Protein AF-A0A6N6KEQ9-F1 (afdb_monomer_lite)

Secondary structure (DSSP, 8-state):
----EETTTTEE--SSEEE-TTS-EEEEP-SPPPTT-TT-B--TTSEEEEEEEE-SS-TT-EEEEE---S---TT-B--S-HHHHHHHTSSS-EEEE---GGGGSSS--EEEE-EEEETTEEEE------TT--STTSS-EEEEE--SSS-HHHHHT-GGGSTTHHHHT-SHHHHHHHHHHHHHHHHHT----TTSTTHHHHHHHH-SS--EEEEEEEEE-TTTS-HHHHTTGGG-SS---EEEEEEE--------TT-S-S--EEEEEEEEE----HHHHHHSTTS-EEEEEEEEEEEETTEEEEEEEEEEEE--EETTEEEEEEES-S-SSS-EEEEEEEEEPPSSTT----EEEEEE---EEEEEP--SSS--SEEEEEEEEEEEEEEEEEE-TTS-EEEEEEEEEEEEEEE-S-SSS-TT-TTS----S-B---S-TTS---SEEEEEEEEEEEEEEPTTS-EEE-S---B-TTT-EEE----TT---BPTTSHHHHS-EEEEEEEE-TTT---TTTTT-EEEEEEEETTEEEEEETTT---SEEEEEEEEEEE-GGGSSS--EEEEEEEEEE---SSTTSPP-EEEEEEPPTTB-TTSEEEETTTEEEE---EEEEEEE-TTTT--EEEEEEEES-EEEETTEESS-TTS--EEEEEE-TTSTT-SPEEEEESB-----S------------S-EEEEEEEESEEE---TT-TT-HHHHHHHHTTS--BHHHHHHHHHTT---SSEEE-TT--EEEEEEEEETTEEEEEEEETTTEEEEEEEEPPPPPPPPPPPP-------------PPP----------------------HHHHHTT-EEEEEEEEEETTEEEEEEEEE--HHHHEEE-SS-EEEPPEEEEEEETTS-EEEEEES---TT--------

pLDDT: mean 76.61, std 18.9, range [24.84, 98.25]

Sequence (916 aa):
GPLFFDMSNNEPLTGGYVRTANGMIVKLNDGKNDTQDSKVKQPAGTWNEILLAKSPVNDDQFLAISIDDVKCDPTTYEVVNPELSNSIMDNSPFIVISQDKWGTHNGVSSFANNELQMGEFTFQLDLKRNESQSSVEDYTVIIFKLGKGRSVLDLSTATSRWTNSDYFVGDSGEVGKLSTQLKSYIDAAKTTDQSSVFYDFYSKMIDKEWTGMIALNCSLDYSALPIDLQMLLGGIDGQLMAHHFGITVNHIEKNEATSPIDNSSLFGLVHYNKALDTKSIAAKPESNHFQVLKLNALFKNSALAHFDSRIAMTIPKLFEEKTKLTLNSSSDTYNIIEIDGVYQKPVDPKKKVGKVVFDTELKFVFDFDKTTSQFRALDKLVAIDAALSPVRKDEKGDGSSTIISHFSLSGGVGFVSSIGGDPNNNGAATDAFSFGITEDYSKGNKGLGVTDYNLEMTTEIKTDNTASLNPDIPTKYDEIRMFLQVEENSDQSRTGSFFDTFPLKFVDFAFNTNGGLSASSLNGRQMLMDKFGGTKYSGLLKDVSPNFGLRFKINVGSLGALVSDKSILEAEVLLGWTTAGNDNTANQVGMIFLPPKGISSDGSFKIQGVFNAYYGDILLDRYPQTDGSSKLLFVITLQDVDFLILSIPLIPSTWERALTFFGDPTKPKGNNLNWFVGNPSHDPSPDTGNGTVDVAFIAKPFMGLMSGLDLKTDPTSINVIGPAINSLFSVPISTMVIINNIASGKTGGVVNYNPDAGLLFWLEIDFSPVSLKLLFDDPSLYGGVIKVGPPKKKEQKPDGDEGGEGGEGGGGEAPMAMADDGGDGGEGGEGGDDGKKSLSDTWGGLELVFVYRKINDNLGEYAGQFTLPKAISTFNLGEVEITLPSFGMEYFTNGDFKVTVGWPFSSTASFAPGAQ

Foldseek 3Di:
DDFDDDPVVRHTAQWFWDAAPLQWIFTFHRQDDDPVDPLETRHGRATAKTWAFAAPADRPATFIKGFAPPDQDSPAYRHRQPLVVVQSNDDFAKAKAQDPLVVVPSYGIDSNRQWYDQFLWIWGQDRDDDPPDQACLVGKMKIFGSHADFFLLRVLQVLVRHRPCCRRQNDPVRSNSSSVRVNVLLVVLDDPDPPDLSPVVNVRRGHRGFGWMKMAFTATQLVSGPLQVNLQQQQADDGFTWRMKIWTSDDFDDDDRPDRDPFTFIWTKRWDAADDPVVVCVVPVLAKDKHWHIWIFTDGRSHGPDTKTKIKIWDQDDPLFGWDWDPPAPDNPTRIDMWIKDWDDDPDPSRSHTHIWTKDQGKIKIAGDPVDVFADFWGIDIFRMWTKAWDDKAADPVRKIKTKIWTWTWFFTATDQAQDDDPVDPQRRAQAVFAHADPCPPPGGLHWTKTGQIFIWMKMQDPVRHIHIDRHGDTPPVRMWTHDDDDPDDDSGDPLHQLQWFQKDWDTKDFDPPPAADLVVLQWAWAFAQDESRDGDPTAQHPDGARIWIKIKAFQAAPPPLAPDRDTFIKMKIWHWHYDNDPHHHIGIHMTIGGGPQAGSQQWHDDPPFKIKGFDHKYWYWAAAPPPPRRTWIKIKTFPIFIDGVNHTQDDPVFGFMKMWTGQPVRGNDNFIWIWTHAADSDLDQPLVPPPDPDPDQKDKHKIKIAQKAFQFDQVDLPTQVVSVVQVSVDRDYPRNVNNCSNVLVQDGRMHGGSPWHMWMWIWMDRVQWIKIWTDTPPFKTKIKIAGAADDDDDDDDDDDDDDDDDDDDDDDDDDDDDDDDDDDDDDDDDDPPDPQDPNNQFHGWMKIWMWGDPDPVKIKIKIKTDGHPVPQWDDPDPDIGGAWIKMKMAMPVGDIDIDTGHDDDPPDDDDDDDD

Radius of gyration: 47.89 Å; chains: 1; bounding box: 125×75×142 Å

Structure (mmCIF, N/CA/C/O backbone):
data_AF-A0A6N6KEQ9-F1
#
_entry.id   AF-A0A6N6KEQ9-F1
#
loop_
_atom_site.group_PDB
_atom_site.id
_atom_site.type_symbol
_atom_site.label_atom_id
_atom_site.label_alt_id
_atom_site.label_comp_id
_atom_site.label_asym_id
_atom_site.label_entity_id
_atom_site.label_seq_id
_atom_site.pdbx_PDB_ins_code
_atom_site.Cartn_x
_atom_site.Cartn_y
_atom_site.Cartn_z
_atom_site.occupancy
_atom_site.B_iso_or_equiv
_atom_site.auth_seq_id
_atom_site.auth_comp_id
_atom_site.auth_asym_id
_atom_site.auth_atom_id
_atom_site.pdbx_PDB_model_num
ATOM 1 N N . GLY A 1 1 ? -18.656 -14.293 56.135 1.00 63.25 1 GLY A N 1
ATOM 2 C CA . GLY A 1 1 ? -19.495 -14.481 54.944 1.00 63.25 1 GLY A CA 1
ATOM 3 C C . GLY A 1 1 ? -20.525 -15.565 55.205 1.00 63.25 1 GLY A C 1
ATOM 4 O O . GLY A 1 1 ? -20.508 -16.146 56.292 1.00 63.25 1 GLY A O 1
ATOM 5 N N . PRO A 1 2 ? -21.406 -15.837 54.236 1.00 74.56 2 PRO A N 1
ATOM 6 C CA . PRO A 1 2 ? -22.431 -16.872 54.323 1.00 74.56 2 PRO A CA 1
ATOM 7 C C . PRO A 1 2 ? -21.803 -18.271 54.423 1.00 74.56 2 PRO A C 1
ATOM 9 O O . PRO A 1 2 ? -20.770 -18.535 53.808 1.00 74.56 2 PRO A O 1
ATOM 12 N N . LEU A 1 3 ? -22.439 -19.166 55.183 1.00 82.88 3 LEU A N 1
ATOM 13 C CA . LEU A 1 3 ? -21.998 -20.546 55.403 1.00 82.88 3 LEU A CA 1
ATOM 14 C C . LEU A 1 3 ? -23.128 -21.502 55.001 1.00 82.88 3 LEU A C 1
ATOM 16 O O . LEU A 1 3 ? -24.246 -21.373 55.502 1.00 82.88 3 LEU A O 1
ATOM 20 N N . PHE A 1 4 ? -22.851 -22.433 54.089 1.00 82.19 4 PHE A N 1
ATOM 21 C CA . PHE A 1 4 ? -23.830 -23.416 53.626 1.00 82.19 4 PHE A CA 1
ATOM 22 C C . PHE A 1 4 ? -23.729 -24.721 54.421 1.00 82.19 4 PHE A C 1
ATOM 24 O O . PHE A 1 4 ? -22.654 -25.312 54.531 1.00 82.19 4 PHE A O 1
ATOM 31 N N . PHE A 1 5 ? -24.872 -25.183 54.930 1.00 82.94 5 PHE A N 1
ATOM 32 C CA . PHE A 1 5 ? -24.999 -26.398 55.733 1.00 82.94 5 PHE A CA 1
ATOM 33 C C . PHE A 1 5 ? -25.946 -27.402 55.090 1.00 82.94 5 PHE A C 1
ATOM 35 O O . PHE A 1 5 ? -26.970 -27.033 54.509 1.00 82.94 5 PHE A O 1
ATOM 42 N N . ASP A 1 6 ? -25.642 -28.680 55.283 1.00 78.62 6 ASP A N 1
ATOM 43 C CA . ASP A 1 6 ? -26.631 -29.738 55.166 1.00 78.62 6 ASP A CA 1
ATOM 44 C C . ASP A 1 6 ? -27.544 -29.701 56.397 1.00 78.62 6 ASP A C 1
ATOM 46 O O . ASP A 1 6 ? -27.156 -30.071 57.504 1.00 78.62 6 ASP A O 1
ATOM 50 N N . MET A 1 7 ? -28.786 -29.264 56.197 1.00 77.94 7 MET A N 1
ATOM 51 C CA . MET A 1 7 ? -29.783 -29.153 57.264 1.00 77.94 7 MET A CA 1
ATOM 52 C C . MET A 1 7 ? -30.178 -30.506 57.875 1.00 77.94 7 MET A C 1
ATOM 54 O O . MET A 1 7 ? -30.732 -30.529 58.972 1.00 77.94 7 MET A O 1
ATOM 58 N N . SER A 1 8 ? -29.930 -31.622 57.181 1.00 81.06 8 SER A N 1
ATOM 59 C CA . SER A 1 8 ? -30.249 -32.960 57.687 1.00 81.06 8 SER A CA 1
ATOM 60 C C . SER A 1 8 ? -29.202 -33.480 58.672 1.00 81.06 8 SER A C 1
ATOM 62 O O . SER A 1 8 ? -29.559 -34.129 59.654 1.00 81.06 8 SER A O 1
ATOM 64 N N . ASN A 1 9 ? -27.935 -33.128 58.446 1.00 79.06 9 ASN A N 1
ATOM 65 C CA . ASN A 1 9 ? -26.793 -33.585 59.241 1.00 79.06 9 ASN A CA 1
ATOM 66 C C . ASN A 1 9 ? -26.221 -32.492 60.162 1.00 79.06 9 ASN A C 1
ATOM 68 O O . ASN A 1 9 ? -25.432 -32.790 61.052 1.00 79.06 9 ASN A O 1
ATOM 72 N N . ASN A 1 10 ? -26.654 -31.237 59.996 1.00 81.62 10 ASN A N 1
ATOM 73 C CA . ASN A 1 10 ? -26.147 -30.057 60.702 1.00 81.62 10 ASN A CA 1
ATOM 74 C C . ASN A 1 10 ? -24.622 -29.867 60.547 1.00 81.62 10 ASN A C 1
ATOM 76 O O . ASN A 1 10 ? -23.950 -29.360 61.446 1.00 81.62 10 ASN A O 1
ATOM 80 N N . GLU A 1 11 ? -24.088 -30.267 59.392 1.00 85.69 11 GLU A N 1
ATOM 81 C CA . GLU A 1 11 ? -22.672 -30.168 59.029 1.00 85.69 11 GLU A CA 1
ATOM 82 C C . GLU A 1 11 ? -22.484 -29.223 57.828 1.00 85.69 11 GLU A C 1
ATOM 84 O O . GLU A 1 11 ? -23.369 -29.145 56.966 1.00 85.69 11 GLU A O 1
ATOM 89 N N . PRO A 1 12 ? -21.372 -28.464 57.752 1.00 82.69 12 PRO A N 1
ATOM 90 C CA . PRO A 1 12 ? -21.080 -27.632 56.589 1.00 82.69 12 PRO A CA 1
ATOM 91 C C . PRO A 1 12 ? -20.914 -28.479 55.322 1.00 82.69 12 PRO A C 1
ATOM 93 O O . PRO A 1 12 ? -20.315 -29.554 55.363 1.00 82.69 12 PRO A O 1
ATOM 96 N N . LEU A 1 13 ? -21.393 -27.981 54.180 1.00 84.19 13 LEU A N 1
ATOM 97 C CA . LEU A 1 13 ? -21.222 -28.678 52.901 1.00 84.19 13 LEU A CA 1
ATOM 98 C C . LEU A 1 13 ? -19.735 -28.800 52.530 1.00 84.19 13 LEU A C 1
ATOM 100 O O . LEU A 1 13 ? -18.981 -27.831 52.591 1.00 84.19 13 LEU A O 1
ATOM 104 N N . THR A 1 14 ? -19.316 -29.994 52.116 1.00 81.94 14 THR A N 1
ATOM 105 C CA . THR A 1 14 ? -17.922 -30.306 51.769 1.00 81.94 14 THR A CA 1
ATOM 106 C C . THR A 1 14 ? -17.684 -30.101 50.268 1.00 81.94 14 THR A C 1
ATOM 108 O O . THR A 1 14 ? -17.713 -31.050 49.487 1.00 81.94 14 THR A O 1
ATOM 111 N N . GLY A 1 15 ? -17.459 -28.852 49.855 1.00 82.81 15 GLY A N 1
ATOM 112 C CA . GLY A 1 15 ? -17.149 -28.504 48.466 1.00 82.81 15 GLY A CA 1
ATOM 113 C C . GLY A 1 15 ? -18.348 -28.537 47.508 1.00 82.81 15 GLY A C 1
ATOM 114 O O . GLY A 1 15 ? -19.506 -28.622 47.920 1.00 82.81 15 GLY A O 1
ATOM 115 N N . GLY A 1 16 ? -18.063 -28.451 46.206 1.00 83.19 16 GLY A N 1
ATOM 116 C CA . GLY A 1 16 ? -19.069 -28.445 45.136 1.00 83.19 16 GLY A CA 1
ATOM 117 C C . GLY A 1 16 ? -19.643 -27.059 44.824 1.00 83.19 16 GLY A C 1
ATOM 118 O O . GLY A 1 16 ? -19.162 -26.048 45.330 1.00 83.19 16 GLY A O 1
ATOM 119 N N . TYR A 1 17 ? -20.666 -27.016 43.965 1.00 84.50 17 TYR A N 1
ATOM 120 C CA . TYR A 1 17 ? -21.332 -25.781 43.541 1.00 84.50 17 TYR A CA 1
ATOM 121 C C . TYR A 1 17 ? -22.748 -25.682 44.115 1.00 84.50 17 TYR A C 1
ATOM 123 O O . TYR A 1 17 ? -23.512 -26.649 44.096 1.00 84.50 17 TYR A O 1
ATOM 131 N N . VAL A 1 18 ? -23.119 -24.491 44.581 1.00 82.06 18 VAL A N 1
ATOM 132 C CA . VAL A 1 18 ? -24.458 -24.161 45.083 1.00 82.06 18 VAL A CA 1
ATOM 133 C C . VAL A 1 18 ? -25.006 -22.907 44.414 1.00 82.06 18 VAL A C 1
ATOM 135 O O . VAL A 1 18 ? -24.261 -22.076 43.894 1.00 82.06 18 VAL A O 1
ATOM 138 N N . ARG A 1 19 ? -26.334 -22.760 44.445 1.00 79.94 19 ARG A N 1
ATOM 139 C CA . ARG A 1 19 ? -27.033 -21.573 43.946 1.00 79.94 19 ARG A CA 1
ATOM 140 C C . ARG A 1 19 ? -27.505 -20.708 45.111 1.00 79.94 19 ARG A C 1
ATOM 142 O O . ARG A 1 19 ? -28.115 -21.219 46.050 1.00 79.94 19 ARG A O 1
ATOM 149 N N . THR A 1 20 ? -27.260 -19.404 45.041 1.00 80.94 20 THR A N 1
ATOM 150 C CA . THR A 1 20 ? -27.772 -18.442 46.028 1.00 80.94 20 THR A CA 1
ATOM 151 C C . THR A 1 20 ? -29.263 -18.168 45.815 1.00 80.94 20 THR A C 1
ATOM 153 O O . THR A 1 20 ? -29.815 -18.448 44.749 1.00 80.94 20 THR A O 1
ATOM 156 N N . ALA A 1 21 ? -29.927 -17.566 46.808 1.00 77.38 21 ALA A N 1
ATOM 157 C CA . ALA A 1 21 ? -31.331 -17.151 46.690 1.00 77.38 21 ALA A CA 1
ATOM 158 C C . ALA A 1 21 ? -31.570 -16.169 45.524 1.00 77.38 21 ALA A C 1
ATOM 160 O O . ALA A 1 21 ? -32.632 -16.181 44.908 1.00 77.38 21 ALA A O 1
ATOM 161 N N . ASN A 1 22 ? -30.549 -15.380 45.185 1.00 78.38 22 ASN A N 1
ATOM 162 C CA . ASN A 1 22 ? -30.562 -14.413 44.088 1.00 78.38 22 ASN A CA 1
ATOM 163 C C . ASN A 1 22 ? -30.054 -15.003 42.756 1.00 78.38 22 ASN A C 1
ATOM 165 O O . ASN A 1 22 ? -29.863 -14.282 41.780 1.00 78.38 22 ASN A O 1
ATOM 169 N N . GLY A 1 23 ? -29.846 -16.322 42.697 1.00 77.31 23 GLY A N 1
ATOM 170 C CA . GLY A 1 23 ? -29.587 -17.055 41.462 1.00 77.31 23 GLY A CA 1
ATOM 171 C C . GLY A 1 23 ? -28.124 -17.165 41.031 1.00 77.31 23 GLY A C 1
ATOM 172 O O . GLY A 1 23 ? -27.887 -17.789 40.000 1.00 77.31 23 GLY A O 1
ATOM 173 N N . MET A 1 24 ? -27.176 -16.632 41.807 1.00 82.06 24 MET A N 1
ATOM 174 C CA . MET A 1 24 ? -25.730 -16.714 41.541 1.00 82.06 24 MET A CA 1
ATOM 175 C C . MET A 1 24 ? -25.182 -18.114 41.828 1.00 82.06 24 MET A C 1
ATOM 177 O O . MET A 1 24 ? -25.695 -18.807 42.708 1.00 82.06 24 MET A O 1
ATOM 181 N N . ILE A 1 25 ? -24.122 -18.506 41.122 1.00 84.12 25 ILE A N 1
ATOM 182 C CA . ILE A 1 25 ? -23.447 -19.798 41.288 1.00 84.12 25 ILE A CA 1
ATOM 183 C C . ILE A 1 25 ? -22.188 -19.588 42.122 1.00 84.12 25 ILE A C 1
ATOM 185 O O . ILE A 1 25 ? -21.379 -18.710 41.829 1.00 84.12 25 ILE A O 1
ATOM 189 N N . VAL A 1 26 ? -22.029 -20.396 43.164 1.00 86.38 26 VAL A N 1
ATOM 190 C CA . VAL A 1 26 ? -20.924 -20.284 44.116 1.00 86.38 26 VAL A CA 1
ATOM 191 C C . VAL A 1 26 ? -20.296 -21.654 44.318 1.00 86.38 26 VAL A C 1
ATOM 193 O O . VAL A 1 26 ? -20.999 -22.619 44.617 1.00 86.38 26 VAL A O 1
ATOM 196 N N . LYS A 1 27 ? -18.976 -21.738 44.181 1.00 86.69 27 LYS A N 1
ATOM 197 C CA . LYS A 1 27 ? -18.171 -22.889 44.589 1.00 86.69 27 LYS A CA 1
ATOM 198 C C . LYS A 1 27 ? -17.893 -22.805 46.084 1.00 86.69 27 LYS A C 1
ATOM 200 O O . LYS A 1 27 ? -17.548 -21.736 46.593 1.00 86.69 27 LYS A O 1
ATOM 205 N N . LEU A 1 28 ? -18.021 -23.919 46.789 1.00 87.38 28 LEU A N 1
ATOM 206 C CA . LEU A 1 28 ? -17.768 -24.001 48.223 1.00 87.38 28 LEU A CA 1
ATOM 207 C C . LEU A 1 28 ? -16.377 -24.562 48.516 1.00 87.38 28 LEU A C 1
ATOM 209 O O . LEU A 1 28 ? -15.873 -25.414 47.786 1.00 87.38 28 LEU A O 1
ATOM 213 N N . ASN A 1 29 ? -15.787 -24.108 49.618 1.00 85.62 29 ASN A N 1
ATOM 214 C CA . ASN A 1 29 ? -14.598 -24.713 50.209 1.00 85.62 29 ASN A CA 1
ATOM 215 C C . ASN A 1 29 ? -14.930 -26.118 50.739 1.00 85.62 29 ASN A C 1
ATOM 217 O O . ASN A 1 29 ? -16.017 -26.350 51.283 1.00 85.62 29 ASN A O 1
ATOM 221 N N . ASP A 1 30 ? -13.991 -27.056 50.601 1.00 83.94 30 ASP A N 1
ATOM 222 C CA . ASP A 1 30 ? -14.177 -28.457 51.003 1.00 83.94 30 ASP A CA 1
ATOM 223 C C . ASP A 1 30 ? -13.632 -28.781 52.404 1.00 83.94 30 ASP A C 1
ATOM 225 O O . ASP A 1 30 ? -13.775 -29.907 52.874 1.00 83.94 30 ASP A O 1
ATOM 229 N N . GLY A 1 31 ? -13.053 -27.806 53.109 1.00 76.81 31 GLY A N 1
ATOM 230 C CA . GLY A 1 31 ? -12.520 -28.020 54.455 1.00 76.81 31 GLY A CA 1
ATOM 231 C C . GLY A 1 31 ? -11.121 -28.628 54.499 1.00 76.81 31 GLY A C 1
ATOM 232 O O . GLY A 1 31 ? -10.586 -28.785 55.600 1.00 76.81 31 GLY A O 1
ATOM 233 N N . LYS A 1 32 ? -10.529 -29.005 53.358 1.00 72.88 32 LYS A N 1
ATOM 234 C CA . LYS A 1 32 ? -9.188 -29.592 53.308 1.00 72.88 32 LYS A CA 1
ATOM 235 C C . LYS A 1 32 ? -8.163 -28.481 53.126 1.00 72.88 32 LYS A C 1
ATOM 237 O O . LYS A 1 32 ? -8.181 -27.765 52.137 1.00 72.88 32 LYS A O 1
ATOM 242 N N . ASN A 1 33 ? -7.239 -28.361 54.073 1.00 63.72 33 ASN A N 1
ATOM 243 C CA . ASN A 1 33 ? -6.071 -27.509 53.876 1.00 63.72 33 ASN A CA 1
ATOM 244 C C . ASN A 1 33 ? -5.159 -28.175 52.838 1.00 63.72 33 ASN A C 1
ATOM 246 O O . ASN A 1 33 ? -4.899 -29.380 52.952 1.00 63.72 33 ASN A O 1
ATOM 250 N N . ASP A 1 34 ? -4.671 -27.415 51.855 1.00 56.25 34 ASP A N 1
ATOM 251 C CA . ASP A 1 34 ? -3.708 -27.935 50.888 1.00 56.25 34 ASP A CA 1
ATOM 252 C C . ASP A 1 34 ? -2.487 -28.495 51.637 1.00 56.25 34 ASP A C 1
ATOM 254 O O . ASP A 1 34 ? -1.869 -27.846 52.486 1.00 56.25 34 ASP A O 1
ATOM 258 N N . THR A 1 35 ? -2.173 -29.758 51.363 1.00 49.75 35 THR A N 1
ATOM 259 C CA . THR A 1 35 ? -1.155 -30.543 52.069 1.00 49.75 35 THR A CA 1
ATOM 260 C C . THR A 1 35 ? 0.266 -29.985 51.937 1.00 49.75 35 THR A C 1
ATOM 262 O O . THR A 1 35 ? 1.155 -30.452 52.652 1.00 49.75 35 THR A O 1
ATOM 265 N N . GLN A 1 36 ? 0.492 -28.987 51.073 1.00 52.16 36 GLN A N 1
ATOM 266 C CA . GLN A 1 36 ? 1.787 -28.317 50.921 1.00 52.16 36 GLN A CA 1
ATOM 267 C C . GLN A 1 36 ? 1.971 -27.054 51.779 1.00 52.16 36 GLN A C 1
ATOM 269 O O . GLN A 1 36 ? 3.119 -26.720 52.075 1.00 52.16 36 GLN A O 1
ATOM 274 N N . ASP A 1 37 ? 0.903 -26.408 52.267 1.00 51.72 37 ASP A N 1
ATOM 275 C CA . ASP A 1 37 ? 1.010 -25.219 53.126 1.00 51.72 37 ASP A CA 1
ATOM 276 C C . ASP A 1 37 ? 0.030 -25.286 54.309 1.00 51.72 37 ASP A C 1
ATOM 278 O O . ASP A 1 37 ? -1.044 -24.692 54.343 1.00 51.72 37 ASP A O 1
ATOM 282 N N . SER A 1 38 ? 0.422 -26.056 55.328 1.00 48.31 38 SER A N 1
ATOM 283 C CA . SER A 1 38 ? -0.326 -26.335 56.574 1.00 48.31 38 SER A CA 1
ATOM 284 C C . SER A 1 38 ? -0.755 -25.116 57.427 1.00 48.31 38 SER A C 1
ATOM 286 O O . SER A 1 38 ? -1.186 -25.286 58.571 1.00 48.31 38 SER A O 1
ATOM 288 N N . LYS A 1 39 ? -0.638 -23.890 56.909 1.00 54.47 39 LYS A N 1
ATOM 289 C CA . LYS A 1 39 ? -0.904 -22.626 57.604 1.00 54.47 39 LYS A CA 1
ATOM 290 C C . LYS A 1 39 ? -2.139 -21.871 57.113 1.00 54.47 39 LYS A C 1
ATOM 292 O O . LYS A 1 39 ? -2.587 -20.988 57.840 1.00 54.47 39 LYS A O 1
ATOM 297 N N . VAL A 1 40 ? -2.717 -22.223 55.965 1.00 60.16 40 VAL A N 1
ATOM 298 C CA . VAL A 1 40 ? -3.915 -21.549 55.442 1.00 60.16 40 VAL A CA 1
ATOM 299 C C . VAL A 1 40 ? -5.176 -22.368 55.725 1.00 60.16 40 VAL A C 1
ATOM 301 O O . VAL A 1 40 ? -5.149 -23.597 55.673 1.00 60.16 40 VAL A O 1
ATOM 304 N N . LYS A 1 41 ? -6.274 -21.700 56.109 1.00 71.38 41 LYS A N 1
ATOM 305 C CA . LYS A 1 41 ? -7.540 -22.348 56.493 1.00 71.38 41 LYS A CA 1
ATOM 306 C C . LYS A 1 41 ? -8.619 -22.084 55.442 1.00 71.38 41 LYS A C 1
ATOM 308 O O . LYS A 1 41 ? -9.020 -20.934 55.271 1.00 71.38 41 LYS A O 1
ATOM 313 N N . GLN A 1 42 ? -9.164 -23.146 54.848 1.00 78.12 42 GLN A N 1
ATOM 314 C CA . GLN A 1 42 ? -10.335 -23.115 53.955 1.00 78.12 42 GLN A CA 1
ATOM 315 C C . GLN A 1 42 ? -11.541 -23.790 54.638 1.00 78.12 42 GLN A C 1
ATOM 317 O O . GLN A 1 42 ? -11.730 -24.994 54.484 1.00 78.12 42 GLN A O 1
ATOM 322 N N . PRO A 1 43 ? -12.364 -23.091 55.444 1.00 82.25 43 PRO A N 1
ATOM 323 C CA . PRO A 1 43 ? -13.435 -23.740 56.204 1.00 82.25 43 PRO A CA 1
ATOM 324 C C . PRO A 1 43 ? -14.512 -24.326 55.281 1.00 82.25 43 PRO A C 1
ATOM 326 O O . PRO A 1 43 ? -15.018 -23.620 54.409 1.00 82.25 43 PRO A O 1
ATOM 329 N N . ALA A 1 44 ? -14.913 -25.582 55.495 1.00 85.56 44 ALA A N 1
ATOM 330 C CA . ALA A 1 44 ? -15.969 -26.219 54.703 1.00 85.56 44 ALA A CA 1
ATOM 331 C C . ALA A 1 44 ? -17.260 -25.377 54.682 1.00 85.56 44 ALA A C 1
ATOM 333 O O . ALA A 1 44 ? -17.625 -24.763 55.686 1.00 85.56 44 ALA A O 1
ATOM 334 N N . GLY A 1 45 ? -17.941 -25.336 53.536 1.00 82.00 45 GLY A N 1
ATOM 335 C CA . GLY A 1 45 ? -19.224 -24.649 53.347 1.00 82.00 45 GLY A CA 1
ATOM 336 C C . GLY A 1 45 ? -19.133 -23.129 53.166 1.00 82.00 45 GLY A C 1
ATOM 337 O O . GLY A 1 45 ? -20.157 -22.482 52.930 1.00 82.00 45 GLY A O 1
ATOM 338 N N . THR A 1 46 ? -17.939 -22.541 53.289 1.00 86.69 46 THR A N 1
ATOM 339 C CA . THR A 1 46 ? -17.692 -21.125 52.962 1.00 86.69 46 THR A CA 1
ATOM 340 C C . THR A 1 46 ? -17.465 -20.937 51.461 1.00 86.69 46 THR A C 1
ATOM 342 O O . THR A 1 46 ? -17.232 -21.903 50.736 1.00 86.69 46 THR A O 1
ATOM 345 N N . TRP A 1 47 ? -17.575 -19.700 50.974 1.00 86.19 47 TRP A N 1
ATOM 346 C CA . TRP A 1 47 ? -17.476 -19.388 49.547 1.00 86.19 47 TRP A CA 1
ATOM 347 C C . TRP A 1 47 ? -16.013 -19.417 49.100 1.00 86.19 47 TRP A C 1
ATOM 349 O O . TRP A 1 47 ? -15.201 -18.669 49.640 1.00 86.19 47 TRP A O 1
ATOM 359 N N . ASN A 1 48 ? -15.708 -20.247 48.107 1.00 82.56 48 ASN A N 1
ATOM 360 C CA . ASN A 1 48 ? -14.401 -20.341 47.457 1.00 82.56 48 ASN A CA 1
ATOM 361 C C . ASN A 1 48 ? -14.321 -19.434 46.219 1.00 82.56 48 ASN A C 1
ATOM 363 O O . ASN A 1 48 ? -13.351 -18.714 46.017 1.00 82.56 48 ASN A O 1
ATOM 367 N N . GLU A 1 49 ? -15.373 -19.453 45.403 1.00 84.06 49 GLU A N 1
ATOM 368 C CA . GLU A 1 49 ? -15.419 -18.755 44.120 1.00 84.06 49 GLU A CA 1
ATOM 369 C C . GLU A 1 49 ? -16.873 -18.430 43.762 1.00 84.06 49 GLU A C 1
ATOM 371 O O . GLU A 1 49 ? -17.776 -19.235 43.998 1.00 84.06 49 GLU A O 1
ATOM 376 N N . ILE A 1 50 ? -17.114 -17.255 43.187 1.00 85.19 50 ILE A N 1
ATOM 377 C CA . ILE A 1 50 ? -18.379 -16.880 42.554 1.00 85.19 50 ILE A CA 1
ATOM 378 C C . ILE A 1 50 ? -18.181 -17.002 41.049 1.00 85.19 50 ILE A C 1
ATOM 380 O O . ILE A 1 50 ? -17.436 -16.224 40.453 1.00 85.19 50 ILE A O 1
ATOM 384 N N . LEU A 1 51 ? -18.881 -17.945 40.431 1.00 84.56 51 LEU A N 1
ATOM 385 C CA . LEU A 1 51 ? -18.796 -18.165 38.996 1.00 84.56 51 LEU A CA 1
ATOM 386 C C . LEU A 1 51 ? -19.805 -17.266 38.273 1.00 84.56 51 LEU A C 1
ATOM 388 O O . LEU A 1 51 ? -21.013 -17.362 38.511 1.00 84.56 51 LEU A O 1
ATOM 392 N N . LEU A 1 52 ? -19.311 -16.385 37.403 1.00 86.25 52 LEU A N 1
ATOM 393 C CA . LEU A 1 52 ? -20.123 -15.363 36.739 1.00 86.25 52 LEU A CA 1
ATOM 394 C C . LEU A 1 52 ? -20.522 -15.784 35.325 1.00 86.25 52 LEU A C 1
ATOM 396 O O . LEU A 1 52 ? -21.696 -15.702 34.964 1.00 86.25 52 LEU A O 1
ATOM 400 N N . ALA A 1 53 ? -19.553 -16.227 34.526 1.00 88.19 53 ALA A N 1
ATOM 401 C CA . ALA A 1 53 ? -19.776 -16.612 33.139 1.00 88.19 53 ALA A CA 1
ATOM 402 C C . ALA A 1 53 ? -18.697 -17.564 32.613 1.00 88.19 53 ALA A C 1
ATOM 404 O O . ALA A 1 53 ? -17.625 -17.705 33.189 1.00 88.19 53 ALA A O 1
ATOM 405 N N . LYS A 1 54 ? -18.994 -18.171 31.468 1.00 88.19 54 LYS A N 1
ATOM 406 C CA . LYS A 1 54 ? -18.098 -18.985 30.645 1.00 88.19 54 LYS A CA 1
ATOM 407 C C . LYS A 1 54 ? -17.949 -18.329 29.272 1.00 88.19 54 LYS A C 1
ATOM 409 O O . LYS A 1 54 ? -18.950 -17.846 28.731 1.00 88.19 54 LYS A O 1
ATOM 414 N N . SER A 1 55 ? -16.738 -18.305 28.714 1.00 89.62 55 SER A N 1
ATOM 415 C CA . SER A 1 55 ? -16.517 -17.773 27.363 1.00 89.62 55 SER A CA 1
ATOM 416 C C . SER A 1 55 ? -17.239 -18.634 26.310 1.00 89.62 55 SER A C 1
ATOM 418 O O . SER A 1 55 ? -17.186 -19.861 26.379 1.00 89.62 55 SER A O 1
ATOM 420 N N . PRO A 1 56 ? -17.892 -18.027 25.298 1.00 87.75 56 PRO A N 1
ATOM 421 C CA . PRO A 1 56 ? -18.406 -18.754 24.134 1.00 87.75 56 PRO A CA 1
ATOM 422 C C . PRO A 1 56 ? -17.295 -19.238 23.183 1.00 87.75 56 PRO A C 1
ATOM 424 O O . PRO A 1 56 ? -17.553 -20.049 22.292 1.00 87.75 56 PRO A O 1
ATOM 427 N N . VAL A 1 57 ? -16.070 -18.723 23.336 1.00 87.62 57 VAL A N 1
ATOM 428 C CA . VAL A 1 57 ? -14.922 -19.012 22.468 1.00 87.62 57 VAL A CA 1
ATOM 429 C C . VAL A 1 57 ? -13.998 -20.026 23.140 1.00 87.62 57 VAL A C 1
ATOM 431 O O . VAL A 1 57 ? -13.762 -21.102 22.588 1.00 87.62 57 VAL A O 1
ATOM 434 N N . ASN A 1 58 ? -13.520 -19.727 24.345 1.00 87.19 58 ASN A N 1
ATOM 435 C CA . ASN A 1 58 ? -12.609 -20.598 25.080 1.00 87.19 58 ASN A CA 1
ATOM 436 C C . ASN A 1 58 ? -13.371 -21.422 26.130 1.00 87.19 58 ASN A C 1
ATOM 438 O O . ASN A 1 58 ? -13.818 -20.890 27.142 1.00 87.19 58 ASN A O 1
ATOM 442 N N . ASP A 1 59 ? -13.501 -22.730 25.895 1.00 82.44 59 ASP A N 1
ATOM 443 C CA . ASP A 1 59 ? -14.312 -23.614 26.743 1.00 82.44 59 ASP A CA 1
ATOM 444 C C . ASP A 1 59 ? -13.726 -23.813 28.155 1.00 82.44 59 ASP A C 1
ATOM 446 O O . ASP A 1 59 ? -14.457 -24.240 29.051 1.00 82.44 59 ASP A O 1
ATOM 450 N N . ASP A 1 60 ? -12.456 -23.457 28.362 1.00 84.44 60 ASP A N 1
ATOM 451 C CA . ASP A 1 60 ? -11.767 -23.522 29.655 1.00 84.44 60 ASP A CA 1
ATOM 452 C C . ASP A 1 60 ? -11.726 -22.161 30.375 1.00 84.44 60 ASP A C 1
ATOM 454 O O . ASP A 1 60 ? -11.322 -22.084 31.536 1.00 84.44 60 ASP A O 1
ATOM 458 N N . GLN A 1 61 ? -12.155 -21.073 29.719 1.00 86.69 61 GLN A N 1
ATOM 459 C CA . GLN A 1 61 ? -12.126 -19.730 30.299 1.00 86.69 61 GLN A CA 1
ATOM 460 C C . GLN A 1 61 ? -13.439 -19.403 31.015 1.00 86.69 61 GLN A C 1
ATOM 462 O O . GLN A 1 61 ? -14.515 -19.323 30.406 1.00 86.69 61 GLN A O 1
ATOM 467 N N . PHE A 1 62 ? -13.324 -19.122 32.310 1.00 85.50 62 PHE A N 1
ATOM 468 C CA . PHE A 1 62 ? -14.424 -18.689 33.159 1.00 85.50 62 PHE A CA 1
ATOM 469 C C . PHE A 1 62 ? -14.138 -17.311 33.746 1.00 85.50 62 PHE A C 1
ATOM 471 O O . PHE A 1 62 ? -13.053 -17.055 34.257 1.00 85.50 62 PHE A O 1
ATOM 478 N N . LEU A 1 63 ? -15.152 -16.450 33.722 1.00 86.44 63 LEU A N 1
ATOM 479 C CA . LEU A 1 63 ? -15.158 -15.205 34.474 1.00 86.44 63 LEU A CA 1
ATOM 480 C C . LEU A 1 63 ? -15.651 -15.522 35.883 1.00 86.44 63 LEU A C 1
ATOM 482 O O . LEU A 1 63 ? -16.786 -15.988 36.060 1.00 86.44 63 LEU A O 1
ATOM 486 N N . ALA A 1 64 ? -14.809 -15.273 36.879 1.00 84.12 64 ALA A N 1
ATOM 487 C CA . ALA A 1 64 ? -15.103 -15.616 38.260 1.00 84.12 64 ALA A CA 1
ATOM 488 C C . ALA A 1 64 ? -14.481 -14.617 39.237 1.00 84.12 64 ALA A C 1
ATOM 490 O O . ALA A 1 64 ? -13.458 -13.993 38.963 1.00 84.12 64 ALA A O 1
ATOM 491 N N . ILE A 1 65 ? -15.109 -14.488 40.403 1.00 81.50 65 ILE A N 1
ATOM 492 C CA . ILE A 1 65 ? -14.530 -13.799 41.557 1.00 81.50 65 ILE A CA 1
ATOM 493 C C . ILE A 1 65 ? -14.081 -14.888 42.518 1.00 81.50 65 ILE A C 1
ATOM 495 O O . ILE A 1 65 ? -14.923 -15.560 43.116 1.00 81.50 65 ILE A O 1
ATOM 499 N N . SER A 1 66 ? -12.778 -15.080 42.656 1.00 75.12 66 SER A N 1
ATOM 500 C CA . SER A 1 66 ? -12.207 -16.129 43.496 1.00 75.12 66 SER A CA 1
ATOM 501 C C . SER A 1 66 ? -11.263 -15.550 44.540 1.00 75.12 66 SER A C 1
ATOM 503 O O . SER A 1 66 ? -11.077 -14.341 44.675 1.00 75.12 66 SER A O 1
ATOM 505 N N . ILE A 1 67 ? -10.710 -16.454 45.331 1.00 69.31 67 ILE A N 1
ATOM 506 C CA . ILE A 1 67 ? -9.660 -16.160 46.291 1.00 69.31 67 ILE A CA 1
ATOM 507 C C . ILE A 1 67 ? -8.357 -15.869 45.521 1.00 69.31 67 ILE A C 1
ATOM 509 O O . ILE A 1 67 ? -8.094 -16.526 44.516 1.00 69.31 67 ILE A O 1
ATOM 513 N N . ASP A 1 68 ? -7.596 -14.856 45.945 1.00 58.69 68 ASP A N 1
ATOM 514 C CA . ASP A 1 68 ? -6.304 -14.468 45.348 1.00 58.69 68 ASP A CA 1
ATOM 515 C C . ASP A 1 68 ? -5.144 -15.351 45.866 1.00 58.69 68 ASP A C 1
ATOM 517 O O . ASP A 1 68 ? -5.089 -15.655 47.054 1.00 58.69 68 ASP A O 1
ATOM 521 N N . ASP A 1 69 ? -4.178 -15.711 45.020 1.00 47.72 69 ASP A N 1
ATOM 522 C CA . ASP A 1 69 ? -3.013 -16.556 45.363 1.00 47.72 69 ASP A CA 1
ATOM 523 C C . ASP A 1 69 ? -1.933 -15.812 46.189 1.00 47.72 69 ASP A C 1
ATOM 525 O O . ASP A 1 69 ? -0.877 -16.364 46.534 1.00 47.72 69 ASP A O 1
ATOM 529 N N . VAL A 1 70 ? -2.140 -14.530 46.514 1.00 47.88 70 VAL A N 1
ATOM 530 C CA . VAL A 1 70 ? -1.152 -13.715 47.237 1.00 47.88 70 VAL A CA 1
ATOM 531 C C . VAL A 1 70 ? -1.028 -14.167 48.697 1.00 47.88 70 VAL A C 1
ATOM 533 O O . VAL A 1 70 ? -1.782 -13.740 49.567 1.00 47.88 70 VAL A O 1
ATOM 536 N N . LYS A 1 71 ? -0.014 -15.016 48.939 1.00 46.97 71 LYS A N 1
ATOM 537 C CA . LYS A 1 71 ? 0.590 -15.430 50.225 1.00 46.97 71 LYS A CA 1
ATOM 538 C C . LYS A 1 71 ? -0.172 -14.951 51.461 1.00 46.97 71 LYS A C 1
ATOM 540 O O . LYS A 1 71 ? 0.181 -13.947 52.084 1.00 46.97 71 LYS A O 1
ATOM 545 N N . CYS A 1 72 ? -1.171 -15.741 51.831 1.00 46.59 72 CYS A N 1
ATOM 546 C CA . CYS A 1 72 ? -1.912 -15.602 53.068 1.00 46.59 72 CYS A CA 1
ATOM 547 C C . CYS A 1 72 ? -0.965 -15.529 54.277 1.00 46.59 72 CYS A C 1
ATOM 549 O O . CYS A 1 72 ? -0.083 -16.371 54.474 1.00 46.59 72 CYS A O 1
ATOM 551 N N . ASP A 1 73 ? -1.182 -14.524 55.123 1.00 54.06 73 ASP A N 1
ATOM 552 C CA . ASP A 1 73 ? -0.744 -14.569 56.511 1.00 54.06 73 ASP A CA 1
ATOM 553 C C . ASP A 1 73 ? -1.292 -15.877 57.134 1.00 54.06 73 ASP A C 1
ATOM 555 O O . ASP A 1 73 ? -2.456 -16.218 56.910 1.00 54.06 73 ASP A O 1
ATOM 559 N N . PRO A 1 74 ? -0.507 -16.630 57.927 1.00 54.28 74 PRO A N 1
ATOM 560 C CA . PRO A 1 74 ? -0.959 -17.848 58.619 1.00 54.28 74 PRO A CA 1
ATOM 561 C C . PRO A 1 74 ? -2.201 -17.683 59.524 1.00 54.28 74 PRO A C 1
ATOM 563 O O . PRO A 1 74 ? -2.651 -18.646 60.150 1.00 54.28 74 PRO A O 1
ATOM 566 N N . THR A 1 75 ? -2.738 -16.471 59.658 1.00 57.19 75 THR A N 1
ATOM 567 C CA . THR A 1 75 ? -3.948 -16.151 60.417 1.00 57.19 75 THR A CA 1
ATOM 568 C C . THR A 1 75 ? -5.208 -15.928 59.567 1.00 57.19 75 THR A C 1
ATOM 570 O O . THR A 1 75 ? -6.285 -15.784 60.155 1.00 57.19 75 THR A O 1
ATOM 573 N N . THR A 1 76 ? -5.136 -15.939 58.228 1.00 65.56 76 THR A N 1
ATOM 574 C CA . THR A 1 76 ? -6.278 -15.613 57.349 1.00 65.56 76 THR A CA 1
ATOM 575 C C . THR A 1 76 ? -7.040 -16.835 56.831 1.00 65.56 76 THR A C 1
ATOM 577 O O . THR A 1 76 ? -6.484 -17.917 56.641 1.00 65.56 76 THR A O 1
ATOM 580 N N . TYR A 1 77 ? -8.349 -16.658 56.618 1.00 71.00 77 TYR A N 1
ATOM 581 C CA . TYR A 1 77 ? -9.209 -17.643 55.960 1.00 71.00 77 TYR A CA 1
ATOM 582 C C . TYR A 1 77 ? -9.283 -17.347 54.460 1.00 71.00 77 TYR A C 1
ATOM 584 O O . TYR A 1 77 ? -9.543 -16.209 54.075 1.00 71.00 77 TYR A O 1
ATOM 592 N N . GLU A 1 78 ? -9.116 -18.374 53.634 1.00 75.75 78 GLU A N 1
ATOM 593 C CA . GLU A 1 78 ? -9.284 -18.304 52.179 1.00 75.75 78 GLU A CA 1
ATOM 594 C C . GLU A 1 78 ? -10.768 -18.416 51.831 1.00 75.75 78 GLU A C 1
ATOM 596 O O . GLU A 1 78 ? -11.320 -19.504 51.652 1.00 75.75 78 GLU A O 1
ATOM 601 N N . VAL A 1 79 ? -11.447 -17.272 51.821 1.00 77.56 79 VAL A N 1
ATOM 602 C CA . VAL A 1 79 ? -12.868 -17.152 51.489 1.00 77.56 79 VAL A CA 1
ATOM 603 C C . VAL A 1 79 ? -13.088 -15.934 50.607 1.00 77.56 79 VAL A C 1
ATOM 605 O O . VAL A 1 79 ? -12.415 -14.919 50.782 1.00 77.56 79 VAL A O 1
ATOM 608 N N . VAL A 1 80 ? -14.083 -16.001 49.721 1.00 79.25 80 VAL A N 1
ATOM 609 C CA . VAL A 1 80 ? -14.545 -14.821 48.981 1.00 79.25 80 VAL A CA 1
ATOM 610 C C . VAL A 1 80 ? -14.945 -13.722 49.967 1.00 79.25 80 VAL A C 1
ATOM 612 O O . VAL A 1 80 ? -15.604 -13.999 50.979 1.00 79.25 80 VAL A O 1
ATOM 615 N N . ASN A 1 81 ? -14.577 -12.479 49.646 1.00 78.75 81 ASN A N 1
ATOM 616 C CA . ASN A 1 81 ? -14.732 -11.293 50.474 1.00 78.75 81 ASN A CA 1
ATOM 617 C C . ASN A 1 81 ? -16.085 -11.311 51.222 1.00 78.75 81 ASN A C 1
ATOM 619 O O . ASN A 1 81 ? -17.155 -11.339 50.593 1.00 78.75 81 ASN A O 1
ATOM 623 N N . PRO A 1 82 ? -16.068 -11.333 52.569 1.00 80.44 82 PRO A N 1
ATOM 624 C CA . PRO A 1 82 ? -17.280 -11.393 53.374 1.00 80.44 82 PRO A CA 1
ATOM 625 C C . PRO A 1 82 ? -18.278 -10.264 53.101 1.00 80.44 82 PRO A C 1
ATOM 627 O O . PRO A 1 82 ? -19.477 -10.525 53.123 1.00 80.44 82 PRO A O 1
ATOM 630 N N . GLU A 1 83 ? -17.813 -9.046 52.817 1.00 83.81 83 GLU A N 1
ATOM 631 C CA . GLU A 1 83 ? -18.676 -7.901 52.504 1.00 83.81 83 GLU A CA 1
ATOM 632 C C . GLU A 1 83 ? -19.402 -8.107 51.172 1.00 83.81 83 GLU A C 1
ATOM 634 O O . GLU A 1 83 ? -20.610 -7.874 51.080 1.00 83.81 83 GLU A O 1
ATOM 639 N N . LEU A 1 84 ? -18.704 -8.619 50.154 1.00 84.06 84 LEU A N 1
ATOM 640 C CA . LEU A 1 84 ? -19.301 -8.949 48.857 1.00 84.06 84 LEU A CA 1
ATOM 641 C C . LEU A 1 84 ? -20.291 -10.110 48.965 1.00 84.06 84 LEU A C 1
ATOM 643 O O . LEU A 1 84 ? -21.436 -9.991 48.528 1.00 84.06 84 LEU A O 1
ATOM 647 N N . SER A 1 85 ? -19.880 -11.219 49.579 1.00 85.44 85 SER A N 1
ATOM 648 C CA . SER A 1 85 ? -20.728 -12.409 49.718 1.00 85.44 85 SER A CA 1
ATOM 649 C C . SER A 1 85 ? -21.982 -12.143 50.560 1.00 85.44 85 SER A C 1
ATOM 651 O O . SER A 1 85 ? -23.066 -12.602 50.200 1.00 85.44 85 SER A O 1
ATOM 653 N N . ASN A 1 86 ? -21.881 -11.340 51.627 1.00 87.75 86 ASN A N 1
ATOM 654 C CA . ASN A 1 86 ? -23.045 -10.893 52.398 1.00 87.75 86 ASN A CA 1
ATOM 655 C C . ASN A 1 86 ? -23.957 -9.975 51.569 1.00 87.75 86 ASN A C 1
ATOM 657 O O . ASN A 1 86 ? -25.171 -10.165 51.573 1.00 87.75 86 ASN A O 1
ATOM 661 N N . SER A 1 87 ? -23.385 -9.024 50.822 1.00 89.44 87 SER A N 1
ATOM 662 C CA . SER A 1 87 ? -24.154 -8.093 49.982 1.00 89.44 87 SER A CA 1
ATOM 663 C C . SER A 1 87 ? -24.917 -8.813 48.868 1.00 89.44 87 SER A C 1
ATOM 665 O O . SER A 1 87 ? -26.065 -8.480 48.593 1.00 89.44 87 SER A O 1
ATOM 667 N N . ILE A 1 88 ? -24.328 -9.848 48.258 1.00 87.81 88 ILE A N 1
ATOM 668 C CA . ILE A 1 88 ? -24.991 -10.681 47.239 1.00 87.81 88 ILE A CA 1
ATOM 669 C C . ILE A 1 88 ? -26.160 -11.486 47.828 1.00 87.81 88 ILE A C 1
ATOM 671 O O . ILE A 1 88 ? -27.093 -11.816 47.095 1.00 87.81 88 ILE A O 1
ATOM 675 N N . MET A 1 89 ? -26.130 -11.808 49.124 1.00 86.69 89 MET A N 1
ATOM 676 C CA . MET A 1 89 ? -27.184 -12.563 49.816 1.00 86.69 89 MET A CA 1
ATOM 677 C C . MET A 1 89 ? -28.323 -11.691 50.365 1.00 86.69 89 MET A C 1
ATOM 679 O O . MET A 1 89 ? -29.313 -12.246 50.844 1.00 86.69 89 MET A O 1
ATOM 683 N N . ASP A 1 90 ? -28.210 -10.360 50.298 1.00 87.31 90 ASP A N 1
ATOM 684 C CA . ASP A 1 90 ? -29.263 -9.441 50.744 1.00 87.31 90 ASP A CA 1
ATOM 685 C C . ASP A 1 90 ? -30.552 -9.604 49.908 1.00 87.31 90 ASP A C 1
ATOM 687 O O . ASP A 1 90 ? -30.569 -10.206 48.829 1.00 87.31 90 ASP A O 1
ATOM 691 N N . ASN A 1 91 ? -31.670 -9.083 50.407 1.00 79.75 91 ASN A N 1
ATOM 692 C CA . ASN A 1 91 ? -32.949 -9.132 49.715 1.00 79.75 91 ASN A CA 1
ATOM 693 C C . ASN A 1 91 ? -33.003 -8.058 48.615 1.00 79.75 91 ASN A C 1
ATOM 695 O O . ASN A 1 91 ? -33.217 -6.881 48.898 1.00 79.75 91 ASN A O 1
ATOM 699 N N . SER A 1 92 ? -32.883 -8.480 47.350 1.00 84.56 92 SER A N 1
ATOM 700 C CA . SER A 1 92 ? -32.873 -7.611 46.155 1.00 84.56 92 SER A CA 1
ATOM 701 C C . SER A 1 92 ? -31.701 -6.611 46.100 1.00 84.56 92 SER A C 1
ATOM 703 O O . SER A 1 92 ? -31.936 -5.400 46.039 1.00 84.56 92 SER A O 1
ATOM 705 N N . PRO A 1 93 ? -30.442 -7.086 46.087 1.00 90.88 93 PRO A N 1
ATOM 706 C CA . PRO A 1 93 ? -29.279 -6.217 46.181 1.00 90.88 93 PRO A CA 1
ATOM 707 C C . PRO A 1 93 ? -29.043 -5.424 44.890 1.00 90.88 93 PRO A C 1
ATOM 709 O O . PRO A 1 93 ? -29.238 -5.925 43.771 1.00 90.88 93 PRO A O 1
ATOM 712 N N . PHE A 1 94 ? -28.583 -4.187 45.076 1.00 95.00 94 PHE A N 1
ATOM 713 C CA . PHE A 1 94 ? -28.034 -3.330 44.029 1.00 95.00 94 PHE A CA 1
ATOM 714 C C . PHE A 1 94 ? -26.648 -2.866 44.468 1.00 95.00 94 PHE A C 1
ATOM 716 O O . PHE A 1 94 ? -26.517 -1.950 45.279 1.00 95.00 94 PHE A O 1
ATOM 723 N N . ILE A 1 95 ? -25.618 -3.545 43.974 1.00 93.00 95 ILE A N 1
ATOM 724 C CA . ILE A 1 95 ? -24.230 -3.330 44.389 1.00 93.00 95 ILE A CA 1
ATOM 725 C C . ILE A 1 95 ? -23.532 -2.562 43.272 1.00 93.00 95 ILE A C 1
ATOM 727 O O . ILE A 1 95 ? -23.545 -3.010 42.127 1.00 93.00 95 ILE A O 1
ATOM 731 N N . VAL A 1 96 ? -22.930 -1.422 43.601 1.00 92.69 96 VAL A N 1
ATOM 732 C CA . VAL A 1 96 ? -22.119 -0.619 42.677 1.00 92.69 96 VAL A CA 1
ATOM 733 C C . VAL A 1 96 ? -20.698 -0.607 43.203 1.00 92.69 96 VAL A C 1
ATOM 735 O O . VAL A 1 96 ? -20.484 -0.272 44.364 1.00 92.69 96 VAL A O 1
ATOM 738 N N . ILE A 1 97 ? -19.743 -0.972 42.358 1.00 87.31 97 ILE A N 1
ATOM 739 C CA . ILE A 1 97 ? -18.345 -1.156 42.730 1.00 87.31 97 ILE A CA 1
ATOM 740 C C . ILE A 1 97 ? -17.499 -0.302 41.802 1.00 87.31 97 ILE A C 1
ATOM 742 O O . ILE A 1 97 ? -17.548 -0.455 40.582 1.00 87.31 97 ILE A O 1
ATOM 746 N N . SER A 1 98 ? -16.743 0.614 42.397 1.00 82.81 98 SER A N 1
ATOM 747 C CA . SER A 1 98 ? -15.843 1.514 41.667 1.00 82.81 98 SER A CA 1
ATOM 748 C C . SER A 1 98 ? -14.463 1.627 42.291 1.00 82.81 98 SER A C 1
ATOM 750 O O . SER A 1 98 ? -13.592 2.224 41.682 1.00 82.81 98 SER A O 1
ATOM 752 N N . GLN A 1 99 ? -14.255 1.106 43.499 1.00 73.94 99 GLN A N 1
ATOM 753 C CA . GLN A 1 99 ? -12.962 1.133 44.169 1.00 73.94 99 GLN A CA 1
ATOM 754 C C . GLN A 1 99 ? -12.501 -0.293 44.428 1.00 73.94 99 GLN A C 1
ATOM 756 O O . GLN A 1 99 ? -13.280 -1.126 44.892 1.00 73.94 99 GLN A O 1
ATOM 761 N N . ASP A 1 100 ? -11.214 -0.541 44.213 1.00 63.69 100 ASP A N 1
ATOM 762 C CA . ASP A 1 100 ? -10.572 -1.798 44.587 1.00 63.69 100 ASP A CA 1
ATOM 763 C C . ASP A 1 100 ? -10.121 -1.775 46.061 1.00 63.69 100 ASP A C 1
ATOM 765 O O . ASP A 1 100 ? -8.966 -1.993 46.415 1.00 63.69 100 ASP A O 1
ATOM 769 N N . LYS A 1 101 ? -11.048 -1.451 46.974 1.00 56.97 101 LYS A N 1
ATOM 770 C CA . LYS A 1 101 ? -10.791 -1.552 48.426 1.00 56.97 101 LYS A CA 1
ATOM 771 C C . LYS A 1 101 ? -10.789 -3.003 48.916 1.00 56.97 101 LYS A C 1
ATOM 773 O O . LYS A 1 101 ? -10.437 -3.264 50.069 1.00 56.97 101 LYS A O 1
ATOM 778 N N . TRP A 1 102 ? -11.152 -3.951 48.054 1.00 52.31 102 TRP A N 1
ATOM 779 C CA . TRP A 1 102 ? -11.213 -5.378 48.360 1.00 52.31 102 TRP A CA 1
ATOM 780 C C . TRP A 1 102 ? -9.833 -5.980 48.617 1.00 52.31 102 TRP A C 1
ATOM 782 O O . TRP A 1 102 ? -9.726 -6.863 49.464 1.00 52.31 102 TRP A O 1
ATOM 792 N N . GLY A 1 103 ? -8.780 -5.418 48.014 1.00 45.44 103 GLY A N 1
ATOM 793 C CA . GLY A 1 103 ? -7.387 -5.811 48.249 1.00 45.44 103 GLY A CA 1
ATOM 794 C C . GLY A 1 103 ? -6.800 -5.442 49.623 1.00 45.44 103 GLY A C 1
ATOM 795 O O . GLY A 1 103 ? -5.650 -5.773 49.891 1.00 45.44 103 GLY A O 1
ATOM 796 N N . THR A 1 104 ? -7.543 -4.756 50.507 1.00 41.41 104 THR A N 1
ATOM 797 C CA . THR A 1 104 ? -7.016 -4.267 51.807 1.00 41.41 104 THR A CA 1
ATOM 798 C C . THR A 1 104 ? -7.568 -4.975 53.048 1.00 41.41 104 THR A C 1
ATOM 800 O O . THR A 1 104 ? -7.113 -4.701 54.161 1.00 41.41 104 THR A O 1
ATOM 803 N N . HIS A 1 105 ? -8.500 -5.924 52.901 1.00 41.25 105 HIS A N 1
ATOM 804 C CA . HIS A 1 105 ? -8.790 -6.858 53.990 1.00 41.25 105 HIS A CA 1
ATOM 805 C C . HIS A 1 105 ? -7.750 -7.986 53.978 1.00 41.25 105 HIS A C 1
ATOM 807 O O . HIS A 1 105 ? -7.430 -8.514 52.919 1.00 41.25 105 HIS A O 1
ATOM 813 N N . ASN A 1 106 ? -7.270 -8.391 55.161 1.00 41.69 106 ASN A N 1
ATOM 814 C CA . ASN A 1 106 ? -6.568 -9.660 55.419 1.00 41.69 106 ASN A CA 1
ATOM 815 C C . ASN A 1 106 ? -7.475 -10.861 55.035 1.00 41.69 106 ASN A C 1
ATOM 817 O O . ASN A 1 106 ? -8.006 -11.556 55.902 1.00 41.69 106 ASN A O 1
ATOM 821 N N . GLY A 1 107 ? -7.750 -11.014 53.740 1.00 38.81 107 GLY A N 1
ATOM 822 C CA . GLY A 1 107 ? -8.971 -11.612 53.201 1.00 38.81 107 GLY A CA 1
ATOM 823 C C . GLY A 1 107 ? -9.060 -11.524 51.669 1.00 38.81 107 GLY A C 1
ATOM 824 O O . GLY A 1 107 ? -10.082 -11.101 51.148 1.00 38.81 107 GLY A O 1
ATOM 825 N N . VAL A 1 108 ? -7.964 -11.848 50.979 1.00 44.50 108 VAL A N 1
ATOM 826 C CA . VAL A 1 108 ? -7.888 -12.812 49.865 1.00 44.50 108 VAL A CA 1
ATOM 827 C C . VAL A 1 108 ? -9.047 -12.845 48.844 1.00 44.50 108 VAL A C 1
ATOM 829 O O . VAL A 1 108 ? -9.624 -13.898 48.601 1.00 44.50 108 VAL A O 1
ATOM 832 N N . SER A 1 109 ? -9.446 -11.734 48.221 1.00 46.97 109 SER A N 1
ATOM 833 C CA . SER A 1 109 ? -10.310 -11.804 47.025 1.00 46.97 109 SER A CA 1
ATOM 834 C C . SER A 1 109 ? -10.007 -10.681 46.050 1.00 46.97 109 SER A C 1
ATOM 836 O O . SER A 1 109 ? -10.328 -9.523 46.313 1.00 46.97 109 SER A O 1
ATOM 838 N N . SER A 1 110 ? -9.444 -11.051 44.909 1.00 51.81 110 SER A N 1
ATOM 839 C CA . SER A 1 110 ? -9.373 -10.234 43.703 1.00 51.81 110 SER A CA 1
ATOM 840 C C . SER A 1 110 ? -10.238 -10.895 42.622 1.00 51.81 110 SER A C 1
ATOM 842 O O . SER A 1 110 ? -10.698 -12.030 42.772 1.00 51.81 110 SER A O 1
ATOM 844 N N . PHE A 1 111 ? -10.518 -10.199 41.521 1.00 55.00 111 PHE A N 1
ATOM 845 C CA . PHE A 1 111 ? -10.947 -10.895 40.307 1.00 55.00 111 PHE A CA 1
ATOM 846 C C . PHE A 1 111 ? -9.758 -11.735 39.808 1.00 55.00 111 PHE A C 1
ATOM 848 O O . PHE A 1 111 ? -9.038 -11.287 38.924 1.00 55.00 111 PHE A O 1
ATOM 855 N N . ALA A 1 112 ? -9.507 -12.916 40.386 1.00 46.62 112 ALA A N 1
ATOM 856 C CA . ALA A 1 112 ? -8.344 -13.721 39.995 1.00 46.62 112 ALA A CA 1
ATOM 857 C C . ALA A 1 112 ? -8.419 -14.166 38.521 1.00 46.62 112 ALA A C 1
ATOM 859 O O . ALA A 1 112 ? -7.389 -14.383 37.897 1.00 46.62 112 ALA A O 1
ATOM 860 N N . ASN A 1 113 ? -9.637 -14.224 37.959 1.00 63.59 113 ASN A N 1
ATOM 861 C CA . ASN A 1 113 ? -9.910 -14.299 36.524 1.00 63.59 113 ASN A CA 1
ATOM 862 C C . ASN A 1 113 ? -10.827 -13.132 36.125 1.00 63.59 113 ASN A C 1
ATOM 864 O O . ASN A 1 113 ? -12.053 -13.250 36.154 1.00 63.59 113 ASN A O 1
ATOM 868 N N . ASN A 1 114 ? -10.232 -11.991 35.784 1.00 77.75 114 ASN A N 1
ATOM 869 C CA . ASN A 1 114 ? -10.901 -10.758 35.349 1.00 77.75 114 ASN A CA 1
ATOM 870 C C . ASN A 1 114 ? -11.154 -10.698 33.828 1.00 77.75 114 ASN A C 1
ATOM 872 O O . ASN A 1 114 ? -11.735 -9.720 33.355 1.00 77.75 114 ASN A O 1
ATOM 876 N N . GLU A 1 115 ? -10.728 -11.709 33.067 1.00 86.81 115 GLU A N 1
ATOM 877 C CA . GLU A 1 115 ? -10.796 -11.706 31.605 1.00 86.81 115 GLU A CA 1
ATOM 878 C C . GLU A 1 115 ? -11.856 -12.658 31.051 1.00 86.81 115 GLU A C 1
ATOM 880 O O . GLU A 1 115 ? -12.013 -13.791 31.514 1.00 86.81 115 GLU A O 1
ATOM 885 N N . LEU A 1 116 ? -12.557 -12.227 30.002 1.00 90.50 116 LEU A N 1
ATOM 886 C CA . LEU A 1 116 ? -13.444 -13.102 29.243 1.00 90.50 116 LEU A CA 1
ATOM 887 C C . LEU A 1 116 ? -13.442 -12.751 27.756 1.00 90.50 116 LEU A C 1
ATOM 889 O O . LEU A 1 116 ? -13.735 -11.618 27.368 1.00 90.50 116 LEU A O 1
ATOM 893 N N . GLN A 1 117 ? -13.188 -13.746 26.912 1.00 91.56 117 GLN A N 1
ATOM 894 C CA . GLN A 1 117 ? -13.252 -13.592 25.465 1.00 91.56 117 GLN A CA 1
ATOM 895 C C . GLN A 1 117 ? -14.689 -13.712 24.948 1.00 91.56 117 GLN A C 1
ATOM 897 O O . GLN A 1 117 ? -15.378 -14.693 25.237 1.00 91.56 117 GLN A O 1
ATOM 902 N N . MET A 1 118 ? -15.125 -12.748 24.135 1.00 90.12 118 MET A N 1
ATOM 903 C CA . MET A 1 118 ? -16.382 -12.774 23.386 1.00 90.12 118 MET A CA 1
ATOM 904 C C . MET A 1 118 ? -16.102 -12.421 21.922 1.00 90.12 118 MET A C 1
ATOM 906 O O . MET A 1 118 ? -15.780 -11.281 21.592 1.00 90.12 118 MET A O 1
ATOM 910 N N . GLY A 1 119 ? -16.194 -13.422 21.044 1.00 88.75 119 GLY A N 1
ATOM 911 C CA . GLY A 1 119 ? -15.686 -13.300 19.677 1.00 88.75 119 GLY A CA 1
ATOM 912 C C . GLY A 1 119 ? -14.190 -12.979 19.676 1.00 88.75 119 GLY A C 1
ATOM 913 O O . GLY A 1 119 ? -13.398 -13.642 20.339 1.00 88.75 119 GLY A O 1
ATOM 914 N N . GLU A 1 120 ? -13.811 -11.944 18.942 1.00 89.62 120 GLU A N 1
ATOM 915 C CA . GLU A 1 120 ? -12.429 -11.491 18.754 1.00 89.62 120 GLU A CA 1
ATOM 916 C C . GLU A 1 120 ? -11.910 -10.661 19.931 1.00 89.62 120 GLU A C 1
ATOM 918 O O . GLU A 1 120 ? -10.718 -10.384 20.005 1.00 89.62 120 GLU A O 1
ATOM 923 N N . PHE A 1 121 ? -12.796 -10.243 20.835 1.00 93.69 121 PHE A N 1
ATOM 924 C CA . PHE A 1 121 ? -12.488 -9.268 21.870 1.00 93.69 121 PHE A CA 1
ATOM 925 C C . PHE A 1 121 ? -12.376 -9.952 23.227 1.00 93.69 121 PHE A C 1
ATOM 927 O O . PHE A 1 121 ? -13.312 -10.612 23.684 1.00 93.69 121 PHE A O 1
ATOM 934 N N . THR A 1 122 ? -11.239 -9.760 23.887 1.00 92.94 122 THR A N 1
ATOM 935 C CA . THR A 1 122 ? -11.013 -10.201 25.266 1.00 92.94 122 THR A CA 1
ATOM 936 C C . THR A 1 122 ? -11.256 -9.025 26.197 1.00 92.94 122 THR A C 1
ATOM 938 O O . THR A 1 122 ? -10.501 -8.059 26.190 1.00 92.94 122 THR A O 1
ATOM 941 N N . PHE A 1 123 ? -12.345 -9.080 26.962 1.00 93.06 123 PHE A N 1
ATOM 942 C CA . PHE A 1 123 ? -12.742 -8.028 27.896 1.00 93.06 123 PHE A CA 1
ATOM 943 C C . PHE A 1 123 ? -12.030 -8.232 29.230 1.00 93.06 123 PHE A C 1
ATOM 945 O O . PHE A 1 123 ? -12.055 -9.343 29.754 1.00 93.06 123 PHE A O 1
ATOM 952 N N . GLN A 1 124 ? -11.464 -7.166 29.792 1.00 88.44 124 GLN A N 1
ATOM 953 C CA . GLN A 1 124 ? -10.799 -7.139 31.095 1.00 88.44 124 GLN A CA 1
ATOM 954 C C . GLN A 1 124 ? -11.615 -6.291 32.076 1.00 88.44 124 GLN A C 1
ATOM 956 O O . GLN A 1 124 ? -11.788 -5.084 31.894 1.00 88.44 124 GLN A O 1
ATOM 961 N N . LEU A 1 125 ? -12.121 -6.909 33.140 1.00 85.25 125 LEU A N 1
ATOM 962 C CA . LEU A 1 125 ? -12.972 -6.266 34.146 1.00 85.25 125 LEU A CA 1
ATOM 963 C C . LEU A 1 125 ? -12.151 -5.705 35.322 1.00 85.25 125 LEU A C 1
ATOM 965 O O . LEU A 1 125 ? -12.525 -5.836 36.485 1.00 85.25 125 LEU A O 1
ATOM 969 N N . ASP A 1 126 ? -11.029 -5.060 35.006 1.00 75.12 126 ASP A N 1
ATOM 970 C CA . ASP A 1 126 ? -10.131 -4.431 35.976 1.00 75.12 126 ASP A CA 1
ATOM 971 C C . ASP A 1 126 ? -10.768 -3.228 36.675 1.00 75.12 126 ASP A C 1
ATOM 973 O O . ASP A 1 126 ? -11.134 -2.247 36.026 1.00 75.12 126 ASP A O 1
ATOM 977 N N . LEU A 1 127 ? -10.806 -3.235 38.008 1.00 73.31 127 LEU A N 1
ATOM 978 C CA . LEU A 1 127 ? -11.193 -2.076 38.815 1.00 73.31 127 LEU A CA 1
ATOM 979 C C . LEU A 1 127 ? -9.953 -1.208 39.097 1.00 73.31 127 LEU A C 1
ATOM 981 O O . LEU A 1 127 ? -9.180 -1.503 39.999 1.00 73.31 127 LEU A O 1
ATOM 985 N N . LYS A 1 128 ? -9.742 -0.129 38.330 1.00 58.22 128 LYS A N 1
ATOM 986 C CA . LYS A 1 128 ? -8.552 0.751 38.446 1.00 58.22 128 LYS A CA 1
ATOM 987 C C . LYS A 1 128 ? -8.887 2.221 38.732 1.00 58.22 128 LYS A C 1
ATOM 989 O O . LYS A 1 128 ? -8.300 3.115 38.130 1.00 58.22 128 LYS A O 1
ATOM 994 N N . ARG A 1 129 ? -9.823 2.506 39.646 1.00 55.59 129 ARG A N 1
ATOM 995 C CA . ARG A 1 129 ? -10.120 3.898 40.032 1.00 55.59 129 ARG A CA 1
ATOM 996 C C . ARG A 1 129 ? -9.028 4.460 40.945 1.00 55.59 129 ARG A C 1
ATOM 998 O O . ARG A 1 129 ? -8.979 4.133 42.129 1.00 55.59 129 ARG A O 1
ATOM 1005 N N . ASN A 1 130 ? -8.206 5.357 40.409 1.00 51.88 130 ASN A N 1
ATOM 1006 C CA . ASN A 1 130 ? -7.276 6.174 41.198 1.00 51.88 130 ASN A CA 1
ATOM 1007 C C . ASN A 1 130 ? -7.958 7.467 41.688 1.00 51.88 130 ASN A C 1
ATOM 1009 O O . ASN A 1 130 ? -8.880 7.966 41.044 1.00 51.88 130 ASN A O 1
ATOM 1013 N N . GLU A 1 131 ? -7.481 8.061 42.792 1.00 50.84 131 GLU A N 1
ATOM 1014 C CA . GLU A 1 131 ? -8.034 9.315 43.356 1.00 50.84 131 GLU A CA 1
ATOM 1015 C C . GLU A 1 131 ? -8.020 10.504 42.368 1.00 50.84 131 GLU A C 1
ATOM 1017 O O . GLU A 1 131 ? -8.770 11.465 42.535 1.00 50.84 131 GLU A O 1
ATOM 1022 N N . SER A 1 132 ? -7.186 10.439 41.325 1.00 46.66 132 SER A N 1
ATOM 1023 C CA . SER A 1 132 ? -7.049 11.448 40.269 1.00 46.66 132 SER A CA 1
ATOM 1024 C C . SER A 1 132 ? -8.075 11.341 39.131 1.00 46.66 132 SER A C 1
ATOM 1026 O O . SER A 1 132 ? -8.155 12.259 38.316 1.00 46.66 132 SER A O 1
ATOM 1028 N N . GLN A 1 133 ? -8.855 10.259 39.053 1.00 61.06 133 GLN A N 1
ATOM 1029 C CA . GLN A 1 133 ? -9.851 10.044 37.997 1.00 61.06 133 GLN A CA 1
ATOM 1030 C C . GLN A 1 133 ? -11.223 10.594 38.394 1.00 61.06 133 GLN A C 1
ATOM 1032 O O . GLN A 1 133 ? -11.668 10.449 39.537 1.00 61.06 133 GLN A O 1
ATOM 1037 N N . SER A 1 134 ? -11.905 11.250 37.452 1.00 57.66 134 SER A N 1
ATOM 1038 C CA . SER A 1 134 ? -13.054 12.115 37.763 1.00 57.66 134 SER A CA 1
ATOM 1039 C C . SER A 1 134 ? -14.309 11.837 36.938 1.00 57.66 134 SER A C 1
ATOM 1041 O O . SER A 1 134 ? -15.321 12.495 37.179 1.00 57.66 134 SER A O 1
ATOM 1043 N N . SER A 1 135 ? -14.286 10.851 36.035 1.00 63.75 135 SER A N 1
ATOM 1044 C CA . SER A 1 135 ? -15.423 10.395 35.224 1.00 63.75 135 SER A CA 1
ATOM 1045 C C . SER A 1 135 ? -15.500 8.863 35.169 1.00 63.75 135 SER A C 1
ATOM 1047 O O . SER A 1 135 ? -14.476 8.196 35.223 1.00 63.75 135 SER A O 1
ATOM 1049 N N . VAL A 1 136 ? -16.703 8.292 35.006 1.00 64.69 136 VAL A N 1
ATOM 1050 C CA . VAL A 1 136 ? -16.898 6.842 34.734 1.00 64.69 136 VAL A CA 1
ATOM 1051 C C . VAL A 1 136 ? -16.287 6.431 33.384 1.00 64.69 136 VAL A C 1
ATOM 1053 O O . VAL A 1 136 ? -16.061 5.258 33.130 1.00 64.69 136 VAL A O 1
ATOM 1056 N N . GLU A 1 137 ? -15.961 7.399 32.530 1.00 71.56 137 GLU A N 1
ATOM 1057 C CA . GLU A 1 137 ? -15.193 7.190 31.296 1.00 71.56 137 GLU A CA 1
ATOM 1058 C C . GLU A 1 137 ? -13.689 6.969 31.547 1.00 71.56 137 GLU A C 1
ATOM 1060 O O . GLU A 1 137 ? -12.975 6.560 30.635 1.00 71.56 137 GLU A O 1
ATOM 1065 N N . ASP A 1 138 ? -13.209 7.158 32.781 1.00 72.44 138 ASP A N 1
ATOM 1066 C CA . ASP A 1 138 ? -11.793 6.993 33.130 1.00 72.44 138 ASP A CA 1
ATOM 1067 C C . ASP A 1 138 ? -11.489 5.626 33.780 1.00 72.44 138 ASP A C 1
ATOM 1069 O O . ASP A 1 138 ? -10.326 5.237 33.879 1.00 72.44 138 ASP A O 1
ATOM 1073 N N . TYR A 1 139 ? -12.505 4.901 34.268 1.00 77.12 139 TYR A N 1
ATOM 1074 C CA . TYR A 1 139 ? -12.333 3.636 34.997 1.00 77.12 139 TYR A CA 1
ATOM 1075 C C . TYR A 1 139 ? -13.516 2.679 34.832 1.00 77.12 139 TYR A C 1
ATOM 1077 O O . TYR A 1 139 ? -14.641 3.101 34.568 1.00 77.12 139 TYR A O 1
ATOM 1085 N N . THR A 1 140 ? -13.276 1.389 35.072 1.00 86.06 140 THR A N 1
ATOM 1086 C CA . THR A 1 140 ? -14.325 0.365 35.062 1.00 86.06 140 THR A CA 1
ATOM 1087 C C . THR A 1 140 ? -15.247 0.497 36.274 1.00 86.06 140 THR A C 1
ATOM 1089 O O . THR A 1 140 ? -14.782 0.554 37.416 1.00 86.06 140 THR A O 1
ATOM 1092 N N . VAL A 1 141 ? -16.562 0.456 36.052 1.00 89.62 141 VAL A N 1
ATOM 1093 C CA . VAL A 1 141 ? -17.567 0.354 37.127 1.00 89.62 141 VAL A CA 1
ATOM 1094 C C . VAL A 1 141 ? -18.357 -0.928 36.984 1.00 89.62 141 VAL A C 1
ATOM 1096 O O . VAL A 1 141 ? -18.929 -1.185 35.930 1.00 89.62 141 VAL A O 1
ATOM 1099 N N . ILE A 1 142 ? -18.452 -1.700 38.062 1.00 90.88 142 ILE A N 1
ATOM 1100 C CA . ILE A 1 142 ? -19.201 -2.956 38.084 1.00 90.88 142 ILE A CA 1
ATOM 1101 C C . ILE A 1 142 ? -20.500 -2.770 38.865 1.00 90.88 142 ILE A C 1
ATOM 1103 O O . ILE A 1 142 ? -20.516 -2.229 39.969 1.00 90.88 142 ILE A O 1
ATOM 1107 N N . ILE A 1 143 ? -21.603 -3.239 38.289 1.00 93.81 143 ILE A N 1
ATOM 1108 C CA . ILE A 1 143 ? -22.948 -3.144 38.847 1.00 93.81 143 ILE A CA 1
ATOM 1109 C C . ILE A 1 143 ? -23.561 -4.539 38.899 1.00 93.81 143 ILE A C 1
ATOM 1111 O O . ILE A 1 143 ? -23.719 -5.188 37.866 1.00 93.81 143 ILE A O 1
ATOM 1115 N N . PHE A 1 144 ? -23.986 -4.964 40.085 1.00 93.25 144 PHE A N 1
ATOM 1116 C CA . PHE A 1 144 ? -24.853 -6.125 40.267 1.00 93.25 144 PHE A CA 1
ATOM 1117 C C . PHE A 1 144 ? -26.276 -5.652 40.549 1.00 93.25 144 PHE A C 1
ATOM 1119 O O . PHE A 1 144 ? -26.529 -4.992 41.556 1.00 93.25 144 PHE A O 1
ATOM 1126 N N . LYS A 1 145 ? -27.222 -6.030 39.685 1.00 94.12 145 LYS A N 1
ATOM 1127 C CA . LYS A 1 145 ? -28.663 -5.854 39.906 1.00 94.12 145 LYS A CA 1
ATOM 1128 C C . LYS A 1 145 ? -29.298 -7.230 40.011 1.00 94.12 145 LYS A C 1
ATOM 1130 O O . LYS A 1 145 ? -29.616 -7.846 38.995 1.00 94.12 145 LYS A O 1
ATOM 1135 N N . LEU A 1 146 ? -29.509 -7.703 41.235 1.00 91.19 146 LEU A N 1
ATOM 1136 C CA . LEU A 1 146 ? -30.083 -9.036 41.465 1.00 91.19 146 LEU A CA 1
ATOM 1137 C C . LEU A 1 146 ? -31.547 -8.983 41.942 1.00 91.19 146 LEU A C 1
ATOM 1139 O O . LEU A 1 146 ? -32.163 -10.019 42.163 1.00 91.19 146 LEU A O 1
ATOM 1143 N N . GLY A 1 147 ? -32.122 -7.780 42.066 1.00 87.81 147 GLY A N 1
ATOM 1144 C CA . GLY A 1 147 ? -33.534 -7.550 42.386 1.00 87.81 147 GLY A CA 1
ATOM 1145 C C . GLY A 1 147 ? -34.397 -7.161 41.177 1.00 87.81 147 GLY A C 1
ATOM 1146 O O . GLY A 1 147 ? -33.930 -6.496 40.247 1.00 87.81 147 GLY A O 1
ATOM 1147 N N . LYS A 1 148 ? -35.686 -7.526 41.219 1.00 89.38 148 LYS A N 1
ATOM 1148 C CA . LYS A 1 148 ? -36.715 -7.145 40.227 1.00 89.38 148 LYS A CA 1
ATOM 1149 C C . LYS A 1 148 ? -37.554 -5.942 40.686 1.00 89.38 148 LYS A C 1
ATOM 1151 O O . LYS A 1 148 ? -37.538 -5.571 41.857 1.00 89.38 148 LYS A O 1
ATOM 1156 N N . GLY A 1 149 ? -38.304 -5.331 39.765 1.00 91.69 149 GLY A N 1
ATOM 1157 C CA . GLY A 1 149 ? -39.289 -4.274 40.046 1.00 91.69 149 GLY A CA 1
ATOM 1158 C C . GLY A 1 149 ? -38.767 -2.830 39.985 1.00 91.69 149 GLY A C 1
ATOM 1159 O O . GLY A 1 149 ? -39.562 -1.887 40.013 1.00 91.69 149 GLY A O 1
ATOM 1160 N N . ARG A 1 150 ? -37.454 -2.629 39.845 1.00 94.06 150 ARG A N 1
ATOM 1161 C CA . ARG A 1 150 ? -36.816 -1.333 39.543 1.00 94.06 150 ARG A CA 1
ATOM 1162 C C . ARG A 1 150 ? -35.746 -1.532 38.488 1.00 94.06 150 ARG A C 1
ATOM 1164 O O . ARG A 1 150 ? -35.156 -2.604 38.447 1.00 94.06 150 ARG A O 1
ATOM 117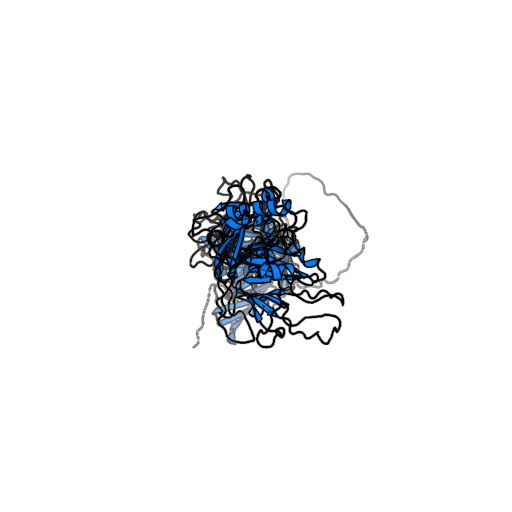1 N N . SER A 1 151 ? -35.517 -0.532 37.649 1.00 96.06 151 SER A N 1
ATOM 1172 C CA . SER A 1 151 ? -34.501 -0.583 36.593 1.00 96.06 151 SER A CA 1
ATOM 1173 C C . SER A 1 151 ? -33.117 -0.149 37.101 1.00 96.06 151 SER A C 1
ATOM 1175 O O . SER A 1 151 ? -33.012 0.420 38.191 1.00 96.06 151 SER A O 1
ATOM 1177 N N . VAL A 1 152 ? -32.048 -0.402 36.332 1.00 95.94 152 VAL A N 1
ATOM 1178 C CA . VAL A 1 152 ? -30.702 0.119 36.662 1.00 95.94 152 VAL A CA 1
ATOM 1179 C C . VAL A 1 152 ? -30.726 1.648 36.692 1.00 95.94 152 VAL A C 1
ATOM 1181 O O . VAL A 1 152 ? -30.154 2.246 37.595 1.00 95.94 152 VAL A O 1
ATOM 1184 N N . LEU A 1 153 ? -31.444 2.280 35.759 1.00 95.62 153 LEU A N 1
ATOM 1185 C CA . LEU A 1 153 ? -31.605 3.734 35.701 1.00 95.62 153 LEU A CA 1
ATOM 1186 C C . LEU A 1 153 ? -32.326 4.300 36.937 1.00 95.62 153 LEU A C 1
ATOM 1188 O O . LEU A 1 153 ? -31.942 5.347 37.453 1.00 95.62 153 LEU A O 1
ATOM 1192 N N . ASP A 1 154 ? -33.356 3.614 37.440 1.00 95.44 154 ASP A N 1
ATOM 1193 C CA . ASP A 1 154 ? -34.036 4.027 38.676 1.00 95.44 154 ASP A CA 1
ATOM 1194 C C . ASP A 1 154 ? -33.089 3.925 39.883 1.00 95.44 154 ASP A C 1
ATOM 1196 O O . ASP A 1 154 ? -33.078 4.793 40.757 1.00 95.44 154 ASP A O 1
ATOM 1200 N N . LEU A 1 155 ? -32.297 2.851 39.939 1.00 95.19 155 LEU A N 1
ATOM 1201 C CA . LEU A 1 155 ? -31.390 2.560 41.048 1.00 95.19 155 LEU A CA 1
ATOM 1202 C C . LEU A 1 155 ? -30.115 3.409 41.005 1.00 95.19 155 LEU A C 1
ATOM 1204 O O . LEU A 1 155 ? -29.586 3.741 42.065 1.00 95.19 155 LEU A O 1
ATOM 1208 N N . SER A 1 156 ? -29.664 3.849 39.827 1.00 94.25 156 SER A N 1
ATOM 1209 C CA . SER A 1 156 ? -28.463 4.682 39.687 1.00 94.25 156 SER A CA 1
ATOM 1210 C C . SER A 1 156 ? -28.607 6.045 40.366 1.00 94.25 156 SER A C 1
ATOM 1212 O O . SER A 1 156 ? -27.603 6.630 40.753 1.00 94.25 156 SER A O 1
ATOM 1214 N N . THR A 1 157 ? -29.838 6.524 40.579 1.00 92.69 157 THR A N 1
ATOM 1215 C CA . THR A 1 157 ? -30.137 7.793 41.275 1.00 92.69 157 THR A CA 1
ATOM 1216 C C . THR A 1 157 ? -30.592 7.621 42.724 1.00 92.69 157 THR A C 1
ATOM 1218 O O . THR A 1 157 ? -30.647 8.587 43.483 1.00 92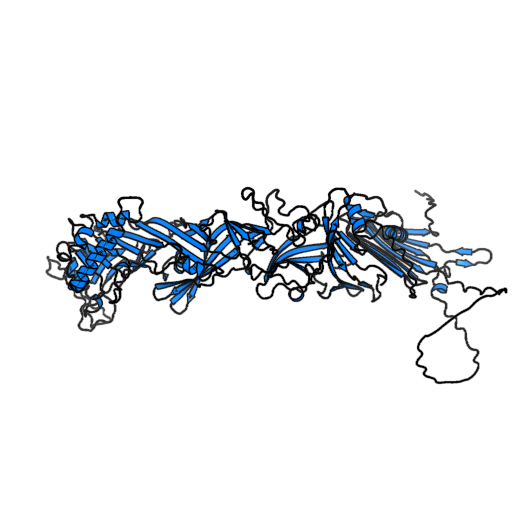.69 157 THR A O 1
ATOM 1221 N N . ALA A 1 158 ? -30.910 6.394 43.135 1.00 94.31 158 ALA A N 1
ATOM 1222 C CA . ALA A 1 158 ? -31.403 6.076 44.468 1.00 94.31 158 ALA A CA 1
ATOM 1223 C C . ALA A 1 158 ? -30.263 5.548 45.354 1.00 94.31 158 ALA A C 1
ATOM 1225 O O . ALA A 1 158 ? -30.279 4.389 45.759 1.00 94.31 158 ALA A O 1
ATOM 1226 N N . THR A 1 159 ? -29.281 6.397 45.669 1.00 92.81 159 THR A N 1
ATOM 1227 C CA . THR A 1 159 ? -28.056 6.010 46.404 1.00 92.81 159 THR A CA 1
ATOM 1228 C C . THR A 1 159 ? -28.318 5.347 47.757 1.00 92.81 159 THR A C 1
ATOM 1230 O O . THR A 1 159 ? -27.583 4.455 48.154 1.00 92.81 159 THR A O 1
ATOM 1233 N N . SER A 1 160 ? -29.422 5.681 48.433 1.00 92.12 160 SER A N 1
ATOM 1234 C CA . SER A 1 160 ? -29.847 5.022 49.681 1.00 92.12 160 SER A CA 1
ATOM 1235 C C . SER A 1 160 ? -30.246 3.549 49.523 1.00 92.12 160 SER A C 1
ATOM 1237 O O . SER A 1 160 ? -30.505 2.869 50.514 1.00 92.12 160 SER A O 1
ATOM 1239 N N . ARG A 1 161 ? -30.354 3.060 48.284 1.00 91.88 161 ARG A N 1
ATOM 1240 C CA . ARG A 1 161 ? -30.637 1.662 47.936 1.00 91.88 161 ARG A CA 1
ATOM 1241 C C . ARG A 1 161 ? -29.394 0.901 47.486 1.00 91.88 161 ARG A C 1
ATOM 1243 O O . ARG A 1 161 ? -29.523 -0.272 47.153 1.00 91.88 161 ARG A O 1
ATOM 1250 N N . TRP A 1 162 ? -28.233 1.551 47.434 1.00 94.06 162 TRP A N 1
ATOM 1251 C CA . TRP A 1 162 ? -26.985 0.889 47.078 1.00 94.06 162 TRP A CA 1
ATOM 1252 C C . TRP A 1 162 ? -26.522 0.051 48.266 1.00 94.06 162 TRP A C 1
ATOM 1254 O O . TRP A 1 162 ? -26.321 0.563 49.367 1.00 94.06 162 TRP A O 1
ATOM 1264 N N . THR A 1 163 ? -26.388 -1.253 48.057 1.00 93.56 163 THR A N 1
ATOM 1265 C CA . THR A 1 163 ? -25.987 -2.192 49.104 1.00 93.56 163 THR A CA 1
ATOM 1266 C C . THR A 1 163 ? -24.518 -1.949 49.458 1.00 93.56 163 THR A C 1
ATOM 1268 O O . THR A 1 163 ? -23.649 -2.091 48.601 1.00 93.56 163 THR A O 1
ATOM 1271 N N . ASN A 1 164 ? -24.251 -1.584 50.718 1.00 89.94 164 ASN A N 1
ATOM 1272 C CA . ASN A 1 164 ? -22.908 -1.374 51.281 1.00 89.94 164 ASN A CA 1
ATOM 1273 C C . ASN A 1 164 ? -22.023 -0.385 50.478 1.00 89.94 164 ASN A C 1
ATOM 1275 O O . ASN A 1 164 ? -20.839 -0.625 50.236 1.00 89.94 164 ASN A O 1
ATOM 1279 N N . SER A 1 165 ? -22.607 0.737 50.039 1.00 89.56 165 SER A N 1
ATOM 1280 C CA . SER A 1 165 ? -21.932 1.733 49.188 1.00 89.56 165 SER A CA 1
ATOM 1281 C C . SER A 1 165 ? -20.664 2.328 49.800 1.00 89.56 165 SER A C 1
ATOM 1283 O O . SER A 1 165 ? -19.708 2.590 49.073 1.00 89.56 165 SER A O 1
ATOM 1285 N N . ASP A 1 166 ? -20.631 2.496 51.124 1.00 87.56 166 ASP A N 1
ATOM 1286 C CA . ASP A 1 166 ? -19.480 3.068 51.831 1.00 87.56 166 ASP A CA 1
ATOM 1287 C C . ASP A 1 166 ? -18.215 2.210 51.651 1.00 87.56 166 ASP A C 1
ATOM 1289 O O . ASP A 1 166 ? -17.099 2.732 51.595 1.00 87.56 166 ASP A O 1
ATOM 1293 N N . TYR A 1 167 ? -18.398 0.892 51.498 1.00 84.62 167 TYR A N 1
ATOM 1294 C CA . TYR A 1 167 ? -17.325 -0.067 51.255 1.00 84.62 167 TYR A CA 1
ATOM 1295 C C . TYR A 1 167 ? -16.931 -0.154 49.770 1.00 84.62 167 TYR A C 1
ATOM 1297 O O . TYR A 1 167 ? -15.745 -0.121 49.446 1.00 84.62 167 TYR A O 1
ATOM 1305 N N . PHE A 1 168 ? -17.909 -0.244 48.859 1.00 85.12 168 PHE A N 1
ATOM 1306 C CA . PHE A 1 168 ? -17.672 -0.500 47.424 1.00 85.12 168 PHE A CA 1
ATOM 1307 C C . PHE A 1 168 ? -17.384 0.748 46.570 1.00 85.12 168 PHE A C 1
ATOM 1309 O O . PHE A 1 168 ? -16.876 0.643 45.446 1.00 85.12 168 PHE A O 1
ATOM 1316 N N . VAL A 1 169 ? -17.739 1.930 47.073 1.00 85.94 169 VAL A N 1
ATOM 1317 C CA . VAL A 1 169 ? -17.630 3.203 46.345 1.00 85.94 169 VAL A CA 1
ATOM 1318 C C . VAL A 1 169 ? -16.868 4.255 47.130 1.00 85.94 169 VAL A C 1
ATOM 1320 O O . VAL A 1 169 ? -16.114 5.001 46.512 1.00 85.94 169 VAL A O 1
ATOM 1323 N N . GLY A 1 170 ? -17.068 4.327 48.446 1.00 85.56 170 GLY A N 1
ATOM 1324 C CA . GLY A 1 170 ? -16.453 5.328 49.312 1.00 85.56 170 GLY A CA 1
ATOM 1325 C C . GLY A 1 170 ? -17.477 6.239 49.979 1.00 85.56 170 GLY A C 1
ATOM 1326 O O . GLY A 1 170 ? -18.626 5.853 50.162 1.00 85.56 170 GLY A O 1
ATOM 1327 N N . ASP A 1 171 ? -17.065 7.436 50.394 1.00 87.00 171 ASP A N 1
ATOM 1328 C CA . ASP A 1 171 ? -17.924 8.292 51.220 1.00 87.00 171 ASP A CA 1
ATOM 1329 C C . ASP A 1 171 ? -19.191 8.791 50.489 1.00 87.00 171 ASP A C 1
ATOM 1331 O O . ASP A 1 171 ? -19.325 8.709 49.267 1.00 87.00 171 ASP A O 1
ATOM 1335 N N . SER A 1 172 ? -20.141 9.361 51.240 1.00 87.31 172 SER A N 1
ATOM 1336 C CA . SER A 1 172 ? -21.404 9.870 50.675 1.00 87.31 172 SER A CA 1
ATOM 1337 C C . SER A 1 172 ? -21.228 10.890 49.533 1.00 87.31 172 SER A C 1
ATOM 1339 O O . SER A 1 172 ? -22.087 10.982 48.651 1.00 87.31 172 SER A O 1
ATOM 1341 N N . GLY A 1 173 ? -20.123 11.643 49.520 1.00 87.69 173 GLY A N 1
ATOM 1342 C CA . GLY A 1 173 ? -19.777 12.570 48.449 1.00 87.69 173 GLY A CA 1
ATOM 1343 C C . GLY A 1 173 ? -19.303 11.842 47.193 1.00 87.69 173 GLY A C 1
ATOM 1344 O O . GLY A 1 173 ? -19.727 12.193 46.091 1.00 87.69 173 GLY A O 1
ATOM 1345 N N . GLU A 1 174 ? -18.475 10.807 47.337 1.00 86.56 174 GLU A N 1
ATOM 1346 C CA . GLU A 1 174 ? -18.067 9.921 46.237 1.00 86.56 174 GLU A CA 1
ATOM 1347 C C . GLU A 1 174 ? -19.256 9.163 45.640 1.00 86.56 174 GLU A C 1
ATOM 1349 O O . GLU A 1 174 ? -19.418 9.134 44.420 1.00 86.56 174 GLU A O 1
ATOM 1354 N N . VAL A 1 175 ? -20.138 8.630 46.489 1.00 90.38 175 VAL A N 1
ATOM 1355 C CA . VAL A 1 175 ? -21.376 7.951 46.073 1.00 90.38 175 VAL A CA 1
ATOM 1356 C C . VAL A 1 175 ? -22.282 8.896 45.281 1.00 90.38 175 VAL A C 1
ATOM 1358 O O . VAL A 1 175 ? -22.786 8.527 44.220 1.00 90.38 175 VAL A O 1
ATOM 1361 N N . GLY A 1 176 ? -22.461 10.137 45.746 1.00 90.88 176 GLY A N 1
ATOM 1362 C CA . GLY A 1 176 ? -23.249 11.146 45.031 1.00 90.88 176 GLY A CA 1
ATOM 1363 C C . GLY A 1 176 ? -22.657 11.522 43.667 1.00 90.88 176 GLY A C 1
ATOM 1364 O O . GLY A 1 176 ? -23.394 11.656 42.682 1.00 90.88 176 GLY A O 1
ATOM 1365 N N . LYS A 1 177 ? -21.324 11.642 43.580 1.00 89.12 177 LYS A N 1
ATOM 1366 C CA . LYS A 1 177 ? -20.613 11.890 42.314 1.00 89.12 177 LYS A CA 1
ATOM 1367 C C . LYS A 1 177 ? -20.797 10.727 41.340 1.00 89.12 177 LYS A C 1
ATOM 1369 O O . LYS A 1 177 ? -21.237 10.958 40.215 1.00 89.12 177 LYS A O 1
ATOM 1374 N N . LEU A 1 178 ? -20.542 9.495 41.783 1.00 90.19 178 LEU A N 1
ATOM 1375 C CA . LEU A 1 178 ? -20.677 8.303 40.947 1.00 90.19 178 LEU A CA 1
ATOM 1376 C C . LEU A 1 178 ? -22.122 8.098 40.480 1.00 90.19 178 LEU A C 1
ATOM 1378 O O . LEU A 1 178 ? -22.352 7.797 39.316 1.00 90.19 178 LEU A O 1
ATOM 1382 N N . SER A 1 179 ? -23.111 8.329 41.344 1.00 94.00 179 SER A N 1
ATOM 1383 C CA . SER A 1 179 ? -24.534 8.291 40.975 1.00 94.00 179 SER A CA 1
ATOM 1384 C C . SER A 1 179 ? -24.866 9.251 39.828 1.00 94.00 179 SER A C 1
ATOM 1386 O O . SER A 1 179 ? -25.529 8.870 38.859 1.00 94.00 179 SER A O 1
ATOM 1388 N N . THR A 1 180 ? -24.347 10.480 39.895 1.00 92.44 180 THR A N 1
ATOM 1389 C CA . THR A 1 180 ? -24.520 11.483 38.835 1.00 92.44 180 THR A CA 1
ATOM 1390 C C . THR A 1 180 ? -23.836 11.049 37.536 1.00 92.44 180 THR A C 1
ATOM 1392 O O . THR A 1 180 ? -24.432 11.152 36.464 1.00 92.44 180 THR A O 1
ATOM 1395 N N . GLN A 1 181 ? -22.617 10.512 37.624 1.00 91.62 181 GLN A N 1
ATOM 1396 C CA . GLN A 1 181 ? -21.865 10.022 36.466 1.00 91.62 181 GLN A CA 1
ATOM 1397 C C . GLN A 1 181 ? -22.534 8.810 35.811 1.00 91.62 181 GLN A C 1
ATOM 1399 O O . GLN A 1 181 ? -22.702 8.801 34.598 1.00 91.62 181 GLN A O 1
ATOM 1404 N N . LEU A 1 182 ? -22.990 7.826 36.593 1.00 93.12 182 LEU A N 1
ATOM 1405 C CA . LEU A 1 182 ? -23.713 6.653 36.094 1.00 93.12 182 LEU A CA 1
ATOM 1406 C C . LEU A 1 182 ? -24.991 7.050 35.365 1.00 93.12 182 LEU A C 1
ATOM 1408 O O . LEU A 1 182 ? -25.285 6.525 34.292 1.00 93.12 182 LEU A O 1
ATOM 1412 N N . LYS A 1 183 ? -25.747 8.000 35.924 1.00 93.50 183 LYS A N 1
ATOM 1413 C CA . LYS A 1 183 ? -26.912 8.552 35.235 1.00 93.50 183 LYS A CA 1
ATOM 1414 C C . LYS A 1 183 ? -26.515 9.189 33.903 1.00 93.50 183 LYS A C 1
ATOM 1416 O O . LYS A 1 183 ? -27.153 8.890 32.900 1.00 93.50 183 LYS A O 1
ATOM 1421 N N . SER A 1 184 ? -25.479 10.028 33.894 1.00 93.75 184 SER A N 1
ATOM 1422 C CA . SER A 1 184 ? -24.988 10.678 32.673 1.00 93.75 184 SER A CA 1
ATOM 1423 C C . SER A 1 184 ? -24.552 9.660 31.617 1.00 93.75 184 SER A C 1
ATOM 1425 O O . SER A 1 184 ? -24.900 9.810 30.452 1.00 93.75 184 SER A O 1
ATOM 1427 N N . TYR A 1 185 ? -23.860 8.597 32.031 1.00 93.69 185 TYR A N 1
ATOM 1428 C CA . TYR A 1 185 ? -23.403 7.515 31.160 1.00 93.69 185 TYR A CA 1
ATOM 1429 C C . TYR A 1 185 ? -24.579 6.781 30.496 1.00 93.69 185 TYR A C 1
ATOM 1431 O O . TYR A 1 185 ? -24.604 6.580 29.284 1.00 93.69 185 TYR A O 1
ATOM 1439 N N . ILE A 1 186 ? -25.613 6.441 31.275 1.00 95.00 186 ILE A N 1
ATOM 1440 C CA . ILE A 1 186 ? -26.829 5.798 30.750 1.00 95.00 186 ILE A CA 1
ATOM 1441 C C . ILE A 1 186 ? -27.620 6.754 29.847 1.00 95.00 186 ILE A C 1
ATOM 1443 O O . ILE A 1 186 ? -28.136 6.337 28.809 1.00 95.00 186 ILE A O 1
ATOM 1447 N N . ASP A 1 187 ? -27.728 8.028 30.230 1.00 94.56 187 ASP A N 1
ATOM 1448 C CA . ASP A 1 187 ? -28.443 9.040 29.452 1.00 94.56 187 ASP A CA 1
ATOM 1449 C C . ASP A 1 187 ? -27.733 9.347 28.119 1.00 94.56 187 ASP A C 1
ATOM 1451 O O . ASP A 1 187 ? -28.417 9.595 27.128 1.00 94.56 187 ASP A O 1
ATOM 1455 N N . ALA A 1 188 ? -26.399 9.271 28.052 1.00 93.31 188 ALA A N 1
ATOM 1456 C CA . ALA A 1 188 ? -25.635 9.426 26.808 1.00 93.31 188 ALA A CA 1
ATOM 1457 C C . ALA A 1 188 ? -25.932 8.310 25.789 1.00 93.31 188 ALA A C 1
ATOM 1459 O O . ALA A 1 188 ? -25.962 8.557 24.585 1.00 93.31 188 ALA A O 1
ATOM 1460 N N . ALA A 1 189 ? -26.237 7.103 26.271 1.00 94.75 189 ALA A N 1
ATOM 1461 C CA . ALA A 1 189 ? -26.640 5.959 25.453 1.00 94.75 189 ALA A CA 1
ATOM 1462 C C . ALA A 1 189 ? -28.157 5.914 25.160 1.00 94.75 189 ALA A C 1
ATOM 1464 O O . ALA A 1 189 ? -28.656 4.954 24.565 1.00 94.75 189 ALA A O 1
ATOM 1465 N N . LYS A 1 190 ? -28.929 6.921 25.593 1.00 96.50 190 LYS A N 1
ATOM 1466 C CA . LYS A 1 190 ? -30.387 6.939 25.450 1.00 96.50 190 LYS A CA 1
ATOM 1467 C C . LYS A 1 190 ? -30.808 6.980 23.986 1.00 96.50 190 LYS A C 1
ATOM 1469 O O . LYS A 1 190 ? -30.577 7.953 23.276 1.00 96.50 190 LYS A O 1
ATOM 1474 N N . THR A 1 191 ? -31.551 5.963 23.569 1.00 95.44 191 THR A N 1
ATOM 1475 C CA . THR A 1 191 ? -32.117 5.883 22.223 1.00 95.44 191 THR A CA 1
ATOM 1476 C C . THR A 1 191 ? -33.429 5.104 22.216 1.00 95.44 191 THR A C 1
ATOM 1478 O O . THR A 1 191 ? -33.665 4.235 23.054 1.00 95.44 191 THR A O 1
ATOM 1481 N N . THR A 1 192 ? -34.298 5.426 21.260 1.00 93.50 192 THR A N 1
ATOM 1482 C CA . THR A 1 192 ? -35.493 4.624 20.930 1.00 93.50 192 THR A CA 1
ATOM 1483 C C . THR A 1 192 ? -35.375 3.950 19.564 1.00 93.50 192 THR A C 1
ATOM 1485 O O . THR A 1 192 ? -36.217 3.127 19.210 1.00 93.50 192 THR A O 1
ATOM 1488 N N . ASP A 1 193 ? -34.318 4.271 18.816 1.00 95.00 193 ASP A N 1
ATOM 1489 C CA . ASP A 1 193 ? -34.024 3.699 17.512 1.00 95.00 193 ASP A CA 1
ATOM 1490 C C . ASP A 1 193 ? -33.377 2.322 17.679 1.00 95.00 193 ASP A C 1
ATOM 1492 O O . ASP A 1 193 ? -32.284 2.206 18.234 1.00 95.00 193 ASP A O 1
ATOM 1496 N N . GLN A 1 194 ? -34.052 1.286 17.179 1.00 91.19 194 GLN A N 1
ATOM 1497 C CA . GLN A 1 194 ? -33.598 -0.105 17.256 1.00 91.19 194 GLN A CA 1
ATOM 1498 C C . GLN A 1 194 ? -32.342 -0.383 16.421 1.00 91.19 194 GLN A C 1
ATOM 1500 O O . GLN A 1 194 ? -31.677 -1.393 16.653 1.00 91.19 194 GLN A O 1
ATOM 1505 N N . SER A 1 195 ? -32.019 0.490 15.461 1.00 91.06 195 SER A N 1
ATOM 1506 C CA . SER A 1 195 ? -30.811 0.378 14.640 1.00 91.06 195 SER A CA 1
ATOM 1507 C C . SER A 1 195 ? -29.555 0.899 15.346 1.00 91.06 195 SER A C 1
ATOM 1509 O O . SER A 1 195 ? -28.441 0.551 14.963 1.00 91.06 195 SER A O 1
ATOM 1511 N N . SER A 1 196 ? -29.717 1.688 16.414 1.00 94.44 196 SER A N 1
ATOM 1512 C CA . SER A 1 196 ? -28.598 2.211 17.192 1.00 94.44 196 SER A CA 1
ATOM 1513 C C . SER A 1 196 ? -27.861 1.099 17.940 1.00 94.44 196 SER A C 1
ATOM 1515 O O . SER A 1 196 ? -28.474 0.258 18.605 1.00 94.44 196 SER A O 1
ATOM 1517 N N . VAL A 1 197 ? -26.526 1.160 17.930 1.00 95.38 197 VAL A N 1
ATOM 1518 C CA . VAL A 1 197 ? -25.660 0.240 18.688 1.00 95.38 197 VAL A CA 1
ATOM 1519 C C . VAL A 1 197 ? -25.906 0.291 20.202 1.00 95.38 197 VAL A C 1
ATOM 1521 O O . VAL A 1 197 ? -25.634 -0.683 20.899 1.00 95.38 197 VAL A O 1
ATOM 1524 N N . PHE A 1 198 ? -26.490 1.381 20.712 1.00 97.06 198 PHE A N 1
ATOM 1525 C CA . PHE A 1 198 ? -26.813 1.559 22.131 1.00 97.06 198 PHE A CA 1
ATOM 1526 C C . PHE A 1 198 ? -28.191 1.026 22.539 1.00 97.06 198 PHE A C 1
ATOM 1528 O O . PHE A 1 198 ? -28.478 0.944 23.734 1.00 97.06 198 PHE A O 1
ATOM 1535 N N . TYR A 1 199 ? -29.050 0.651 21.585 1.00 95.88 199 TYR A N 1
ATOM 1536 C CA . TYR A 1 199 ? -30.433 0.262 21.878 1.00 95.88 199 TYR A CA 1
ATOM 1537 C C . TYR A 1 199 ? -30.522 -0.897 22.875 1.00 95.88 199 TYR A C 1
ATOM 1539 O O . TYR A 1 199 ? -31.291 -0.841 23.834 1.00 95.88 199 TYR A O 1
ATOM 1547 N N . ASP A 1 200 ? -29.704 -1.934 22.677 1.00 94.56 200 ASP A N 1
ATOM 1548 C CA . ASP A 1 200 ? -29.705 -3.120 23.534 1.00 94.56 200 ASP A CA 1
ATOM 1549 C C . ASP A 1 200 ? -29.305 -2.783 24.978 1.00 94.56 200 ASP A C 1
ATOM 1551 O O . ASP A 1 200 ? -30.011 -3.156 25.917 1.00 94.56 200 ASP A O 1
ATOM 1555 N N . PHE A 1 201 ? -28.249 -1.985 25.149 1.00 96.38 201 PHE A N 1
ATOM 1556 C CA . PHE A 1 201 ? -27.816 -1.485 26.451 1.00 96.38 201 PHE A CA 1
ATOM 1557 C C . PHE A 1 201 ? -28.910 -0.664 27.133 1.00 96.38 201 PHE A C 1
ATOM 1559 O O . PHE A 1 201 ? -29.321 -0.980 28.251 1.00 96.38 201 PHE A O 1
ATOM 1566 N N . TYR A 1 202 ? -29.430 0.359 26.448 1.00 97.12 202 TYR A N 1
ATOM 1567 C CA . TYR A 1 202 ? -30.428 1.253 27.027 1.00 97.12 202 TYR A CA 1
ATOM 1568 C C . TYR A 1 202 ? -31.711 0.504 27.402 1.00 97.12 202 TYR A C 1
ATOM 1570 O O . TYR A 1 202 ? -32.254 0.729 28.484 1.00 97.12 202 TYR A O 1
ATOM 1578 N N . SER A 1 203 ? -32.148 -0.447 26.567 1.00 95.44 203 SER A N 1
ATOM 1579 C CA . SER A 1 203 ? -33.313 -1.292 26.850 1.00 95.44 203 SER A CA 1
ATOM 1580 C C . SER A 1 203 ? -33.154 -2.090 28.149 1.00 95.44 203 SER A C 1
ATOM 1582 O O . SER A 1 203 ? -34.088 -2.136 28.946 1.00 95.44 203 SER A O 1
ATOM 1584 N N . LYS A 1 204 ? -31.955 -2.620 28.430 1.00 94.81 204 LYS A N 1
ATOM 1585 C CA . LYS A 1 204 ? -31.642 -3.306 29.695 1.00 94.81 204 LYS A CA 1
ATOM 1586 C C . LYS A 1 204 ? -31.548 -2.341 30.875 1.00 94.81 204 LYS A C 1
ATOM 1588 O O . LYS A 1 204 ? -31.964 -2.688 31.977 1.00 94.81 204 LYS A O 1
ATOM 1593 N N . MET A 1 205 ? -31.048 -1.120 30.663 1.00 96.06 205 MET A N 1
ATOM 1594 C CA . MET A 1 205 ? -30.919 -0.129 31.740 1.00 96.06 205 MET A CA 1
ATOM 1595 C C . MET A 1 205 ? -32.274 0.331 32.281 1.00 96.06 205 MET A C 1
ATOM 1597 O O . MET A 1 205 ? -32.357 0.690 33.457 1.00 96.06 205 MET A O 1
ATOM 1601 N N . ILE A 1 206 ? -33.321 0.308 31.449 1.00 96.50 206 ILE A N 1
ATOM 1602 C CA . ILE A 1 206 ? -34.696 0.682 31.820 1.00 96.50 206 ILE A CA 1
ATOM 1603 C C . ILE A 1 206 ? -35.595 -0.524 32.138 1.00 96.50 206 ILE A C 1
ATOM 1605 O O . ILE A 1 206 ? -36.712 -0.338 32.627 1.00 96.50 206 ILE A O 1
ATOM 1609 N N . ASP A 1 207 ? -35.125 -1.749 31.893 1.00 96.12 207 ASP A N 1
ATOM 1610 C CA . ASP A 1 207 ? -35.869 -2.966 32.205 1.00 96.12 207 ASP A CA 1
ATOM 1611 C C . ASP A 1 207 ? -35.890 -3.212 33.724 1.00 96.12 207 ASP A C 1
ATOM 1613 O O . ASP A 1 207 ? -34.864 -3.348 34.398 1.00 96.12 207 ASP A O 1
ATOM 1617 N N . LYS A 1 208 ? -37.100 -3.256 34.284 1.00 95.94 208 LYS A N 1
ATOM 1618 C CA . LYS A 1 208 ? -37.330 -3.499 35.713 1.00 95.94 208 LYS A CA 1
ATOM 1619 C C . LYS A 1 208 ? -37.157 -4.968 36.084 1.00 95.94 208 LYS A C 1
ATOM 1621 O O . LYS A 1 208 ? -36.827 -5.262 37.237 1.00 95.94 208 LYS A O 1
ATOM 1626 N N . GLU A 1 209 ? -37.348 -5.866 35.124 1.00 93.62 209 GLU A N 1
ATOM 1627 C CA . GLU A 1 209 ? -37.326 -7.315 35.309 1.00 93.62 209 GLU A CA 1
ATOM 1628 C C . GLU A 1 209 ? -35.952 -7.929 35.039 1.00 93.62 209 GLU A C 1
ATOM 1630 O O . GLU A 1 209 ? -35.670 -9.014 35.551 1.00 93.62 209 GLU A O 1
ATOM 1635 N N . TRP A 1 210 ? -35.086 -7.235 34.295 1.00 93.06 210 TRP A N 1
ATOM 1636 C CA . TRP A 1 210 ? -33.726 -7.695 34.017 1.00 93.06 210 TRP A CA 1
ATOM 1637 C C . TRP A 1 210 ? -32.910 -7.853 35.305 1.00 93.06 210 TRP A C 1
ATOM 1639 O O . TRP A 1 210 ? -32.895 -6.963 36.152 1.00 93.06 210 TRP A O 1
ATOM 1649 N N . THR A 1 211 ? -32.198 -8.966 35.452 1.00 91.69 211 THR A N 1
ATOM 1650 C CA . THR A 1 211 ? -31.260 -9.204 36.558 1.00 91.69 211 THR A CA 1
ATOM 1651 C C . THR A 1 211 ? -29.935 -9.699 36.005 1.00 91.69 211 THR A C 1
ATOM 1653 O O . THR A 1 211 ? -29.915 -10.566 35.126 1.00 91.69 211 THR A O 1
ATOM 1656 N N . GLY A 1 212 ? -28.829 -9.191 36.535 1.00 92.31 212 GLY A N 1
ATOM 1657 C CA . GLY A 1 212 ? -27.513 -9.470 35.980 1.00 92.31 212 GLY A CA 1
ATOM 1658 C C . GLY A 1 212 ? -26.394 -8.643 36.581 1.00 92.31 212 GLY A C 1
ATOM 1659 O O . GLY A 1 212 ? -26.559 -7.946 37.587 1.00 92.31 212 GLY A O 1
ATOM 1660 N N . MET A 1 213 ? -25.256 -8.736 35.908 1.00 92.12 213 MET A N 1
ATOM 1661 C CA . MET A 1 213 ? -24.052 -7.962 36.165 1.00 92.12 213 MET A CA 1
ATOM 1662 C C . MET A 1 213 ? -23.718 -7.144 34.919 1.00 92.12 213 MET A C 1
ATOM 1664 O O . MET A 1 213 ? -23.836 -7.651 33.805 1.00 92.12 213 MET A O 1
ATOM 1668 N N . ILE A 1 214 ? -23.285 -5.900 35.099 1.00 94.75 214 ILE A N 1
ATOM 1669 C CA . ILE A 1 214 ? -22.746 -5.054 34.029 1.00 94.75 214 ILE A CA 1
ATOM 1670 C C . ILE A 1 214 ? -21.439 -4.432 34.506 1.00 94.75 214 ILE A C 1
ATOM 1672 O O . ILE A 1 214 ? -21.395 -3.868 35.594 1.00 94.75 214 ILE A O 1
ATOM 1676 N N . ALA A 1 215 ? -20.407 -4.500 33.677 1.00 93.06 215 ALA A N 1
ATOM 1677 C CA . ALA A 1 215 ? -19.222 -3.665 33.755 1.00 93.06 215 ALA A CA 1
ATOM 1678 C C . ALA A 1 215 ? -19.348 -2.542 32.716 1.00 93.06 215 ALA A C 1
ATOM 1680 O O . ALA A 1 215 ? -19.622 -2.806 31.545 1.00 93.06 215 ALA A O 1
ATOM 1681 N N . LEU A 1 216 ? -19.194 -1.294 33.143 1.00 94.19 216 LEU A N 1
ATOM 1682 C CA . LEU A 1 216 ? -19.160 -0.112 32.284 1.00 94.19 216 LEU A CA 1
ATOM 1683 C C . LEU A 1 216 ? -17.710 0.302 32.062 1.00 94.19 216 LEU A C 1
ATOM 1685 O O . LEU A 1 216 ? -16.927 0.220 33.007 1.00 94.19 216 LEU A O 1
ATOM 1689 N N . ASN A 1 217 ? -17.397 0.774 30.853 1.00 91.06 217 ASN A N 1
ATOM 1690 C CA . ASN A 1 217 ? -16.076 1.282 30.477 1.00 91.06 217 ASN A CA 1
ATOM 1691 C C . ASN A 1 217 ? -14.919 0.327 30.839 1.00 91.06 217 ASN A C 1
ATOM 1693 O O . ASN A 1 217 ? -13.965 0.716 31.509 1.00 91.06 217 ASN A O 1
ATOM 1697 N N . CYS A 1 218 ? -15.038 -0.946 30.455 1.00 88.69 218 CYS A N 1
ATOM 1698 C CA . CYS A 1 218 ? -14.020 -1.951 30.751 1.00 88.69 218 CYS A CA 1
ATOM 1699 C C . CYS A 1 218 ? -12.932 -2.007 29.671 1.00 88.69 218 CYS A C 1
ATOM 1701 O O . CYS A 1 218 ? -13.188 -1.771 28.487 1.00 88.69 218 CYS A O 1
ATOM 1703 N N . SER A 1 219 ? -11.710 -2.324 30.096 1.00 89.38 219 SER A N 1
ATOM 1704 C CA . SER A 1 219 ? -10.553 -2.468 29.210 1.00 89.38 219 SER A CA 1
ATOM 1705 C C . SER A 1 219 ? -10.673 -3.706 28.321 1.00 89.38 219 SER A C 1
ATOM 1707 O O . SER A 1 219 ? -11.453 -4.624 28.585 1.00 89.38 219 SER A O 1
ATOM 1709 N N . LEU A 1 220 ? -9.868 -3.745 27.264 1.00 93.00 220 LEU A N 1
ATOM 1710 C CA . LEU A 1 220 ? -9.683 -4.915 26.408 1.00 93.00 220 LEU A CA 1
ATOM 1711 C C . LEU A 1 220 ? -8.239 -5.392 26.522 1.00 93.00 220 LEU A C 1
ATOM 1713 O O . LEU A 1 220 ? -7.355 -4.548 26.583 1.00 93.00 220 LEU A O 1
ATOM 1717 N N . ASP A 1 221 ? -7.978 -6.696 26.485 1.00 91.94 221 ASP A N 1
ATOM 1718 C CA . ASP A 1 221 ? -6.604 -7.199 26.379 1.00 91.94 221 ASP A CA 1
ATOM 1719 C C . ASP A 1 221 ? -6.095 -7.017 24.946 1.00 91.94 221 ASP A C 1
ATOM 1721 O O . ASP A 1 221 ? -6.432 -7.794 24.047 1.00 91.94 221 ASP A O 1
ATOM 1725 N N . TYR A 1 222 ? -5.270 -5.994 24.722 1.00 93.75 222 TYR A N 1
ATOM 1726 C CA . TYR A 1 222 ? -4.720 -5.700 23.402 1.00 93.75 222 TYR A CA 1
ATOM 1727 C C . TYR A 1 222 ? -3.827 -6.820 22.879 1.00 93.75 222 TYR A C 1
ATOM 1729 O O . TYR A 1 222 ? -3.775 -7.039 21.668 1.00 93.75 222 TYR A O 1
ATOM 1737 N N . SER A 1 223 ? -3.137 -7.541 23.763 1.00 90.88 223 SER A N 1
ATOM 1738 C CA . SER A 1 223 ? -2.202 -8.600 23.381 1.00 90.88 223 SER A CA 1
ATOM 1739 C C . SER A 1 223 ? -2.916 -9.855 22.864 1.00 90.88 223 SER A C 1
ATOM 1741 O O . SER A 1 223 ? -2.389 -10.522 21.965 1.00 90.88 223 SER A O 1
ATOM 1743 N N . ALA A 1 224 ? -4.135 -10.110 23.357 1.00 91.25 224 ALA A N 1
ATOM 1744 C CA . ALA A 1 224 ? -5.007 -11.204 22.931 1.00 91.25 224 ALA A CA 1
ATOM 1745 C C . ALA A 1 224 ? -5.897 -10.875 21.720 1.00 91.25 224 ALA A C 1
ATOM 1747 O O . ALA A 1 224 ? -6.488 -11.793 21.143 1.00 91.25 224 ALA A O 1
ATOM 1748 N N . LEU A 1 225 ? -6.004 -9.604 21.309 1.00 93.25 225 LEU A N 1
ATOM 1749 C CA . LEU A 1 225 ? -6.733 -9.248 20.088 1.00 93.25 225 LEU A CA 1
ATOM 1750 C C . LEU A 1 225 ? -6.087 -9.900 18.845 1.00 93.25 225 LEU A C 1
ATOM 1752 O O . LEU A 1 225 ? -4.860 -9.980 18.750 1.00 93.25 225 LEU A O 1
ATOM 1756 N N . PRO A 1 226 ? -6.883 -10.325 17.847 1.00 93.19 226 PRO A N 1
ATOM 1757 C CA . PRO A 1 226 ? -6.372 -10.730 16.541 1.00 93.19 226 PRO A CA 1
ATOM 1758 C C . PRO A 1 226 ? -5.513 -9.646 15.874 1.00 93.19 226 PRO A C 1
ATOM 1760 O O . PRO A 1 226 ? -5.755 -8.450 16.042 1.00 93.19 226 PRO A O 1
ATOM 1763 N N . ILE A 1 227 ? -4.519 -10.061 15.083 1.00 94.38 227 ILE A N 1
ATOM 1764 C CA . ILE A 1 227 ? -3.522 -9.156 14.478 1.00 94.38 227 ILE A CA 1
ATOM 1765 C C . ILE A 1 227 ? -4.145 -8.055 13.593 1.00 94.38 227 ILE A C 1
ATOM 1767 O O . ILE A 1 227 ? -3.649 -6.932 13.533 1.00 94.38 227 ILE A O 1
ATOM 1771 N N . ASP A 1 228 ? -5.263 -8.362 12.942 1.00 94.00 228 ASP A N 1
ATOM 1772 C CA . ASP A 1 228 ? -6.075 -7.460 12.122 1.00 94.00 228 ASP A CA 1
ATOM 1773 C C . ASP A 1 228 ? -6.818 -6.388 12.936 1.00 94.00 228 ASP A C 1
ATOM 1775 O O . ASP A 1 228 ? -7.101 -5.316 12.407 1.00 94.00 228 ASP A O 1
ATOM 1779 N N . LEU A 1 229 ? -7.080 -6.622 14.225 1.00 95.69 229 LEU A N 1
ATOM 1780 C CA . LEU A 1 229 ? -7.537 -5.584 15.155 1.00 95.69 229 LEU A CA 1
ATOM 1781 C C . LEU A 1 229 ? -6.360 -4.868 15.826 1.00 95.69 229 LEU A C 1
ATOM 1783 O O . LEU A 1 229 ? -6.415 -3.656 16.026 1.00 95.69 229 LEU A O 1
ATOM 1787 N N . GLN A 1 230 ? -5.274 -5.585 16.127 1.00 96.38 230 GLN A N 1
ATOM 1788 C CA . GLN A 1 230 ? -4.072 -5.013 16.740 1.00 96.38 230 GLN A CA 1
ATOM 1789 C C . GLN A 1 230 ? -3.447 -3.898 15.895 1.00 96.38 230 GLN A C 1
ATOM 1791 O O . GLN A 1 230 ? -3.060 -2.869 16.445 1.00 96.38 230 GLN A O 1
ATOM 1796 N N . MET A 1 231 ? -3.402 -4.055 14.566 1.00 96.31 231 MET A N 1
ATOM 1797 C CA . MET A 1 231 ? -2.890 -3.012 13.661 1.00 96.31 231 MET A CA 1
ATOM 1798 C C . MET A 1 231 ? -3.687 -1.696 13.727 1.00 96.31 231 MET A C 1
ATOM 1800 O O . MET A 1 231 ? -3.158 -0.634 13.414 1.00 96.31 231 MET A O 1
ATOM 1804 N N . LEU A 1 232 ? -4.953 -1.740 14.157 1.00 97.38 232 LEU A N 1
ATOM 1805 C CA . LEU A 1 232 ? -5.810 -0.556 14.262 1.00 97.38 232 LEU A CA 1
ATOM 1806 C C . LEU A 1 232 ? -5.521 0.261 15.519 1.00 97.38 232 LEU A C 1
ATOM 1808 O O . LEU A 1 232 ? -5.733 1.472 15.521 1.00 97.38 232 LEU A O 1
ATOM 1812 N N . LEU A 1 233 ? -5.021 -0.379 16.581 1.00 96.81 233 LEU A N 1
ATOM 1813 C CA . LEU A 1 233 ? -4.832 0.251 17.889 1.00 96.81 233 LEU A CA 1
ATOM 1814 C C . LEU A 1 233 ? -3.907 1.471 17.828 1.00 96.81 233 LEU A C 1
ATOM 1816 O O . LEU A 1 233 ? -4.095 2.416 18.584 1.00 96.81 233 LEU A O 1
ATOM 1820 N N . GLY A 1 234 ? -2.943 1.486 16.902 1.00 92.81 234 GLY A N 1
ATOM 1821 C CA . GLY A 1 234 ? -2.056 2.633 16.708 1.00 92.81 234 GLY A CA 1
ATOM 1822 C C . GLY A 1 234 ? -2.768 3.894 16.203 1.00 92.81 234 GLY A C 1
ATOM 1823 O O . GLY A 1 234 ? -2.280 4.993 16.442 1.00 92.81 234 GLY A O 1
ATOM 1824 N N . GLY A 1 235 ? -3.910 3.750 15.523 1.00 95.19 235 GLY A N 1
ATOM 1825 C CA . GLY A 1 235 ? -4.712 4.865 15.009 1.00 95.19 235 GLY A CA 1
ATOM 1826 C C . GLY A 1 235 ? -5.861 5.300 15.924 1.00 95.19 235 GLY A C 1
ATOM 1827 O O . GLY A 1 235 ? -6.681 6.114 15.503 1.00 95.19 235 GLY A O 1
ATOM 1828 N N . ILE A 1 236 ? -5.973 4.742 17.131 1.00 96.00 236 ILE A N 1
ATOM 1829 C CA . ILE A 1 236 ? -7.001 5.100 18.117 1.00 96.00 236 ILE A CA 1
ATOM 1830 C C . ILE A 1 236 ? -6.547 6.336 18.909 1.00 96.00 236 ILE A C 1
ATOM 1832 O O . ILE A 1 236 ? -5.461 6.352 19.482 1.00 96.00 236 ILE A O 1
ATOM 1836 N N . ASP A 1 237 ? -7.392 7.369 18.979 1.00 92.12 237 ASP A N 1
ATOM 1837 C CA . ASP A 1 237 ? -7.188 8.536 19.847 1.00 92.12 237 ASP A CA 1
ATOM 1838 C C . ASP A 1 237 ? -7.596 8.201 21.291 1.00 92.12 237 ASP A C 1
ATOM 1840 O O . ASP A 1 237 ? -8.783 8.219 21.644 1.00 92.12 237 ASP A O 1
ATOM 1844 N N . GLY A 1 238 ? -6.598 7.879 22.116 1.00 88.25 238 GLY A N 1
ATOM 1845 C CA . GLY A 1 238 ? -6.757 7.466 23.508 1.00 88.25 238 GLY A CA 1
ATOM 1846 C C . GLY A 1 238 ? -6.677 5.949 23.670 1.00 88.25 238 GLY A C 1
ATOM 1847 O O . GLY A 1 238 ? -5.811 5.298 23.090 1.00 88.25 238 GLY A O 1
ATOM 1848 N N . GLN A 1 239 ? -7.565 5.382 24.486 1.00 87.38 239 GLN A N 1
ATOM 1849 C CA . GLN A 1 239 ? -7.646 3.941 24.714 1.00 87.38 239 GLN A CA 1
ATOM 1850 C C . GLN A 1 239 ? -8.933 3.385 24.099 1.00 87.38 239 GLN A C 1
ATOM 1852 O O . GLN A 1 239 ? -10.009 3.968 24.242 1.00 87.38 239 GLN A O 1
ATOM 1857 N N . LEU A 1 240 ? -8.829 2.250 23.411 1.00 92.62 240 LEU A N 1
ATOM 1858 C CA . LEU A 1 240 ? -9.970 1.477 22.959 1.00 92.62 240 LEU A CA 1
ATOM 1859 C C . LEU A 1 240 ? -10.552 0.723 24.155 1.00 92.62 240 LEU A C 1
ATOM 1861 O O . LEU A 1 240 ? -9.963 -0.234 24.655 1.00 92.62 240 LEU A O 1
AT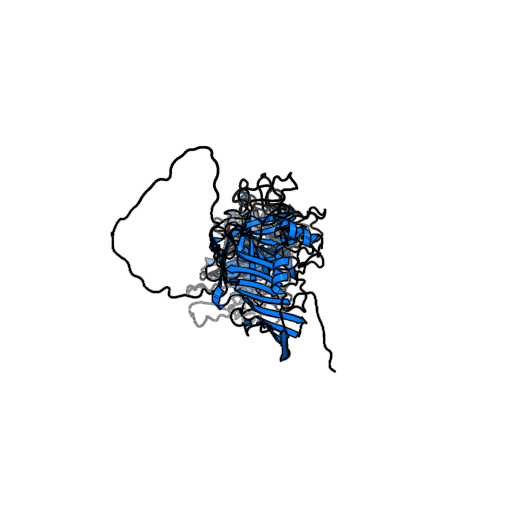OM 1865 N N . MET A 1 241 ? -11.733 1.155 24.575 1.00 90.88 241 MET A N 1
ATOM 1866 C CA . MET A 1 241 ? -12.460 0.580 25.699 1.00 90.88 241 MET A CA 1
ATOM 1867 C C . MET A 1 241 ? -13.767 -0.044 25.216 1.00 90.88 241 MET A C 1
ATOM 1869 O O . MET A 1 241 ? -14.366 0.372 24.217 1.00 90.88 241 MET A O 1
ATOM 1873 N N . ALA A 1 242 ? -14.252 -1.033 25.954 1.00 94.94 242 ALA A N 1
ATOM 1874 C CA . ALA A 1 242 ? -15.626 -1.472 25.828 1.00 94.94 242 ALA A CA 1
ATOM 1875 C C . ALA A 1 242 ? -16.541 -0.512 26.589 1.00 94.94 242 ALA A C 1
ATOM 1877 O O . ALA A 1 242 ? -16.391 -0.318 27.792 1.00 94.94 242 ALA A O 1
ATOM 1878 N N . HIS A 1 243 ? -17.550 0.037 25.911 1.00 95.56 243 HIS A N 1
ATOM 1879 C CA . HIS A 1 243 ? -18.583 0.838 26.567 1.00 95.56 243 HIS A CA 1
ATOM 1880 C C . HIS A 1 243 ? -19.263 0.031 27.677 1.00 95.56 243 HIS A C 1
ATOM 1882 O O . HIS A 1 243 ? -19.523 0.520 28.773 1.00 95.56 243 HIS A O 1
ATOM 1888 N N . HIS A 1 244 ? -19.579 -1.232 27.404 1.00 95.81 244 HIS A N 1
ATOM 1889 C CA . HIS A 1 244 ? -20.045 -2.122 28.453 1.00 95.81 244 HIS A CA 1
ATOM 1890 C C . HIS A 1 244 ? -19.796 -3.585 28.114 1.00 95.81 244 HIS A C 1
ATOM 1892 O O . HIS A 1 244 ? -19.755 -3.982 26.947 1.00 95.81 244 HIS A O 1
ATOM 1898 N N . PHE A 1 245 ? -19.738 -4.383 29.168 1.00 96.00 245 PHE A N 1
ATOM 1899 C CA . PHE A 1 245 ? -19.811 -5.831 29.156 1.00 96.00 245 PHE A CA 1
ATOM 1900 C C . PHE A 1 245 ? -20.878 -6.256 30.162 1.00 96.00 245 PHE A C 1
ATOM 1902 O O . PHE A 1 245 ? -20.968 -5.692 31.251 1.00 96.00 245 PHE A O 1
ATOM 1909 N N . GLY A 1 246 ? -21.709 -7.233 29.828 1.00 94.75 246 GLY A N 1
ATOM 1910 C CA . GLY A 1 246 ? -22.824 -7.619 30.672 1.00 94.75 246 GLY A CA 1
ATOM 1911 C C . GLY A 1 246 ? -23.146 -9.101 30.629 1.00 94.75 246 GLY A C 1
ATOM 1912 O O . GLY A 1 246 ? -22.979 -9.788 29.622 1.00 94.75 246 GLY A O 1
ATOM 1913 N N . ILE A 1 247 ? -23.654 -9.575 31.760 1.00 92.56 247 ILE A N 1
ATOM 1914 C CA . ILE A 1 247 ? -24.046 -10.954 32.013 1.00 92.56 247 ILE A CA 1
ATOM 1915 C C . ILE A 1 247 ? -25.489 -10.925 32.487 1.00 92.56 247 ILE A C 1
ATOM 1917 O O . ILE A 1 247 ? -25.821 -10.259 33.470 1.00 92.56 247 ILE A O 1
ATOM 1921 N N . THR A 1 248 ? -26.359 -11.661 31.808 1.00 89.25 248 THR A N 1
ATOM 1922 C CA . THR A 1 248 ? -27.703 -11.930 32.331 1.00 89.25 248 THR A CA 1
ATOM 1923 C C . THR A 1 248 ? -27.635 -13.178 33.207 1.00 89.25 248 THR A C 1
ATOM 1925 O O . THR A 1 248 ? -27.036 -14.170 32.797 1.00 89.25 248 THR A O 1
ATOM 1928 N N . VAL A 1 249 ? -28.210 -13.143 34.417 1.00 79.44 249 VAL A N 1
ATOM 1929 C CA . VAL A 1 249 ? -28.149 -14.298 35.335 1.00 79.44 249 VAL A CA 1
ATOM 1930 C C . VAL A 1 249 ? -28.839 -15.508 34.690 1.00 79.44 249 VAL A C 1
ATOM 1932 O O . VAL A 1 249 ? -30.053 -15.501 34.477 1.00 79.44 249 VAL A O 1
ATOM 1935 N N . ASN A 1 250 ? -28.065 -16.554 34.383 1.00 59.50 250 ASN A N 1
ATOM 1936 C CA . ASN A 1 250 ? -28.568 -17.777 33.753 1.00 59.50 250 ASN A CA 1
ATOM 1937 C C . ASN A 1 250 ? -29.387 -18.642 34.735 1.00 59.50 250 ASN A C 1
ATOM 1939 O O . ASN A 1 250 ? -29.282 -18.528 35.959 1.00 59.50 250 ASN A O 1
ATOM 1943 N N . HIS A 1 251 ? -30.216 -19.535 34.191 1.00 52.50 251 HIS A N 1
ATOM 1944 C CA . HIS A 1 251 ? -30.862 -20.629 34.922 1.00 52.50 251 HIS A CA 1
ATOM 1945 C C . HIS A 1 251 ? -30.150 -21.941 34.562 1.00 52.50 251 HIS A C 1
ATOM 1947 O O . HIS A 1 251 ? -30.003 -22.234 33.383 1.00 52.50 251 HIS A O 1
ATOM 1953 N N . ILE A 1 252 ? -29.706 -22.715 35.557 1.00 50.06 252 ILE A N 1
ATOM 1954 C CA . ILE A 1 252 ? -29.121 -24.048 35.335 1.00 50.06 252 ILE A CA 1
ATOM 1955 C C . ILE A 1 252 ? -30.241 -25.094 35.237 1.00 50.06 252 ILE A C 1
ATOM 1957 O O . ILE A 1 252 ? -31.135 -25.114 36.091 1.00 50.06 252 ILE A O 1
ATOM 1961 N N . GLU A 1 253 ? -30.142 -26.003 34.262 1.00 46.22 253 GLU A N 1
ATOM 1962 C CA . GLU A 1 253 ? -30.771 -27.325 34.331 1.00 46.22 253 GLU A CA 1
ATOM 1963 C C . GLU A 1 253 ? -29.847 -28.299 35.073 1.00 46.22 253 GLU A C 1
ATOM 1965 O O . GLU A 1 253 ? -28.648 -28.379 34.831 1.00 46.22 253 GLU A O 1
ATOM 1970 N N . LYS A 1 254 ? -30.407 -29.005 36.054 1.00 39.28 254 LYS A N 1
ATOM 1971 C CA . LYS A 1 254 ? -29.677 -29.834 37.015 1.00 39.28 254 LYS A CA 1
ATOM 1972 C C . LYS A 1 254 ? -29.087 -31.072 36.327 1.00 39.28 254 LYS A C 1
ATOM 1974 O O . LYS A 1 254 ? -29.781 -32.082 36.273 1.00 39.28 254 LYS A O 1
ATOM 1979 N N . ASN A 1 255 ? -27.838 -31.035 35.858 1.00 42.28 255 ASN A N 1
ATOM 1980 C CA . ASN A 1 255 ? -27.074 -32.263 35.625 1.00 42.28 255 ASN A CA 1
ATOM 1981 C C . ASN A 1 255 ? -25.552 -32.056 35.574 1.00 42.28 255 ASN A C 1
ATOM 1983 O O . ASN A 1 255 ? -25.069 -31.137 34.935 1.00 42.28 255 ASN A O 1
ATOM 1987 N N . GLU A 1 256 ? -24.852 -33.005 36.203 1.00 42.06 256 GLU A N 1
ATOM 1988 C CA . GLU A 1 256 ? -23.403 -33.271 36.167 1.00 42.06 256 GLU A CA 1
ATOM 1989 C C . GLU A 1 256 ? -22.497 -32.398 37.065 1.00 42.06 256 GLU A C 1
ATOM 1991 O O . GLU A 1 256 ? -22.509 -31.172 37.076 1.00 42.06 256 GLU A O 1
ATOM 1996 N N . ALA A 1 257 ? -21.679 -33.086 37.865 1.00 48.47 257 ALA A N 1
ATOM 1997 C CA . ALA A 1 257 ? -20.843 -32.543 38.936 1.00 48.47 257 ALA A CA 1
ATOM 1998 C C . ALA A 1 257 ? -19.524 -31.895 38.453 1.00 48.47 257 ALA A C 1
ATOM 2000 O O . ALA A 1 257 ? -18.633 -31.661 39.268 1.00 48.47 257 ALA A O 1
ATOM 2001 N N . THR A 1 258 ? -19.368 -31.636 37.150 1.00 53.03 258 THR A N 1
ATOM 2002 C CA . THR A 1 258 ? -18.070 -31.306 36.528 1.00 53.03 258 THR A CA 1
ATOM 2003 C C . THR A 1 258 ? -18.016 -29.948 35.817 1.00 53.03 258 THR A C 1
ATOM 2005 O O . THR A 1 258 ? -16.920 -29.410 35.684 1.00 53.03 258 THR A O 1
ATOM 2008 N N . SER A 1 259 ? -19.144 -29.331 35.432 1.00 58.34 259 SER A N 1
ATOM 2009 C CA . SER A 1 259 ? -19.185 -27.930 34.969 1.00 58.34 259 SER A CA 1
ATOM 2010 C C . SER A 1 259 ? -20.557 -27.293 35.245 1.00 58.34 259 SER A C 1
ATOM 2012 O O . SER A 1 259 ? -21.556 -27.764 34.716 1.00 58.34 259 SER A O 1
ATOM 2014 N N . PRO A 1 260 ? -20.656 -26.243 36.080 1.00 65.19 260 PRO A N 1
ATOM 2015 C CA . PRO A 1 260 ? -21.948 -25.683 36.491 1.00 65.19 260 PRO A CA 1
ATOM 2016 C C . PRO A 1 260 ? -22.551 -24.671 35.493 1.00 65.19 260 PRO A C 1
ATOM 2018 O O . PRO A 1 260 ? -23.676 -24.224 35.709 1.00 65.19 260 PRO A O 1
ATOM 2021 N N . ILE A 1 261 ? -21.828 -24.267 34.437 1.00 70.75 261 ILE A N 1
ATOM 2022 C CA . ILE A 1 261 ? -22.321 -23.352 33.390 1.00 70.75 261 ILE A CA 1
ATOM 2023 C C . ILE A 1 261 ? -22.029 -23.952 32.014 1.00 70.75 261 ILE A C 1
ATOM 2025 O O . ILE A 1 261 ? -20.885 -23.940 31.564 1.00 70.75 261 ILE A O 1
ATOM 2029 N N . ASP A 1 262 ? -23.079 -24.392 31.317 1.00 66.50 262 ASP A N 1
ATOM 2030 C CA . ASP A 1 262 ? -22.961 -24.863 29.932 1.00 66.50 262 ASP A CA 1
ATOM 2031 C C . ASP A 1 262 ? -22.813 -23.700 28.947 1.00 66.50 262 ASP A C 1
ATOM 2033 O O . ASP A 1 262 ? -21.928 -23.703 28.098 1.00 66.50 262 ASP A O 1
ATOM 2037 N N . ASN A 1 263 ? -23.672 -22.682 29.077 1.00 73.12 263 ASN A N 1
ATOM 2038 C CA . ASN A 1 263 ? -23.695 -21.506 28.212 1.00 73.12 263 ASN A CA 1
ATOM 2039 C C . ASN A 1 263 ? -23.984 -20.244 29.026 1.00 73.12 263 ASN A C 1
ATOM 2041 O O . ASN A 1 263 ? -24.786 -20.264 29.961 1.00 73.12 263 ASN A O 1
ATOM 2045 N N . SER A 1 264 ? -23.358 -19.132 28.637 1.00 83.50 264 SER A N 1
ATOM 2046 C CA . SER A 1 264 ? -23.622 -17.817 29.228 1.00 83.50 264 SER A CA 1
ATOM 2047 C C . SER A 1 264 ? -24.448 -16.938 28.299 1.00 83.50 264 SER A C 1
ATOM 2049 O O . SER A 1 264 ? -24.243 -16.971 27.090 1.00 83.50 264 SER A O 1
ATOM 2051 N N . SER A 1 265 ? -25.359 -16.132 28.854 1.00 89.00 265 SER A N 1
ATOM 2052 C CA . SER A 1 265 ? -26.076 -15.078 28.127 1.00 89.00 265 SER A CA 1
ATOM 2053 C C . SER A 1 265 ? -25.357 -13.733 28.274 1.00 89.00 265 SER A C 1
ATOM 2055 O O . SER A 1 265 ? -25.729 -12.898 29.110 1.00 89.00 265 SER A O 1
ATOM 2057 N N . LEU A 1 266 ? -24.318 -13.535 27.462 1.00 93.19 266 LEU A N 1
ATOM 2058 C CA . LEU A 1 266 ? -23.472 -12.344 27.471 1.00 93.19 266 LEU A CA 1
ATOM 2059 C C . LEU A 1 266 ? -23.955 -11.292 26.473 1.00 93.19 266 LEU A C 1
ATOM 2061 O O . LEU A 1 266 ? -24.571 -11.603 25.450 1.00 93.19 266 LEU A O 1
ATOM 2065 N N . PHE A 1 267 ? -23.652 -10.037 26.757 1.00 95.81 267 PHE A N 1
ATOM 2066 C CA . PHE A 1 267 ? -23.850 -8.916 25.846 1.00 95.81 267 PHE A CA 1
ATOM 2067 C C . PHE A 1 267 ? -22.770 -7.869 26.097 1.00 95.81 267 PHE A C 1
ATOM 2069 O O . PHE A 1 267 ? -22.172 -7.827 27.170 1.00 95.81 267 PHE A O 1
ATOM 2076 N N . GLY A 1 268 ? -22.504 -7.023 25.115 1.00 96.44 268 GLY A N 1
ATOM 2077 C CA . GLY A 1 268 ? -21.477 -6.003 25.257 1.00 96.44 268 GLY A CA 1
ATOM 2078 C C . GLY A 1 268 ? -21.343 -5.149 24.016 1.00 96.44 268 GLY A C 1
ATOM 2079 O O . GLY A 1 268 ? -21.860 -5.485 22.951 1.00 96.44 268 GLY A O 1
ATOM 2080 N N . LEU A 1 269 ? -20.644 -4.035 24.162 1.00 97.44 269 LEU A N 1
ATOM 2081 C CA . LEU A 1 269 ? -20.370 -3.118 23.069 1.00 97.44 269 LEU A CA 1
ATOM 2082 C C . LEU A 1 269 ? -18.956 -2.572 23.216 1.00 97.44 269 LEU A C 1
ATOM 2084 O O . LEU A 1 269 ? -18.671 -1.855 24.175 1.00 97.44 269 LEU A O 1
ATOM 2088 N N . VAL A 1 270 ? -18.109 -2.851 22.231 1.00 97.12 270 VAL A N 1
ATOM 2089 C CA . VAL A 1 270 ? -16.916 -2.042 21.970 1.00 97.12 270 VAL A CA 1
ATOM 2090 C C . VAL A 1 270 ? -17.360 -0.878 21.105 1.00 97.12 270 VAL A C 1
ATOM 2092 O O . VAL A 1 270 ? -17.967 -1.101 20.058 1.00 97.12 270 VAL A O 1
ATOM 2095 N N . HIS A 1 271 ? -17.135 0.345 21.578 1.00 95.69 271 HIS A N 1
ATOM 2096 C CA . HIS A 1 271 ? -17.577 1.552 20.895 1.00 95.69 271 HIS A CA 1
ATOM 2097 C C . HIS A 1 271 ? -16.452 2.565 20.858 1.00 95.69 271 HIS A C 1
ATOM 2099 O O . HIS A 1 271 ? -16.005 3.056 21.892 1.00 95.69 271 HIS A O 1
ATOM 2105 N N . TYR A 1 272 ? -16.063 2.925 19.648 1.00 95.94 272 TYR A N 1
ATOM 2106 C CA . TYR A 1 272 ? -15.147 4.011 19.399 1.00 95.94 272 TYR A CA 1
ATOM 2107 C C . TYR A 1 272 ? -15.642 4.810 18.196 1.00 95.94 272 TYR A C 1
ATOM 2109 O O . TYR A 1 272 ? -15.970 4.252 17.145 1.00 95.94 272 TYR A O 1
ATOM 2117 N N . ASN A 1 273 ? -15.729 6.125 18.372 1.00 95.06 273 ASN A N 1
ATOM 2118 C CA . ASN A 1 273 ? -16.140 7.063 17.340 1.00 95.06 273 ASN A CA 1
ATOM 2119 C C . ASN A 1 273 ? -15.469 8.414 17.595 1.00 95.06 273 ASN A C 1
ATOM 2121 O O . ASN A 1 273 ? -15.732 9.064 18.611 1.00 95.06 273 ASN A O 1
ATOM 2125 N N . LYS A 1 274 ? -14.594 8.827 16.683 1.00 95.44 274 LYS A N 1
ATOM 2126 C CA . LYS A 1 274 ? -13.840 10.076 16.768 1.00 95.44 274 LYS A CA 1
ATOM 2127 C C . LYS A 1 274 ? -13.849 10.768 15.416 1.00 95.44 274 LYS A C 1
ATOM 2129 O O . LYS A 1 274 ? -13.711 10.137 14.372 1.00 95.44 274 LYS A O 1
ATOM 2134 N N . ALA A 1 275 ? -13.992 12.090 15.451 1.00 94.50 275 ALA A N 1
ATOM 2135 C CA . ALA A 1 275 ? -13.756 12.900 14.269 1.00 94.50 275 ALA A CA 1
ATOM 2136 C C . ALA A 1 275 ? -12.274 12.820 13.877 1.00 94.50 275 ALA A C 1
ATOM 2138 O O . ALA A 1 275 ? -11.401 12.646 14.733 1.00 94.50 275 ALA A O 1
ATOM 2139 N N . LEU A 1 276 ? -12.005 12.980 12.585 1.00 93.44 276 LEU A N 1
ATOM 2140 C CA . LEU A 1 276 ? -10.646 13.062 12.073 1.00 93.44 276 LEU A CA 1
ATOM 2141 C C . LEU A 1 276 ? -9.883 14.213 12.750 1.00 93.44 276 LEU A C 1
ATOM 2143 O O . LEU A 1 276 ? -10.365 15.350 12.791 1.00 93.44 276 LEU A O 1
ATOM 2147 N N . ASP A 1 277 ? -8.680 13.937 13.246 1.00 93.00 277 ASP A N 1
ATOM 2148 C CA . ASP A 1 277 ? -7.809 14.936 13.851 1.00 93.00 277 ASP A CA 1
ATOM 2149 C C . ASP A 1 277 ? -7.041 15.721 12.783 1.00 93.00 277 ASP A C 1
ATOM 2151 O O . ASP A 1 277 ? -5.860 15.512 12.492 1.00 93.00 277 ASP A O 1
ATOM 2155 N N . THR A 1 278 ? -7.718 16.718 12.225 1.00 92.38 278 THR A N 1
ATOM 2156 C CA . THR A 1 278 ? -7.115 17.627 11.250 1.00 92.38 278 THR A CA 1
ATOM 2157 C C . THR A 1 278 ? -5.983 18.478 11.832 1.00 92.38 278 THR A C 1
ATOM 2159 O O . THR A 1 278 ? -5.235 19.077 11.062 1.00 92.38 278 THR A O 1
ATOM 2162 N N . LYS A 1 279 ? -5.851 18.594 13.165 1.00 92.69 279 LYS A N 1
ATOM 2163 C CA . LYS A 1 279 ? -4.775 19.386 13.787 1.00 92.69 279 LYS A CA 1
ATOM 2164 C C . LYS A 1 279 ? -3.445 18.649 13.702 1.00 92.69 279 LYS A C 1
ATOM 2166 O O . LYS A 1 279 ? -2.443 19.283 13.381 1.00 92.69 279 LYS A O 1
ATOM 2171 N N . SER A 1 280 ? -3.443 17.336 13.933 1.00 89.44 280 SER A N 1
ATOM 2172 C CA . SER A 1 280 ? -2.248 16.502 13.760 1.00 89.44 280 SER A CA 1
ATOM 2173 C C . SER A 1 280 ? -1.777 16.482 12.306 1.00 89.44 280 SER A C 1
ATOM 2175 O O . SER A 1 280 ? -0.584 16.654 12.048 1.00 89.44 280 SER A O 1
ATOM 2177 N N . ILE A 1 281 ? -2.717 16.417 11.356 1.00 92.50 281 ILE A N 1
ATOM 2178 C CA . ILE A 1 281 ? -2.410 16.532 9.923 1.00 92.50 281 ILE A CA 1
ATOM 2179 C C . ILE A 1 281 ? -1.794 17.905 9.614 1.00 92.50 281 ILE A C 1
ATOM 2181 O O . ILE A 1 281 ? -0.718 17.987 9.026 1.00 92.50 281 ILE A O 1
ATOM 2185 N N . ALA A 1 282 ? -2.418 18.996 10.074 1.00 92.81 282 ALA A N 1
ATOM 2186 C CA . ALA A 1 282 ? -1.922 20.358 9.854 1.00 92.81 282 ALA A CA 1
ATOM 2187 C C . ALA A 1 282 ? -0.542 20.625 10.484 1.00 92.81 282 ALA A C 1
ATOM 2189 O O . ALA A 1 282 ? 0.204 21.467 9.987 1.00 92.81 282 ALA A O 1
ATOM 2190 N N . ALA A 1 283 ? -0.197 19.933 11.574 1.00 93.62 283 ALA A N 1
ATOM 2191 C CA . ALA A 1 283 ? 1.101 20.068 12.231 1.00 93.62 283 ALA A CA 1
ATOM 2192 C C . ALA A 1 283 ? 2.250 19.452 11.412 1.00 93.62 283 ALA A C 1
ATOM 2194 O O . ALA A 1 283 ? 3.386 19.920 11.508 1.00 93.62 283 ALA A O 1
ATOM 2195 N N . LYS A 1 284 ? 1.966 18.422 10.602 1.00 92.12 284 LYS A N 1
ATOM 2196 C CA . LYS A 1 284 ? 2.919 17.768 9.691 1.00 92.12 284 LYS A CA 1
ATOM 2197 C C . LYS A 1 284 ? 2.248 17.463 8.339 1.00 92.12 284 LYS A C 1
ATOM 2199 O O . LYS A 1 284 ? 1.999 16.296 8.035 1.00 92.12 284 LYS A O 1
ATOM 2204 N N . PRO A 1 285 ? 1.965 18.484 7.512 1.00 89.31 285 PRO A N 1
ATOM 2205 C CA . PRO A 1 285 ? 1.135 18.331 6.311 1.00 89.31 285 PRO A CA 1
ATOM 2206 C C . PRO A 1 285 ? 1.800 17.511 5.197 1.00 89.31 285 PRO A C 1
ATOM 2208 O O . PRO A 1 285 ? 1.126 17.046 4.287 1.00 89.31 285 PRO A O 1
ATOM 2211 N N . GLU A 1 286 ? 3.119 17.331 5.266 1.00 87.81 286 GLU A N 1
ATOM 2212 C CA . GLU A 1 286 ? 3.915 16.595 4.279 1.00 87.81 286 GLU A CA 1
ATOM 2213 C C . GLU A 1 286 ? 4.120 15.114 4.658 1.00 87.81 286 GLU A C 1
ATOM 2215 O O . GLU A 1 286 ? 4.747 14.377 3.899 1.00 87.81 286 GLU A O 1
ATOM 2220 N N . SER A 1 287 ? 3.631 14.684 5.829 1.00 92.94 287 SER A N 1
ATOM 2221 C CA . SER A 1 287 ? 3.748 13.312 6.340 1.00 92.94 287 SER A CA 1
ATOM 2222 C C . SER A 1 287 ? 2.459 12.526 6.115 1.00 92.94 287 SER A C 1
ATOM 2224 O O . SER A 1 287 ? 1.371 13.094 6.120 1.00 92.94 287 SER A O 1
ATOM 2226 N N . ASN A 1 288 ? 2.578 11.209 5.958 1.00 96.31 288 ASN A N 1
ATOM 2227 C CA . ASN A 1 288 ? 1.422 10.317 5.961 1.00 96.31 288 ASN A CA 1
ATOM 2228 C C . ASN A 1 288 ? 0.818 10.240 7.376 1.00 96.31 288 ASN A C 1
ATOM 2230 O O . ASN A 1 288 ? 1.563 10.213 8.356 1.00 96.31 288 ASN A O 1
ATOM 2234 N N . HIS A 1 289 ? -0.512 10.174 7.485 1.00 96.19 289 HIS A N 1
ATOM 2235 C CA . HIS A 1 289 ? -1.220 10.046 8.771 1.00 96.19 289 HIS A CA 1
ATOM 2236 C C . HIS A 1 289 ? -2.268 8.947 8.702 1.00 96.19 289 HIS A C 1
ATOM 2238 O O . HIS A 1 289 ? -3.032 8.889 7.743 1.00 96.19 289 HIS A O 1
ATOM 2244 N N . PHE A 1 290 ? -2.356 8.135 9.750 1.00 97.69 290 PHE A N 1
ATOM 2245 C CA . PHE A 1 290 ? -3.379 7.107 9.891 1.00 97.69 290 PHE A CA 1
ATOM 2246 C C . PHE A 1 290 ? -4.214 7.352 11.143 1.00 97.69 290 PHE A C 1
ATOM 2248 O O . PHE A 1 290 ? -3.668 7.626 12.212 1.00 97.69 290 PHE A O 1
ATOM 2255 N N . GLN A 1 291 ? -5.531 7.204 11.021 1.00 97.38 291 GLN A N 1
ATOM 2256 C CA . GLN A 1 291 ? -6.447 7.274 12.150 1.00 97.38 291 GLN A CA 1
ATOM 2257 C C . GLN A 1 291 ? -7.603 6.289 11.964 1.00 97.38 291 GLN A C 1
ATOM 2259 O O . GLN A 1 291 ? -8.184 6.168 10.887 1.00 97.38 291 GLN A O 1
ATOM 2264 N N . VAL A 1 292 ? -7.993 5.621 13.043 1.00 98.06 292 VAL A N 1
ATOM 2265 C CA . VAL A 1 292 ? -9.278 4.929 13.123 1.00 98.06 292 VAL A CA 1
ATOM 2266 C C . VAL A 1 292 ? -10.329 5.977 13.469 1.00 98.06 292 VAL A C 1
ATOM 2268 O O . VAL A 1 292 ? -10.186 6.701 14.456 1.00 98.06 292 VAL A O 1
ATOM 2271 N N . LEU A 1 293 ? -11.384 6.071 12.665 1.00 97.62 293 LEU A N 1
ATOM 2272 C CA . LEU A 1 293 ? -12.498 6.995 12.895 1.00 97.62 293 LEU A CA 1
ATOM 2273 C C . LEU A 1 293 ? -13.625 6.319 13.671 1.00 97.62 293 LEU A C 1
ATOM 2275 O O . LEU A 1 293 ? -14.272 6.936 14.516 1.00 97.62 293 LEU A O 1
ATOM 2279 N N . LYS A 1 294 ? -13.855 5.033 13.394 1.00 97.25 294 LYS A N 1
ATOM 2280 C CA . LYS A 1 294 ? -14.963 4.270 13.960 1.00 97.25 294 LYS A CA 1
ATOM 2281 C C . LYS A 1 294 ? -14.572 2.814 14.164 1.00 97.25 294 LYS A C 1
ATOM 2283 O O . LYS A 1 294 ? -13.967 2.211 13.281 1.00 97.25 294 LYS A O 1
ATOM 2288 N N . LEU A 1 295 ? -14.958 2.246 15.300 1.00 97.31 295 LEU A N 1
ATOM 2289 C CA . LEU A 1 295 ? -14.876 0.813 15.567 1.00 97.31 295 LEU A CA 1
ATOM 2290 C C . LEU A 1 295 ? -15.984 0.422 16.546 1.00 97.31 295 LEU A C 1
ATOM 2292 O O . LEU A 1 295 ? -15.933 0.750 17.730 1.00 97.31 295 LEU A O 1
ATOM 2296 N N . ASN A 1 296 ? -16.993 -0.272 16.033 1.00 96.44 296 ASN A N 1
ATOM 2297 C CA . ASN A 1 296 ? -18.124 -0.773 16.795 1.00 96.44 296 ASN A CA 1
ATOM 2298 C C . ASN A 1 296 ? -18.202 -2.291 16.672 1.00 96.44 296 ASN A C 1
ATOM 2300 O O . ASN A 1 296 ? -18.320 -2.816 15.567 1.00 96.44 296 ASN A O 1
ATOM 2304 N N . ALA A 1 297 ? -18.229 -2.982 17.808 1.00 96.38 297 ALA A N 1
ATOM 2305 C CA . ALA A 1 297 ? -18.521 -4.409 17.881 1.00 96.38 297 ALA A CA 1
ATOM 2306 C C . ALA A 1 297 ? -19.604 -4.641 18.939 1.00 96.38 297 ALA A C 1
ATOM 2308 O O . ALA A 1 297 ? -19.357 -4.520 20.140 1.00 96.38 297 ALA A O 1
ATOM 2309 N N . LEU A 1 298 ? -20.825 -4.922 18.480 1.00 96.62 298 LEU A N 1
ATOM 2310 C CA . LEU A 1 298 ? -21.991 -5.164 19.325 1.00 96.62 298 LEU A CA 1
ATOM 2311 C C . LEU A 1 298 ? -22.227 -6.662 19.470 1.00 96.62 298 LEU A C 1
ATOM 2313 O O . LEU A 1 298 ? -22.475 -7.362 18.484 1.00 96.62 298 LEU A O 1
ATOM 2317 N N . PHE A 1 299 ? -22.262 -7.124 20.710 1.00 95.69 299 PHE A N 1
ATOM 2318 C CA . PHE A 1 299 ? -22.515 -8.506 21.070 1.00 95.69 299 PHE A CA 1
ATOM 2319 C C . PHE A 1 299 ? -23.889 -8.672 21.707 1.00 95.69 299 PHE A C 1
ATOM 2321 O O . PHE A 1 299 ? -24.259 -7.938 22.626 1.00 95.69 299 PHE A O 1
ATOM 2328 N N . LYS A 1 300 ? -24.636 -9.677 21.245 1.00 93.69 300 LYS A N 1
ATOM 2329 C CA . LYS A 1 300 ? -25.929 -10.078 21.811 1.00 93.69 300 LYS A CA 1
ATOM 2330 C C . LYS A 1 300 ? -25.958 -11.588 21.965 1.00 93.69 300 LYS A C 1
ATOM 2332 O O . LYS A 1 300 ? -25.633 -12.305 21.023 1.00 93.69 300 LYS A O 1
ATOM 2337 N N . ASN A 1 301 ? -26.389 -12.061 23.131 1.00 90.44 301 ASN A N 1
ATOM 2338 C CA . ASN A 1 301 ? -26.471 -13.487 23.451 1.00 90.44 301 ASN A CA 1
ATOM 2339 C C . ASN A 1 301 ? -25.158 -14.225 23.134 1.00 90.44 301 ASN A C 1
ATOM 2341 O O . ASN A 1 301 ? -25.164 -15.271 22.490 1.00 90.44 301 ASN A O 1
ATOM 2345 N N . SER A 1 302 ? -24.034 -13.638 23.553 1.00 90.62 302 SER A N 1
ATOM 2346 C CA . SER A 1 302 ? -22.678 -14.188 23.409 1.00 90.62 302 SER A CA 1
ATOM 2347 C C . SER A 1 302 ? -22.147 -14.294 21.975 1.00 90.62 302 SER A C 1
ATOM 2349 O O . SER A 1 302 ? -21.107 -14.909 21.758 1.00 90.62 302 SER A O 1
ATOM 2351 N N . ALA A 1 303 ? -22.816 -13.674 21.000 1.00 90.12 303 ALA A N 1
ATOM 2352 C CA . ALA A 1 303 ? -22.393 -13.647 19.603 1.00 90.12 303 ALA A CA 1
ATOM 2353 C C . ALA A 1 303 ? -22.285 -12.213 19.067 1.00 90.12 303 ALA A C 1
ATOM 2355 O O . ALA A 1 303 ? -23.053 -11.330 19.461 1.00 90.12 303 ALA A O 1
ATOM 2356 N N . LEU A 1 304 ? -21.357 -11.992 18.130 1.00 92.31 304 LEU A N 1
ATOM 2357 C CA . LEU A 1 304 ? -21.231 -10.726 17.407 1.00 92.31 304 LEU A CA 1
ATOM 2358 C C . LEU A 1 304 ? -22.476 -10.512 16.531 1.00 92.31 304 LEU A C 1
ATOM 2360 O O . LEU A 1 304 ? -22.736 -11.263 15.588 1.00 92.31 304 LEU A O 1
ATOM 2364 N N . ALA A 1 305 ? -23.262 -9.495 16.874 1.00 93.25 305 ALA A N 1
ATOM 2365 C CA . ALA A 1 305 ? -24.536 -9.176 16.239 1.00 93.25 305 ALA A CA 1
ATOM 2366 C C . ALA A 1 305 ? -24.407 -8.065 15.191 1.00 93.25 305 ALA A C 1
ATOM 2368 O O . ALA A 1 305 ? -25.135 -8.070 14.200 1.00 93.25 305 ALA A O 1
ATOM 2369 N N . HIS A 1 306 ? -23.502 -7.111 15.410 1.00 93.75 306 HIS A N 1
ATOM 2370 C CA . HIS A 1 306 ? -23.239 -6.019 14.481 1.00 93.75 306 HIS A CA 1
ATOM 2371 C C . HIS A 1 306 ? -21.780 -5.573 14.595 1.00 93.75 306 HIS A C 1
ATOM 2373 O O . HIS A 1 306 ? -21.253 -5.460 15.702 1.00 93.75 306 HIS A O 1
ATOM 2379 N N . PHE A 1 307 ? -21.156 -5.321 13.449 1.00 94.75 307 PHE A N 1
ATOM 2380 C CA . PHE A 1 307 ? -19.799 -4.805 13.339 1.00 94.75 307 PHE A CA 1
ATOM 2381 C C . PHE A 1 307 ? -19.774 -3.690 12.299 1.00 94.75 307 PHE A C 1
ATOM 2383 O O . PHE A 1 307 ? -20.370 -3.837 11.232 1.00 94.75 307 PHE A O 1
ATOM 2390 N N . ASP A 1 308 ? -19.097 -2.598 12.625 1.00 94.88 308 ASP A N 1
ATOM 2391 C CA . ASP A 1 308 ? -18.934 -1.438 11.753 1.00 94.88 308 ASP A CA 1
ATOM 2392 C C . ASP A 1 308 ? -17.629 -0.734 12.129 1.00 94.88 308 ASP A C 1
ATOM 2394 O O . ASP A 1 308 ? -17.421 -0.386 13.297 1.00 94.88 308 ASP A O 1
ATOM 2398 N N . SER A 1 309 ? -16.737 -0.545 11.163 1.00 96.88 309 SER A N 1
ATOM 2399 C CA . SER A 1 309 ? -15.477 0.157 11.365 1.00 96.88 309 SER A CA 1
ATOM 2400 C C . SER A 1 309 ? -15.133 1.036 10.173 1.00 96.88 309 SER A C 1
ATOM 2402 O O . SER A 1 309 ? -15.528 0.759 9.043 1.00 96.88 309 SER A O 1
ATOM 2404 N N . ARG A 1 310 ? -14.372 2.099 10.437 1.00 97.88 310 ARG A N 1
ATOM 2405 C CA . ARG A 1 310 ? -13.882 3.033 9.426 1.00 97.88 310 ARG A CA 1
ATOM 2406 C C . ARG A 1 310 ? -12.499 3.536 9.790 1.00 97.88 310 ARG A C 1
ATOM 2408 O O . ARG A 1 310 ? -12.283 4.001 10.913 1.00 97.88 310 ARG A O 1
ATOM 2415 N N . ILE A 1 311 ? -11.598 3.486 8.822 1.00 97.94 311 ILE A N 1
ATOM 2416 C CA . ILE A 1 311 ? -10.239 4.021 8.915 1.00 97.94 311 ILE A CA 1
ATOM 2417 C C . ILE A 1 311 ? -10.059 5.177 7.938 1.00 97.94 311 ILE A C 1
ATOM 2419 O O . ILE A 1 311 ? -10.753 5.245 6.926 1.00 97.94 311 ILE A O 1
ATOM 2423 N N . ALA A 1 312 ? -9.112 6.058 8.237 1.00 97.12 312 ALA A N 1
ATOM 2424 C CA . ALA A 1 312 ? -8.683 7.142 7.372 1.00 97.12 312 ALA A CA 1
ATOM 2425 C C . ALA A 1 312 ? -7.160 7.109 7.206 1.00 97.12 312 ALA A C 1
ATOM 2427 O O . ALA A 1 312 ? -6.420 7.052 8.191 1.00 97.12 312 ALA A O 1
ATOM 2428 N N . MET A 1 313 ? -6.704 7.180 5.958 1.00 97.25 313 MET A N 1
ATOM 2429 C CA . MET A 1 313 ? -5.298 7.333 5.593 1.00 97.25 313 MET A CA 1
ATOM 2430 C C . MET A 1 313 ? -5.117 8.644 4.827 1.00 97.25 313 MET A C 1
ATOM 2432 O O . MET A 1 313 ? -5.778 8.877 3.816 1.00 97.25 313 MET A O 1
ATOM 2436 N N . THR A 1 314 ? -4.219 9.500 5.308 1.00 96.75 314 THR A N 1
ATOM 2437 C CA . THR A 1 314 ? -3.832 10.752 4.649 1.00 96.75 314 THR A CA 1
ATOM 2438 C C . THR A 1 314 ? -2.520 10.550 3.906 1.00 96.75 314 THR A C 1
ATOM 2440 O O . THR A 1 314 ? -1.523 10.201 4.536 1.00 96.75 314 THR A O 1
ATOM 2443 N N . ILE A 1 315 ? -2.512 10.805 2.596 1.00 96.12 315 ILE A N 1
ATOM 2444 C CA . ILE A 1 315 ? -1.369 10.551 1.704 1.00 96.12 315 ILE A CA 1
ATOM 2445 C C . ILE A 1 315 ? -1.015 11.838 0.941 1.00 96.12 315 ILE A C 1
ATOM 2447 O O . ILE A 1 315 ? -1.504 12.059 -0.171 1.00 96.12 315 ILE A O 1
ATOM 2451 N N . PRO A 1 316 ? -0.206 12.745 1.516 1.00 93.38 316 PRO A N 1
ATOM 2452 C CA . PRO A 1 316 ? 0.143 13.999 0.847 1.00 93.38 316 PRO A CA 1
ATOM 2453 C C . PRO A 1 316 ? 1.063 13.798 -0.364 1.00 93.38 316 PRO A C 1
ATOM 2455 O O . PRO A 1 316 ? 1.009 14.589 -1.312 1.00 93.38 316 PRO A O 1
ATOM 2458 N N . LYS A 1 317 ? 1.897 12.748 -0.353 1.00 92.75 317 LYS A N 1
ATOM 2459 C CA . LYS A 1 317 ? 2.902 12.495 -1.389 1.00 92.75 317 LYS A CA 1
ATOM 2460 C C . LYS A 1 317 ? 2.823 11.095 -1.967 1.00 92.75 317 LYS A C 1
ATOM 2462 O O . LYS A 1 317 ? 2.637 10.125 -1.238 1.00 92.75 317 LYS A O 1
ATOM 2467 N N . LEU A 1 318 ? 3.070 11.004 -3.267 1.00 94.31 318 LEU A N 1
ATOM 2468 C CA . LEU A 1 318 ? 3.309 9.754 -3.982 1.00 94.31 318 LEU A CA 1
ATOM 2469 C C . LEU A 1 318 ? 4.610 9.904 -4.769 1.00 94.31 318 LEU A C 1
ATOM 2471 O O . LEU A 1 318 ? 4.834 10.949 -5.369 1.00 94.31 318 LEU A O 1
ATOM 2475 N N . PHE A 1 319 ? 5.485 8.897 -4.752 1.00 93.75 319 PHE A N 1
ATOM 2476 C CA . PHE A 1 319 ? 6.822 8.982 -5.366 1.00 93.75 319 PHE A CA 1
ATOM 2477 C C . PHE A 1 319 ? 7.598 10.244 -4.938 1.00 93.75 319 PHE A C 1
ATOM 2479 O O . PHE A 1 319 ? 8.205 10.917 -5.767 1.00 93.75 319 PHE A O 1
ATOM 2486 N N . GLU A 1 320 ? 7.534 10.588 -3.646 1.00 92.00 320 GLU A N 1
ATOM 2487 C CA . GLU A 1 320 ? 8.101 11.811 -3.040 1.00 92.00 320 GLU A CA 1
ATOM 2488 C C . GLU A 1 320 ? 7.590 13.155 -3.605 1.00 92.00 320 GLU A C 1
ATOM 2490 O O . GLU A 1 320 ? 8.058 14.216 -3.191 1.00 92.00 320 GLU A O 1
ATOM 2495 N N . GLU A 1 321 ? 6.603 13.141 -4.500 1.00 89.69 321 GLU A N 1
ATOM 2496 C CA . GLU A 1 321 ? 5.992 14.331 -5.092 1.00 89.69 321 GLU A CA 1
ATOM 2497 C C . GLU A 1 321 ? 4.672 14.664 -4.406 1.00 89.69 321 GLU A C 1
ATOM 2499 O O . GLU A 1 321 ? 3.897 13.772 -4.054 1.00 89.69 321 GLU A O 1
ATOM 2504 N N . LYS A 1 322 ? 4.381 15.958 -4.252 1.00 90.56 322 LYS A N 1
ATOM 2505 C CA . LYS A 1 322 ? 3.086 16.397 -3.728 1.00 90.56 322 LYS A CA 1
ATOM 2506 C C . LYS A 1 322 ? 1.970 16.069 -4.706 1.00 90.56 322 LYS A C 1
ATOM 2508 O O . LYS A 1 322 ? 2.093 16.253 -5.919 1.00 90.56 322 LYS A O 1
ATOM 2513 N N . THR A 1 323 ? 0.849 15.637 -4.150 1.00 90.75 323 THR A N 1
ATOM 2514 C CA . THR A 1 323 ? -0.341 15.284 -4.921 1.00 90.75 323 THR A CA 1
ATOM 2515 C C . THR A 1 323 ? -1.572 15.975 -4.365 1.00 90.75 323 THR A C 1
ATOM 2517 O O . THR A 1 323 ? -1.582 16.439 -3.224 1.00 90.75 323 THR A O 1
ATOM 2520 N N . LYS A 1 324 ? -2.631 16.020 -5.166 1.00 92.25 324 LYS A N 1
ATOM 2521 C CA . LYS A 1 324 ? -3.974 16.408 -4.755 1.00 92.25 324 LYS A CA 1
ATOM 2522 C C . LYS A 1 324 ? -4.946 15.298 -5.128 1.00 92.25 324 LYS A C 1
ATOM 2524 O O . LYS A 1 324 ? -5.064 14.947 -6.299 1.00 92.25 324 LYS A O 1
ATOM 2529 N N . LEU A 1 325 ? -5.666 14.775 -4.145 1.00 93.69 325 LEU A N 1
ATOM 2530 C CA . LEU A 1 325 ? -6.735 13.809 -4.369 1.00 93.69 325 LEU A CA 1
ATOM 2531 C C . LEU A 1 325 ? -7.974 14.540 -4.907 1.00 93.69 325 LEU A C 1
ATOM 2533 O O . LEU A 1 325 ? -8.561 15.370 -4.215 1.00 93.69 325 LEU A O 1
ATOM 2537 N N . THR A 1 326 ? -8.361 14.265 -6.152 1.00 91.50 326 THR A N 1
ATOM 2538 C CA . THR A 1 326 ? -9.443 14.977 -6.857 1.00 91.50 326 THR A CA 1
ATOM 2539 C C . THR A 1 326 ? -10.698 14.145 -7.085 1.00 91.50 326 THR A C 1
ATOM 2541 O O . THR A 1 326 ? -11.747 14.704 -7.406 1.00 91.50 326 THR A O 1
ATOM 2544 N N . LEU A 1 327 ? -10.634 12.831 -6.855 1.00 89.75 327 LEU A N 1
ATOM 2545 C CA . LEU A 1 327 ? -11.790 11.936 -6.891 1.00 89.75 327 LEU A CA 1
ATOM 2546 C C . LEU A 1 327 ? -11.894 11.133 -5.594 1.00 89.75 327 LEU A C 1
ATOM 2548 O O . LEU A 1 327 ? -10.894 10.587 -5.134 1.00 89.75 327 LEU A O 1
ATOM 2552 N N . ASN A 1 328 ? -13.114 11.045 -5.049 1.00 86.38 328 ASN A N 1
ATOM 2553 C CA . ASN A 1 328 ? -13.444 10.325 -3.812 1.00 86.38 328 ASN A CA 1
ATOM 2554 C C . ASN A 1 328 ? -12.601 10.745 -2.591 1.00 86.38 328 ASN A C 1
ATOM 2556 O O . ASN A 1 328 ? -12.398 9.953 -1.675 1.00 86.38 328 ASN A O 1
ATOM 2560 N N . SER A 1 329 ? -12.135 12.002 -2.556 1.00 83.88 329 SER A N 1
ATOM 2561 C CA . SER A 1 329 ? -11.521 12.563 -1.351 1.00 83.88 329 SER A CA 1
ATOM 2562 C C . SER A 1 329 ? -12.574 12.808 -0.276 1.00 83.88 329 SER A C 1
ATOM 2564 O O . SER A 1 329 ? -13.637 13.363 -0.559 1.00 83.88 329 SER A O 1
ATOM 2566 N N . SER A 1 330 ? -12.241 12.472 0.969 1.00 82.00 330 SER A N 1
ATOM 2567 C CA . SER A 1 330 ? -13.069 12.811 2.139 1.00 82.00 330 SER A CA 1
ATOM 2568 C C . SER A 1 330 ? -12.804 14.234 2.665 1.00 82.00 330 SER A C 1
ATOM 2570 O O . SER A 1 330 ? -13.418 14.673 3.636 1.00 82.00 330 SER A O 1
ATOM 2572 N N . SER A 1 331 ? -11.894 14.984 2.028 1.00 84.62 331 SER A N 1
ATOM 2573 C CA . SER A 1 331 ? -11.579 16.381 2.351 1.00 84.62 331 SER A CA 1
ATOM 2574 C C . SER A 1 331 ? -11.166 17.178 1.114 1.00 84.62 331 SER A C 1
ATOM 2576 O O . SER A 1 331 ? -10.425 16.689 0.265 1.00 84.62 331 SER A O 1
ATOM 2578 N N . ASP A 1 332 ? -11.568 18.447 1.055 1.00 80.56 332 ASP A N 1
ATOM 2579 C CA . ASP A 1 332 ? -11.118 19.380 0.012 1.00 80.56 332 ASP A CA 1
ATOM 2580 C C . ASP A 1 332 ? -9.677 19.884 0.231 1.00 80.56 332 ASP A C 1
ATOM 2582 O O . ASP A 1 332 ? -9.065 20.440 -0.685 1.00 80.56 332 ASP A O 1
ATOM 2586 N N . THR A 1 333 ? -9.141 19.712 1.446 1.00 86.06 333 THR A N 1
ATOM 2587 C CA . THR A 1 333 ? -7.835 20.251 1.866 1.00 86.06 333 THR A CA 1
ATOM 2588 C C . THR A 1 333 ? -6.750 19.183 1.922 1.00 86.06 333 THR A C 1
ATOM 2590 O O . THR A 1 333 ? -5.602 19.465 1.592 1.00 86.06 333 THR A O 1
ATOM 2593 N N . TYR A 1 334 ? -7.095 17.975 2.370 1.00 91.62 334 TYR A N 1
ATOM 2594 C CA . TYR A 1 334 ? -6.141 16.893 2.604 1.00 91.62 334 TYR A CA 1
ATOM 2595 C C . TYR A 1 334 ? -6.476 15.675 1.744 1.00 91.62 334 TYR A C 1
ATOM 2597 O O . TYR A 1 334 ? -7.643 15.373 1.507 1.00 91.62 334 TYR A O 1
ATOM 2605 N N . ASN A 1 335 ? -5.448 14.937 1.332 1.00 94.19 335 ASN A N 1
ATOM 2606 C CA . ASN A 1 335 ? -5.597 13.730 0.522 1.00 94.19 335 ASN A CA 1
ATOM 2607 C C . ASN A 1 335 ? -5.992 12.537 1.398 1.00 94.19 335 ASN A C 1
ATOM 2609 O O . ASN A 1 335 ? -5.130 11.747 1.781 1.00 94.19 335 ASN A O 1
ATOM 2613 N N . ILE A 1 336 ? -7.272 12.442 1.757 1.00 95.44 336 ILE A N 1
ATOM 2614 C CA . ILE A 1 336 ? -7.773 11.427 2.691 1.00 95.44 336 ILE A CA 1
ATOM 2615 C C . ILE A 1 336 ? -8.562 10.353 1.953 1.00 95.44 336 ILE A C 1
ATOM 2617 O O . ILE A 1 336 ? -9.580 10.642 1.318 1.00 95.44 336 ILE A O 1
ATOM 2621 N N . ILE A 1 337 ? -8.115 9.112 2.132 1.00 96.06 337 ILE A N 1
ATOM 2622 C CA . ILE A 1 337 ? -8.838 7.897 1.771 1.00 96.06 337 ILE A CA 1
ATOM 2623 C C . ILE A 1 337 ? -9.511 7.345 3.029 1.00 96.06 337 ILE A C 1
ATOM 2625 O O . ILE A 1 337 ? -8.833 7.062 4.018 1.00 96.06 337 ILE A O 1
ATOM 2629 N N . GLU A 1 338 ? -10.831 7.167 2.979 1.00 96.12 338 GLU A N 1
ATOM 2630 C CA . GLU A 1 338 ? -11.597 6.454 4.006 1.00 96.12 338 GLU A CA 1
ATOM 2631 C C . GLU A 1 338 ? -11.981 5.061 3.501 1.00 96.12 338 GLU A C 1
ATOM 2633 O O . GLU A 1 338 ? -12.467 4.915 2.378 1.00 96.12 338 GLU A O 1
ATOM 2638 N N . ILE A 1 339 ? -11.775 4.039 4.335 1.00 97.06 339 ILE A N 1
ATOM 2639 C CA . ILE A 1 339 ? -12.140 2.648 4.030 1.00 97.06 339 ILE A CA 1
ATOM 2640 C C . ILE A 1 339 ? -13.002 2.110 5.168 1.00 97.06 339 ILE A C 1
ATOM 2642 O O . ILE A 1 339 ? -12.623 2.191 6.341 1.00 97.06 339 ILE A O 1
ATOM 2646 N N . ASP A 1 340 ? -14.156 1.551 4.811 1.00 96.69 340 ASP A N 1
ATOM 2647 C CA . ASP A 1 340 ? -15.017 0.825 5.740 1.00 96.69 340 ASP A CA 1
ATOM 2648 C C . ASP A 1 340 ? -14.509 -0.616 5.896 1.00 96.69 340 ASP A C 1
ATOM 2650 O O . ASP A 1 340 ? -14.204 -1.294 4.914 1.00 96.69 340 ASP A O 1
ATOM 2654 N N . GLY A 1 341 ? -14.403 -1.091 7.136 1.00 95.38 341 GLY A N 1
ATOM 2655 C CA . GLY A 1 341 ? -13.984 -2.458 7.421 1.00 95.38 341 GLY A CA 1
ATOM 2656 C C . GLY A 1 341 ? -15.163 -3.423 7.463 1.00 95.38 341 GLY A C 1
ATOM 2657 O O . GLY A 1 341 ? -16.232 -3.125 8.000 1.00 95.38 341 GLY A O 1
ATOM 2658 N N . VAL A 1 342 ? -14.948 -4.624 6.935 1.00 93.69 342 VAL A N 1
ATOM 2659 C CA . VAL A 1 342 ? -15.945 -5.694 6.890 1.00 93.69 342 VAL A CA 1
ATOM 2660 C C . VAL A 1 342 ? -15.483 -6.865 7.743 1.00 93.69 342 VAL A C 1
ATOM 2662 O O . VAL A 1 342 ? -14.375 -7.378 7.592 1.00 93.69 342 VAL A O 1
ATOM 2665 N N . TYR A 1 343 ? -16.365 -7.330 8.624 1.00 93.00 343 TYR A N 1
ATOM 2666 C CA . TYR A 1 343 ? -16.132 -8.533 9.409 1.00 93.00 343 TYR A CA 1
ATOM 2667 C C . TYR A 1 343 ? -16.508 -9.795 8.620 1.00 93.00 343 TYR A C 1
ATOM 2669 O O . TYR A 1 343 ? -17.662 -9.993 8.231 1.00 93.00 343 TYR A O 1
ATOM 2677 N N . GLN A 1 344 ? -15.534 -10.678 8.425 1.00 91.38 344 GLN A N 1
ATOM 2678 C CA . GLN A 1 344 ? -15.682 -11.981 7.792 1.00 91.38 344 GLN A CA 1
ATOM 2679 C C . GLN A 1 344 ? -15.719 -13.077 8.856 1.00 91.38 344 GLN A C 1
ATOM 2681 O O . GLN A 1 344 ? -14.749 -13.321 9.577 1.00 91.38 344 GLN A O 1
ATOM 2686 N N . LYS A 1 345 ? -16.854 -13.776 8.932 1.00 86.12 345 LYS A N 1
ATOM 2687 C CA . LYS A 1 345 ? -17.007 -14.940 9.810 1.00 86.12 345 LYS A CA 1
ATOM 2688 C C . LYS A 1 345 ? -16.047 -16.059 9.388 1.00 86.12 345 LYS A C 1
ATOM 2690 O O . LYS A 1 345 ? -15.820 -16.242 8.190 1.00 86.12 345 LYS A O 1
ATOM 2695 N N . PRO A 1 346 ? -15.520 -16.841 10.342 1.00 82.62 346 PRO A N 1
ATOM 2696 C CA . PRO A 1 346 ? -14.659 -17.965 10.014 1.00 82.62 346 PRO A CA 1
ATOM 2697 C C . PRO A 1 346 ? -15.407 -18.992 9.153 1.00 82.62 346 PRO A C 1
ATOM 2699 O O . PRO A 1 346 ? -16.526 -19.391 9.467 1.00 82.62 346 PRO A O 1
ATOM 2702 N N . VAL A 1 347 ? -14.770 -19.417 8.057 1.00 76.50 347 VAL A N 1
ATOM 2703 C CA . VAL A 1 347 ? -15.303 -20.450 7.147 1.00 76.50 347 VAL A CA 1
ATOM 2704 C C . VAL A 1 347 ? -15.200 -21.845 7.775 1.00 76.50 347 VAL A C 1
ATOM 2706 O O . VAL A 1 347 ? -16.044 -22.704 7.532 1.00 76.50 347 VAL A O 1
ATOM 2709 N N . ASP A 1 348 ? -14.168 -22.071 8.593 1.00 77.75 348 ASP A N 1
ATOM 2710 C CA . ASP A 1 348 ? -13.972 -23.319 9.328 1.00 77.75 348 ASP A CA 1
ATOM 2711 C C . ASP A 1 348 ? -14.792 -23.294 10.630 1.00 77.75 348 ASP A C 1
ATOM 2713 O O . ASP A 1 348 ? -14.488 -22.479 11.503 1.00 77.75 348 ASP A O 1
ATOM 2717 N N . PRO A 1 349 ? -15.774 -24.195 10.819 1.00 69.88 349 PRO A N 1
ATOM 2718 C CA . PRO A 1 349 ? -16.580 -24.253 12.038 1.00 69.88 349 PRO A CA 1
ATOM 2719 C C . PRO A 1 349 ? -15.774 -24.581 13.306 1.00 69.88 349 PRO A C 1
ATOM 2721 O O . PRO A 1 349 ? -16.293 -24.420 14.409 1.00 69.88 349 PRO A O 1
ATOM 2724 N N . LYS A 1 350 ? -14.518 -25.035 13.187 1.00 73.19 350 LYS A N 1
ATOM 2725 C CA . LYS A 1 350 ? -13.609 -25.202 14.333 1.00 73.19 350 LYS A CA 1
ATOM 2726 C C . LYS A 1 350 ? -12.988 -23.887 14.801 1.00 73.19 350 LYS A C 1
ATOM 2728 O O . LYS A 1 350 ? -12.549 -23.803 15.946 1.00 73.19 350 LYS A O 1
ATOM 2733 N N . LYS A 1 351 ? -12.929 -22.868 13.939 1.00 72.75 351 LYS A N 1
ATOM 2734 C CA . LYS A 1 351 ? -12.466 -21.528 14.305 1.00 72.75 351 LYS A CA 1
ATOM 2735 C C . LYS A 1 351 ? -13.651 -20.733 14.836 1.00 72.75 351 LYS A C 1
ATOM 2737 O O . LYS A 1 351 ? -14.627 -20.512 14.132 1.00 72.75 351 LYS A O 1
ATOM 2742 N N . LYS A 1 352 ? -13.549 -20.297 16.089 1.00 76.31 352 LYS A N 1
ATOM 2743 C CA . LYS A 1 352 ? -14.603 -19.542 16.781 1.00 76.31 352 LYS A CA 1
ATOM 2744 C C . LYS A 1 352 ? -14.446 -18.011 16.657 1.00 76.31 352 LYS A C 1
ATOM 2746 O O . LYS A 1 352 ? -15.292 -17.288 17.168 1.00 76.31 352 LYS A O 1
ATOM 2751 N N . VAL A 1 353 ? -13.401 -17.534 15.966 1.00 82.38 353 VAL A N 1
ATOM 2752 C CA . VAL A 1 353 ? -13.111 -16.106 15.715 1.00 82.38 353 VAL A CA 1
ATOM 2753 C C . VAL A 1 353 ? -12.942 -15.829 14.217 1.00 82.38 353 VAL A C 1
ATOM 2755 O O . VAL A 1 353 ? -12.397 -16.660 13.486 1.00 82.38 353 VAL A O 1
ATOM 2758 N N . GLY A 1 354 ? -13.454 -14.689 13.762 1.00 86.31 354 GLY A N 1
ATOM 2759 C CA . GLY A 1 354 ? -13.403 -14.197 12.386 1.00 86.31 354 GLY A CA 1
ATOM 2760 C C . GLY A 1 354 ? -12.214 -13.285 12.107 1.00 86.31 354 GLY A C 1
ATOM 2761 O O . GLY A 1 354 ? -11.252 -13.247 12.870 1.00 86.31 354 GLY A O 1
ATOM 2762 N N . LYS A 1 355 ? -12.285 -12.581 10.974 1.00 91.25 355 LYS A N 1
ATOM 2763 C CA . LYS A 1 355 ? -11.270 -11.628 10.510 1.00 91.25 355 LYS A CA 1
ATOM 2764 C C . LYS A 1 355 ? -11.935 -10.338 10.043 1.00 91.25 355 LYS A C 1
ATOM 2766 O O . LYS A 1 355 ? -12.959 -10.382 9.367 1.00 91.25 355 LYS A O 1
ATOM 2771 N N . VAL A 1 356 ? -11.338 -9.201 10.350 1.00 93.38 356 VAL A N 1
ATOM 2772 C CA . VAL A 1 356 ? -11.678 -7.889 9.805 1.00 93.38 356 VAL A CA 1
ATOM 2773 C C . VAL A 1 356 ? -10.829 -7.628 8.565 1.00 93.38 356 VAL A C 1
ATOM 2775 O O . VAL A 1 356 ? -9.610 -7.812 8.564 1.00 93.38 356 VAL A O 1
ATOM 2778 N N . VAL A 1 357 ? -11.489 -7.221 7.486 1.00 95.44 357 VAL A N 1
ATOM 2779 C CA . VAL A 1 357 ? -10.861 -6.900 6.203 1.00 95.44 357 VAL A CA 1
ATOM 2780 C C . VAL A 1 357 ? -11.175 -5.455 5.849 1.00 95.44 357 VAL A C 1
ATOM 2782 O O . VAL A 1 357 ? -12.330 -5.039 5.920 1.00 95.44 357 VAL A O 1
ATOM 2785 N N . PHE A 1 358 ? -10.142 -4.707 5.475 1.00 97.19 358 PHE A N 1
ATOM 2786 C CA . PHE A 1 358 ? -10.241 -3.342 4.973 1.00 97.19 358 PHE A CA 1
ATOM 2787 C C . PHE A 1 358 ? -9.787 -3.355 3.526 1.00 97.19 358 PHE A C 1
ATOM 2789 O O . PHE A 1 358 ? -8.597 -3.515 3.259 1.00 97.19 358 PHE A O 1
ATOM 2796 N N . ASP A 1 359 ? -10.745 -3.234 2.624 1.00 95.81 359 ASP A N 1
ATOM 2797 C CA . ASP A 1 359 ? -10.539 -3.327 1.188 1.00 95.81 359 ASP A CA 1
ATOM 2798 C C . ASP A 1 359 ? -11.613 -2.482 0.495 1.00 95.81 359 ASP A C 1
ATOM 2800 O O . ASP A 1 359 ? -12.767 -2.437 0.942 1.00 95.81 359 ASP A O 1
ATOM 2804 N N . THR A 1 360 ? -11.230 -1.766 -0.554 1.00 94.88 360 THR A N 1
ATOM 2805 C CA . THR A 1 360 ? -12.142 -0.982 -1.370 1.00 94.88 360 THR A CA 1
ATOM 2806 C C . THR A 1 360 ? -11.697 -0.938 -2.826 1.00 94.88 360 THR A C 1
ATOM 2808 O O . THR A 1 360 ? -10.562 -0.597 -3.144 1.00 94.88 360 THR A O 1
ATOM 2811 N N . GLU A 1 361 ? -12.657 -1.172 -3.720 1.00 91.25 361 GLU A N 1
ATOM 2812 C CA . GLU A 1 361 ? -12.512 -0.975 -5.168 1.00 91.25 361 GLU A CA 1
ATOM 2813 C C . GLU A 1 361 ? -12.919 0.454 -5.598 1.00 91.25 361 GLU A C 1
ATOM 2815 O O . GLU A 1 361 ? -13.157 0.743 -6.780 1.00 91.25 361 GLU A O 1
ATOM 2820 N N . LEU A 1 362 ? -13.086 1.374 -4.635 1.00 91.31 362 LEU A N 1
ATOM 2821 C CA . LEU A 1 362 ? -13.316 2.781 -4.943 1.00 91.31 362 LEU A CA 1
ATOM 2822 C C . LEU A 1 362 ? -12.092 3.359 -5.652 1.00 91.31 362 LEU A C 1
ATOM 2824 O O . LEU A 1 362 ? -10.949 3.173 -5.248 1.00 91.31 362 LEU A O 1
ATOM 2828 N N . LYS A 1 363 ? -12.352 4.123 -6.713 1.00 91.31 363 LYS A N 1
ATOM 2829 C CA . LYS A 1 363 ? -11.294 4.771 -7.485 1.00 91.31 363 LYS A CA 1
ATOM 2830 C C . LYS A 1 363 ? -10.857 6.067 -6.815 1.00 91.31 363 LYS A C 1
ATOM 2832 O O . LYS A 1 363 ? -11.692 6.945 -6.595 1.00 91.31 363 LYS A O 1
ATOM 2837 N N . PHE A 1 364 ? -9.562 6.227 -6.592 1.00 93.25 364 PHE A N 1
ATOM 2838 C CA . PHE A 1 364 ? -8.944 7.446 -6.074 1.00 93.25 364 PHE A CA 1
ATOM 2839 C C . PHE A 1 364 ? -8.010 8.027 -7.130 1.00 93.25 364 PHE A C 1
ATOM 2841 O O . PHE A 1 364 ? -7.161 7.321 -7.673 1.00 93.25 364 PHE A O 1
ATOM 2848 N N . VAL A 1 365 ? -8.177 9.312 -7.445 1.00 93.38 365 VAL A N 1
ATOM 2849 C CA . VAL A 1 365 ? -7.375 10.001 -8.467 1.00 93.38 365 VAL A CA 1
ATOM 2850 C C . VAL A 1 365 ? -6.506 11.047 -7.795 1.00 93.38 365 VAL A C 1
ATOM 2852 O O . VAL A 1 365 ? -7.011 12.049 -7.294 1.00 93.38 365 VAL A O 1
ATOM 2855 N N . PHE A 1 366 ? -5.203 10.813 -7.808 1.00 93.75 366 PHE A N 1
ATOM 2856 C CA . PHE A 1 366 ? -4.189 11.742 -7.342 1.00 93.75 366 PHE A CA 1
ATOM 2857 C C . PHE A 1 366 ? -3.625 12.496 -8.542 1.00 93.75 366 PHE A C 1
ATOM 2859 O O . PHE A 1 366 ? -2.932 11.912 -9.375 1.00 93.75 366 PHE A O 1
ATOM 2866 N N . ASP A 1 367 ? -3.911 13.788 -8.633 1.00 91.94 367 ASP A N 1
ATOM 2867 C CA . ASP A 1 367 ? -3.241 14.679 -9.575 1.00 91.94 367 ASP A CA 1
ATOM 2868 C C . ASP A 1 367 ? -1.918 15.142 -8.951 1.00 91.94 367 ASP A C 1
ATOM 2870 O O . ASP A 1 367 ? -1.889 15.594 -7.804 1.00 91.94 367 ASP A O 1
ATOM 2874 N N . PHE A 1 368 ? -0.813 15.033 -9.682 1.00 89.81 368 PHE A N 1
ATOM 2875 C CA . PHE A 1 368 ? 0.465 15.584 -9.229 1.00 89.81 368 PHE A CA 1
ATOM 2876 C C . PHE A 1 368 ? 0.438 17.104 -9.400 1.00 89.81 368 PHE A C 1
ATOM 2878 O O . PHE A 1 368 ? -0.028 17.607 -10.425 1.00 89.81 368 PHE A O 1
ATOM 2885 N N . ASP A 1 369 ? 0.867 17.846 -8.375 1.00 72.75 369 ASP A N 1
ATOM 2886 C CA . ASP A 1 369 ? 0.635 19.290 -8.325 1.00 72.75 369 ASP A CA 1
ATOM 2887 C C . ASP A 1 369 ? 1.363 20.039 -9.464 1.00 72.75 369 ASP A C 1
ATOM 2889 O O . ASP A 1 369 ? 2.588 19.998 -9.583 1.00 72.75 369 ASP A O 1
ATOM 2893 N N . LYS A 1 370 ? 0.584 20.748 -10.294 1.00 65.38 370 LYS A N 1
ATOM 2894 C CA . LYS A 1 370 ? 1.038 21.614 -11.401 1.00 65.38 370 LYS A CA 1
ATOM 2895 C C . LYS A 1 370 ? 0.839 23.105 -11.105 1.00 65.38 370 LYS A C 1
ATOM 2897 O O . LYS A 1 370 ? 0.838 23.917 -12.028 1.00 65.38 370 LYS A O 1
ATOM 2902 N N . THR A 1 371 ? 0.582 23.489 -9.851 1.00 55.72 371 THR A N 1
ATOM 2903 C CA . THR A 1 371 ? 0.296 24.884 -9.460 1.00 55.72 371 THR A CA 1
ATOM 2904 C C . THR A 1 371 ? 1.413 25.858 -9.831 1.00 55.72 371 THR A C 1
ATOM 2906 O O . THR A 1 371 ? 1.151 27.049 -10.007 1.00 55.72 371 THR A O 1
ATOM 2909 N N . THR A 1 372 ? 2.641 25.373 -10.016 1.00 55.91 372 THR A N 1
ATOM 2910 C CA . THR A 1 372 ? 3.746 26.143 -10.582 1.00 55.91 372 THR A CA 1
ATOM 2911 C C . THR A 1 372 ? 3.922 25.803 -12.063 1.00 55.91 372 THR A C 1
ATOM 2913 O O . THR A 1 372 ? 3.728 24.671 -12.491 1.00 55.91 372 THR A O 1
ATOM 2916 N N . SER A 1 373 ? 4.352 26.768 -12.878 1.00 64.81 373 SER A N 1
ATOM 2917 C CA . SER A 1 373 ? 4.734 26.559 -14.288 1.00 64.81 373 SER A CA 1
ATOM 2918 C C . SER A 1 373 ? 5.964 25.646 -14.468 1.00 64.81 373 SER A C 1
ATOM 2920 O O . SER A 1 373 ? 6.632 25.704 -15.499 1.00 64.81 373 SER A O 1
ATOM 2922 N N . GLN A 1 374 ? 6.328 24.880 -13.439 1.00 77.56 374 GLN A N 1
ATOM 2923 C CA . GLN A 1 374 ? 7.477 23.996 -13.402 1.00 77.56 374 GLN A CA 1
ATOM 2924 C C . GLN A 1 374 ? 7.092 22.626 -13.944 1.00 77.56 374 GLN A C 1
ATOM 2926 O O . GLN A 1 374 ? 5.985 22.128 -13.752 1.00 77.56 374 GLN A O 1
ATOM 2931 N N . PHE A 1 375 ? 8.043 21.996 -14.617 1.00 83.12 375 PHE A N 1
ATOM 2932 C CA . PHE A 1 375 ? 7.850 20.665 -15.160 1.00 83.12 375 PHE A CA 1
ATOM 2933 C C . PHE A 1 375 ? 7.709 19.615 -14.039 1.00 83.12 375 PHE A C 1
ATOM 2935 O O . PHE A 1 375 ? 8.463 19.627 -13.056 1.00 83.12 375 PHE A O 1
ATOM 2942 N N . ARG A 1 376 ? 6.756 18.693 -14.215 1.00 87.31 376 ARG A N 1
ATOM 2943 C CA . ARG A 1 376 ? 6.570 17.472 -13.421 1.00 87.31 376 ARG A CA 1
ATOM 2944 C C . ARG A 1 376 ? 6.510 16.276 -14.360 1.00 87.31 376 ARG A C 1
ATOM 2946 O O . ARG A 1 376 ? 5.830 16.346 -15.379 1.00 87.31 376 ARG A O 1
ATOM 2953 N N . ALA A 1 377 ? 7.229 15.203 -14.042 1.00 90.62 377 ALA A N 1
ATOM 2954 C CA . ALA A 1 377 ? 7.267 14.009 -14.887 1.00 90.62 377 ALA A CA 1
ATOM 2955 C C . ALA A 1 377 ? 5.983 13.174 -14.766 1.00 90.62 377 ALA A C 1
ATOM 2957 O O . ALA A 1 377 ? 5.493 12.635 -15.761 1.00 90.62 377 ALA A O 1
ATOM 2958 N N . LEU A 1 378 ? 5.436 13.089 -13.553 1.00 92.44 378 LEU A N 1
ATOM 2959 C CA . LEU A 1 378 ? 4.180 12.407 -13.260 1.00 92.44 378 LEU A CA 1
ATOM 2960 C C . LEU A 1 378 ? 3.009 13.369 -13.475 1.00 92.44 378 LEU A C 1
ATOM 2962 O O . LEU A 1 378 ? 3.086 14.548 -13.134 1.00 92.44 378 LEU A O 1
ATOM 2966 N N . ASP A 1 379 ? 1.937 12.856 -14.069 1.00 90.75 379 ASP A N 1
ATOM 2967 C CA . ASP A 1 379 ? 0.702 13.596 -14.319 1.00 90.75 379 ASP A CA 1
ATOM 2968 C C . ASP A 1 379 ? -0.364 13.212 -13.293 1.00 90.75 379 ASP A C 1
ATOM 2970 O O . ASP A 1 379 ? -0.851 14.058 -12.543 1.00 90.75 379 ASP A O 1
ATOM 2974 N N . LYS A 1 380 ? -0.686 11.913 -13.224 1.00 91.69 380 LYS A N 1
ATOM 2975 C CA . LYS A 1 380 ? -1.736 11.373 -12.351 1.00 91.69 380 LYS A CA 1
ATOM 2976 C C . LYS A 1 380 ? -1.403 9.973 -11.857 1.00 91.69 380 LYS A C 1
ATOM 2978 O O . LYS A 1 380 ? -0.770 9.200 -12.572 1.00 91.69 380 LYS A O 1
ATOM 2983 N N . LEU A 1 381 ? -1.912 9.610 -10.686 1.00 93.69 381 LEU A N 1
ATOM 2984 C CA . LEU A 1 381 ? -2.037 8.224 -10.240 1.00 93.69 381 LEU A CA 1
ATOM 2985 C C . LEU A 1 381 ? -3.512 7.917 -9.993 1.00 93.69 381 LEU A C 1
ATOM 2987 O O . LEU A 1 381 ? -4.205 8.667 -9.312 1.00 93.69 381 LEU A O 1
ATOM 2991 N N . VAL A 1 382 ? -3.992 6.812 -10.553 1.00 93.25 382 VAL A N 1
ATOM 2992 C CA . VAL A 1 382 ? -5.347 6.303 -10.328 1.00 93.25 382 VAL A CA 1
ATOM 2993 C C . VAL A 1 382 ? -5.228 5.005 -9.551 1.00 93.25 382 VAL A C 1
ATOM 2995 O O . VAL A 1 382 ? -4.864 3.981 -10.131 1.00 93.25 382 VAL A O 1
ATOM 2998 N N . ALA A 1 383 ? -5.531 5.045 -8.257 1.00 93.75 383 ALA A N 1
ATOM 2999 C CA . ALA A 1 383 ? -5.700 3.839 -7.461 1.00 93.75 383 ALA A CA 1
ATOM 3000 C C . ALA A 1 383 ? -7.110 3.296 -7.715 1.00 93.75 383 ALA A C 1
ATOM 3002 O O . ALA A 1 383 ? -8.090 4.032 -7.616 1.00 93.75 383 ALA A O 1
ATOM 3003 N N . ILE A 1 384 ? -7.199 2.033 -8.113 1.00 91.50 384 ILE A N 1
ATOM 3004 C CA . ILE A 1 384 ? -8.465 1.313 -8.335 1.00 91.50 384 ILE A CA 1
ATOM 3005 C C . ILE A 1 384 ? -8.787 0.367 -7.183 1.00 91.50 384 ILE A C 1
ATOM 3007 O O . ILE A 1 384 ? -9.899 -0.138 -7.114 1.00 91.50 384 ILE A O 1
ATOM 3011 N N . ASP A 1 385 ? -7.794 0.131 -6.334 1.00 93.19 385 ASP A N 1
ATOM 3012 C CA . ASP A 1 385 ? -7.828 -0.759 -5.194 1.00 93.19 385 ASP A CA 1
ATOM 3013 C C . ASP A 1 385 ? -7.000 -0.124 -4.073 1.00 93.19 385 ASP A C 1
ATOM 3015 O O . ASP A 1 385 ? -5.907 0.416 -4.319 1.00 93.19 385 ASP A O 1
ATOM 3019 N N . ALA A 1 386 ? -7.551 -0.143 -2.863 1.00 96.38 386 ALA A N 1
ATOM 3020 C CA . ALA A 1 386 ? -6.869 0.286 -1.655 1.00 96.38 386 ALA A CA 1
ATOM 3021 C C . ALA A 1 386 ? -7.245 -0.633 -0.491 1.00 96.38 386 ALA A C 1
ATOM 3023 O O . ALA A 1 386 ? -8.425 -0.877 -0.243 1.00 96.38 386 ALA A O 1
ATOM 3024 N N . ALA A 1 387 ? -6.251 -1.089 0.268 1.00 97.38 387 ALA A N 1
ATOM 3025 C CA . ALA A 1 387 ? -6.477 -2.029 1.360 1.00 97.38 387 ALA A CA 1
ATOM 3026 C C . ALA A 1 387 ? -5.538 -1.780 2.544 1.00 97.38 387 ALA A C 1
ATOM 3028 O O . ALA A 1 387 ? -4.431 -1.271 2.382 1.00 97.38 387 ALA A O 1
ATOM 3029 N N . LEU A 1 388 ? -5.970 -2.178 3.743 1.00 98.06 388 LEU A N 1
ATOM 3030 C CA . LEU A 1 388 ? -5.116 -2.259 4.932 1.00 98.06 388 LEU A CA 1
ATOM 3031 C C . LEU A 1 388 ? -5.017 -3.719 5.368 1.00 98.06 388 LEU A C 1
ATOM 3033 O O . LEU A 1 388 ? -6.027 -4.357 5.674 1.00 98.06 388 LEU A O 1
ATOM 3037 N N . SER A 1 389 ? -3.792 -4.240 5.427 1.00 96.50 389 SER A N 1
ATOM 3038 C CA . SER A 1 389 ? -3.539 -5.634 5.792 1.00 96.50 389 SER A CA 1
ATOM 3039 C C . SER A 1 389 ? -2.364 -5.791 6.761 1.00 96.50 389 SER A C 1
ATOM 3041 O O . SER A 1 389 ? -1.339 -5.123 6.603 1.00 96.50 389 SER A O 1
ATOM 3043 N N . PRO A 1 390 ? -2.461 -6.705 7.747 1.00 96.19 390 PRO A N 1
ATOM 3044 C CA . PRO A 1 390 ? -1.337 -7.041 8.609 1.00 96.19 390 PRO A CA 1
ATOM 3045 C C . PRO A 1 390 ? -0.317 -7.892 7.841 1.00 96.19 390 PRO A C 1
ATOM 3047 O O . PRO A 1 390 ? -0.688 -8.811 7.110 1.00 96.19 390 PRO A O 1
ATOM 3050 N N . VAL A 1 391 ? 0.970 -7.614 8.046 1.00 96.25 391 VAL A N 1
ATOM 3051 C CA . VAL A 1 391 ? 2.091 -8.344 7.433 1.00 96.25 391 VAL A CA 1
ATOM 3052 C C . VAL A 1 391 ? 2.677 -9.341 8.424 1.00 96.25 391 VAL A C 1
ATOM 3054 O O . VAL A 1 391 ? 2.798 -10.526 8.118 1.00 96.25 391 VAL A O 1
ATOM 3057 N N . ARG A 1 392 ? 3.032 -8.878 9.630 1.00 95.94 392 ARG A N 1
ATOM 3058 C CA . ARG A 1 392 ? 3.587 -9.729 10.693 1.00 95.94 392 ARG A CA 1
ATOM 3059 C C . ARG A 1 392 ? 3.439 -9.108 12.081 1.00 95.94 392 ARG A C 1
ATOM 3061 O O . ARG A 1 392 ? 3.230 -7.902 12.212 1.00 95.94 392 ARG A O 1
ATOM 3068 N N . LYS A 1 393 ? 3.604 -9.949 13.103 1.00 95.94 393 LYS A N 1
ATOM 3069 C CA . LYS A 1 393 ? 3.727 -9.576 14.516 1.00 95.94 393 LYS A CA 1
ATOM 3070 C C . LYS A 1 393 ? 5.097 -10.027 15.017 1.00 95.94 393 LYS A C 1
ATOM 3072 O O . LYS A 1 393 ? 5.421 -11.208 14.911 1.00 95.94 393 LYS A O 1
ATOM 3077 N N . ASP A 1 394 ? 5.849 -9.095 15.584 1.00 94.94 394 ASP A N 1
ATOM 3078 C CA . ASP A 1 394 ? 7.154 -9.315 16.198 1.00 94.94 394 ASP A CA 1
ATOM 3079 C C . ASP A 1 394 ? 7.012 -9.144 17.723 1.00 94.94 394 ASP A C 1
ATOM 3081 O O . ASP A 1 394 ? 6.633 -8.075 18.205 1.00 94.94 394 ASP A O 1
ATOM 3085 N N . GLU A 1 395 ? 7.281 -10.191 18.504 1.00 92.25 395 GLU A N 1
ATOM 3086 C CA . GLU A 1 395 ? 7.266 -10.120 19.974 1.00 92.25 395 GLU A CA 1
ATOM 3087 C C . GLU A 1 395 ? 8.625 -9.654 20.508 1.00 92.25 395 GLU A C 1
ATOM 3089 O O . GLU A 1 395 ? 9.679 -10.111 20.055 1.00 92.25 395 GLU A O 1
ATOM 3094 N N . LYS A 1 396 ? 8.616 -8.741 21.482 1.00 87.56 396 LYS A N 1
ATOM 3095 C CA . LYS A 1 396 ? 9.823 -8.266 22.164 1.00 87.56 396 LYS A CA 1
ATOM 3096 C C . LYS A 1 396 ? 10.012 -9.032 23.474 1.00 87.56 396 LYS A C 1
ATOM 3098 O O . LYS A 1 396 ? 9.056 -9.423 24.137 1.00 87.56 396 LYS A O 1
ATOM 3103 N N . GLY A 1 397 ? 11.269 -9.223 23.880 1.00 81.94 397 GLY A N 1
ATOM 3104 C CA . GLY A 1 397 ? 11.618 -9.973 25.096 1.00 81.94 397 GLY A CA 1
ATOM 3105 C C . GLY A 1 397 ? 11.142 -9.346 26.417 1.00 81.94 397 GLY A C 1
ATOM 3106 O O . GLY A 1 397 ? 11.299 -9.968 27.463 1.00 81.94 397 GLY A O 1
ATOM 3107 N N . ASP A 1 398 ? 10.580 -8.136 26.382 1.00 86.50 398 ASP A N 1
ATOM 3108 C CA . ASP A 1 398 ? 9.979 -7.433 27.520 1.00 86.50 398 ASP A CA 1
ATOM 3109 C C . ASP A 1 398 ? 8.457 -7.652 27.646 1.00 86.50 398 ASP A C 1
ATOM 3111 O O . ASP A 1 398 ? 7.845 -7.106 28.560 1.00 86.50 398 ASP A O 1
ATOM 3115 N N . GLY A 1 399 ? 7.849 -8.448 26.757 1.00 82.06 399 GLY A N 1
ATOM 3116 C CA . GLY A 1 399 ? 6.406 -8.711 26.722 1.00 82.06 399 GLY A CA 1
ATOM 3117 C C . GLY A 1 399 ? 5.599 -7.728 25.868 1.00 82.06 399 GLY A C 1
ATOM 3118 O O . GLY A 1 399 ? 4.398 -7.923 25.698 1.00 82.06 399 GLY A O 1
ATOM 3119 N N . SER A 1 400 ? 6.228 -6.692 25.304 1.00 91.81 400 SER A N 1
ATOM 3120 C CA . SER A 1 400 ? 5.598 -5.845 24.286 1.00 91.81 400 SER A CA 1
ATOM 3121 C C . SER A 1 400 ? 5.619 -6.522 22.910 1.00 91.81 400 SER A C 1
ATOM 3123 O O . SER A 1 400 ? 6.364 -7.475 22.666 1.00 91.81 400 SER A O 1
ATOM 3125 N N . SER A 1 401 ? 4.797 -6.043 21.978 1.00 94.88 401 SER A N 1
ATOM 3126 C CA . SER A 1 401 ? 4.803 -6.542 20.598 1.00 94.88 401 SER A CA 1
ATOM 3127 C C . SER A 1 401 ? 4.712 -5.413 19.583 1.00 94.88 401 SER A C 1
ATOM 3129 O O . SER A 1 401 ? 4.240 -4.314 19.869 1.00 94.88 401 SER A O 1
ATOM 3131 N N . THR A 1 402 ? 5.222 -5.664 18.384 1.00 96.69 402 THR A N 1
ATOM 3132 C CA . THR A 1 402 ? 5.193 -4.732 17.260 1.00 96.69 402 THR A CA 1
ATOM 3133 C C . THR A 1 402 ? 4.493 -5.382 16.083 1.00 96.69 402 THR A C 1
ATOM 3135 O O . THR A 1 402 ? 4.831 -6.489 15.674 1.00 96.69 402 THR A O 1
ATOM 3138 N N . ILE A 1 403 ? 3.489 -4.697 15.554 1.00 97.69 403 ILE A N 1
ATOM 3139 C CA . ILE A 1 403 ? 2.667 -5.160 14.448 1.00 97.69 403 ILE A CA 1
ATOM 3140 C C . ILE A 1 403 ? 3.029 -4.309 13.243 1.00 97.69 403 ILE A C 1
ATOM 3142 O O . ILE A 1 403 ? 2.945 -3.080 13.287 1.00 97.69 403 ILE A O 1
ATOM 3146 N N . ILE A 1 404 ? 3.440 -4.981 12.173 1.00 97.62 404 ILE A N 1
ATOM 3147 C CA . ILE A 1 404 ? 3.722 -4.359 10.885 1.00 97.62 404 ILE A CA 1
ATOM 3148 C C . ILE A 1 404 ? 2.533 -4.612 9.973 1.00 97.62 404 ILE A C 1
ATOM 3150 O O . ILE A 1 404 ? 2.094 -5.754 9.814 1.00 97.62 404 ILE A O 1
ATOM 3154 N N . SER A 1 405 ? 2.012 -3.545 9.381 1.00 97.81 405 SER A N 1
ATOM 3155 C CA . SER A 1 405 ? 0.870 -3.574 8.466 1.00 97.81 405 SER A CA 1
ATOM 3156 C C . SER A 1 405 ? 1.124 -2.660 7.278 1.00 97.81 405 SER A C 1
ATOM 3158 O O . SER A 1 405 ? 1.852 -1.677 7.403 1.00 97.81 405 SER A O 1
ATOM 3160 N N . HIS A 1 406 ? 0.550 -2.992 6.127 1.00 97.94 406 HIS A N 1
ATOM 3161 C CA . HIS A 1 406 ? 0.660 -2.192 4.912 1.00 97.94 406 HIS A CA 1
ATOM 3162 C C . HIS A 1 406 ? -0.699 -1.606 4.559 1.00 97.94 406 HIS A C 1
ATOM 3164 O O . HIS A 1 406 ? -1.692 -2.334 4.484 1.00 97.94 406 HIS A O 1
ATOM 3170 N N . PHE A 1 407 ? -0.718 -0.298 4.317 1.00 98.25 407 PHE A N 1
ATOM 3171 C CA . PHE A 1 407 ? -1.775 0.336 3.544 1.00 98.25 407 PHE A CA 1
ATOM 3172 C C . PHE A 1 407 ? -1.330 0.348 2.079 1.00 98.25 407 PHE A C 1
ATOM 3174 O O . PHE A 1 407 ? -0.390 1.064 1.724 1.00 98.25 407 PHE A O 1
ATOM 3181 N N . SER A 1 408 ? -1.945 -0.496 1.259 1.00 97.31 408 SER A N 1
ATOM 3182 C CA . SER A 1 408 ? -1.548 -0.749 -0.125 1.00 97.31 408 SER A CA 1
ATOM 3183 C C . SER A 1 408 ? -2.436 0.011 -1.100 1.00 97.31 408 SER A C 1
ATOM 3185 O O . SER A 1 408 ? -3.655 0.033 -0.936 1.00 97.31 408 SER A O 1
ATOM 3187 N N . LEU A 1 409 ? -1.832 0.580 -2.141 1.00 96.88 409 LEU A N 1
ATOM 3188 C CA . LEU A 1 409 ? -2.532 1.124 -3.304 1.00 96.88 409 LEU A CA 1
ATOM 3189 C C . LEU A 1 409 ? -2.132 0.349 -4.561 1.00 96.88 409 LEU A C 1
ATOM 3191 O O . LEU A 1 409 ? -0.940 0.145 -4.817 1.00 96.88 409 LEU A O 1
ATOM 3195 N N . SER A 1 410 ? -3.120 -0.009 -5.379 1.00 94.00 410 SER A N 1
ATOM 3196 C CA . SER A 1 410 ? -2.900 -0.613 -6.696 1.00 94.00 410 SER A CA 1
ATOM 3197 C C . SER A 1 410 ? -3.719 0.097 -7.771 1.00 94.00 410 SER A C 1
ATOM 3199 O O . SER A 1 410 ? -4.834 0.568 -7.537 1.00 94.00 410 SER A O 1
ATOM 3201 N N . GLY A 1 411 ? -3.166 0.200 -8.978 1.00 91.62 411 GLY A N 1
ATOM 3202 C CA . GLY A 1 411 ? -3.822 0.843 -10.109 1.00 91.62 411 GLY A CA 1
ATOM 3203 C C . GLY A 1 411 ? -2.865 1.219 -11.230 1.00 91.62 411 GLY A C 1
ATOM 3204 O O . GLY A 1 411 ? -2.157 0.361 -11.753 1.00 91.62 411 GLY A O 1
ATOM 3205 N N . GLY A 1 412 ? -2.890 2.479 -11.663 1.00 91.19 412 GLY A N 1
ATOM 3206 C CA . GLY A 1 412 ? -2.070 2.954 -12.776 1.00 91.19 412 GLY A CA 1
ATOM 3207 C C . GLY A 1 412 ? -1.463 4.330 -12.538 1.00 91.19 412 GLY A C 1
ATOM 3208 O O . GLY A 1 412 ? -2.106 5.214 -11.973 1.00 91.19 412 GLY A O 1
ATOM 3209 N N . VAL A 1 413 ? -0.239 4.523 -13.024 1.00 93.12 413 VAL A N 1
ATOM 3210 C CA . VAL A 1 413 ? 0.469 5.806 -13.024 1.00 93.12 413 VAL A CA 1
ATOM 3211 C C . VAL A 1 413 ? 0.587 6.354 -14.446 1.00 93.12 413 VAL A C 1
ATOM 3213 O O . VAL A 1 413 ? 0.906 5.640 -15.399 1.00 93.12 413 VAL A O 1
ATOM 3216 N N . GLY A 1 414 ? 0.274 7.634 -14.601 1.00 92.19 414 GLY A N 1
ATOM 3217 C CA . GLY A 1 414 ? 0.354 8.380 -15.846 1.00 92.19 414 GLY A CA 1
ATOM 3218 C C . GLY A 1 414 ? 1.470 9.408 -15.775 1.00 92.19 414 GLY A C 1
ATOM 3219 O O . GLY A 1 414 ? 1.589 10.146 -14.799 1.00 92.19 414 GLY A O 1
ATOM 3220 N N . PHE A 1 415 ? 2.257 9.481 -16.837 1.00 92.38 415 PHE A N 1
ATOM 3221 C CA . PHE A 1 415 ? 3.287 10.491 -17.027 1.00 92.38 415 PHE A CA 1
ATOM 3222 C C . PHE A 1 415 ? 2.741 11.646 -17.861 1.00 92.38 415 PHE A C 1
ATOM 3224 O O . PHE A 1 415 ? 1.686 11.535 -18.488 1.00 92.38 415 PHE A O 1
ATOM 3231 N N . VAL A 1 416 ? 3.468 12.754 -17.916 1.00 89.00 416 VAL A N 1
ATOM 3232 C CA . VAL A 1 416 ? 3.184 13.839 -18.865 1.00 89.00 416 VAL A CA 1
ATOM 3233 C C . VAL A 1 416 ? 3.543 13.440 -20.300 1.00 89.00 416 VAL A C 1
ATOM 3235 O O . VAL A 1 416 ? 4.282 12.484 -20.538 1.00 89.00 416 VAL A O 1
ATOM 3238 N N . SER A 1 417 ? 2.992 14.150 -21.286 1.00 85.38 417 SER A N 1
ATOM 3239 C CA . SER A 1 417 ? 3.196 13.860 -22.715 1.00 85.38 417 SER A CA 1
ATOM 3240 C C . SER A 1 417 ? 4.415 14.533 -23.339 1.00 85.38 417 SER A C 1
ATOM 3242 O O . SER A 1 417 ? 4.678 14.334 -24.521 1.00 85.38 417 SER A O 1
ATOM 3244 N N . SER A 1 418 ? 5.151 15.351 -22.583 1.00 83.88 418 SER A N 1
ATOM 3245 C CA . SER A 1 418 ? 6.361 16.005 -23.077 1.00 83.88 418 SER A CA 1
ATOM 3246 C C . SER A 1 418 ? 7.360 16.284 -21.963 1.00 83.88 418 SER A C 1
ATOM 3248 O O . SER A 1 418 ? 6.964 16.903 -20.987 1.00 83.88 418 SER A O 1
ATOM 3250 N N . ILE A 1 419 ? 8.636 15.917 -22.139 1.00 80.12 419 ILE A N 1
ATOM 3251 C CA . ILE A 1 419 ? 9.746 16.203 -21.205 1.00 80.12 419 ILE A CA 1
ATOM 3252 C C . ILE A 1 419 ? 10.556 17.479 -21.538 1.00 80.12 419 ILE A C 1
ATOM 3254 O O . ILE A 1 419 ? 11.585 17.736 -20.918 1.00 80.12 419 ILE A O 1
ATOM 3258 N N . GLY A 1 420 ? 10.118 18.283 -22.516 1.00 63.84 420 GLY A N 1
ATOM 3259 C CA . GLY A 1 420 ? 10.785 19.526 -22.933 1.00 63.84 420 GLY A CA 1
ATOM 3260 C C . GLY A 1 420 ? 9.971 20.353 -23.943 1.00 63.84 420 GLY A C 1
ATOM 3261 O O . GLY A 1 420 ? 9.069 19.827 -24.590 1.00 63.84 420 GLY A O 1
ATOM 3262 N N . GLY A 1 421 ? 10.279 21.653 -24.069 1.00 53.25 421 GLY A N 1
ATOM 3263 C CA . GLY A 1 421 ? 9.638 22.586 -25.015 1.00 53.25 421 GLY A CA 1
ATOM 3264 C C . GLY A 1 421 ? 8.609 23.550 -24.400 1.00 53.25 421 GLY A C 1
ATOM 3265 O O . GLY A 1 421 ? 8.059 23.292 -23.334 1.00 53.25 421 GLY A O 1
ATOM 3266 N N . ASP A 1 422 ? 8.360 24.679 -25.079 1.00 46.12 422 ASP A N 1
ATOM 3267 C CA . ASP A 1 422 ? 7.228 25.572 -24.784 1.00 46.12 422 ASP A CA 1
ATOM 3268 C C . ASP A 1 422 ? 5.919 24.783 -24.990 1.00 46.12 422 ASP A C 1
ATOM 3270 O O . ASP A 1 422 ? 5.709 24.275 -26.097 1.00 46.12 422 ASP A O 1
ATOM 3274 N N . PRO A 1 423 ? 5.035 24.667 -23.979 1.00 42.19 423 PRO A N 1
ATOM 3275 C CA . PRO A 1 423 ? 3.769 23.940 -24.097 1.00 42.19 423 PRO A CA 1
ATOM 3276 C C . PRO A 1 423 ? 2.849 24.467 -25.211 1.00 42.19 423 PRO A C 1
ATOM 3278 O O . PRO A 1 423 ? 1.919 23.768 -25.604 1.00 42.19 423 PRO A O 1
ATOM 3281 N N . ASN A 1 424 ? 3.106 25.662 -25.752 1.00 40.75 424 ASN A N 1
ATOM 3282 C CA . ASN A 1 424 ? 2.355 26.243 -26.867 1.00 40.75 424 ASN A CA 1
ATOM 3283 C C . ASN A 1 424 ? 2.924 25.897 -28.253 1.00 40.75 424 ASN A C 1
ATOM 3285 O O . ASN A 1 424 ? 2.328 26.266 -29.266 1.00 40.75 424 ASN A O 1
ATOM 3289 N N . ASN A 1 425 ? 4.070 25.213 -28.329 1.00 44.38 425 ASN A N 1
ATOM 3290 C CA . ASN A 1 425 ? 4.747 24.910 -29.585 1.00 44.38 425 ASN A CA 1
ATOM 3291 C C . ASN A 1 425 ? 4.740 23.394 -29.851 1.00 44.38 425 ASN A C 1
ATOM 3293 O O . ASN A 1 425 ? 5.663 22.664 -29.493 1.00 44.38 425 ASN A O 1
ATOM 3297 N N . ASN A 1 426 ? 3.675 22.913 -30.505 1.00 42.81 426 ASN A N 1
ATOM 3298 C CA . ASN A 1 426 ? 3.391 21.486 -30.747 1.00 42.81 426 ASN A CA 1
ATOM 3299 C C . ASN A 1 426 ? 4.504 20.711 -31.490 1.00 42.81 426 ASN A C 1
ATOM 3301 O O . ASN A 1 426 ? 4.515 19.484 -31.454 1.00 42.81 426 ASN A O 1
ATOM 3305 N N . GLY A 1 427 ? 5.449 21.399 -32.141 1.00 46.25 427 GLY A N 1
ATOM 3306 C CA . GLY A 1 427 ? 6.612 20.790 -32.798 1.00 46.25 427 GLY A CA 1
ATOM 3307 C C . GLY A 1 427 ? 7.780 20.433 -31.868 1.00 46.25 427 GLY A C 1
ATOM 3308 O O . GLY A 1 427 ? 8.749 19.867 -32.358 1.00 46.25 427 GLY A O 1
ATOM 3309 N N . ALA A 1 428 ? 7.699 20.757 -30.565 1.00 49.84 428 ALA A N 1
ATOM 3310 C CA . ALA A 1 428 ? 8.741 20.565 -29.539 1.00 49.84 428 ALA A CA 1
ATOM 3311 C C . ALA A 1 428 ? 8.431 19.455 -28.497 1.00 49.84 428 ALA A C 1
ATOM 3313 O O . ALA A 1 428 ? 9.268 19.153 -27.647 1.00 49.84 428 ALA A O 1
ATOM 3314 N N . ALA A 1 429 ? 7.238 18.846 -28.537 1.00 63.88 429 ALA A N 1
ATOM 3315 C CA . ALA A 1 429 ? 6.757 17.963 -27.471 1.00 63.88 429 ALA A CA 1
ATOM 3316 C C . ALA A 1 429 ? 7.369 16.541 -27.513 1.00 63.88 429 ALA A C 1
ATOM 3318 O O . ALA A 1 429 ? 7.087 15.766 -28.434 1.00 63.88 429 ALA A O 1
ATOM 3319 N N . THR A 1 430 ? 8.203 16.191 -26.523 1.00 79.56 430 THR A N 1
ATOM 3320 C CA . THR A 1 430 ? 8.953 14.916 -26.437 1.00 79.56 430 THR A CA 1
ATOM 3321 C C . THR A 1 430 ? 8.294 13.918 -25.494 1.00 79.56 430 THR A C 1
ATOM 3323 O O . THR A 1 430 ? 8.524 13.953 -24.284 1.00 79.56 430 THR A O 1
ATOM 3326 N N . ASP A 1 431 ? 7.545 12.966 -26.034 1.00 87.12 431 ASP A N 1
ATOM 3327 C CA . ASP A 1 431 ? 6.942 11.919 -25.217 1.00 87.12 431 ASP A CA 1
ATOM 3328 C C . ASP A 1 431 ? 7.910 10.754 -24.940 1.00 87.12 431 ASP A C 1
ATOM 3330 O O . ASP A 1 431 ? 7.865 9.707 -25.590 1.00 87.12 431 ASP A O 1
ATOM 3334 N N . ALA A 1 432 ? 8.823 10.953 -23.987 1.00 89.31 432 ALA A N 1
ATOM 3335 C CA . ALA A 1 432 ? 9.782 9.923 -23.587 1.00 89.31 432 ALA A CA 1
ATOM 3336 C C . ALA A 1 432 ? 9.139 8.825 -22.720 1.00 89.31 432 ALA A C 1
ATOM 3338 O O . ALA A 1 432 ? 9.397 7.641 -22.922 1.00 89.31 432 ALA A O 1
ATOM 3339 N N . PHE A 1 433 ? 8.272 9.195 -21.772 1.00 92.00 433 PHE A N 1
ATOM 3340 C CA . PHE A 1 433 ? 7.686 8.241 -20.824 1.00 92.00 433 PHE A CA 1
ATOM 3341 C C . PHE A 1 433 ? 6.553 7.399 -21.406 1.00 92.00 433 PHE A C 1
ATOM 3343 O O . PHE A 1 433 ? 6.286 6.330 -20.875 1.00 92.00 433 PHE A O 1
ATOM 3350 N N . SER A 1 434 ? 5.924 7.821 -22.507 1.00 90.25 434 SER A N 1
ATOM 3351 C CA . SER A 1 434 ? 4.960 7.046 -23.303 1.00 90.25 434 SER A CA 1
ATOM 3352 C C . SER A 1 434 ? 3.610 6.718 -22.666 1.00 90.25 434 SER A C 1
ATOM 3354 O O . SER A 1 434 ? 2.628 6.617 -23.394 1.00 90.25 434 SER A O 1
ATOM 3356 N N . PHE A 1 435 ? 3.520 6.553 -21.349 1.00 91.00 435 PHE A N 1
ATOM 3357 C CA . PHE A 1 435 ? 2.308 6.083 -20.672 1.00 91.00 435 PHE A CA 1
ATOM 3358 C C . PHE A 1 435 ? 1.551 7.256 -20.047 1.00 91.00 435 PHE A C 1
ATOM 3360 O O . PHE A 1 435 ? 2.109 7.996 -19.240 1.00 91.00 435 PHE A O 1
ATOM 3367 N N . GLY A 1 436 ? 0.279 7.445 -20.399 1.00 88.56 436 GLY A N 1
ATOM 3368 C CA . GLY A 1 436 ? -0.533 8.566 -19.918 1.00 88.56 436 GLY A CA 1
ATOM 3369 C C . GLY A 1 436 ? -1.955 8.148 -19.582 1.00 88.56 436 GLY A C 1
ATOM 3370 O O . GLY A 1 436 ? -2.516 7.268 -20.222 1.00 88.56 436 GLY A O 1
ATOM 3371 N N . ILE A 1 437 ? -2.562 8.807 -18.600 1.00 86.88 437 ILE A N 1
ATOM 3372 C CA . ILE A 1 437 ? -3.929 8.502 -18.171 1.00 86.88 437 ILE A CA 1
ATOM 3373 C C . ILE A 1 437 ? -4.881 9.559 -18.731 1.00 86.88 437 ILE A C 1
ATOM 3375 O O . ILE A 1 437 ? -4.689 10.754 -18.527 1.00 86.88 437 ILE A O 1
ATOM 3379 N N . THR A 1 438 ? -5.920 9.118 -19.439 1.00 76.69 438 THR A N 1
ATOM 3380 C CA . THR A 1 438 ? -7.014 9.986 -19.902 1.00 76.69 438 THR A CA 1
ATOM 3381 C C . THR A 1 438 ? -8.067 10.178 -18.810 1.00 76.69 438 THR A C 1
ATOM 3383 O O . THR A 1 438 ? -8.234 9.308 -17.964 1.00 76.69 438 THR A O 1
ATOM 3386 N N . GLU A 1 439 ? -8.842 11.263 -18.871 1.00 72.56 439 GLU A N 1
ATOM 3387 C CA . GLU A 1 439 ? -9.889 11.586 -17.877 1.00 72.56 439 GLU A CA 1
ATOM 3388 C C . GLU A 1 439 ? -11.086 10.608 -17.864 1.00 72.56 439 GLU A C 1
ATOM 3390 O O . GLU A 1 439 ? -11.904 10.634 -16.947 1.00 72.56 439 GLU A O 1
ATOM 3395 N N . ASP A 1 440 ? -11.197 9.714 -18.854 1.00 70.56 440 ASP A N 1
ATOM 3396 C CA . ASP A 1 440 ? -12.190 8.634 -18.867 1.00 70.56 440 ASP A CA 1
ATOM 3397 C C . ASP A 1 440 ? -11.696 7.424 -18.053 1.00 70.56 440 ASP A C 1
ATOM 3399 O O . ASP A 1 440 ? -11.180 6.445 -18.595 1.00 70.56 440 ASP A O 1
ATOM 3403 N N . TYR A 1 441 ? -11.885 7.485 -16.732 1.00 70.69 441 TYR A N 1
ATOM 3404 C CA . TYR A 1 441 ? -11.510 6.421 -15.788 1.00 70.69 441 TYR A CA 1
ATOM 3405 C C . TYR A 1 441 ? -12.406 5.167 -15.868 1.00 70.69 441 TYR A C 1
ATOM 3407 O O . TYR A 1 441 ? -12.270 4.251 -15.050 1.00 70.69 441 TYR A O 1
ATOM 3415 N N . SER A 1 442 ? -13.366 5.112 -16.802 1.00 58.91 442 SER A N 1
ATOM 3416 C CA . SER A 1 442 ? -14.329 4.007 -16.935 1.00 58.91 442 SER A CA 1
ATOM 3417 C C . SER A 1 442 ? -13.868 2.875 -17.864 1.00 58.91 442 SER A C 1
ATOM 3419 O O . SER A 1 442 ? -14.437 1.788 -17.805 1.00 58.91 442 SER A O 1
ATOM 3421 N N . LYS A 1 443 ? -12.825 3.093 -18.680 1.00 54.84 443 LYS A N 1
ATOM 3422 C CA . LYS A 1 443 ? -12.404 2.192 -19.777 1.00 54.84 443 LYS A CA 1
ATOM 3423 C C . LYS A 1 443 ? -11.052 1.494 -19.577 1.00 54.84 443 LYS A C 1
ATOM 3425 O O . LYS A 1 443 ? -10.355 1.253 -20.558 1.00 54.84 443 LYS A O 1
ATOM 3430 N N . GLY A 1 444 ? -10.686 1.182 -18.336 1.00 53.41 444 GLY A N 1
ATOM 3431 C CA . GLY A 1 444 ? -9.372 0.606 -18.032 1.00 53.41 444 GLY A CA 1
ATOM 3432 C C . GLY A 1 444 ? -8.272 1.672 -17.965 1.00 53.41 444 GLY A C 1
ATOM 3433 O O . GLY A 1 444 ? -8.342 2.729 -18.600 1.00 53.41 444 GLY A O 1
ATOM 3434 N N . ASN A 1 445 ? -7.275 1.439 -17.113 1.00 57.06 445 ASN A N 1
ATOM 3435 C CA . ASN A 1 445 ? -6.221 2.404 -16.806 1.00 57.06 445 ASN A CA 1
ATOM 3436 C C . ASN A 1 445 ? -5.187 2.449 -17.942 1.00 57.06 445 ASN A C 1
ATOM 3438 O O . ASN A 1 445 ? -4.267 1.645 -17.969 1.00 57.06 445 ASN A O 1
ATOM 3442 N N . LYS A 1 446 ? -5.235 3.438 -18.840 1.00 66.50 446 LYS A N 1
ATOM 3443 C CA . LYS A 1 446 ? -4.235 3.573 -19.930 1.00 66.50 446 LYS A CA 1
ATOM 3444 C C . LYS A 1 446 ? -2.836 4.063 -19.499 1.00 66.50 446 LYS A C 1
ATOM 3446 O O . LYS A 1 446 ? -2.031 4.447 -20.337 1.00 66.50 446 LYS A O 1
ATOM 3451 N N . GLY A 1 447 ? -2.549 4.073 -18.198 1.00 83.31 447 GLY A N 1
ATOM 3452 C CA . GLY A 1 447 ? -1.217 4.342 -17.654 1.00 83.31 447 GLY A CA 1
ATOM 3453 C C . GLY A 1 447 ? -0.382 3.070 -17.490 1.00 83.31 447 GLY A C 1
ATOM 3454 O O . GLY A 1 447 ? -0.839 1.961 -17.771 1.00 83.31 447 GLY A O 1
ATOM 3455 N N . LEU A 1 448 ? 0.830 3.224 -16.964 1.00 90.25 448 LEU A N 1
ATOM 3456 C CA . LEU A 1 448 ? 1.653 2.092 -16.549 1.00 90.25 448 LEU A CA 1
ATOM 3457 C C . LEU A 1 448 ? 1.030 1.474 -15.289 1.00 90.25 448 LEU A C 1
ATOM 3459 O O . LEU A 1 448 ? 0.700 2.202 -14.354 1.00 90.25 448 LEU A O 1
ATOM 3463 N N . GLY A 1 449 ? 0.808 0.159 -15.273 1.00 91.50 449 GLY A N 1
ATOM 3464 C CA . GLY A 1 449 ? 0.258 -0.536 -14.107 1.00 91.50 449 GLY A CA 1
ATOM 3465 C C . GLY A 1 449 ? 1.203 -0.438 -12.912 1.00 91.50 449 GLY A C 1
ATOM 3466 O O . GLY A 1 449 ? 2.418 -0.513 -13.091 1.00 91.50 449 GLY A O 1
ATOM 3467 N N . VAL A 1 450 ? 0.647 -0.261 -11.714 1.00 93.12 450 VAL A N 1
ATOM 3468 C CA . VAL A 1 450 ? 1.374 -0.228 -10.437 1.00 93.12 450 VAL A CA 1
ATOM 3469 C C . VAL A 1 450 ? 0.626 -1.094 -9.429 1.00 93.12 450 VAL A C 1
ATOM 3471 O O . VAL A 1 450 ? -0.569 -0.885 -9.221 1.00 93.12 450 VAL A O 1
ATOM 3474 N N . THR A 1 451 ? 1.313 -2.035 -8.789 1.00 93.94 451 THR A N 1
ATOM 3475 C CA . THR A 1 451 ? 0.818 -2.758 -7.608 1.00 93.94 451 THR A CA 1
ATOM 3476 C C . THR A 1 451 ? 1.781 -2.589 -6.444 1.00 93.94 451 THR A C 1
ATOM 3478 O O . THR A 1 451 ? 2.937 -2.187 -6.627 1.00 93.94 451 THR A O 1
ATOM 3481 N N . ASP A 1 452 ? 1.288 -2.911 -5.249 1.00 92.88 452 ASP A N 1
ATOM 3482 C CA . ASP A 1 452 ? 2.093 -2.978 -4.029 1.00 92.88 452 ASP A CA 1
ATOM 3483 C C . ASP A 1 452 ? 2.756 -1.634 -3.681 1.00 92.88 452 ASP A C 1
ATOM 3485 O O . ASP A 1 452 ? 3.862 -1.584 -3.140 1.00 92.88 452 ASP A O 1
ATOM 3489 N N . TYR A 1 453 ? 2.082 -0.512 -3.982 1.00 97.31 453 TYR A N 1
ATOM 3490 C CA . TYR A 1 453 ? 2.469 0.784 -3.425 1.00 97.31 453 TYR A CA 1
ATOM 3491 C C . TYR A 1 453 ? 2.089 0.794 -1.942 1.00 97.31 453 TYR A C 1
ATOM 3493 O O . TYR A 1 453 ? 0.991 1.202 -1.563 1.00 97.31 453 TYR A O 1
ATOM 3501 N N . ASN A 1 454 ? 2.996 0.273 -1.117 1.00 97.75 454 ASN A N 1
ATOM 3502 C CA . ASN A 1 454 ? 2.762 0.007 0.295 1.00 97.75 454 ASN A CA 1
ATOM 3503 C C . ASN A 1 454 ? 3.289 1.144 1.171 1.00 97.75 454 ASN A C 1
ATOM 3505 O O . ASN A 1 454 ? 4.463 1.518 1.103 1.00 97.75 454 ASN A O 1
ATOM 3509 N N . LEU A 1 455 ? 2.418 1.658 2.037 1.00 98.00 455 LEU A N 1
ATOM 3510 C CA . LEU A 1 455 ? 2.777 2.499 3.173 1.00 98.00 455 LEU A CA 1
ATOM 3511 C C . LEU A 1 455 ? 2.891 1.607 4.413 1.00 98.00 455 LEU A C 1
ATOM 3513 O O . LEU A 1 455 ? 1.899 1.006 4.833 1.00 98.00 455 LEU A O 1
ATOM 3517 N N . GLU A 1 456 ? 4.090 1.491 4.987 1.00 97.94 456 GLU A N 1
ATOM 3518 C CA . GLU A 1 456 ? 4.328 0.622 6.144 1.00 97.94 456 GLU A CA 1
ATOM 3519 C C . GLU A 1 456 ? 3.961 1.334 7.442 1.00 97.94 456 GLU A C 1
ATOM 3521 O O . GLU A 1 456 ? 4.555 2.339 7.829 1.00 97.94 456 GLU A O 1
ATOM 3526 N N . MET A 1 457 ? 2.999 0.764 8.152 1.00 97.81 457 MET A N 1
ATOM 3527 C CA . MET A 1 457 ? 2.598 1.179 9.482 1.00 97.81 457 MET A CA 1
ATOM 3528 C C . MET A 1 457 ? 3.185 0.235 10.525 1.00 97.81 457 MET A C 1
ATOM 3530 O O . MET A 1 457 ? 3.079 -0.989 10.417 1.00 97.81 457 MET A O 1
ATOM 3534 N N . THR A 1 458 ? 3.760 0.825 11.571 1.00 97.75 458 THR A N 1
ATOM 3535 C CA . THR A 1 458 ? 4.305 0.102 12.723 1.00 97.75 458 THR A CA 1
ATOM 3536 C C . THR A 1 458 ? 3.520 0.475 13.973 1.00 97.75 458 THR A C 1
ATOM 3538 O O . THR A 1 458 ? 3.634 1.600 14.462 1.00 97.75 458 THR A O 1
ATOM 3541 N N . THR A 1 459 ? 2.736 -0.461 14.502 1.00 97.75 459 THR A N 1
ATOM 3542 C CA . THR A 1 459 ? 1.990 -0.296 15.756 1.00 97.75 459 THR A CA 1
ATOM 3543 C C . THR A 1 459 ? 2.690 -1.049 16.876 1.00 97.75 459 THR A C 1
ATOM 3545 O O . THR A 1 459 ? 2.909 -2.253 16.782 1.00 97.75 459 THR A O 1
ATOM 3548 N N . GLU A 1 460 ? 3.030 -0.353 17.954 1.00 96.25 460 GLU A N 1
ATOM 3549 C CA . GLU A 1 460 ? 3.567 -0.958 19.170 1.00 96.25 460 GLU A CA 1
ATOM 3550 C C . GLU A 1 460 ? 2.449 -1.158 20.192 1.00 96.25 460 GLU A C 1
ATOM 3552 O O . GLU A 1 460 ? 1.751 -0.201 20.525 1.00 96.25 460 GLU A O 1
ATOM 3557 N N . ILE A 1 461 ? 2.309 -2.383 20.701 1.00 95.50 461 ILE A N 1
ATOM 3558 C CA . ILE A 1 461 ? 1.467 -2.726 21.852 1.00 95.50 461 ILE A CA 1
ATOM 3559 C C . ILE A 1 461 ? 2.379 -2.891 23.060 1.00 95.50 461 ILE A C 1
ATOM 3561 O O . ILE A 1 461 ? 3.279 -3.736 23.059 1.00 95.50 461 ILE A O 1
ATOM 3565 N N . LYS A 1 462 ? 2.142 -2.079 24.086 1.00 92.69 462 LYS A N 1
ATOM 3566 C CA . LYS A 1 462 ? 2.962 -2.002 25.295 1.00 92.69 462 LYS A CA 1
ATOM 3567 C C . LYS A 1 462 ? 2.403 -2.896 26.397 1.00 92.69 462 LYS A C 1
ATOM 3569 O O . LYS A 1 462 ? 1.231 -3.264 26.397 1.00 92.69 462 LYS A O 1
ATOM 3574 N N . THR A 1 463 ? 3.250 -3.214 27.369 1.00 89.25 463 THR A N 1
ATOM 3575 C CA . THR A 1 463 ? 2.899 -4.060 28.522 1.00 89.25 463 THR A CA 1
ATOM 3576 C C . THR A 1 463 ? 1.889 -3.418 29.474 1.00 89.25 463 THR A C 1
ATOM 3578 O O . THR A 1 463 ? 1.256 -4.121 30.254 1.00 89.25 463 THR A O 1
ATOM 3581 N N . ASP A 1 464 ? 1.701 -2.099 29.402 1.00 86.19 464 ASP A N 1
ATOM 3582 C CA . ASP A 1 464 ? 0.683 -1.355 30.151 1.00 86.19 464 ASP A CA 1
ATOM 3583 C C . ASP A 1 464 ? -0.698 -1.349 29.468 1.00 86.19 464 ASP A C 1
ATOM 3585 O O . ASP A 1 464 ? -1.588 -0.611 29.891 1.00 86.19 464 ASP A O 1
ATOM 3589 N N . ASN A 1 465 ? -0.883 -2.181 28.434 1.00 88.00 465 ASN A N 1
ATOM 3590 C CA . ASN A 1 465 ? -2.110 -2.293 27.649 1.00 88.00 465 ASN A CA 1
ATOM 3591 C C . ASN A 1 465 ? -2.481 -0.997 26.897 1.00 88.00 465 ASN A C 1
ATOM 3593 O O . ASN A 1 465 ? -3.652 -0.686 26.671 1.00 88.00 465 ASN A O 1
ATOM 3597 N N . THR A 1 466 ? -1.465 -0.226 26.503 1.00 91.25 466 THR A N 1
ATOM 3598 C CA . THR A 1 466 ? -1.593 0.900 25.573 1.00 91.25 466 THR A CA 1
ATOM 3599 C C . THR A 1 466 ? -0.980 0.563 24.217 1.00 91.25 466 THR A C 1
ATOM 3601 O O . THR A 1 466 ? -0.193 -0.377 24.077 1.00 91.25 466 THR A O 1
ATOM 3604 N N . ALA A 1 467 ? -1.344 1.336 23.193 1.00 94.25 467 ALA A N 1
ATOM 3605 C CA . ALA A 1 467 ? -0.779 1.200 21.861 1.00 94.25 467 ALA A CA 1
ATOM 3606 C C . ALA A 1 467 ? -0.335 2.555 21.313 1.00 94.25 467 ALA A C 1
ATOM 3608 O O . ALA A 1 467 ? -0.884 3.597 21.667 1.00 94.25 467 ALA A O 1
ATOM 3609 N N . SER A 1 468 ? 0.668 2.544 20.442 1.00 94.38 468 SER A N 1
ATOM 3610 C CA . SER A 1 468 ? 1.102 3.739 19.720 1.00 94.38 468 SER A CA 1
ATOM 3611 C C . SER A 1 468 ? 1.564 3.397 18.313 1.00 94.38 468 SER A C 1
ATOM 3613 O O . SER A 1 468 ? 2.263 2.405 18.106 1.00 94.38 468 SER A O 1
ATOM 3615 N N . LEU A 1 469 ? 1.197 4.237 17.348 1.00 95.81 469 LEU A N 1
ATOM 3616 C CA . LEU A 1 469 ? 1.711 4.179 15.985 1.00 95.81 469 LEU A CA 1
ATOM 3617 C C . LEU A 1 469 ? 3.047 4.924 15.889 1.00 95.81 469 LEU A C 1
ATOM 3619 O O . LEU A 1 469 ? 3.199 6.011 16.450 1.00 95.81 469 LEU A O 1
ATOM 3623 N N . ASN A 1 470 ? 4.003 4.365 15.147 1.00 95.00 470 ASN A N 1
ATOM 3624 C CA . ASN A 1 470 ? 5.171 5.121 14.711 1.00 95.00 470 ASN A CA 1
ATOM 3625 C C . ASN A 1 470 ? 4.704 6.294 13.824 1.00 95.00 470 ASN A C 1
ATOM 3627 O O . ASN A 1 470 ? 4.064 6.043 12.803 1.00 95.00 470 ASN A O 1
ATOM 3631 N N . PRO A 1 471 ? 4.996 7.559 14.183 1.00 90.50 471 PRO A N 1
ATOM 3632 C CA . PRO A 1 471 ? 4.536 8.713 13.411 1.00 90.50 471 PRO A CA 1
ATOM 3633 C C . PRO A 1 471 ? 5.113 8.770 11.992 1.00 90.50 471 PRO A C 1
ATOM 3635 O O . PRO A 1 471 ? 4.547 9.454 11.142 1.00 90.50 471 PRO A O 1
ATOM 3638 N N . ASP A 1 472 ? 6.226 8.082 11.736 1.00 92.75 472 ASP A N 1
ATOM 3639 C CA . ASP A 1 472 ? 6.805 7.979 10.405 1.00 92.75 472 ASP A CA 1
ATOM 3640 C C . ASP A 1 472 ? 6.244 6.728 9.712 1.00 92.75 472 ASP A C 1
ATOM 3642 O O . ASP A 1 472 ? 6.594 5.601 10.065 1.00 92.75 472 ASP A O 1
ATOM 3646 N N . ILE A 1 473 ? 5.366 6.937 8.724 1.00 97.12 473 ILE A N 1
ATOM 3647 C CA . ILE A 1 473 ? 4.766 5.889 7.881 1.00 97.12 473 ILE A CA 1
ATOM 3648 C C . ILE A 1 473 ? 5.437 5.950 6.492 1.00 97.12 473 ILE A C 1
ATOM 3650 O O . ILE A 1 473 ? 4.984 6.714 5.625 1.00 97.12 473 ILE A O 1
ATOM 3654 N N . PRO A 1 474 ? 6.559 5.235 6.272 1.00 95.94 474 PRO A N 1
ATOM 3655 C CA . PRO A 1 474 ? 7.323 5.308 5.030 1.00 95.94 474 PRO A CA 1
ATOM 3656 C C . PRO A 1 474 ? 6.672 4.522 3.886 1.00 95.94 474 PRO A C 1
ATOM 3658 O O . PRO A 1 474 ? 5.945 3.554 4.101 1.00 95.94 474 PRO A O 1
ATOM 3661 N N . THR A 1 475 ? 7.015 4.897 2.652 1.00 96.31 475 THR A N 1
ATOM 3662 C CA . THR A 1 475 ? 6.705 4.096 1.456 1.00 96.31 475 THR A CA 1
ATOM 3663 C C . THR A 1 475 ? 7.752 2.992 1.270 1.00 96.31 475 THR A C 1
ATOM 3665 O O . THR A 1 475 ? 8.953 3.253 1.375 1.00 96.31 475 THR A O 1
ATOM 3668 N N . LYS A 1 476 ? 7.321 1.771 0.939 1.00 96.31 476 LYS A N 1
ATOM 3669 C CA . LYS A 1 476 ? 8.190 0.629 0.599 1.00 96.31 476 LYS A CA 1
ATOM 3670 C C . LYS A 1 476 ? 8.472 0.555 -0.897 1.00 96.31 476 LYS A C 1
ATOM 3672 O O . LYS A 1 476 ? 7.873 -0.224 -1.632 1.00 96.31 476 LYS A O 1
ATOM 3677 N N . TYR A 1 477 ? 9.392 1.396 -1.363 1.00 94.81 477 TYR A N 1
ATOM 3678 C CA . TYR A 1 477 ? 9.733 1.488 -2.788 1.00 94.81 477 TYR A CA 1
ATOM 3679 C C . TYR A 1 477 ? 10.302 0.189 -3.388 1.00 94.81 477 TYR A C 1
ATOM 3681 O O . TYR A 1 477 ? 10.155 -0.037 -4.586 1.00 94.81 477 TYR A O 1
ATOM 3689 N N . ASP A 1 478 ? 10.918 -0.672 -2.577 1.00 94.62 478 ASP A N 1
ATOM 3690 C CA . ASP A 1 478 ? 11.438 -1.988 -2.968 1.00 94.62 478 ASP A CA 1
ATOM 3691 C C . ASP A 1 478 ? 10.347 -3.034 -3.233 1.00 94.62 478 ASP A C 1
ATOM 3693 O O . ASP A 1 478 ? 10.576 -4.015 -3.953 1.00 94.62 478 ASP A O 1
ATOM 3697 N N . GLU A 1 479 ? 9.145 -2.816 -2.705 1.00 95.00 479 GLU A N 1
ATOM 3698 C CA . GLU A 1 479 ? 7.994 -3.692 -2.913 1.00 95.00 479 GLU A CA 1
ATOM 3699 C C . GLU A 1 479 ? 7.163 -3.298 -4.134 1.00 95.00 479 GLU A C 1
ATOM 3701 O O . GLU A 1 479 ? 6.542 -4.174 -4.732 1.00 95.00 479 GLU A O 1
ATOM 3706 N N . ILE A 1 480 ? 7.236 -2.036 -4.574 1.00 95.38 480 ILE A N 1
ATOM 3707 C CA . ILE A 1 480 ? 6.488 -1.541 -5.735 1.00 95.38 480 ILE A CA 1
ATOM 3708 C C . ILE A 1 480 ? 6.790 -2.394 -6.968 1.00 95.38 480 ILE A C 1
ATOM 3710 O O . ILE A 1 480 ? 7.949 -2.671 -7.308 1.00 95.38 480 ILE A O 1
ATOM 3714 N N . ARG A 1 481 ? 5.735 -2.781 -7.684 1.00 92.25 481 ARG A N 1
ATOM 3715 C CA . ARG A 1 481 ? 5.834 -3.435 -8.990 1.00 92.25 481 ARG A CA 1
ATOM 3716 C C . ARG A 1 481 ? 5.142 -2.580 -10.031 1.00 92.25 481 ARG A C 1
ATOM 3718 O O . ARG A 1 481 ? 3.981 -2.218 -9.878 1.00 92.25 481 ARG A O 1
ATOM 3725 N N . MET A 1 482 ? 5.860 -2.274 -11.107 1.00 92.69 482 MET A N 1
ATOM 3726 C CA . MET A 1 482 ? 5.282 -1.643 -12.290 1.00 92.69 482 MET A CA 1
ATOM 3727 C C . MET A 1 482 ? 5.214 -2.648 -13.433 1.00 92.69 482 MET A C 1
ATOM 3729 O O . MET A 1 482 ? 6.064 -3.533 -13.522 1.00 92.69 482 MET A O 1
ATOM 3733 N N . PHE A 1 483 ? 4.205 -2.539 -14.292 1.00 89.88 483 PHE A N 1
ATOM 3734 C CA . PHE A 1 483 ? 4.006 -3.472 -15.400 1.00 89.88 483 PHE A CA 1
ATOM 3735 C C . PHE A 1 483 ? 3.178 -2.859 -16.532 1.00 89.88 483 PHE A C 1
ATOM 3737 O O . PHE A 1 483 ? 2.380 -1.944 -16.332 1.00 89.88 483 PHE A O 1
ATOM 3744 N N . LEU A 1 484 ? 3.351 -3.404 -17.737 1.00 86.56 484 LEU A N 1
ATOM 3745 C CA . LEU A 1 484 ? 2.455 -3.146 -18.861 1.00 86.56 484 LEU A CA 1
ATOM 3746 C C . LEU A 1 484 ? 1.174 -3.952 -18.637 1.00 86.56 484 LEU A C 1
ATOM 3748 O O . LEU A 1 484 ? 1.236 -5.173 -18.477 1.00 86.56 484 LEU A O 1
ATOM 3752 N N . GLN A 1 485 ? 0.023 -3.292 -18.596 1.00 73.56 485 GLN A N 1
ATOM 3753 C CA . GLN A 1 485 ? -1.251 -3.981 -18.422 1.00 73.56 485 GLN A CA 1
ATOM 3754 C C . GLN A 1 485 ? -1.588 -4.730 -19.712 1.00 73.56 485 GLN A C 1
ATOM 3756 O O . GLN A 1 485 ? -1.490 -4.191 -20.815 1.00 73.56 485 GLN A O 1
ATOM 3761 N N . VAL A 1 486 ? -1.969 -5.995 -19.565 1.00 62.97 486 VAL A N 1
ATOM 3762 C CA . VAL A 1 486 ? -2.340 -6.863 -20.681 1.00 62.97 486 VAL A CA 1
ATOM 3763 C C . VAL A 1 486 ? -3.858 -6.817 -20.817 1.00 62.97 486 VAL A C 1
ATOM 3765 O O . VAL A 1 486 ? -4.560 -7.642 -20.242 1.00 62.97 486 VAL A O 1
ATOM 3768 N N . GLU A 1 487 ? -4.383 -5.836 -21.546 1.00 57.44 487 GLU A N 1
ATOM 3769 C CA . GLU A 1 487 ? -5.767 -5.899 -22.026 1.00 57.44 487 GLU A CA 1
ATOM 3770 C C . GLU A 1 487 ? -5.781 -6.424 -23.462 1.00 57.44 487 GLU A C 1
ATOM 3772 O O . GLU A 1 487 ? -4.900 -6.097 -24.257 1.00 57.44 487 GLU A O 1
ATOM 3777 N N . GLU A 1 488 ? -6.804 -7.209 -23.814 1.00 45.62 488 GLU A N 1
ATOM 3778 C CA . GLU A 1 488 ? -6.874 -7.966 -25.073 1.00 45.62 488 GLU A CA 1
ATOM 3779 C C . GLU A 1 488 ? -6.733 -7.126 -26.356 1.00 45.62 488 GLU A C 1
ATOM 3781 O O . GLU A 1 488 ? -6.531 -7.718 -27.407 1.00 45.62 488 GLU A O 1
ATOM 3786 N N . ASN A 1 489 ? -6.798 -5.785 -26.306 1.00 46.88 489 ASN A N 1
ATOM 3787 C CA . ASN A 1 489 ? -6.562 -4.891 -27.452 1.00 46.88 489 ASN A CA 1
ATOM 3788 C C . ASN A 1 489 ? -6.170 -3.441 -27.065 1.00 46.88 489 ASN A C 1
ATOM 3790 O O . ASN A 1 489 ? -6.416 -2.527 -27.859 1.00 46.88 489 ASN A O 1
ATOM 3794 N N . SER A 1 490 ? -5.615 -3.168 -25.873 1.00 52.88 490 SER A N 1
ATOM 3795 C CA . SER A 1 490 ? -5.268 -1.783 -25.500 1.00 52.88 490 SER A CA 1
ATOM 3796 C C . SER A 1 490 ? -3.779 -1.480 -25.663 1.00 52.88 490 SER A C 1
ATOM 3798 O O . SER A 1 490 ? -2.897 -2.008 -24.993 1.00 52.88 490 SER A O 1
ATOM 3800 N N . ASP A 1 491 ? -3.502 -0.599 -26.620 1.00 62.44 491 ASP A N 1
ATOM 3801 C CA . ASP A 1 491 ? -2.241 0.112 -26.691 1.00 62.44 491 ASP A CA 1
ATOM 3802 C C . ASP A 1 491 ? -2.158 1.093 -25.508 1.00 62.44 491 ASP A C 1
ATOM 3804 O O . ASP A 1 491 ? -2.905 2.076 -25.459 1.00 62.44 491 ASP A O 1
ATOM 3808 N N . GLN A 1 492 ? -1.292 0.797 -24.536 1.00 75.12 492 GLN A N 1
ATOM 3809 C CA . GLN A 1 492 ? -1.074 1.647 -23.361 1.00 75.12 492 GLN A CA 1
ATOM 3810 C C . GLN A 1 492 ? -0.144 2.840 -23.621 1.00 75.12 492 GLN A C 1
ATOM 3812 O O . GLN A 1 492 ? -0.135 3.803 -22.855 1.00 75.12 492 GLN A O 1
ATOM 3817 N N . SER A 1 493 ? 0.677 2.777 -24.669 1.00 84.88 493 SER A N 1
ATOM 3818 C CA . SER A 1 493 ? 1.594 3.862 -25.023 1.00 84.88 493 SER A CA 1
ATOM 3819 C C . SER A 1 493 ? 0.904 4.857 -25.949 1.00 84.88 493 SER A C 1
ATOM 3821 O O . SER A 1 493 ? 0.148 4.475 -26.840 1.00 84.88 493 SER A O 1
ATOM 3823 N N . ARG A 1 494 ? 1.180 6.150 -25.788 1.00 85.62 494 ARG A N 1
ATOM 3824 C CA . ARG A 1 494 ? 0.705 7.159 -26.739 1.00 85.62 494 ARG A CA 1
ATOM 3825 C C . ARG A 1 494 ? 1.396 6.967 -28.092 1.00 85.62 494 ARG A C 1
ATOM 3827 O O . ARG A 1 494 ? 2.592 6.712 -28.165 1.00 85.62 494 ARG A O 1
ATOM 3834 N N . THR A 1 495 ? 0.653 7.147 -29.178 1.00 83.56 495 THR A N 1
ATOM 3835 C CA . THR A 1 495 ? 1.209 7.077 -30.536 1.00 83.56 495 THR A CA 1
ATOM 3836 C C . THR A 1 495 ? 2.330 8.103 -30.736 1.00 83.56 495 THR A C 1
ATOM 3838 O O . THR A 1 495 ? 2.169 9.277 -30.402 1.00 83.56 495 THR A O 1
ATOM 3841 N N . GLY A 1 496 ? 3.449 7.686 -31.327 1.00 80.81 496 GLY A N 1
ATOM 3842 C CA . GLY A 1 496 ? 4.618 8.532 -31.582 1.00 80.81 496 GLY A CA 1
ATOM 3843 C C . GLY A 1 496 ? 5.525 8.759 -30.368 1.00 80.81 496 GLY A C 1
ATOM 3844 O O . GLY A 1 496 ? 6.441 9.583 -30.452 1.00 80.81 496 GLY A O 1
ATOM 3845 N N . SER A 1 497 ? 5.275 8.067 -29.253 1.00 87.69 497 SER A N 1
ATOM 3846 C CA . SER A 1 497 ? 6.126 8.097 -28.066 1.00 87.69 497 SER A CA 1
ATOM 3847 C C . SER A 1 497 ? 7.360 7.200 -28.212 1.00 87.69 497 SER A C 1
ATOM 3849 O O . SER A 1 497 ? 7.498 6.440 -29.177 1.00 87.69 497 SER A O 1
ATOM 3851 N N . PHE A 1 498 ? 8.277 7.268 -27.245 1.00 89.19 498 PHE A N 1
ATOM 3852 C CA . PHE A 1 498 ? 9.499 6.460 -27.267 1.00 89.19 498 PHE A CA 1
ATOM 3853 C C . PHE A 1 498 ? 9.209 4.951 -27.268 1.00 89.19 498 PHE A C 1
ATOM 3855 O O . PHE A 1 498 ? 9.742 4.233 -28.107 1.00 89.19 498 PHE A O 1
ATOM 3862 N N . PHE A 1 499 ? 8.305 4.478 -26.406 1.00 89.69 499 PHE A N 1
ATOM 3863 C CA . PHE A 1 499 ? 7.896 3.070 -26.347 1.00 89.69 499 PHE A CA 1
ATOM 3864 C C . PHE A 1 499 ? 7.088 2.615 -27.572 1.00 89.69 499 PHE A C 1
ATOM 3866 O O . PHE A 1 499 ? 7.122 1.440 -27.920 1.00 89.69 499 PHE A O 1
ATOM 3873 N N . ASP A 1 500 ? 6.377 3.526 -28.246 1.00 86.69 500 ASP A N 1
ATOM 3874 C CA . ASP A 1 500 ? 5.649 3.210 -29.481 1.00 86.69 500 ASP A CA 1
ATOM 3875 C C . ASP A 1 500 ? 6.589 3.061 -30.689 1.00 86.69 500 ASP A C 1
ATOM 3877 O O . ASP A 1 500 ? 6.421 2.181 -31.532 1.00 86.69 500 ASP A O 1
ATOM 3881 N N . THR A 1 501 ? 7.611 3.913 -30.774 1.00 86.69 501 THR A N 1
ATOM 3882 C CA . THR A 1 501 ? 8.461 4.026 -31.973 1.00 86.69 501 THR A CA 1
ATOM 3883 C C . THR A 1 501 ? 9.807 3.314 -31.869 1.00 86.69 501 THR A C 1
ATOM 3885 O O . THR A 1 501 ? 10.447 3.084 -32.895 1.00 86.69 501 THR A O 1
ATOM 3888 N N . PHE A 1 502 ? 10.245 2.945 -30.664 1.00 87.88 502 PHE A N 1
ATOM 3889 C CA . PHE A 1 502 ? 11.514 2.262 -30.424 1.00 87.88 502 PHE A CA 1
ATOM 3890 C C . PHE A 1 502 ? 11.270 0.851 -29.852 1.00 87.88 502 PHE A C 1
ATOM 3892 O O . PHE A 1 502 ? 10.393 0.694 -29.001 1.00 87.88 502 PHE A O 1
ATOM 3899 N N . PRO A 1 503 ? 12.015 -0.188 -30.286 1.00 85.44 503 PRO A N 1
ATOM 3900 C CA . PRO A 1 503 ? 11.791 -1.582 -29.884 1.00 85.44 503 PRO A CA 1
ATOM 3901 C C . PRO A 1 503 ? 12.236 -1.833 -28.432 1.00 85.44 503 PRO A C 1
ATOM 3903 O O . PRO A 1 503 ? 13.341 -2.311 -28.166 1.00 85.44 503 PRO A O 1
ATOM 3906 N N . LEU A 1 504 ? 11.372 -1.476 -27.479 1.00 87.88 504 LEU A N 1
ATOM 3907 C CA . LEU A 1 504 ? 11.623 -1.562 -26.042 1.00 87.88 504 LEU A CA 1
ATOM 3908 C C . LEU A 1 504 ? 10.829 -2.694 -25.398 1.00 87.88 504 LEU A C 1
ATOM 3910 O O . LEU A 1 504 ? 9.634 -2.861 -25.633 1.00 87.88 504 LEU A O 1
ATOM 3914 N N . LYS A 1 505 ? 11.473 -3.412 -24.478 1.00 89.75 505 LYS A N 1
ATOM 3915 C CA . LYS A 1 505 ? 10.797 -4.328 -23.555 1.00 89.75 505 LYS A CA 1
ATOM 3916 C C . LYS A 1 505 ? 10.930 -3.809 -22.132 1.00 89.75 505 LYS A C 1
ATOM 3918 O O . LYS A 1 505 ? 12.045 -3.695 -21.635 1.00 89.75 505 LYS A O 1
ATOM 3923 N N . PHE A 1 506 ? 9.814 -3.515 -21.469 1.00 90.62 506 PHE A N 1
ATOM 3924 C CA . PHE A 1 506 ? 9.832 -3.107 -20.062 1.00 90.62 506 PHE A CA 1
ATOM 3925 C C . PHE A 1 506 ? 10.423 -4.219 -19.177 1.00 90.62 506 PHE A C 1
ATOM 3927 O O . PHE A 1 506 ? 10.117 -5.398 -19.375 1.00 90.62 506 PHE A O 1
ATOM 3934 N N . VAL A 1 507 ? 11.294 -3.840 -18.240 1.00 90.94 507 VAL A N 1
ATOM 3935 C CA . VAL A 1 507 ? 12.007 -4.758 -17.339 1.00 90.94 507 VAL A CA 1
ATOM 3936 C C . VAL A 1 507 ? 11.491 -4.597 -15.921 1.00 90.94 507 VAL A C 1
ATOM 3938 O O . VAL A 1 507 ? 10.867 -5.513 -15.393 1.00 90.94 507 VAL A O 1
ATOM 3941 N N . ASP A 1 508 ? 11.773 -3.448 -15.313 1.00 92.38 508 ASP A N 1
ATOM 3942 C CA . ASP A 1 508 ? 11.468 -3.171 -13.921 1.00 92.38 508 ASP A CA 1
ATOM 3943 C C . ASP A 1 508 ? 11.392 -1.667 -13.630 1.00 92.38 508 ASP A C 1
ATOM 3945 O O . ASP A 1 508 ? 11.647 -0.801 -14.477 1.00 92.38 508 ASP A O 1
ATOM 3949 N N . PHE A 1 509 ? 10.990 -1.389 -12.394 1.00 95.19 509 PHE A N 1
ATOM 3950 C CA . PHE A 1 509 ? 11.057 -0.087 -11.761 1.00 95.19 509 PHE A CA 1
ATOM 3951 C C . PHE A 1 509 ? 12.321 -0.018 -10.900 1.00 95.19 509 PHE A C 1
ATOM 3953 O O . PHE A 1 509 ? 12.561 -0.889 -10.064 1.00 95.19 509 PHE A O 1
ATOM 3960 N N . ALA A 1 510 ? 13.118 1.027 -11.096 1.00 95.25 510 ALA A N 1
ATOM 3961 C CA . ALA A 1 510 ? 14.336 1.291 -10.345 1.00 95.25 510 ALA A CA 1
ATOM 3962 C C . ALA A 1 510 ? 14.175 2.561 -9.507 1.00 95.25 510 ALA A C 1
ATOM 3964 O O . ALA A 1 510 ? 13.566 3.536 -9.950 1.00 95.25 510 ALA A O 1
ATOM 3965 N N . PHE A 1 511 ? 14.772 2.586 -8.318 1.00 95.44 511 PHE A N 1
ATOM 3966 C CA . PHE A 1 511 ? 14.741 3.759 -7.452 1.00 95.44 511 PHE A CA 1
ATOM 3967 C C . PHE A 1 511 ? 16.043 3.922 -6.663 1.00 95.44 511 PHE A C 1
ATOM 3969 O O . PHE A 1 511 ? 16.719 2.952 -6.326 1.00 95.44 511 PHE A O 1
ATOM 3976 N N . ASN A 1 512 ? 16.379 5.172 -6.359 1.00 94.44 512 ASN A N 1
ATOM 3977 C CA . ASN A 1 512 ? 17.328 5.550 -5.323 1.00 94.44 512 ASN A CA 1
ATOM 3978 C C . ASN A 1 512 ? 16.964 6.946 -4.794 1.00 94.44 512 ASN A C 1
ATOM 3980 O O . ASN A 1 512 ? 17.319 7.978 -5.373 1.00 94.44 512 ASN A O 1
ATOM 3984 N N . THR A 1 513 ? 16.264 6.986 -3.665 1.00 88.75 513 THR A N 1
ATOM 3985 C CA . THR A 1 513 ? 15.891 8.242 -2.999 1.00 88.75 513 THR A CA 1
ATOM 3986 C C . THR A 1 513 ? 17.091 8.917 -2.321 1.00 88.75 513 THR A C 1
ATOM 3988 O O . THR A 1 513 ? 17.105 10.136 -2.172 1.00 88.75 513 THR A O 1
ATOM 3991 N N . ASN A 1 514 ? 18.151 8.161 -2.012 1.00 83.50 514 ASN A N 1
ATOM 3992 C CA . ASN A 1 514 ? 19.362 8.629 -1.338 1.00 83.50 514 ASN A CA 1
ATOM 3993 C C . ASN A 1 514 ? 20.509 8.844 -2.342 1.00 83.50 514 ASN A C 1
ATOM 3995 O O . ASN A 1 514 ? 21.459 8.065 -2.415 1.00 83.50 514 ASN A O 1
ATOM 3999 N N . GLY A 1 515 ? 20.417 9.921 -3.127 1.00 82.44 515 GLY A N 1
ATOM 4000 C CA . GLY A 1 515 ? 21.482 10.360 -4.044 1.00 82.44 515 GLY A CA 1
ATOM 4001 C C . GLY A 1 515 ? 21.248 10.071 -5.530 1.00 82.44 515 GLY A C 1
ATOM 4002 O O . GLY A 1 515 ? 22.064 10.485 -6.349 1.00 82.44 515 GLY A O 1
ATOM 4003 N N . GLY A 1 516 ? 20.132 9.427 -5.887 1.00 91.62 516 GLY A N 1
ATOM 4004 C CA . GLY A 1 516 ? 19.737 9.199 -7.277 1.00 91.62 516 GLY A CA 1
ATOM 4005 C C . GLY A 1 516 ? 20.465 8.042 -7.973 1.00 91.62 516 GLY A C 1
ATOM 4006 O O . GLY A 1 516 ? 21.398 7.423 -7.461 1.00 91.62 516 GLY A O 1
ATOM 4007 N N . LEU A 1 517 ? 19.983 7.714 -9.161 1.00 94.31 517 LEU A N 1
ATOM 4008 C CA . LEU A 1 517 ? 20.473 6.680 -10.059 1.00 94.31 517 LEU A CA 1
ATOM 4009 C C . LEU A 1 517 ? 21.460 7.343 -11.022 1.00 94.31 517 LEU A C 1
ATOM 4011 O O . LEU A 1 517 ? 21.045 7.984 -11.983 1.00 94.31 517 LEU A O 1
ATOM 4015 N N . SER A 1 518 ? 22.761 7.246 -10.749 1.00 91.50 518 SER A N 1
ATOM 4016 C CA . SER A 1 518 ? 23.790 7.839 -11.607 1.00 91.50 518 SER A CA 1
ATOM 4017 C C . SER A 1 518 ? 24.302 6.840 -12.643 1.00 91.50 518 SER A C 1
ATOM 4019 O O . SER A 1 518 ? 24.363 5.633 -12.404 1.00 91.50 518 SER A O 1
ATOM 4021 N N . ALA A 1 519 ? 24.752 7.344 -13.795 1.00 89.00 519 ALA A N 1
ATOM 4022 C CA . ALA A 1 519 ? 25.398 6.511 -14.808 1.00 89.00 519 ALA A CA 1
ATOM 4023 C C . ALA A 1 519 ? 26.610 5.751 -14.232 1.00 89.00 519 ALA A C 1
ATOM 4025 O O . ALA A 1 519 ? 26.786 4.564 -14.494 1.00 89.00 519 ALA A O 1
ATOM 4026 N N . SER A 1 520 ? 27.392 6.403 -13.365 1.00 86.31 520 SER A N 1
ATOM 4027 C CA . SER A 1 520 ? 28.556 5.798 -12.712 1.00 86.31 520 SER A CA 1
ATOM 4028 C C . SER A 1 520 ? 28.205 4.639 -11.777 1.00 86.31 520 SER A C 1
ATOM 4030 O O . SER A 1 520 ? 28.914 3.637 -11.785 1.00 86.31 520 SER A O 1
ATOM 4032 N N . SER A 1 521 ? 27.127 4.734 -10.989 1.00 86.88 521 SER A N 1
ATOM 4033 C CA . SER A 1 521 ? 26.747 3.669 -10.049 1.00 86.88 521 SER A CA 1
ATOM 4034 C C . SER A 1 521 ? 26.128 2.462 -10.749 1.00 86.88 521 SER A C 1
ATOM 4036 O O . SER A 1 521 ? 26.217 1.343 -10.247 1.00 86.88 521 SER A O 1
ATOM 4038 N N . LEU A 1 522 ? 25.541 2.678 -11.927 1.00 88.12 522 LEU A N 1
ATOM 4039 C CA . LEU A 1 522 ? 24.920 1.633 -12.734 1.00 88.12 522 LEU A CA 1
ATOM 4040 C C . LEU A 1 522 ? 25.863 1.022 -13.783 1.00 88.12 522 LEU A C 1
ATOM 4042 O O . LEU A 1 522 ? 25.433 0.146 -14.527 1.00 88.12 522 LEU A O 1
ATOM 4046 N N . ASN A 1 523 ? 27.130 1.453 -13.855 1.00 86.00 523 ASN A N 1
ATOM 4047 C CA . ASN A 1 523 ? 28.053 1.114 -14.950 1.00 86.00 523 ASN A CA 1
ATOM 4048 C C . ASN A 1 523 ? 27.454 1.420 -16.339 1.00 86.00 523 ASN A C 1
ATOM 4050 O O . ASN A 1 523 ? 27.635 0.669 -17.297 1.00 86.00 523 ASN A O 1
ATOM 4054 N N . GLY A 1 524 ? 26.708 2.517 -16.433 1.00 88.25 524 GLY A N 1
ATOM 4055 C CA . GLY A 1 524 ? 26.121 3.023 -17.665 1.00 88.25 524 GLY A CA 1
ATOM 4056 C C . GLY A 1 524 ? 26.777 4.318 -18.130 1.00 88.25 524 GLY A C 1
ATOM 4057 O O . GLY A 1 524 ? 27.725 4.824 -17.526 1.00 88.25 524 GLY A O 1
ATOM 4058 N N . ARG A 1 525 ? 26.227 4.883 -19.202 1.00 87.38 525 ARG A N 1
ATOM 4059 C CA . ARG A 1 525 ? 26.620 6.183 -19.755 1.00 87.38 525 ARG A CA 1
ATOM 4060 C C . ARG A 1 525 ? 25.389 7.073 -19.873 1.00 87.38 525 ARG A C 1
ATOM 4062 O O . ARG A 1 525 ? 24.337 6.617 -20.322 1.00 87.38 525 ARG A O 1
ATOM 4069 N N . GLN A 1 526 ? 25.517 8.331 -19.457 1.00 90.06 526 GLN A N 1
ATOM 4070 C CA . GLN A 1 526 ? 24.437 9.305 -19.594 1.00 90.06 526 GLN A CA 1
ATOM 4071 C C . GLN A 1 526 ? 24.156 9.538 -21.080 1.00 90.06 526 GLN A C 1
ATOM 4073 O O . GLN A 1 526 ? 25.087 9.720 -21.868 1.00 90.06 526 GLN A O 1
ATOM 4078 N N . MET A 1 527 ? 22.881 9.544 -21.448 1.00 90.56 527 MET A N 1
ATOM 4079 C CA . MET A 1 527 ? 22.444 9.992 -22.761 1.00 90.56 527 MET A CA 1
ATOM 4080 C C . MET A 1 527 ? 22.218 11.500 -22.728 1.00 90.56 527 MET A C 1
ATOM 4082 O O . MET A 1 527 ? 21.753 12.054 -21.732 1.00 90.56 527 MET A O 1
ATOM 4086 N N . LEU A 1 528 ? 22.545 12.159 -23.828 1.00 87.69 528 LEU A N 1
ATOM 4087 C CA . LEU A 1 528 ? 22.359 13.586 -24.022 1.00 87.69 528 LEU A CA 1
ATOM 4088 C C . LEU A 1 528 ? 21.276 13.815 -25.065 1.00 87.69 528 LEU A C 1
ATOM 4090 O O . LEU A 1 528 ? 21.048 12.994 -25.953 1.00 87.69 528 LEU A O 1
ATOM 4094 N N . MET A 1 529 ? 20.621 14.960 -24.971 1.00 80.25 529 MET A N 1
ATOM 4095 C CA . MET A 1 529 ? 19.644 15.379 -25.957 1.00 80.25 529 MET A CA 1
ATOM 4096 C C . MET A 1 529 ? 19.923 16.829 -26.345 1.00 80.25 529 MET A C 1
ATOM 4098 O O . MET A 1 529 ? 19.558 17.767 -25.635 1.00 80.25 529 MET A O 1
ATOM 4102 N N . ASP A 1 530 ? 20.610 16.979 -27.481 1.00 68.25 530 ASP A N 1
ATOM 4103 C CA . ASP A 1 530 ? 21.127 18.260 -27.980 1.00 68.25 530 ASP A CA 1
ATOM 4104 C C . ASP A 1 530 ? 20.241 18.895 -29.063 1.00 68.25 530 ASP A C 1
ATOM 4106 O O . ASP A 1 530 ? 20.272 20.110 -29.294 1.00 68.25 530 ASP A O 1
ATOM 4110 N N . LYS A 1 531 ? 19.452 18.077 -29.766 1.00 65.31 531 LYS A N 1
ATOM 4111 C CA . LYS A 1 531 ? 18.538 18.494 -30.833 1.00 65.31 531 LYS A CA 1
ATOM 4112 C C . LYS A 1 531 ? 17.216 17.749 -30.712 1.00 65.31 531 LYS A C 1
ATOM 4114 O O . LYS A 1 531 ? 17.164 16.628 -30.219 1.00 65.31 531 LYS A O 1
ATOM 4119 N N . PHE A 1 532 ? 16.152 18.399 -31.166 1.00 61.31 532 PHE A N 1
ATOM 4120 C CA . PHE A 1 532 ? 14.839 17.793 -31.292 1.00 61.31 532 PHE A CA 1
ATOM 4121 C C . PHE A 1 532 ? 14.080 18.435 -32.450 1.00 61.31 532 PHE A C 1
ATOM 4123 O O . PHE A 1 532 ? 13.859 19.650 -32.455 1.00 61.31 532 PHE A O 1
ATOM 4130 N N . GLY A 1 533 ? 13.720 17.636 -33.460 1.00 55.91 533 GLY A N 1
ATOM 4131 C CA . GLY A 1 533 ? 13.016 18.130 -34.650 1.00 55.91 533 GLY A CA 1
ATOM 4132 C C . GLY A 1 533 ? 13.731 19.310 -35.327 1.00 55.91 533 GLY A C 1
ATOM 4133 O O . GLY A 1 533 ? 13.080 20.238 -35.799 1.00 55.91 533 GLY A O 1
ATOM 4134 N N . GLY A 1 534 ? 15.071 19.336 -35.285 1.00 54.56 534 GLY A N 1
ATOM 4135 C CA . GLY A 1 534 ? 15.904 20.434 -35.799 1.00 54.56 534 GLY A CA 1
ATOM 4136 C C . GLY A 1 534 ? 16.110 21.631 -34.854 1.00 54.56 534 GLY A C 1
ATOM 4137 O O . GLY A 1 534 ? 16.966 22.474 -35.127 1.00 54.56 534 GLY A O 1
ATOM 4138 N N . THR A 1 535 ? 15.405 21.705 -33.720 1.00 57.56 535 THR A N 1
ATOM 4139 C CA . THR A 1 535 ? 15.597 22.747 -32.693 1.00 57.56 535 THR A CA 1
ATOM 4140 C C . THR A 1 535 ? 16.692 22.321 -31.715 1.00 57.56 535 THR A C 1
ATOM 4142 O O . THR A 1 535 ? 16.658 21.207 -31.202 1.00 57.56 535 THR A O 1
ATOM 4145 N N . LYS A 1 536 ? 17.684 23.183 -31.455 1.00 63.50 536 LYS A N 1
ATOM 4146 C CA . LYS A 1 536 ? 18.756 22.895 -30.487 1.00 63.50 536 LYS A CA 1
ATOM 4147 C C . LYS A 1 536 ? 18.263 23.092 -29.052 1.00 63.50 536 LYS A C 1
ATOM 4149 O O . LYS A 1 536 ? 17.749 24.159 -28.726 1.00 63.50 536 LYS A O 1
ATOM 4154 N N . TYR A 1 537 ? 18.507 22.103 -28.200 1.00 62.81 537 TYR A N 1
ATOM 4155 C CA . TYR A 1 537 ? 18.296 22.166 -26.756 1.00 62.81 537 TYR A CA 1
ATOM 4156 C C . TYR A 1 537 ? 19.652 21.989 -26.080 1.00 62.81 537 TYR A C 1
ATOM 4158 O O . TYR A 1 537 ? 20.356 21.025 -26.343 1.00 62.81 537 TYR A O 1
ATOM 4166 N N . SER A 1 538 ? 20.074 22.936 -25.243 1.00 57.41 538 SER A N 1
ATOM 4167 C CA . SER A 1 538 ? 21.371 22.824 -24.571 1.00 57.41 538 SER A CA 1
ATOM 4168 C C . SER A 1 538 ? 21.249 21.963 -23.313 1.00 57.41 538 SER A C 1
ATOM 4170 O O . SER A 1 538 ? 20.831 22.464 -22.272 1.00 57.41 538 SER A O 1
ATOM 4172 N N . GLY A 1 539 ? 21.649 20.690 -23.401 1.00 62.84 539 GLY A N 1
ATOM 4173 C CA . GLY A 1 539 ? 21.916 19.845 -22.232 1.00 62.84 539 GLY A CA 1
ATOM 4174 C C . GLY A 1 539 ? 20.694 19.222 -21.554 1.00 62.84 539 GLY A C 1
ATOM 4175 O O . GLY A 1 539 ? 20.749 18.960 -20.354 1.00 62.84 539 GLY A O 1
ATOM 4176 N N . LEU A 1 540 ? 19.600 18.960 -22.280 1.00 75.06 540 LEU A N 1
ATOM 4177 C CA . LEU A 1 540 ? 18.519 18.133 -21.733 1.00 75.06 540 LEU A CA 1
ATOM 4178 C C . LEU A 1 540 ? 19.059 16.711 -21.483 1.00 75.06 540 LEU A C 1
ATOM 4180 O O . LEU A 1 540 ? 19.900 16.226 -22.239 1.00 75.06 540 LEU A O 1
ATOM 4184 N N . LEU A 1 541 ? 18.606 16.062 -20.406 1.00 85.19 541 LEU A N 1
ATOM 4185 C CA . LEU A 1 541 ? 19.097 14.763 -19.910 1.00 85.19 541 LEU A CA 1
ATOM 4186 C C . LEU A 1 541 ? 20.528 14.761 -19.343 1.00 85.19 541 LEU A C 1
ATOM 4188 O O . LEU A 1 541 ? 20.910 13.795 -18.682 1.00 85.19 541 LEU A O 1
ATOM 4192 N N . LYS A 1 542 ? 21.313 15.823 -19.546 1.00 85.75 542 LYS A N 1
ATOM 4193 C CA . LYS A 1 542 ? 22.718 15.888 -19.134 1.00 85.75 542 LYS A CA 1
ATOM 4194 C C . LYS A 1 542 ? 22.870 16.001 -17.615 1.00 85.75 542 LYS A C 1
ATOM 4196 O O . LYS A 1 542 ? 22.210 16.819 -16.988 1.00 85.75 542 LYS A O 1
ATOM 4201 N N . ASP A 1 543 ? 23.791 15.215 -17.053 1.00 87.75 543 ASP A N 1
ATOM 4202 C CA . ASP A 1 543 ? 24.183 15.249 -15.635 1.00 87.75 543 ASP A CA 1
ATOM 4203 C C . ASP A 1 543 ? 23.011 15.074 -14.643 1.00 87.75 543 ASP A C 1
ATOM 4205 O O . ASP A 1 543 ? 23.071 15.516 -13.496 1.00 87.75 543 ASP A O 1
ATOM 4209 N N . VAL A 1 544 ? 21.941 14.395 -15.069 1.00 90.56 544 VAL A N 1
ATOM 4210 C CA . VAL A 1 544 ? 20.769 14.109 -14.232 1.00 90.56 544 VAL A CA 1
ATOM 4211 C C . VAL A 1 544 ? 20.913 12.732 -13.595 1.00 90.56 544 VAL A C 1
ATOM 4213 O O . VAL A 1 544 ? 21.126 11.749 -14.301 1.00 90.56 544 VAL A O 1
ATOM 4216 N N . SER A 1 545 ? 20.734 12.651 -12.275 1.00 93.62 545 SER A N 1
ATOM 4217 C CA . SER A 1 545 ? 20.651 11.389 -11.524 1.00 93.62 545 SER A CA 1
ATOM 4218 C C . SER A 1 545 ? 19.218 11.175 -11.015 1.00 93.62 545 SER A C 1
ATOM 4220 O O . SER A 1 545 ? 18.882 11.685 -9.945 1.00 93.62 545 SER A O 1
ATOM 4222 N N . PRO A 1 546 ? 18.349 10.473 -11.769 1.00 95.31 546 PRO A N 1
ATOM 4223 C CA . PRO A 1 546 ? 16.952 10.254 -11.393 1.00 95.31 546 PRO A CA 1
ATOM 4224 C C . PRO A 1 546 ? 16.770 9.589 -10.030 1.00 95.31 546 PRO A C 1
ATOM 4226 O O . PRO A 1 546 ? 17.512 8.678 -9.689 1.00 95.31 546 PRO A O 1
ATOM 4229 N N . ASN A 1 547 ? 15.742 9.958 -9.271 1.00 95.69 547 ASN A N 1
ATOM 4230 C CA . ASN A 1 547 ? 15.385 9.234 -8.045 1.00 95.69 547 ASN A CA 1
ATOM 4231 C C . ASN A 1 547 ? 14.557 7.985 -8.341 1.00 95.69 547 ASN A C 1
ATOM 4233 O O . ASN A 1 547 ? 14.644 7.006 -7.605 1.00 95.69 547 ASN A O 1
ATOM 4237 N N . PHE A 1 548 ? 13.794 8.017 -9.429 1.00 96.69 548 PHE A N 1
ATOM 4238 C CA . PHE A 1 548 ? 12.936 6.935 -9.892 1.00 96.69 548 PHE A CA 1
ATOM 4239 C C . PHE A 1 548 ? 13.135 6.737 -11.391 1.00 96.69 548 PHE A C 1
ATOM 4241 O O . PHE A 1 548 ? 13.379 7.705 -12.115 1.00 96.69 548 PHE A O 1
ATOM 4248 N N . GLY A 1 549 ? 13.039 5.501 -11.871 1.00 95.75 549 GLY A N 1
ATOM 4249 C CA . GLY A 1 549 ? 13.268 5.183 -13.273 1.00 95.75 549 GLY A CA 1
ATOM 4250 C C . GLY A 1 549 ? 12.566 3.921 -13.747 1.00 95.75 549 GLY A C 1
ATOM 4251 O O . GLY A 1 549 ? 12.307 2.994 -12.987 1.00 95.75 549 GLY A O 1
ATOM 4252 N N . LEU A 1 550 ? 12.278 3.907 -15.041 1.00 96.25 550 LEU A N 1
ATOM 4253 C CA . LEU A 1 550 ? 11.758 2.779 -15.794 1.00 96.25 550 LEU A CA 1
ATOM 4254 C C . LEU A 1 550 ? 12.912 2.173 -16.590 1.00 96.25 550 LEU A C 1
ATOM 4256 O O . LEU A 1 550 ? 13.566 2.875 -17.369 1.00 96.25 550 LEU A O 1
ATOM 4260 N N . ARG A 1 551 ? 13.170 0.880 -16.398 1.00 95.12 551 ARG A N 1
ATOM 4261 C CA . ARG A 1 551 ? 14.211 0.156 -17.129 1.00 95.12 551 ARG A CA 1
ATOM 4262 C C . ARG A 1 551 ? 13.600 -0.591 -18.303 1.00 95.12 551 ARG A C 1
ATOM 4264 O O . ARG A 1 551 ? 12.630 -1.335 -18.155 1.00 95.12 551 ARG A O 1
ATOM 4271 N N . PHE A 1 552 ? 14.216 -0.437 -19.464 1.00 93.19 552 PHE A N 1
ATOM 4272 C CA . PHE A 1 552 ? 13.836 -1.112 -20.694 1.00 93.19 552 PHE A CA 1
ATOM 4273 C C . PHE A 1 552 ? 15.015 -1.890 -21.260 1.00 93.19 552 PHE A C 1
ATOM 4275 O O . PHE A 1 552 ? 16.150 -1.426 -21.222 1.00 93.19 552 PHE A O 1
ATOM 4282 N N . LYS A 1 553 ? 14.737 -3.056 -21.831 1.00 90.81 553 LYS A N 1
ATOM 4283 C CA . LYS A 1 553 ? 15.667 -3.823 -22.655 1.00 90.81 553 LYS A CA 1
ATOM 4284 C C . LYS A 1 553 ? 15.541 -3.411 -24.110 1.00 90.81 553 LYS A C 1
ATOM 4286 O O . LYS A 1 553 ? 14.430 -3.237 -24.612 1.00 90.81 553 LYS A O 1
ATOM 4291 N N . ILE A 1 554 ? 16.688 -3.337 -24.769 1.00 86.50 554 ILE A N 1
ATOM 4292 C CA . ILE A 1 554 ? 16.843 -3.116 -26.201 1.00 86.50 554 ILE A CA 1
ATOM 4293 C C . ILE A 1 554 ? 17.584 -4.323 -26.767 1.00 86.50 554 ILE A C 1
ATOM 4295 O O . ILE A 1 554 ? 18.696 -4.644 -26.345 1.00 86.50 554 ILE A O 1
ATOM 4299 N N . ASN A 1 555 ? 16.976 -4.978 -27.749 1.00 78.31 555 ASN A N 1
ATOM 4300 C CA . ASN A 1 555 ? 17.664 -5.983 -28.543 1.00 78.31 555 ASN A CA 1
ATOM 4301 C C . ASN A 1 555 ? 18.449 -5.268 -29.649 1.00 78.31 555 ASN A C 1
ATOM 4303 O O . ASN A 1 555 ? 17.838 -4.739 -30.574 1.00 78.31 555 ASN A O 1
ATOM 4307 N N . VAL A 1 556 ? 19.783 -5.234 -29.556 1.00 71.56 556 VAL A N 1
ATOM 4308 C CA . VAL A 1 556 ? 20.630 -4.605 -30.590 1.00 71.56 556 VAL A CA 1
ATOM 4309 C C . VAL A 1 556 ? 21.061 -5.589 -31.688 1.00 71.56 556 VAL A C 1
ATOM 4311 O O . VAL A 1 556 ? 21.852 -5.240 -32.563 1.00 71.56 556 VAL A O 1
ATOM 4314 N N . GLY A 1 557 ? 20.513 -6.807 -31.676 1.00 65.19 557 GLY A N 1
ATOM 4315 C CA . GLY A 1 557 ? 20.774 -7.867 -32.647 1.00 65.19 557 GLY A CA 1
ATOM 4316 C C . GLY A 1 557 ? 21.759 -8.920 -32.137 1.00 65.19 557 GLY A C 1
ATOM 4317 O O . GLY A 1 557 ? 21.994 -9.067 -30.940 1.00 65.19 557 GLY A O 1
ATOM 4318 N N . SER A 1 558 ? 22.342 -9.686 -33.057 1.00 60.50 558 SER A N 1
ATOM 4319 C CA . SER A 1 558 ? 23.411 -10.652 -32.779 1.00 60.50 558 SER A CA 1
ATOM 4320 C C . SER A 1 558 ? 24.613 -10.347 -33.670 1.00 60.50 558 SER A C 1
ATOM 4322 O O . SER A 1 558 ? 24.450 -9.865 -34.786 1.00 60.50 558 SER A O 1
ATOM 4324 N N . LEU A 1 559 ? 25.822 -10.663 -33.201 1.00 57.97 559 LEU A N 1
ATOM 4325 C CA . LEU A 1 559 ? 27.034 -10.631 -34.032 1.00 57.97 559 LEU A CA 1
ATOM 4326 C C . LEU A 1 559 ? 27.158 -11.875 -34.939 1.00 57.97 559 LEU A C 1
ATOM 4328 O O . LEU A 1 559 ? 28.177 -12.059 -35.605 1.00 57.97 559 LEU A O 1
ATOM 4332 N N . GLY A 1 560 ? 26.133 -12.733 -34.976 1.00 57.94 560 GLY A N 1
ATOM 4333 C CA . GLY A 1 560 ? 26.052 -13.878 -35.879 1.00 57.94 560 GLY A CA 1
ATOM 4334 C C . GLY A 1 560 ? 27.184 -14.884 -35.659 1.00 57.94 560 GLY A C 1
ATOM 4335 O O . GLY A 1 560 ? 27.613 -15.129 -34.532 1.00 57.94 560 GLY A O 1
ATOM 4336 N N . ALA A 1 561 ? 27.688 -15.468 -36.748 1.00 54.25 561 ALA A N 1
ATOM 4337 C CA . ALA A 1 561 ? 28.774 -16.455 -36.713 1.00 54.25 561 ALA A CA 1
ATOM 4338 C C . ALA A 1 561 ? 30.154 -15.881 -36.316 1.00 54.25 561 ALA A C 1
ATOM 4340 O O . ALA A 1 561 ? 31.105 -16.648 -36.164 1.00 54.25 561 ALA A O 1
ATOM 4341 N N . LEU A 1 562 ? 30.285 -14.556 -36.152 1.00 51.28 562 LEU A N 1
ATOM 4342 C CA . LEU A 1 562 ? 31.539 -13.906 -35.739 1.00 51.28 562 LEU A CA 1
ATOM 4343 C C . LEU A 1 562 ? 31.856 -14.111 -34.250 1.00 51.28 562 LEU A C 1
ATOM 4345 O O . LEU A 1 562 ? 32.977 -13.850 -33.816 1.00 51.28 562 LEU A O 1
ATOM 4349 N N . VAL A 1 563 ? 30.886 -14.584 -33.466 1.00 55.22 563 VAL A N 1
ATOM 4350 C CA . VAL A 1 563 ? 31.036 -14.916 -32.048 1.00 55.22 563 VAL A CA 1
ATOM 4351 C C . VAL A 1 563 ? 30.678 -16.382 -31.815 1.00 55.22 563 VAL A C 1
ATOM 4353 O O . VAL A 1 563 ? 29.724 -16.909 -32.381 1.00 55.22 563 VAL A O 1
ATOM 4356 N N . SER A 1 564 ? 31.477 -17.068 -30.992 1.00 48.06 564 SER A N 1
ATOM 4357 C CA . SER A 1 564 ? 31.326 -18.508 -30.725 1.00 48.06 564 SER A CA 1
ATOM 4358 C C . SER A 1 564 ? 30.012 -18.859 -30.023 1.00 48.06 564 SER A C 1
ATOM 4360 O O . SER A 1 564 ? 29.492 -19.957 -30.209 1.00 48.06 564 SER A O 1
ATOM 4362 N N . ASP A 1 565 ? 29.464 -17.911 -29.262 1.00 54.28 565 ASP A N 1
ATOM 4363 C CA . ASP A 1 565 ? 28.136 -17.994 -28.674 1.00 54.28 565 ASP A CA 1
ATOM 4364 C C . ASP A 1 565 ? 27.193 -17.136 -29.517 1.00 54.28 565 ASP A C 1
ATOM 4366 O O . ASP A 1 565 ? 27.410 -15.934 -29.641 1.00 54.28 565 ASP A O 1
ATOM 4370 N N . LYS A 1 566 ? 26.120 -17.724 -30.061 1.00 50.78 566 LYS A N 1
ATOM 4371 C CA . LYS A 1 566 ? 25.032 -17.017 -30.776 1.00 50.78 566 LYS A CA 1
ATOM 4372 C C . LYS A 1 566 ? 24.219 -16.080 -29.856 1.00 50.78 566 LYS A C 1
ATOM 4374 O O . LYS A 1 566 ? 23.009 -15.938 -30.029 1.00 50.78 566 LYS A O 1
ATOM 4379 N N . SER A 1 567 ? 24.826 -15.522 -28.812 1.00 52.59 567 SER A N 1
ATOM 4380 C CA . SER A 1 567 ? 24.142 -14.690 -27.835 1.00 52.59 567 SER A CA 1
ATOM 4381 C C . SER A 1 567 ? 23.649 -13.404 -28.497 1.00 52.59 567 SER A C 1
ATOM 4383 O O . SER A 1 567 ? 24.331 -12.766 -29.303 1.00 52.59 567 SER A O 1
ATOM 4385 N N . ILE A 1 568 ? 22.401 -13.061 -28.188 1.00 60.72 568 ILE A N 1
ATOM 4386 C CA . ILE A 1 568 ? 21.803 -11.778 -28.536 1.00 60.72 568 ILE A CA 1
ATOM 4387 C C . ILE A 1 568 ? 22.530 -10.711 -27.715 1.00 60.72 568 ILE A C 1
ATOM 4389 O O . ILE A 1 568 ? 22.722 -10.873 -26.506 1.00 60.72 568 ILE A O 1
ATOM 4393 N N . LEU A 1 569 ? 22.946 -9.630 -28.366 1.00 68.81 569 LEU A N 1
ATOM 4394 C CA . LEU A 1 569 ? 23.427 -8.440 -27.688 1.00 68.81 569 LEU A CA 1
ATOM 4395 C C . LEU A 1 569 ? 22.205 -7.701 -27.125 1.00 68.81 569 LEU A C 1
ATOM 4397 O O . LEU A 1 569 ? 21.429 -7.085 -27.855 1.00 68.81 569 LEU A O 1
ATOM 4401 N N . GLU A 1 570 ? 22.018 -7.792 -25.813 1.00 78.31 570 GLU A N 1
ATOM 4402 C CA . GLU A 1 570 ? 20.969 -7.065 -25.094 1.00 78.31 570 GLU A CA 1
ATOM 4403 C C . GLU A 1 570 ? 21.581 -5.866 -24.368 1.00 78.31 570 GLU A C 1
ATOM 4405 O O . GLU A 1 570 ? 22.424 -6.044 -23.488 1.00 78.31 570 GLU A O 1
ATOM 4410 N N . ALA A 1 571 ? 21.151 -4.658 -24.729 1.00 84.38 571 ALA A N 1
ATOM 4411 C CA . ALA A 1 571 ? 21.425 -3.436 -23.979 1.00 84.38 571 ALA A CA 1
ATOM 4412 C C . ALA A 1 571 ? 20.215 -3.081 -23.104 1.00 84.38 571 ALA A C 1
ATOM 4414 O O . ALA A 1 571 ? 19.101 -3.557 -23.339 1.00 84.38 571 ALA A O 1
ATOM 4415 N N . GLU A 1 572 ? 20.408 -2.213 -22.119 1.00 91.62 572 GLU A N 1
ATOM 4416 C CA . GLU A 1 572 ? 19.311 -1.647 -21.337 1.00 91.62 572 GLU A CA 1
ATOM 4417 C C . GLU A 1 572 ? 19.345 -0.119 -21.389 1.00 91.62 572 GLU A C 1
ATOM 4419 O O . GLU A 1 572 ? 20.391 0.502 -21.559 1.00 91.62 572 GLU A O 1
ATOM 4424 N N . VAL A 1 573 ? 18.184 0.505 -21.236 1.00 93.75 573 VAL A N 1
ATOM 4425 C CA . VAL A 1 573 ? 18.054 1.945 -21.041 1.00 93.75 573 VAL A CA 1
ATOM 4426 C C . VAL A 1 573 ? 17.187 2.197 -19.825 1.00 93.75 573 VAL A C 1
ATOM 4428 O O . VAL A 1 573 ? 16.090 1.653 -19.707 1.00 93.75 573 VAL A O 1
ATOM 4431 N N . LEU A 1 574 ? 17.678 3.045 -18.930 1.00 96.31 574 LEU A N 1
ATOM 4432 C CA . LEU A 1 574 ? 16.931 3.552 -17.792 1.00 96.31 574 LEU A CA 1
ATOM 4433 C C . LEU A 1 574 ? 16.478 4.975 -18.098 1.00 96.31 574 LEU A C 1
ATOM 4435 O O . LEU A 1 574 ? 17.315 5.854 -18.281 1.00 96.31 574 LEU A O 1
ATOM 4439 N N . LEU A 1 575 ? 15.166 5.200 -18.142 1.00 95.69 575 LEU A N 1
ATOM 4440 C CA . LEU A 1 575 ? 14.553 6.524 -18.251 1.00 95.69 575 LEU A CA 1
ATOM 4441 C C . LEU A 1 575 ? 13.944 6.892 -16.901 1.00 95.69 575 LEU A C 1
ATOM 4443 O O . LEU A 1 575 ? 13.072 6.179 -16.412 1.00 95.69 575 LEU A O 1
ATOM 4447 N N . GLY A 1 576 ? 14.364 8.000 -16.303 1.00 95.44 576 GLY A N 1
ATOM 4448 C CA . GLY A 1 576 ? 13.919 8.367 -14.965 1.00 95.44 576 GLY A CA 1
ATOM 4449 C C . GLY A 1 576 ? 13.720 9.855 -14.748 1.00 95.44 576 GLY A C 1
ATOM 4450 O O . GLY A 1 576 ? 14.096 10.681 -15.577 1.00 95.44 576 GLY A O 1
ATOM 4451 N N . TRP A 1 577 ? 13.128 10.188 -13.607 1.00 93.94 577 TRP A N 1
ATOM 4452 C CA . TRP A 1 577 ? 12.911 11.555 -13.154 1.00 93.94 577 TRP A CA 1
ATOM 4453 C C . TRP A 1 577 ? 13.491 11.788 -11.756 1.00 93.94 577 TRP A C 1
ATOM 4455 O O . TRP A 1 577 ? 13.596 10.872 -10.934 1.00 93.94 577 TRP A O 1
ATOM 4465 N N . THR A 1 578 ? 13.901 13.024 -11.490 1.00 93.19 578 THR A N 1
ATOM 4466 C CA . THR A 1 578 ? 14.246 13.490 -10.142 1.00 93.19 578 THR A CA 1
ATOM 4467 C C . THR A 1 578 ? 12.997 13.932 -9.398 1.00 93.19 578 THR A C 1
ATOM 4469 O O . THR A 1 578 ? 12.001 14.307 -10.018 1.00 93.19 578 THR A O 1
ATOM 4472 N N . THR A 1 579 ? 13.069 13.947 -8.072 1.00 88.94 579 THR A N 1
ATOM 4473 C CA . THR A 1 579 ? 12.004 14.497 -7.235 1.00 88.94 579 THR A CA 1
ATOM 4474 C C . THR A 1 579 ? 12.218 15.992 -7.024 1.00 88.94 579 THR A C 1
ATOM 4476 O O . THR A 1 579 ? 13.331 16.471 -6.782 1.00 88.94 579 THR A O 1
ATOM 4479 N N . ALA A 1 580 ? 11.151 16.769 -7.148 1.00 71.44 580 ALA A N 1
ATOM 4480 C CA . ALA A 1 580 ? 11.139 18.179 -6.815 1.00 71.44 580 ALA A CA 1
ATOM 4481 C C . ALA A 1 580 ? 10.972 18.293 -5.298 1.00 71.44 580 ALA A C 1
ATOM 4483 O O . ALA A 1 580 ? 9.867 18.265 -4.770 1.00 71.44 580 ALA A O 1
ATOM 4484 N N . GLY A 1 581 ? 12.076 18.443 -4.562 1.00 66.62 581 GLY A N 1
ATOM 4485 C CA . GLY A 1 581 ? 12.032 18.598 -3.099 1.00 66.62 581 GLY A CA 1
ATOM 4486 C C . GLY A 1 581 ? 11.201 19.797 -2.591 1.00 66.62 581 GLY A C 1
ATOM 4487 O O . GLY A 1 581 ? 11.022 19.942 -1.384 1.00 66.62 581 GLY A O 1
ATOM 4488 N N . ASN A 1 582 ? 10.717 20.674 -3.483 1.00 71.88 582 ASN A N 1
ATOM 4489 C CA . ASN A 1 582 ? 9.742 21.735 -3.224 1.00 71.88 582 ASN A CA 1
ATOM 4490 C C . ASN A 1 582 ? 9.006 22.149 -4.516 1.00 71.88 582 ASN A C 1
ATOM 4492 O O . ASN A 1 582 ? 9.481 21.901 -5.625 1.00 71.88 582 ASN A O 1
ATOM 4496 N N . ASP A 1 583 ? 7.905 22.888 -4.363 1.00 70.50 583 ASP A N 1
ATOM 4497 C CA . ASP A 1 583 ? 6.980 23.235 -5.454 1.00 70.50 583 ASP A CA 1
ATOM 4498 C C . ASP A 1 583 ? 7.606 24.125 -6.548 1.00 70.50 583 ASP A C 1
ATOM 4500 O O . ASP A 1 583 ? 7.162 24.110 -7.698 1.00 70.50 583 ASP A O 1
ATOM 4504 N N . ASN A 1 584 ? 8.684 24.851 -6.231 1.00 76.88 584 ASN A N 1
ATOM 4505 C CA . ASN A 1 584 ? 9.364 25.772 -7.150 1.00 76.88 584 ASN A CA 1
ATOM 4506 C C . ASN A 1 584 ? 10.480 25.121 -7.978 1.00 76.88 584 ASN A C 1
ATOM 4508 O O . ASN A 1 584 ? 11.055 25.777 -8.846 1.00 76.88 584 ASN A O 1
ATOM 4512 N N . THR A 1 585 ? 10.803 23.855 -7.718 1.00 82.56 585 THR A N 1
ATOM 4513 C CA . THR A 1 585 ? 11.847 23.124 -8.444 1.00 82.56 585 THR A CA 1
ATOM 4514 C C . THR A 1 585 ? 11.191 22.279 -9.530 1.00 82.56 585 THR A C 1
ATOM 4516 O O . THR A 1 585 ? 10.227 21.571 -9.260 1.00 82.56 585 THR A O 1
ATOM 4519 N N . ALA A 1 586 ? 11.657 22.362 -10.776 1.00 85.44 586 ALA A N 1
ATOM 4520 C CA . ALA A 1 586 ? 11.223 21.441 -11.825 1.00 85.44 586 ALA A CA 1
ATOM 4521 C C . ALA A 1 586 ? 11.832 20.054 -11.600 1.00 85.44 586 ALA A C 1
ATOM 4523 O O . ALA A 1 586 ? 12.986 19.947 -11.177 1.00 85.44 586 ALA A O 1
ATOM 4524 N N . ASN A 1 587 ? 11.097 18.993 -11.942 1.00 88.88 587 ASN A N 1
ATOM 4525 C CA . ASN A 1 587 ? 11.743 17.699 -12.128 1.00 88.88 587 ASN A CA 1
ATOM 4526 C C . ASN A 1 587 ? 12.768 17.811 -13.262 1.00 88.88 587 ASN A C 1
ATOM 4528 O O . ASN A 1 587 ? 12.601 18.570 -14.218 1.00 88.88 587 ASN A O 1
ATOM 4532 N N . GLN A 1 588 ? 13.819 17.016 -13.172 1.00 89.25 588 GLN A N 1
ATOM 4533 C CA . GLN A 1 588 ? 14.730 16.773 -14.275 1.00 89.25 588 GLN A CA 1
ATOM 4534 C C . GLN A 1 588 ? 14.509 15.348 -14.762 1.00 89.25 588 GLN A C 1
ATOM 4536 O O . GLN A 1 588 ? 14.258 14.445 -13.966 1.00 89.25 588 GLN A O 1
ATOM 4541 N N . VAL A 1 589 ? 14.597 15.148 -16.072 1.00 91.25 589 VAL A N 1
ATOM 4542 C CA . VAL A 1 589 ? 14.536 13.819 -16.684 1.00 91.25 589 VAL A CA 1
ATOM 4543 C C . VAL A 1 589 ? 15.952 13.399 -17.030 1.00 91.25 589 VAL A C 1
ATOM 4545 O O . VAL A 1 589 ? 16.704 14.194 -17.585 1.00 91.25 589 VAL A O 1
ATOM 4548 N N . GLY A 1 590 ? 16.318 12.174 -16.676 1.00 91.94 590 GLY A N 1
ATOM 4549 C CA . GLY A 1 590 ? 17.608 11.572 -16.992 1.00 91.94 590 GLY A CA 1
ATOM 4550 C C . GLY A 1 590 ? 17.413 10.278 -17.762 1.00 91.94 590 GLY A C 1
ATOM 4551 O O . GLY A 1 590 ? 16.420 9.574 -17.569 1.00 91.94 590 GLY A O 1
ATOM 4552 N N . MET A 1 591 ? 18.367 9.962 -18.633 1.00 93.88 591 MET A N 1
ATOM 4553 C CA . MET A 1 591 ? 18.355 8.724 -19.399 1.00 93.88 591 MET A CA 1
ATOM 4554 C C . MET A 1 591 ? 19.759 8.129 -19.425 1.00 93.88 591 MET A C 1
ATOM 4556 O O . MET A 1 591 ? 20.732 8.828 -19.710 1.00 93.88 591 MET A O 1
ATOM 4560 N N . ILE A 1 592 ? 19.869 6.851 -19.077 1.00 94.19 592 ILE A N 1
ATOM 4561 C CA . ILE A 1 592 ? 21.144 6.153 -18.909 1.00 94.19 592 ILE A CA 1
ATOM 4562 C C . ILE A 1 592 ? 21.127 4.918 -19.796 1.00 94.19 592 ILE A C 1
ATOM 4564 O O . ILE A 1 592 ? 20.262 4.055 -19.647 1.00 94.19 592 ILE A O 1
ATOM 4568 N N . PHE A 1 593 ? 22.102 4.824 -20.694 1.00 91.31 593 PHE A N 1
ATOM 4569 C CA . PHE A 1 593 ? 22.337 3.640 -21.506 1.00 91.31 593 PHE A CA 1
ATOM 4570 C C . PHE A 1 593 ? 23.262 2.678 -20.761 1.00 91.31 593 PHE A C 1
ATOM 4572 O O . PHE A 1 593 ? 24.354 3.050 -20.323 1.00 91.31 593 PHE A O 1
ATOM 4579 N N . LEU A 1 594 ? 22.820 1.437 -20.629 1.00 88.69 594 LEU A N 1
ATOM 4580 C CA . LEU A 1 594 ? 23.534 0.334 -20.007 1.00 88.69 594 LEU A CA 1
ATOM 4581 C C . LEU A 1 594 ? 23.959 -0.618 -21.127 1.00 88.69 594 LEU A C 1
ATOM 4583 O O . LEU A 1 594 ? 23.107 -1.265 -21.746 1.00 88.69 594 LEU A O 1
ATOM 4587 N N . PRO A 1 595 ? 25.258 -0.676 -21.443 1.00 79.19 595 PRO A N 1
ATOM 4588 C CA . PRO A 1 595 ? 25.709 -1.436 -22.591 1.00 79.19 595 PRO A CA 1
ATOM 4589 C C . PRO A 1 595 ? 25.609 -2.955 -22.331 1.00 79.19 595 PRO A C 1
ATOM 4591 O O . PRO A 1 595 ? 25.568 -3.388 -21.174 1.00 79.19 595 PRO A O 1
ATOM 4594 N N . PRO A 1 596 ? 25.583 -3.790 -23.388 1.00 74.94 596 PRO A N 1
ATOM 4595 C CA . PRO A 1 596 ? 25.549 -5.242 -23.246 1.00 74.94 596 PRO A CA 1
ATOM 4596 C C . PRO A 1 596 ? 26.712 -5.806 -22.423 1.00 74.94 596 PRO A C 1
ATOM 4598 O O . PRO A 1 596 ? 27.814 -5.254 -22.385 1.00 74.94 596 PRO A O 1
ATOM 4601 N N . LYS A 1 597 ? 26.499 -6.974 -21.807 1.00 65.50 597 LYS A N 1
ATOM 4602 C CA . LYS A 1 597 ? 27.553 -7.686 -21.066 1.00 65.50 597 LYS A CA 1
ATOM 4603 C C . LYS A 1 597 ? 28.761 -7.955 -21.974 1.00 65.50 597 LYS A C 1
ATOM 4605 O O . LYS A 1 597 ? 28.623 -8.589 -23.014 1.00 65.50 597 LYS A O 1
ATOM 4610 N N . GLY A 1 598 ? 29.945 -7.509 -21.550 1.00 58.28 598 GLY A N 1
ATOM 4611 C CA . GLY A 1 598 ? 31.193 -7.608 -22.323 1.00 58.28 598 GLY A CA 1
ATOM 4612 C C . GLY A 1 598 ? 31.644 -6.287 -22.957 1.00 58.28 598 GLY A C 1
ATOM 4613 O O . GLY A 1 598 ? 32.782 -6.200 -23.413 1.00 58.28 598 GLY A O 1
ATOM 4614 N N . ILE A 1 599 ? 30.792 -5.260 -22.931 1.00 63.34 599 ILE A N 1
ATOM 4615 C CA . ILE A 1 599 ? 31.124 -3.867 -23.252 1.00 63.34 599 ILE A CA 1
ATOM 4616 C C . ILE A 1 599 ? 31.356 -3.128 -21.930 1.00 63.34 599 ILE A C 1
ATOM 4618 O O . ILE A 1 599 ? 30.554 -3.264 -21.004 1.00 63.34 599 ILE A O 1
ATOM 4622 N N . SER A 1 600 ? 32.448 -2.377 -21.800 1.00 60.12 600 SER A N 1
ATOM 4623 C CA . SER A 1 600 ? 32.705 -1.591 -20.590 1.00 60.12 600 SER A CA 1
ATOM 4624 C C . SER A 1 600 ? 32.007 -0.233 -20.634 1.00 60.12 600 SER A C 1
ATOM 4626 O O . SER A 1 600 ? 31.756 0.351 -21.687 1.00 60.12 600 SER A O 1
ATOM 4628 N N . SER A 1 601 ? 31.704 0.295 -19.449 1.00 57.66 601 SER A N 1
ATOM 4629 C CA . SER A 1 601 ? 31.034 1.587 -19.260 1.00 57.66 601 SER A CA 1
ATOM 4630 C C . SER A 1 601 ? 31.881 2.796 -19.675 1.00 57.66 601 SER A C 1
ATOM 4632 O O . SER A 1 601 ? 31.364 3.905 -19.766 1.00 57.66 601 SER A O 1
ATOM 4634 N N . ASP A 1 602 ? 33.177 2.595 -19.934 1.00 62.72 602 ASP A N 1
ATOM 4635 C CA . ASP A 1 602 ? 34.090 3.601 -20.492 1.00 62.72 602 ASP A CA 1
ATOM 4636 C C . ASP A 1 602 ? 33.892 3.824 -22.002 1.00 62.72 602 ASP A C 1
ATOM 4638 O O . ASP A 1 602 ? 34.604 4.621 -22.609 1.00 62.72 602 ASP A O 1
ATOM 4642 N N . GLY A 1 603 ? 32.918 3.135 -22.602 1.00 61.75 603 GLY A N 1
ATOM 4643 C CA . GLY A 1 603 ? 32.617 3.219 -24.022 1.00 61.75 603 GLY A CA 1
ATOM 4644 C C . GLY A 1 603 ? 33.482 2.309 -24.884 1.00 61.75 603 GLY A C 1
ATOM 4645 O O . GLY A 1 603 ? 33.414 2.427 -26.102 1.00 61.75 603 GLY A O 1
ATOM 4646 N N . SER A 1 604 ? 34.285 1.411 -24.298 1.00 64.62 604 SER A N 1
ATOM 4647 C CA . SER A 1 604 ? 35.083 0.448 -25.056 1.00 64.62 604 SER A CA 1
ATOM 4648 C C . SER A 1 604 ? 34.432 -0.937 -25.152 1.00 64.62 604 SER A C 1
ATOM 4650 O O . SER A 1 604 ? 33.839 -1.457 -24.207 1.00 64.62 604 SER A O 1
ATOM 4652 N N . PHE A 1 605 ? 34.539 -1.563 -26.321 1.00 65.06 605 PHE A N 1
ATOM 4653 C CA . PHE A 1 605 ? 34.125 -2.944 -26.555 1.00 65.06 605 PHE A CA 1
ATOM 4654 C C . PHE A 1 605 ? 35.252 -3.731 -27.211 1.00 65.06 605 PHE A C 1
ATOM 4656 O O . PHE A 1 605 ? 35.890 -3.248 -28.146 1.00 65.06 605 PHE A O 1
ATOM 4663 N N . LYS A 1 606 ? 35.488 -4.958 -26.737 1.00 61.12 606 LYS A N 1
ATOM 4664 C CA . LYS A 1 606 ? 36.517 -5.851 -27.278 1.00 61.12 606 LYS A CA 1
ATOM 4665 C C . LYS A 1 606 ? 35.898 -7.173 -27.708 1.00 61.12 606 LYS A C 1
ATOM 4667 O O . LYS A 1 606 ? 35.409 -7.923 -26.867 1.00 61.12 606 LYS A O 1
ATOM 4672 N N . ILE A 1 607 ? 36.000 -7.504 -28.994 1.00 56.41 607 ILE A N 1
ATOM 4673 C CA . ILE A 1 607 ? 35.632 -8.831 -29.508 1.00 56.41 607 ILE A CA 1
ATOM 4674 C C . ILE A 1 607 ? 36.919 -9.636 -29.716 1.00 56.41 607 ILE A C 1
ATOM 4676 O O . ILE A 1 607 ? 37.701 -9.350 -30.625 1.00 56.41 607 ILE A O 1
ATOM 4680 N N . GLN A 1 608 ? 37.147 -10.622 -28.837 1.00 53.25 608 GLN A N 1
ATOM 4681 C CA . GLN A 1 608 ? 38.195 -11.660 -28.917 1.00 53.25 608 GLN A CA 1
ATOM 4682 C C . GLN A 1 608 ? 39.589 -11.187 -29.397 1.00 53.25 608 GLN A C 1
ATOM 4684 O O . GLN A 1 608 ? 40.275 -11.884 -30.136 1.00 53.25 608 GLN A O 1
ATOM 4689 N N . GLY A 1 609 ? 40.031 -9.995 -28.980 1.00 51.16 609 GLY A N 1
ATOM 4690 C CA . GLY A 1 609 ? 41.379 -9.477 -29.262 1.00 51.16 609 GLY A CA 1
ATOM 4691 C C . GLY A 1 609 ? 41.650 -9.051 -30.712 1.00 51.16 609 GLY A C 1
ATOM 4692 O O . GLY A 1 609 ? 42.761 -8.611 -30.998 1.00 51.16 609 GLY A O 1
ATOM 4693 N N . VAL A 1 610 ? 40.662 -9.145 -31.609 1.00 50.94 610 VAL A N 1
ATOM 4694 C CA . VAL A 1 610 ? 40.793 -8.757 -33.026 1.00 50.94 610 VAL A CA 1
ATOM 4695 C C . VAL A 1 610 ? 40.151 -7.397 -33.290 1.00 50.94 610 VAL A C 1
ATOM 4697 O O . VAL A 1 610 ? 40.736 -6.591 -34.012 1.00 50.94 610 VAL A O 1
ATOM 4700 N N . PHE A 1 611 ? 39.001 -7.125 -32.665 1.00 57.62 611 PHE A N 1
ATOM 4701 C CA . PHE A 1 611 ? 38.269 -5.866 -32.800 1.00 57.62 611 PHE A CA 1
ATOM 4702 C C . PHE A 1 611 ? 38.228 -5.108 -31.475 1.00 57.62 611 PHE A C 1
ATOM 4704 O O . PHE A 1 611 ? 37.784 -5.655 -30.462 1.00 57.62 611 PHE A O 1
ATOM 4711 N N . ASN A 1 612 ? 38.632 -3.839 -31.508 1.00 60.78 612 ASN A N 1
ATOM 4712 C CA . ASN A 1 612 ? 38.336 -2.875 -30.451 1.00 60.78 612 ASN A CA 1
ATOM 4713 C C . ASN A 1 612 ? 37.412 -1.802 -31.028 1.00 60.78 612 ASN A C 1
ATOM 4715 O O . ASN A 1 612 ? 37.685 -1.296 -32.114 1.00 60.78 612 ASN A O 1
ATOM 4719 N N . ALA A 1 613 ? 36.349 -1.457 -30.311 1.00 66.75 613 ALA A N 1
ATOM 4720 C CA . ALA A 1 613 ? 35.517 -0.308 -30.627 1.00 66.75 613 ALA A CA 1
ATOM 4721 C C . ALA A 1 613 ? 35.480 0.661 -29.444 1.00 66.75 613 ALA A C 1
ATOM 4723 O O . ALA A 1 613 ? 35.484 0.212 -28.298 1.00 66.75 613 ALA A O 1
ATOM 4724 N N . TYR A 1 614 ? 35.439 1.960 -29.717 1.00 73.50 614 TYR A N 1
ATOM 4725 C CA . TYR A 1 614 ? 35.226 3.011 -28.719 1.00 73.50 614 TYR A CA 1
ATOM 4726 C C . TYR A 1 614 ? 34.069 3.893 -29.160 1.00 73.50 614 TYR A C 1
ATOM 4728 O O . TYR A 1 614 ? 33.896 4.063 -30.361 1.00 73.50 614 TYR A O 1
ATOM 4736 N N . TYR A 1 615 ? 33.300 4.455 -28.229 1.00 77.94 615 TYR A N 1
ATOM 4737 C CA . TYR A 1 615 ? 32.300 5.474 -28.540 1.00 77.94 615 TYR A CA 1
ATOM 4738 C C . TYR A 1 615 ? 32.297 6.619 -27.518 1.00 77.94 615 TYR A C 1
ATOM 4740 O O . TYR A 1 615 ? 32.505 6.432 -26.314 1.00 77.94 615 TYR A O 1
ATOM 4748 N N . GLY A 1 616 ? 32.072 7.822 -28.036 1.00 81.38 616 GLY A N 1
ATOM 4749 C CA . GLY A 1 616 ? 31.866 9.064 -27.308 1.00 81.38 616 GLY A CA 1
ATOM 4750 C C . GLY A 1 616 ? 30.425 9.208 -26.818 1.00 81.38 616 GLY A C 1
ATOM 4751 O O . GLY A 1 616 ? 29.851 8.284 -26.243 1.00 81.38 616 GLY A O 1
ATOM 4752 N N . ASP A 1 617 ? 29.849 10.395 -26.987 1.00 84.88 617 ASP A N 1
ATOM 4753 C CA . ASP A 1 617 ? 28.528 10.721 -26.449 1.00 84.88 617 ASP A CA 1
ATOM 4754 C C . ASP A 1 617 ? 27.387 9.941 -27.100 1.00 84.88 617 ASP A C 1
ATOM 4756 O O . ASP A 1 617 ? 27.415 9.608 -28.283 1.00 84.88 617 ASP A O 1
ATOM 4760 N N . ILE A 1 618 ? 26.382 9.612 -26.285 1.00 88.31 618 ILE A N 1
ATOM 4761 C CA . ILE A 1 618 ? 25.164 8.942 -26.734 1.00 88.31 618 ILE A CA 1
ATOM 4762 C C . ILE A 1 618 ? 24.084 10.003 -26.829 1.00 88.31 618 ILE A C 1
ATOM 4764 O O . ILE A 1 618 ? 23.691 10.570 -25.812 1.00 88.31 618 ILE A O 1
ATOM 4768 N N . LEU A 1 619 ? 23.593 10.254 -28.032 1.00 87.75 619 LEU A N 1
ATOM 4769 C CA . LEU A 1 619 ? 22.554 11.233 -28.298 1.00 87.75 619 LEU A CA 1
ATOM 4770 C C . LEU A 1 619 ? 21.199 10.555 -28.497 1.00 87.75 619 LEU A C 1
ATOM 4772 O O . LEU A 1 619 ? 21.105 9.547 -29.196 1.00 87.75 619 LEU A O 1
ATOM 4776 N N . LEU A 1 620 ? 20.151 11.145 -27.931 1.00 87.75 620 LEU A N 1
ATOM 4777 C CA . LEU A 1 620 ? 18.760 10.881 -28.288 1.00 87.75 620 LEU A CA 1
ATOM 4778 C C . LEU A 1 620 ? 18.248 12.023 -29.170 1.00 87.75 620 LEU A C 1
ATOM 4780 O O . LEU A 1 620 ? 18.377 13.191 -28.806 1.00 87.75 620 LEU A O 1
ATOM 4784 N N . ASP A 1 621 ? 17.639 11.691 -30.304 1.00 82.31 621 ASP A N 1
ATOM 4785 C CA . ASP A 1 621 ? 17.029 12.662 -31.218 1.00 82.31 621 ASP A CA 1
ATOM 4786 C C . ASP A 1 621 ? 15.733 12.094 -31.826 1.00 82.31 621 ASP A C 1
ATOM 4788 O O . ASP A 1 621 ? 15.394 10.920 -31.640 1.00 82.31 621 ASP A O 1
ATOM 4792 N N . ARG A 1 622 ? 14.989 12.928 -32.557 1.00 81.06 622 ARG A N 1
ATOM 4793 C CA . ARG A 1 622 ? 13.782 12.539 -33.290 1.00 81.06 622 ARG A CA 1
ATOM 4794 C C . ARG A 1 622 ? 13.824 12.970 -34.743 1.00 81.06 622 ARG A C 1
ATOM 4796 O O . ARG A 1 622 ? 13.962 14.156 -35.034 1.00 81.06 622 ARG A O 1
ATOM 4803 N N . TYR A 1 623 ? 13.593 12.016 -35.635 1.00 77.94 623 TYR A N 1
ATOM 4804 C CA . TYR A 1 623 ? 13.634 12.216 -37.080 1.00 77.94 623 TYR A CA 1
ATOM 4805 C C . TYR A 1 623 ? 12.225 12.209 -37.682 1.00 77.94 623 TYR A C 1
ATOM 4807 O O . TYR A 1 623 ? 11.431 11.327 -37.342 1.00 77.94 623 TYR A O 1
ATOM 4815 N N . PRO A 1 624 ? 11.881 13.167 -38.562 1.00 74.62 624 PRO A N 1
ATOM 4816 C CA . PRO A 1 624 ? 10.590 13.182 -39.239 1.00 74.62 624 PRO A CA 1
ATOM 4817 C C . PRO A 1 624 ? 10.514 12.131 -40.348 1.00 74.62 624 PRO A C 1
ATOM 4819 O O . PRO A 1 624 ? 11.491 11.854 -41.036 1.00 74.62 624 PRO A O 1
ATOM 4822 N N . GLN A 1 625 ? 9.322 11.585 -40.563 1.00 69.38 625 GLN A N 1
ATOM 4823 C CA . GLN A 1 625 ? 9.017 10.724 -41.702 1.00 69.38 625 GLN A CA 1
ATOM 4824 C C . GLN A 1 625 ? 8.434 11.568 -42.848 1.00 69.38 625 GLN A C 1
ATOM 4826 O O . GLN A 1 625 ? 7.461 12.302 -42.665 1.00 69.38 625 GLN A O 1
ATOM 4831 N N . THR A 1 626 ? 9.027 11.489 -44.043 1.00 63.25 626 THR A N 1
ATOM 4832 C CA . THR A 1 626 ? 8.703 12.395 -45.175 1.00 63.25 626 THR A CA 1
ATOM 4833 C C . THR A 1 626 ? 7.507 11.922 -46.018 1.00 63.25 626 THR A C 1
ATOM 4835 O O . THR A 1 626 ? 7.172 12.528 -47.032 1.00 63.25 626 THR A O 1
ATOM 4838 N N . ASP A 1 627 ? 6.826 10.847 -45.620 1.00 55.06 627 ASP A N 1
ATOM 4839 C CA . ASP A 1 627 ? 5.712 10.231 -46.361 1.00 55.06 627 ASP A CA 1
ATOM 4840 C C . ASP A 1 627 ? 4.348 10.932 -46.181 1.00 55.06 627 ASP A C 1
ATOM 4842 O O . ASP A 1 627 ? 3.320 10.425 -46.625 1.00 55.06 627 ASP A O 1
ATOM 4846 N N . GLY A 1 628 ? 4.329 12.105 -45.539 1.00 50.75 628 GLY A N 1
ATOM 4847 C CA . GLY A 1 628 ? 3.117 12.881 -45.268 1.00 50.75 628 GLY A CA 1
ATOM 4848 C C . GLY A 1 628 ? 2.413 12.542 -43.948 1.00 50.75 628 GLY A C 1
ATOM 4849 O O . GLY A 1 628 ? 1.374 13.134 -43.663 1.00 50.75 628 GLY A O 1
ATOM 4850 N N . SER A 1 629 ? 2.961 11.637 -43.125 1.00 53.81 629 SER A N 1
ATOM 4851 C CA . SER A 1 629 ? 2.356 11.222 -41.847 1.00 53.81 629 SER A CA 1
ATOM 4852 C C . SER A 1 629 ? 2.684 12.115 -40.637 1.00 53.81 629 SER A C 1
ATOM 4854 O O . SER A 1 629 ? 2.097 11.920 -39.573 1.00 53.81 629 SER A O 1
ATOM 4856 N N . SER A 1 630 ? 3.600 13.087 -40.765 1.00 59.28 630 SER A N 1
ATOM 4857 C CA . SER A 1 630 ? 4.102 13.949 -39.669 1.00 59.28 630 SER A CA 1
ATOM 4858 C C . SER A 1 630 ? 4.620 13.186 -38.435 1.00 59.28 630 SER A C 1
ATOM 4860 O O . SER A 1 630 ? 4.788 13.776 -37.366 1.00 59.28 630 SER A O 1
ATOM 4862 N N . LYS A 1 631 ? 4.870 11.875 -38.553 1.00 68.88 631 LYS A N 1
ATOM 4863 C CA . LYS A 1 631 ? 5.383 11.043 -37.463 1.00 68.88 631 LYS A CA 1
ATOM 4864 C C . LYS A 1 631 ? 6.864 11.333 -37.242 1.00 68.88 631 LYS A C 1
ATOM 4866 O O . LYS A 1 631 ? 7.628 11.493 -38.191 1.00 68.88 631 LYS A O 1
ATOM 4871 N N . LEU A 1 632 ? 7.254 11.397 -35.974 1.00 76.31 632 LEU A N 1
ATOM 4872 C CA . LEU A 1 632 ? 8.631 11.597 -35.533 1.00 76.31 632 LEU A CA 1
ATOM 4873 C C . LEU A 1 632 ? 9.102 10.323 -34.826 1.00 76.31 632 LEU A C 1
ATOM 4875 O O . LEU A 1 632 ? 8.481 9.908 -33.847 1.00 76.31 632 LEU A O 1
ATOM 4879 N N . LEU A 1 633 ? 10.199 9.742 -35.299 1.00 80.50 633 LEU A N 1
ATOM 4880 C CA . LEU A 1 633 ? 10.771 8.490 -34.803 1.00 80.50 633 LEU A CA 1
ATOM 4881 C C . LEU A 1 633 ? 11.939 8.776 -33.872 1.00 80.50 633 LEU A C 1
ATOM 4883 O O . LEU A 1 633 ? 12.771 9.626 -34.188 1.00 80.50 633 LEU A O 1
ATOM 4887 N N . PHE A 1 634 ? 12.020 8.065 -32.750 1.00 86.88 634 PHE A N 1
ATOM 4888 C CA . PHE A 1 634 ? 13.168 8.170 -31.856 1.00 86.88 634 PHE A CA 1
ATOM 4889 C C . PHE A 1 634 ? 14.386 7.447 -32.430 1.00 86.88 634 PHE A C 1
ATOM 4891 O O . PHE A 1 634 ? 14.292 6.327 -32.935 1.00 86.88 634 PHE A O 1
ATOM 4898 N N . VAL A 1 635 ? 15.534 8.108 -32.319 1.00 85.94 635 VAL A N 1
ATOM 4899 C CA . VAL A 1 635 ? 16.818 7.637 -32.829 1.00 85.94 635 VAL A CA 1
ATOM 4900 C C . VAL A 1 635 ? 17.874 7.814 -31.744 1.00 85.94 635 VAL A C 1
ATOM 4902 O O . VAL A 1 635 ? 17.991 8.892 -31.160 1.00 85.94 635 VAL A O 1
ATOM 4905 N N . ILE A 1 636 ? 18.644 6.758 -31.484 1.00 88.06 636 ILE A N 1
ATOM 4906 C CA . ILE A 1 636 ? 19.791 6.784 -30.570 1.00 88.06 636 ILE A CA 1
ATOM 4907 C C . ILE A 1 636 ? 21.068 6.769 -31.406 1.00 88.06 636 ILE A C 1
ATOM 4909 O O . ILE A 1 636 ? 21.234 5.892 -32.246 1.00 88.06 636 ILE A O 1
ATOM 4913 N N . THR A 1 637 ? 21.985 7.701 -31.164 1.00 86.44 637 THR A N 1
ATOM 4914 C CA . THR A 1 637 ? 23.252 7.803 -31.898 1.00 86.44 637 THR A CA 1
ATOM 4915 C C . THR A 1 637 ? 24.427 7.771 -30.936 1.00 86.44 637 THR A C 1
ATOM 4917 O O . THR A 1 637 ? 24.526 8.615 -30.055 1.00 86.44 637 THR A O 1
ATOM 4920 N N . LEU A 1 638 ? 25.345 6.834 -31.130 1.00 85.56 638 LEU A N 1
ATOM 4921 C CA . LEU A 1 638 ? 26.659 6.828 -30.491 1.00 85.56 638 LEU A CA 1
ATOM 4922 C C . LEU A 1 638 ? 27.604 7.641 -31.377 1.00 85.56 638 LEU A C 1
ATOM 4924 O O . LEU A 1 638 ? 27.738 7.330 -32.559 1.00 85.56 638 LEU A O 1
ATOM 4928 N N . GLN A 1 639 ? 28.228 8.680 -30.832 1.00 83.06 639 GLN A N 1
ATOM 4929 C CA . GLN A 1 639 ? 29.191 9.530 -31.537 1.00 83.06 639 GLN A CA 1
ATOM 4930 C C . GLN A 1 639 ? 30.627 9.046 -31.343 1.00 83.06 639 GLN A C 1
ATOM 4932 O O . GLN A 1 639 ? 30.896 8.228 -30.468 1.00 83.06 639 GLN A O 1
ATOM 4937 N N . ASP A 1 640 ? 31.544 9.565 -32.160 1.00 77.81 640 ASP A N 1
ATOM 4938 C CA . ASP A 1 640 ? 32.979 9.264 -32.124 1.00 77.81 640 ASP A CA 1
ATOM 4939 C C . ASP A 1 640 ? 33.278 7.764 -32.061 1.00 77.81 640 ASP A C 1
ATOM 4941 O O . ASP A 1 640 ? 34.087 7.299 -31.257 1.00 77.81 640 ASP A O 1
ATOM 4945 N N . VAL A 1 641 ? 32.578 7.000 -32.906 1.00 75.56 641 VAL A N 1
ATOM 4946 C CA . VAL A 1 641 ? 32.725 5.546 -32.953 1.00 75.56 641 VAL A CA 1
ATOM 4947 C C . VAL A 1 641 ? 33.979 5.160 -33.730 1.00 75.56 641 VAL A C 1
ATOM 4949 O O . VAL A 1 641 ? 34.012 5.237 -34.957 1.00 75.56 641 VAL A O 1
ATOM 4952 N N . ASP A 1 642 ? 35.002 4.697 -33.023 1.00 72.69 642 ASP A N 1
ATOM 4953 C CA . ASP A 1 642 ? 36.237 4.201 -33.625 1.00 72.69 642 ASP A CA 1
ATOM 4954 C C . ASP A 1 642 ? 36.254 2.680 -33.628 1.00 72.69 642 ASP A C 1
ATOM 4956 O O . ASP A 1 642 ? 36.232 2.072 -32.565 1.00 72.69 642 ASP A O 1
ATOM 4960 N N . PHE A 1 643 ? 36.360 2.064 -34.808 1.00 70.12 643 PHE A N 1
ATOM 4961 C CA . PHE A 1 643 ? 36.621 0.630 -34.951 1.00 70.12 643 PHE A CA 1
ATOM 4962 C C . PHE A 1 643 ? 38.088 0.395 -35.295 1.00 70.12 643 PHE A C 1
ATOM 4964 O O . PHE A 1 643 ? 38.615 1.001 -36.229 1.00 70.12 643 PHE A O 1
ATOM 4971 N N . LEU A 1 644 ? 38.738 -0.516 -34.575 1.00 67.56 644 LEU A N 1
ATOM 4972 C CA . LEU A 1 644 ? 40.130 -0.888 -34.793 1.00 67.56 644 LEU A CA 1
ATOM 4973 C C . LEU A 1 644 ? 40.262 -2.389 -35.044 1.00 67.56 644 LEU A C 1
ATOM 4975 O O . LEU A 1 644 ? 39.788 -3.192 -34.239 1.00 67.56 644 LEU A O 1
ATOM 4979 N N . ILE A 1 645 ? 40.997 -2.754 -36.098 1.00 67.00 645 ILE A N 1
ATOM 4980 C CA . ILE A 1 645 ? 41.520 -4.114 -36.316 1.00 67.00 645 ILE A CA 1
ATOM 4981 C C . ILE A 1 645 ? 43.035 -4.057 -36.198 1.00 67.00 645 ILE A C 1
ATOM 4983 O O . ILE A 1 645 ? 43.672 -3.259 -36.880 1.00 67.00 645 ILE A O 1
ATOM 4987 N N . LEU A 1 646 ? 43.627 -4.900 -35.345 1.00 65.69 646 LEU A N 1
ATOM 4988 C CA . LEU A 1 646 ? 45.086 -4.933 -35.129 1.00 65.69 646 LEU A CA 1
ATOM 4989 C C . LEU A 1 646 ? 45.683 -3.534 -34.846 1.00 65.69 646 LEU A C 1
ATOM 4991 O O . LEU A 1 646 ? 46.780 -3.212 -35.298 1.00 65.69 646 LEU A O 1
ATOM 4995 N N . SER A 1 647 ? 44.938 -2.699 -34.112 1.00 66.81 647 SER A N 1
ATOM 4996 C CA . SER A 1 647 ? 45.272 -1.299 -33.791 1.00 66.81 647 SER A CA 1
ATOM 4997 C C . SER A 1 647 ? 45.271 -0.318 -34.974 1.00 66.81 647 SER A C 1
ATOM 4999 O O . SER A 1 647 ? 45.695 0.824 -34.813 1.00 66.81 647 SER A O 1
ATOM 5001 N N . ILE A 1 648 ? 44.774 -0.725 -36.143 1.00 67.12 648 ILE A N 1
ATOM 5002 C CA . ILE A 1 648 ? 44.585 0.144 -37.307 1.00 67.12 648 ILE A CA 1
ATOM 5003 C C . ILE A 1 648 ? 43.135 0.653 -37.298 1.00 67.12 648 ILE A C 1
ATOM 5005 O O . ILE A 1 648 ? 42.222 -0.179 -37.289 1.00 67.12 648 ILE A O 1
ATOM 5009 N N . PRO A 1 649 ? 42.898 1.980 -37.296 1.00 66.44 649 PRO A N 1
ATOM 5010 C CA . PRO A 1 649 ? 41.550 2.530 -37.392 1.00 66.44 649 PRO A CA 1
ATOM 5011 C C . PRO A 1 649 ? 40.947 2.201 -38.761 1.00 66.44 649 PRO A C 1
ATOM 5013 O O . PRO A 1 649 ? 41.581 2.399 -39.799 1.00 66.44 649 PRO A O 1
ATOM 5016 N N . LEU A 1 650 ? 39.721 1.684 -38.759 1.00 65.12 650 LEU A N 1
ATOM 5017 C CA . LEU A 1 650 ? 39.002 1.288 -39.973 1.00 65.12 650 LEU A CA 1
ATOM 5018 C C . LEU A 1 650 ? 38.237 2.434 -40.627 1.00 65.12 650 LEU A C 1
ATOM 5020 O O . LEU A 1 650 ? 37.885 2.332 -41.799 1.00 65.12 650 LEU A O 1
ATOM 5024 N N . ILE A 1 651 ? 37.967 3.498 -39.870 1.00 64.31 651 ILE A N 1
ATOM 5025 C CA . ILE A 1 651 ? 37.274 4.691 -40.349 1.00 64.31 651 ILE A CA 1
ATOM 5026 C C . ILE A 1 651 ? 38.284 5.847 -40.347 1.00 64.31 651 ILE A C 1
ATOM 5028 O O . ILE A 1 651 ? 38.890 6.111 -39.304 1.00 64.31 651 ILE A O 1
ATOM 5032 N N . PRO A 1 652 ? 38.511 6.527 -41.487 1.00 61.91 652 PRO A N 1
ATOM 5033 C CA . PRO A 1 652 ? 39.369 7.705 -41.538 1.00 61.91 652 PRO A CA 1
ATOM 5034 C C . PRO A 1 652 ? 38.905 8.785 -40.552 1.00 61.91 652 PRO A C 1
ATOM 5036 O O . PRO A 1 652 ? 37.712 9.043 -40.419 1.00 61.91 652 PRO A O 1
ATOM 5039 N N . SER A 1 653 ? 39.846 9.482 -39.912 1.00 58.41 653 SER A N 1
ATOM 5040 C CA . SER A 1 653 ? 39.543 10.552 -38.943 1.00 58.41 653 SER A CA 1
ATOM 5041 C C . SER A 1 653 ? 38.822 11.768 -39.542 1.00 58.41 653 SER A C 1
ATOM 5043 O O . SER A 1 653 ? 38.348 12.628 -38.808 1.00 58.41 653 SER A O 1
ATOM 5045 N N . THR A 1 654 ? 38.762 11.862 -40.870 1.00 57.69 654 THR A N 1
ATOM 5046 C CA . THR A 1 654 ? 38.096 12.930 -41.623 1.00 57.69 654 THR A CA 1
ATOM 5047 C C . THR A 1 654 ? 36.620 12.644 -41.890 1.00 57.69 654 THR A C 1
ATOM 5049 O O . THR A 1 654 ? 35.932 13.501 -42.438 1.00 57.69 654 THR A O 1
ATOM 5052 N N . TRP A 1 655 ? 36.146 11.440 -41.566 1.00 58.97 655 TRP A N 1
ATOM 5053 C CA . TRP A 1 655 ? 34.777 10.999 -41.810 1.00 58.97 655 TRP A CA 1
ATOM 5054 C C . TRP A 1 655 ? 33.950 11.078 -40.535 1.00 58.97 655 TRP A C 1
ATOM 5056 O O . TRP A 1 655 ? 34.478 10.996 -39.426 1.00 58.97 655 TRP A O 1
ATOM 5066 N N . GLU A 1 656 ? 32.637 11.226 -40.686 1.00 64.94 656 GLU A N 1
ATOM 5067 C CA . GLU A 1 656 ? 31.746 11.188 -39.537 1.00 64.94 656 GLU A CA 1
ATOM 5068 C C . GLU A 1 656 ? 31.652 9.769 -38.968 1.00 64.94 656 GLU A C 1
ATOM 5070 O O . GLU A 1 656 ? 31.352 8.802 -39.670 1.00 64.94 656 GLU A O 1
ATOM 5075 N N . ARG A 1 657 ? 31.932 9.654 -37.669 1.00 72.69 657 ARG A N 1
ATOM 5076 C CA . ARG A 1 657 ? 32.023 8.393 -36.931 1.00 72.69 657 ARG A CA 1
ATOM 5077 C C . ARG A 1 657 ? 30.842 8.273 -35.983 1.00 72.69 657 ARG A C 1
ATOM 5079 O O . ARG A 1 657 ? 30.950 8.657 -34.819 1.00 72.69 657 ARG A O 1
ATOM 5086 N N . ALA A 1 658 ? 29.713 7.774 -36.468 1.00 76.00 658 ALA A N 1
ATOM 5087 C CA . ALA A 1 658 ? 28.547 7.564 -35.622 1.00 76.00 658 ALA A CA 1
ATOM 5088 C C . ALA A 1 658 ? 27.858 6.229 -35.910 1.00 76.00 658 ALA A C 1
ATOM 5090 O O . ALA A 1 658 ? 27.819 5.775 -37.052 1.00 76.00 658 ALA A O 1
ATOM 5091 N N . LEU A 1 659 ? 27.322 5.611 -34.858 1.00 77.75 659 LEU A N 1
ATOM 5092 C CA . LEU A 1 659 ? 26.506 4.402 -34.919 1.00 77.75 659 LEU A CA 1
ATOM 5093 C C . LEU A 1 659 ? 25.088 4.754 -34.482 1.00 77.75 659 LEU A C 1
ATOM 5095 O O . LEU A 1 659 ? 24.868 5.155 -33.338 1.00 77.75 659 LEU A O 1
ATOM 5099 N N . THR A 1 660 ? 24.132 4.612 -35.391 1.00 81.31 660 THR A N 1
ATOM 51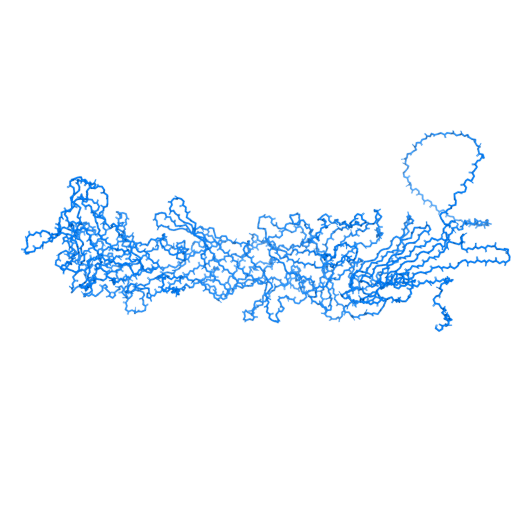00 C CA . THR A 1 660 ? 22.758 5.076 -35.197 1.00 81.31 660 THR A CA 1
ATOM 5101 C C . THR A 1 660 ? 21.789 3.902 -35.123 1.00 81.31 660 THR A C 1
ATOM 5103 O O . THR A 1 660 ? 21.858 3.001 -35.951 1.00 81.31 660 THR A O 1
ATOM 5106 N N . PHE A 1 661 ? 20.869 3.941 -34.158 1.00 84.00 661 PHE A N 1
ATOM 5107 C CA . PHE A 1 661 ? 19.867 2.922 -33.845 1.00 84.00 661 PHE A CA 1
ATOM 5108 C C . PHE A 1 661 ? 18.450 3.503 -33.921 1.00 84.00 661 PHE A C 1
ATOM 5110 O O . PHE A 1 661 ? 18.193 4.576 -33.369 1.00 84.00 661 PHE A O 1
ATOM 5117 N N . PHE A 1 662 ? 17.514 2.788 -34.549 1.00 83.75 662 PHE A N 1
ATOM 5118 C CA . PHE A 1 662 ? 16.109 3.200 -34.662 1.00 83.75 662 PHE A CA 1
ATOM 5119 C C . PHE A 1 662 ? 15.168 2.004 -34.898 1.00 83.75 662 PHE A C 1
ATOM 5121 O O . PHE A 1 662 ? 15.580 0.952 -35.392 1.00 83.75 662 PHE A O 1
ATOM 5128 N N . GLY A 1 663 ? 13.891 2.148 -34.530 1.00 80.44 663 GLY A N 1
ATOM 5129 C CA . GLY A 1 663 ? 12.859 1.131 -34.780 1.00 80.44 663 GLY A CA 1
ATOM 5130 C C . GLY A 1 663 ? 12.403 1.076 -36.243 1.00 80.44 663 GLY A C 1
ATOM 5131 O O . GLY A 1 663 ? 12.642 2.004 -37.009 1.00 80.44 663 GLY A O 1
ATOM 5132 N N . ASP A 1 664 ? 11.743 -0.011 -36.653 1.00 78.44 664 ASP A N 1
ATOM 5133 C CA . ASP A 1 664 ? 11.151 -0.117 -37.997 1.00 78.44 664 ASP A CA 1
ATOM 5134 C C . ASP A 1 664 ? 10.018 0.924 -38.170 1.00 78.44 664 ASP A C 1
ATOM 5136 O O . ASP A 1 664 ? 8.989 0.827 -37.493 1.00 78.44 664 ASP A O 1
ATOM 5140 N N . PRO A 1 665 ? 10.152 1.905 -39.087 1.00 74.62 665 PRO A N 1
ATOM 5141 C CA . PRO A 1 665 ? 9.149 2.952 -39.289 1.00 74.62 665 PRO A CA 1
ATOM 5142 C C . PRO A 1 665 ? 7.813 2.419 -39.833 1.00 74.62 665 PRO A C 1
ATOM 5144 O O . PRO A 1 665 ? 6.786 3.092 -39.730 1.00 74.62 665 PRO A O 1
ATOM 5147 N N . THR A 1 666 ? 7.806 1.216 -40.416 1.00 73.62 666 THR A N 1
ATOM 5148 C CA . THR A 1 666 ? 6.605 0.554 -40.947 1.00 73.62 666 THR A CA 1
ATOM 5149 C C . THR A 1 666 ? 5.911 -0.332 -39.912 1.00 73.62 666 THR A C 1
ATOM 5151 O O . THR A 1 666 ? 4.717 -0.611 -40.043 1.00 73.62 666 THR A O 1
ATOM 5154 N N . LYS A 1 667 ? 6.636 -0.747 -38.866 1.00 74.31 667 LYS A N 1
ATOM 5155 C CA . LYS A 1 667 ? 6.165 -1.618 -37.781 1.00 74.31 667 LYS A CA 1
ATOM 5156 C C . LYS A 1 667 ? 6.537 -1.013 -36.420 1.00 74.31 667 LYS A C 1
ATOM 5158 O O . LYS A 1 667 ? 7.442 -1.527 -35.755 1.00 74.31 667 LYS A O 1
ATOM 5163 N N . PRO A 1 668 ? 5.845 0.057 -35.981 1.00 69.19 668 PRO A N 1
ATOM 5164 C CA . PRO A 1 668 ? 5.998 0.561 -34.618 1.00 69.19 668 PRO A CA 1
ATOM 5165 C C . PRO A 1 668 ? 5.781 -0.583 -33.617 1.00 69.19 668 PRO A C 1
ATOM 5167 O O . PRO A 1 668 ? 4.932 -1.450 -33.839 1.00 69.19 668 PRO A O 1
ATOM 5170 N N . LYS A 1 669 ? 6.596 -0.616 -32.555 1.00 68.75 669 LYS A N 1
ATOM 5171 C CA . LYS A 1 669 ? 6.685 -1.716 -31.568 1.00 68.75 669 LYS A CA 1
ATOM 5172 C C . LYS A 1 669 ? 7.098 -3.076 -32.119 1.00 68.75 669 LYS A C 1
ATOM 5174 O O . LYS A 1 669 ? 6.849 -4.108 -31.495 1.00 68.75 669 LYS A O 1
ATOM 5179 N N . GLY A 1 670 ? 7.728 -3.096 -33.289 1.00 70.50 670 GLY A N 1
ATOM 5180 C CA . GLY A 1 670 ? 8.448 -4.273 -33.744 1.00 70.50 670 GLY A CA 1
ATOM 5181 C C . GLY A 1 670 ? 9.506 -4.700 -32.722 1.00 70.50 670 GLY A C 1
ATOM 5182 O O . GLY A 1 670 ? 9.953 -3.915 -31.892 1.00 70.50 670 GLY A O 1
ATOM 5183 N N . ASN A 1 671 ? 9.934 -5.956 -32.804 1.00 67.75 671 ASN A N 1
ATOM 5184 C CA . ASN A 1 671 ? 10.996 -6.481 -31.940 1.00 67.75 671 ASN A CA 1
ATOM 5185 C C . ASN A 1 671 ? 12.406 -6.196 -32.481 1.00 67.75 671 ASN A C 1
ATOM 5187 O O . ASN A 1 671 ? 13.388 -6.470 -31.792 1.00 67.75 671 ASN A O 1
ATOM 5191 N N . ASN A 1 672 ? 12.504 -5.685 -33.711 1.00 68.38 672 ASN A N 1
ATOM 5192 C CA . ASN A 1 672 ? 13.761 -5.585 -34.438 1.00 68.38 672 ASN A CA 1
ATOM 5193 C C . ASN A 1 672 ? 14.256 -4.138 -34.422 1.00 68.38 672 ASN A C 1
ATOM 5195 O O . ASN A 1 672 ? 13.515 -3.203 -34.737 1.00 68.38 672 ASN A O 1
ATOM 5199 N N . LEU A 1 673 ? 15.524 -3.978 -34.053 1.00 76.19 673 LEU A N 1
ATOM 5200 C CA . LEU A 1 673 ? 16.235 -2.712 -34.090 1.00 76.19 673 LEU A CA 1
ATOM 5201 C C . LEU A 1 673 ? 17.053 -2.628 -35.376 1.00 76.19 673 LEU A C 1
ATOM 5203 O O . LEU A 1 673 ? 17.827 -3.534 -35.689 1.00 76.19 673 LEU A O 1
ATOM 5207 N N . ASN A 1 674 ? 16.914 -1.520 -36.092 1.00 75.50 674 ASN A N 1
ATOM 5208 C CA . ASN A 1 674 ? 17.743 -1.216 -37.248 1.00 75.50 674 ASN A CA 1
ATOM 5209 C C . ASN A 1 674 ? 18.910 -0.347 -36.809 1.00 75.50 674 ASN A C 1
ATOM 5211 O O . ASN A 1 674 ? 18.749 0.536 -35.961 1.00 75.50 674 ASN A O 1
ATOM 5215 N N . TRP A 1 675 ? 20.076 -0.580 -37.401 1.00 74.69 675 TRP A N 1
ATOM 5216 C CA . TRP A 1 675 ? 21.245 0.230 -37.113 1.00 74.69 675 TRP A CA 1
ATOM 5217 C C . TRP A 1 675 ? 22.241 0.262 -38.265 1.00 74.69 675 TRP A C 1
ATOM 5219 O O . TRP A 1 675 ? 22.283 -0.652 -39.091 1.00 74.69 675 TRP A O 1
ATOM 5229 N N . PHE A 1 676 ? 23.029 1.335 -38.326 1.00 71.19 676 PHE A N 1
ATOM 5230 C CA . PHE A 1 676 ? 24.077 1.529 -39.328 1.00 71.19 676 PHE A CA 1
ATOM 5231 C C . PHE A 1 676 ? 25.171 2.482 -38.825 1.00 71.19 676 PHE A C 1
ATOM 5233 O O . PHE A 1 676 ? 24.956 3.255 -37.888 1.00 71.19 676 PHE A O 1
ATOM 5240 N N . VAL A 1 677 ? 26.334 2.445 -39.479 1.00 70.06 677 VAL A N 1
ATOM 5241 C CA . VAL A 1 677 ? 27.438 3.397 -39.269 1.00 70.06 677 VAL A CA 1
ATOM 5242 C C . VAL A 1 677 ? 27.396 4.483 -40.346 1.00 70.06 677 VAL A C 1
ATOM 5244 O O . VAL A 1 677 ? 27.519 4.142 -41.517 1.00 70.06 677 VAL A O 1
ATOM 5247 N N . GLY A 1 678 ? 27.239 5.765 -39.999 1.00 66.31 678 GLY A N 1
ATOM 5248 C CA . GLY A 1 678 ? 27.190 6.859 -40.986 1.00 66.31 678 GLY A CA 1
ATOM 5249 C C . GLY A 1 678 ? 26.854 8.236 -40.410 1.00 66.31 678 GLY A C 1
ATOM 5250 O O . GLY A 1 678 ? 26.874 8.417 -39.196 1.00 66.31 678 GLY A O 1
ATOM 5251 N N . ASN A 1 679 ? 26.544 9.207 -41.280 1.00 69.12 679 ASN A N 1
ATOM 5252 C CA . ASN A 1 679 ? 26.257 10.592 -40.879 1.00 69.12 679 ASN A CA 1
ATOM 5253 C C . ASN A 1 679 ? 24.872 10.689 -40.192 1.00 69.12 679 ASN A C 1
ATOM 5255 O O . ASN A 1 679 ? 23.854 10.405 -40.846 1.00 69.12 679 ASN A O 1
ATOM 5259 N N . PRO A 1 680 ? 24.785 11.128 -38.917 1.00 70.62 680 PRO A N 1
ATOM 5260 C CA . PRO A 1 680 ? 23.528 11.424 -38.245 1.00 70.62 680 PRO A CA 1
ATOM 5261 C C . PRO A 1 680 ? 22.940 12.767 -38.722 1.00 70.62 680 PRO A C 1
ATOM 5263 O O . PRO A 1 680 ? 22.804 13.725 -37.952 1.00 70.62 680 PRO A O 1
ATOM 5266 N N . SER A 1 681 ? 22.584 12.839 -40.009 1.00 70.50 681 SER A N 1
ATOM 5267 C CA . SER A 1 681 ? 22.043 14.036 -40.659 1.00 70.50 681 SER A CA 1
ATOM 5268 C C . SER A 1 681 ? 20.521 13.997 -40.766 1.00 70.50 681 SER A C 1
ATOM 5270 O O . SER A 1 681 ? 19.932 13.017 -41.226 1.00 70.50 681 SER A O 1
ATOM 5272 N N . HIS A 1 682 ? 19.892 15.119 -40.403 1.00 68.75 682 HIS A N 1
ATOM 5273 C CA . HIS A 1 682 ? 18.476 15.412 -40.669 1.00 68.75 682 HIS A CA 1
ATOM 5274 C C . HIS A 1 682 ? 18.230 15.889 -42.108 1.00 68.75 682 HIS A C 1
ATOM 5276 O O . HIS A 1 682 ? 17.078 16.051 -42.508 1.00 68.75 682 HIS A O 1
ATOM 5282 N N . ASP A 1 683 ? 19.289 16.143 -42.882 1.00 68.31 683 ASP A N 1
ATOM 5283 C CA . ASP A 1 683 ? 19.181 16.553 -44.279 1.00 68.31 683 ASP A CA 1
ATOM 5284 C C . ASP A 1 683 ? 18.858 15.326 -45.154 1.00 68.31 683 ASP A C 1
ATOM 5286 O O . ASP A 1 683 ? 19.610 14.344 -45.145 1.00 68.31 683 ASP A O 1
ATOM 5290 N N . PRO A 1 684 ? 17.747 15.340 -45.914 1.00 61.78 684 PRO A N 1
ATOM 5291 C CA . PRO A 1 684 ? 17.439 14.282 -46.873 1.00 61.78 684 PRO A CA 1
ATOM 5292 C C . PRO A 1 684 ? 18.357 14.296 -48.109 1.00 61.78 684 PRO A C 1
ATOM 5294 O O . PRO A 1 684 ? 18.252 13.398 -48.947 1.00 61.78 684 PRO A O 1
ATOM 5297 N N . SER A 1 685 ? 19.227 15.299 -48.262 1.00 60.03 685 SER A N 1
ATOM 5298 C CA . SER A 1 685 ? 20.204 15.372 -49.348 1.00 60.03 685 SER A CA 1
ATOM 5299 C C . SER A 1 685 ? 21.293 14.310 -49.148 1.00 60.03 685 SER A C 1
ATOM 5301 O O . SER A 1 685 ? 21.880 14.233 -48.069 1.00 60.03 685 SER A O 1
ATOM 5303 N N . PRO A 1 686 ? 21.582 13.467 -50.156 1.00 53.12 686 PRO A N 1
ATOM 5304 C CA . PRO A 1 686 ? 22.611 12.447 -50.032 1.00 53.12 686 PRO A CA 1
ATOM 5305 C C . PRO A 1 686 ? 23.982 13.114 -49.900 1.00 53.12 686 PRO A C 1
ATOM 5307 O O . PRO A 1 686 ? 24.456 13.756 -50.837 1.00 53.12 686 PRO A O 1
ATOM 5310 N N . ASP A 1 687 ? 24.628 12.926 -48.753 1.00 51.59 687 ASP A N 1
ATOM 5311 C CA . ASP A 1 687 ? 26.042 13.235 -48.595 1.00 51.59 687 ASP A CA 1
ATOM 5312 C C . ASP A 1 687 ? 26.826 12.144 -49.334 1.00 51.59 687 ASP A C 1
ATOM 5314 O O . ASP A 1 687 ? 27.054 11.038 -48.838 1.00 51.59 687 ASP A O 1
ATOM 5318 N N . THR A 1 688 ? 27.131 12.382 -50.609 1.00 47.22 688 THR A N 1
ATOM 5319 C CA . THR A 1 688 ? 28.036 11.503 -51.344 1.00 47.22 688 THR A CA 1
ATOM 5320 C C . THR A 1 688 ? 29.416 11.750 -50.756 1.00 47.22 688 THR A C 1
ATOM 5322 O O . THR A 1 688 ? 30.010 12.777 -51.077 1.00 47.22 688 THR A O 1
ATOM 5325 N N . GLY A 1 689 ? 29.917 10.850 -49.905 1.00 45.78 689 GLY A N 1
ATOM 5326 C CA . GLY A 1 689 ? 31.220 10.919 -49.217 1.00 45.78 689 GLY A CA 1
ATOM 5327 C C . GLY A 1 689 ? 32.471 11.005 -50.116 1.00 45.78 689 GLY A C 1
ATOM 5328 O O . GLY A 1 689 ? 33.554 10.586 -49.725 1.00 45.78 689 GLY A O 1
ATOM 5329 N N . ASN A 1 690 ? 32.356 11.571 -51.316 1.00 40.78 690 ASN A N 1
ATOM 5330 C CA . ASN A 1 690 ? 33.407 11.883 -52.277 1.00 40.78 690 ASN A CA 1
ATOM 5331 C C . ASN A 1 690 ? 34.243 13.112 -51.875 1.00 40.78 690 ASN A C 1
ATOM 5333 O O . ASN A 1 690 ? 34.711 13.863 -52.732 1.00 40.78 690 ASN A O 1
ATOM 5337 N N . GLY A 1 691 ? 34.472 13.320 -50.580 1.00 37.47 691 GLY A N 1
ATOM 5338 C CA . GLY A 1 691 ? 35.519 14.227 -50.134 1.00 37.47 691 GLY A CA 1
ATOM 5339 C C . GLY A 1 691 ? 36.879 13.619 -50.467 1.00 37.47 691 GLY A C 1
ATOM 5340 O O . GLY A 1 691 ? 37.386 12.784 -49.721 1.00 37.47 691 GLY A O 1
ATOM 5341 N N . THR A 1 692 ? 37.491 14.015 -51.584 1.00 29.31 692 THR A N 1
ATOM 5342 C CA . THR A 1 692 ? 38.930 13.814 -51.806 1.00 29.31 692 THR A CA 1
ATOM 5343 C C . THR A 1 692 ? 39.683 14.586 -50.732 1.00 29.31 692 THR A C 1
ATOM 5345 O O . THR A 1 692 ? 39.851 15.798 -50.841 1.00 29.31 692 THR A O 1
ATOM 5348 N N . VAL A 1 693 ? 40.110 13.891 -49.679 1.00 32.81 693 VAL A N 1
ATOM 5349 C CA . VAL A 1 693 ? 41.049 14.438 -48.703 1.00 32.81 693 VAL A CA 1
ATOM 5350 C C . VAL A 1 693 ? 42.443 13.928 -49.051 1.00 32.81 693 VAL A C 1
ATOM 5352 O O . VAL A 1 693 ? 42.721 12.733 -48.934 1.00 32.81 693 VAL A O 1
ATOM 5355 N N . ASP A 1 694 ? 43.313 14.835 -49.489 1.00 33.12 694 ASP A N 1
ATOM 5356 C CA . ASP A 1 694 ? 44.748 14.579 -49.592 1.00 33.12 694 ASP A CA 1
ATOM 5357 C C . ASP A 1 694 ? 45.340 14.536 -48.179 1.00 33.12 694 ASP A C 1
ATOM 5359 O O . ASP A 1 694 ? 45.650 15.563 -47.576 1.00 33.12 694 ASP A O 1
ATOM 5363 N N . VAL A 1 695 ? 45.487 13.329 -47.633 1.00 29.30 695 VAL A N 1
ATOM 5364 C CA . VAL A 1 695 ? 46.291 13.082 -46.432 1.00 29.30 695 VAL A CA 1
ATOM 5365 C C . VAL A 1 695 ? 47.310 12.001 -46.759 1.00 29.30 695 VAL A C 1
ATOM 5367 O O . VAL A 1 695 ? 46.967 10.912 -47.218 1.00 29.30 695 VAL A O 1
ATOM 5370 N N . ALA A 1 696 ? 48.583 12.314 -46.540 1.00 30.19 696 ALA A N 1
ATOM 5371 C CA . ALA A 1 696 ? 49.713 11.445 -46.826 1.00 30.19 696 ALA A CA 1
ATOM 5372 C C . ALA A 1 696 ? 49.800 10.271 -45.828 1.00 30.19 696 ALA A C 1
ATOM 5374 O O . ALA A 1 696 ? 50.628 10.281 -44.926 1.00 30.19 696 ALA A O 1
ATOM 5375 N N . PHE A 1 697 ? 48.963 9.247 -46.006 1.00 29.72 697 PHE A N 1
ATOM 5376 C CA . PHE A 1 697 ? 49.168 7.887 -45.492 1.00 29.72 697 PHE A CA 1
ATOM 5377 C C . PHE A 1 697 ? 48.685 6.865 -46.540 1.00 29.72 697 PHE A C 1
ATOM 5379 O O . PHE A 1 697 ? 47.657 7.042 -47.185 1.00 29.72 697 PHE A O 1
ATOM 5386 N N . ILE A 1 698 ? 49.466 5.798 -46.750 1.00 40.09 698 ILE A N 1
ATOM 5387 C CA . ILE A 1 698 ? 49.399 4.871 -47.905 1.00 40.09 698 ILE A CA 1
ATOM 5388 C C . ILE A 1 698 ? 48.341 3.753 -47.705 1.00 40.09 698 ILE A C 1
ATOM 5390 O O . ILE A 1 698 ? 48.505 2.636 -48.188 1.00 40.09 698 ILE A O 1
ATOM 5394 N N . ALA A 1 699 ? 47.249 4.025 -46.984 1.00 45.41 699 ALA A N 1
ATOM 5395 C CA . ALA A 1 699 ? 46.150 3.072 -46.813 1.00 45.41 699 ALA A CA 1
ATOM 5396 C C . ALA A 1 699 ? 44.790 3.778 -46.824 1.00 45.41 699 ALA A C 1
ATOM 5398 O O . ALA A 1 699 ? 44.579 4.712 -46.054 1.00 45.41 699 ALA A O 1
ATOM 5399 N N . LYS A 1 700 ? 43.866 3.319 -47.676 1.00 54.62 700 LYS A N 1
ATOM 5400 C CA . LYS A 1 700 ? 42.456 3.745 -47.672 1.00 54.62 700 LYS A CA 1
ATOM 5401 C C . LYS A 1 700 ? 41.579 2.597 -47.151 1.00 54.62 700 LYS A C 1
ATOM 5403 O O . LYS A 1 700 ? 41.042 1.860 -47.973 1.00 54.62 700 LYS A O 1
ATOM 5408 N N . PRO A 1 701 ? 41.486 2.364 -45.827 1.00 55.56 701 PRO A N 1
ATOM 5409 C CA . PRO A 1 701 ? 40.486 1.452 -45.296 1.00 55.56 701 PRO A CA 1
ATOM 5410 C C . PRO A 1 701 ? 39.099 2.101 -45.407 1.00 55.56 701 PRO A C 1
ATOM 5412 O O . PRO A 1 701 ? 38.901 3.246 -45.003 1.00 55.56 701 PRO A O 1
ATOM 5415 N N . PHE A 1 702 ? 38.149 1.366 -45.969 1.00 63.12 702 PHE A N 1
ATOM 5416 C CA . PHE A 1 702 ? 36.726 1.654 -45.929 1.00 63.12 702 PHE A CA 1
ATOM 5417 C C . PHE A 1 702 ? 36.012 0.489 -45.266 1.00 63.12 702 PHE A C 1
ATOM 5419 O O . PHE A 1 702 ? 36.232 -0.660 -45.644 1.00 63.12 702 PHE A O 1
ATOM 5426 N N . MET A 1 703 ? 35.103 0.785 -44.344 1.00 67.31 703 MET A N 1
ATOM 5427 C CA . MET A 1 703 ? 34.215 -0.204 -43.753 1.00 67.31 703 MET A CA 1
ATOM 5428 C C . MET A 1 703 ? 32.780 0.314 -43.769 1.00 67.31 703 MET A C 1
ATOM 5430 O O . MET A 1 703 ? 32.540 1.476 -43.449 1.00 67.31 703 MET A O 1
ATOM 5434 N N . GLY A 1 704 ? 31.833 -0.563 -44.083 1.00 66.31 704 GLY A N 1
ATOM 5435 C CA . GLY A 1 704 ? 30.418 -0.319 -43.847 1.00 66.31 704 GLY A CA 1
ATOM 5436 C C . GLY A 1 704 ? 29.791 -1.446 -43.044 1.00 66.31 704 GLY A C 1
ATOM 5437 O O . GLY A 1 704 ? 30.208 -2.603 -43.138 1.00 66.31 704 GLY A O 1
ATOM 5438 N N . LEU A 1 705 ? 28.822 -1.085 -42.205 1.00 66.75 705 LEU A N 1
ATOM 5439 C CA . LEU A 1 705 ? 28.179 -2.004 -41.277 1.00 66.75 705 LEU A CA 1
ATOM 5440 C C . LEU A 1 705 ? 26.718 -1.613 -41.070 1.00 66.75 705 LEU A C 1
ATOM 5442 O O . LEU A 1 705 ? 26.438 -0.475 -40.685 1.00 66.75 705 LEU A O 1
ATOM 5446 N N . MET A 1 706 ? 25.802 -2.541 -41.347 1.00 65.88 706 MET A N 1
ATOM 5447 C CA . MET A 1 706 ? 24.355 -2.329 -41.272 1.00 65.88 706 MET A CA 1
ATOM 5448 C C . MET A 1 706 ? 23.621 -3.607 -40.843 1.00 65.88 706 MET A C 1
ATOM 5450 O O . MET A 1 706 ? 24.099 -4.715 -41.080 1.00 65.88 706 MET A O 1
ATOM 5454 N N . SER A 1 707 ? 22.435 -3.448 -40.258 1.00 69.75 707 SER A N 1
ATOM 5455 C CA . SER A 1 707 ? 21.509 -4.540 -39.915 1.00 69.75 707 SER A CA 1
ATOM 5456 C C . SER A 1 707 ? 20.127 -4.290 -40.522 1.00 69.75 707 SER A C 1
ATOM 5458 O O . SER A 1 707 ? 19.7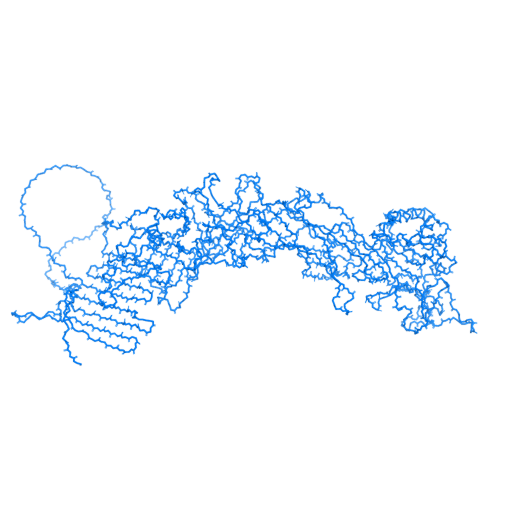28 -3.135 -40.693 1.00 69.75 707 SER A O 1
ATOM 5460 N N . GLY A 1 708 ? 19.386 -5.359 -40.832 1.00 67.38 708 GLY A N 1
ATOM 5461 C CA . GLY A 1 708 ? 18.041 -5.274 -41.422 1.00 67.38 708 GLY A CA 1
ATOM 5462 C C . GLY A 1 708 ? 18.031 -5.017 -42.935 1.00 67.38 708 GLY A C 1
ATOM 5463 O O . GLY A 1 708 ? 17.025 -4.578 -43.499 1.00 67.38 708 GLY A O 1
ATOM 5464 N N . LEU A 1 709 ? 19.160 -5.259 -43.603 1.00 70.06 709 LEU A N 1
ATOM 5465 C CA . LEU A 1 709 ? 19.338 -5.068 -45.037 1.00 70.06 709 LEU A CA 1
ATOM 5466 C C . LEU A 1 709 ? 19.836 -6.366 -45.676 1.00 70.06 709 LEU A C 1
ATOM 5468 O O . LEU A 1 709 ? 20.827 -6.928 -45.233 1.00 70.06 709 LEU A O 1
ATOM 5472 N N . ASP A 1 710 ? 19.148 -6.812 -46.723 1.00 72.38 710 ASP A N 1
ATOM 5473 C CA . ASP A 1 710 ? 19.462 -8.017 -47.492 1.00 72.38 710 ASP A CA 1
ATOM 5474 C C . ASP A 1 710 ? 20.093 -7.625 -48.832 1.00 72.38 710 ASP A C 1
ATOM 5476 O O . ASP A 1 710 ? 19.532 -6.818 -49.592 1.00 72.38 710 ASP A O 1
ATOM 5480 N N . LEU A 1 711 ? 21.276 -8.159 -49.121 1.00 75.69 711 LEU A N 1
ATOM 5481 C CA . LEU A 1 711 ? 22.035 -7.814 -50.315 1.00 75.69 711 LEU A CA 1
ATOM 5482 C C . LEU A 1 711 ? 21.584 -8.666 -51.510 1.00 75.69 711 LEU A C 1
ATOM 5484 O O . LEU A 1 711 ? 21.777 -9.879 -51.564 1.00 75.69 711 LEU A O 1
ATOM 5488 N N . LYS A 1 712 ? 21.064 -8.018 -52.556 1.00 72.94 712 LYS A N 1
ATOM 5489 C CA . LYS A 1 712 ? 20.796 -8.686 -53.834 1.00 72.94 712 LYS A CA 1
ATOM 5490 C C . LYS A 1 712 ? 22.096 -8.903 -54.587 1.00 72.94 712 LYS A C 1
ATOM 5492 O O . LYS A 1 712 ? 22.583 -8.013 -55.283 1.00 72.94 712 LYS A O 1
ATOM 5497 N N . THR A 1 713 ? 22.618 -10.115 -54.505 1.00 72.75 713 THR A N 1
ATOM 5498 C CA . THR A 1 713 ? 23.756 -10.548 -55.314 1.00 72.75 713 THR A CA 1
ATOM 5499 C C . THR A 1 713 ? 23.345 -11.579 -56.359 1.00 72.75 713 THR A C 1
ATOM 5501 O O . THR A 1 713 ? 22.296 -12.208 -56.246 1.00 72.75 713 THR A O 1
ATOM 5504 N N . ASP A 1 714 ? 24.155 -11.735 -57.411 1.00 69.94 714 ASP A N 1
ATOM 5505 C CA . ASP A 1 714 ? 24.041 -12.887 -58.307 1.00 69.94 714 ASP A CA 1
ATOM 5506 C C . ASP A 1 714 ? 24.639 -14.109 -57.590 1.00 69.94 714 ASP A C 1
ATOM 5508 O O . ASP A 1 714 ? 25.864 -14.176 -57.433 1.00 69.94 714 ASP A O 1
ATOM 5512 N N . PRO A 1 715 ? 23.812 -15.081 -57.165 1.00 59.62 715 PRO A N 1
ATOM 5513 C CA . PRO A 1 715 ? 24.275 -16.199 -56.357 1.00 59.62 715 PRO A CA 1
ATOM 5514 C C . PRO A 1 715 ? 25.163 -17.166 -57.146 1.00 59.62 715 PRO A C 1
ATOM 5516 O O . PRO A 1 715 ? 25.785 -18.035 -56.549 1.00 59.62 715 PRO A O 1
ATOM 5519 N N . THR A 1 716 ? 25.244 -17.053 -58.474 1.00 65.44 716 THR A N 1
ATOM 5520 C CA . THR A 1 716 ? 25.986 -18.007 -59.311 1.00 65.44 716 THR A CA 1
ATOM 5521 C C . THR A 1 716 ? 27.442 -17.600 -59.548 1.00 65.44 716 THR A C 1
ATOM 5523 O O . THR A 1 716 ? 28.292 -18.457 -59.799 1.00 65.44 716 THR A O 1
ATOM 5526 N N . SER A 1 717 ? 27.778 -16.317 -59.394 1.00 73.88 717 SER A N 1
ATOM 5527 C CA . SER A 1 717 ? 29.118 -15.797 -59.683 1.00 73.88 717 SER A CA 1
ATOM 5528 C C . SER A 1 717 ? 30.088 -15.978 -58.512 1.00 73.88 717 SER A C 1
ATOM 5530 O O . SER A 1 717 ? 29.800 -15.591 -57.384 1.00 73.88 717 SER A O 1
ATOM 5532 N N . ILE A 1 718 ? 31.282 -16.515 -58.783 1.00 72.56 718 ILE A N 1
ATOM 5533 C CA . ILE A 1 718 ? 32.380 -16.581 -57.800 1.00 72.56 718 ILE A CA 1
ATOM 5534 C C . ILE A 1 718 ? 33.020 -15.203 -57.555 1.00 72.56 718 ILE A C 1
ATOM 5536 O O . ILE A 1 718 ? 33.513 -14.920 -56.468 1.00 72.56 718 ILE A O 1
ATOM 5540 N N . ASN A 1 719 ? 32.939 -14.303 -58.541 1.00 76.38 719 ASN A N 1
ATOM 5541 C CA . ASN A 1 719 ? 33.496 -12.947 -58.495 1.00 76.38 719 ASN A CA 1
ATOM 5542 C C . ASN A 1 719 ? 32.468 -11.917 -58.008 1.00 76.38 719 ASN A C 1
ATOM 5544 O O . ASN A 1 719 ? 32.423 -10.789 -58.495 1.00 76.38 719 ASN A O 1
ATOM 5548 N N . VAL A 1 720 ? 31.615 -12.315 -57.066 1.00 78.69 720 VAL A N 1
ATOM 5549 C CA . VAL A 1 720 ? 30.488 -11.512 -56.575 1.00 78.69 720 VAL A CA 1
ATOM 5550 C C . VAL A 1 720 ? 30.907 -10.421 -55.585 1.00 78.69 720 VAL A C 1
ATOM 5552 O O . VAL A 1 720 ? 30.313 -9.347 -55.570 1.00 78.69 720 VAL A O 1
ATOM 5555 N N . ILE A 1 721 ? 31.981 -10.648 -54.820 1.00 81.75 721 ILE A N 1
ATOM 5556 C CA . ILE A 1 721 ? 32.413 -9.786 -53.704 1.00 81.75 721 ILE A CA 1
ATOM 5557 C C . ILE A 1 721 ? 32.765 -8.361 -54.163 1.00 81.75 721 ILE A C 1
ATOM 5559 O O . ILE A 1 721 ? 32.279 -7.387 -53.598 1.00 81.75 721 ILE A O 1
ATOM 5563 N N . GLY A 1 722 ? 33.581 -8.219 -55.213 1.00 76.62 722 GLY A N 1
ATOM 5564 C CA . GLY A 1 722 ? 34.003 -6.907 -55.722 1.00 76.62 722 GLY A CA 1
ATOM 5565 C C . GLY A 1 722 ? 32.838 -6.047 -56.243 1.00 76.62 722 GLY A C 1
ATOM 5566 O O . GLY A 1 722 ? 32.672 -4.921 -55.775 1.00 76.62 722 GLY A O 1
ATOM 5567 N N . PRO A 1 723 ? 32.014 -6.550 -57.184 1.00 78.62 723 PRO A N 1
ATOM 5568 C CA . PRO A 1 723 ? 30.821 -5.853 -57.668 1.00 78.62 723 PRO A CA 1
ATOM 5569 C C . PRO A 1 723 ? 29.793 -5.543 -56.572 1.00 78.62 723 PRO A C 1
ATOM 5571 O O . PRO A 1 723 ? 29.200 -4.463 -56.592 1.00 78.62 723 PRO A O 1
ATOM 5574 N N . ALA A 1 724 ? 29.602 -6.455 -55.613 1.00 78.38 724 ALA A N 1
ATOM 5575 C CA . ALA A 1 724 ? 28.731 -6.244 -54.460 1.00 78.38 724 ALA A CA 1
ATOM 5576 C C . ALA A 1 724 ? 29.197 -5.052 -53.611 1.00 78.38 724 ALA A C 1
ATOM 5578 O O . ALA A 1 724 ? 28.422 -4.129 -53.373 1.00 78.38 724 ALA A O 1
ATOM 5579 N N . ILE A 1 725 ? 30.479 -5.020 -53.242 1.00 76.25 725 ILE A N 1
ATOM 5580 C CA . ILE A 1 725 ? 31.084 -3.913 -52.488 1.00 76.25 725 ILE A CA 1
ATOM 5581 C C . ILE A 1 725 ? 30.997 -2.594 -53.269 1.00 76.25 725 ILE A C 1
ATOM 5583 O O . ILE A 1 725 ? 30.537 -1.593 -52.728 1.00 76.25 725 ILE A O 1
ATOM 5587 N N . ASN A 1 726 ? 31.335 -2.596 -54.564 1.00 75.75 726 ASN A N 1
ATOM 5588 C CA . ASN A 1 726 ? 31.207 -1.417 -55.434 1.00 75.75 726 ASN A CA 1
ATOM 5589 C C . ASN A 1 726 ? 29.776 -0.862 -55.472 1.00 75.75 726 ASN A C 1
ATOM 5591 O O . ASN A 1 726 ? 29.573 0.347 -55.547 1.00 75.75 726 ASN A O 1
ATOM 5595 N N . SER A 1 727 ? 28.783 -1.748 -55.421 1.00 72.44 727 SER A N 1
ATOM 5596 C CA . SER A 1 727 ? 27.376 -1.359 -55.388 1.00 72.44 727 SER A CA 1
ATOM 5597 C C . SER A 1 727 ? 26.958 -0.819 -54.023 1.00 72.44 727 SER A C 1
ATOM 5599 O O . SER A 1 727 ? 26.181 0.131 -53.961 1.00 72.44 727 SER A O 1
ATOM 5601 N N . LEU A 1 728 ? 27.497 -1.368 -52.932 1.00 71.69 728 LEU A N 1
ATOM 5602 C CA . LEU A 1 728 ? 27.253 -0.879 -51.573 1.00 71.69 728 LEU A CA 1
ATOM 5603 C C . LEU A 1 728 ? 27.750 0.556 -51.369 1.00 71.69 728 LEU A C 1
ATOM 5605 O O . LEU A 1 728 ? 27.086 1.332 -50.691 1.00 71.69 728 LEU A O 1
ATOM 5609 N N . PHE A 1 729 ? 28.824 0.960 -52.051 1.00 68.12 729 PHE A N 1
ATOM 5610 C CA . PHE A 1 729 ? 29.284 2.355 -52.065 1.00 68.12 729 PHE A CA 1
ATOM 5611 C C . PHE A 1 729 ? 28.298 3.350 -52.689 1.00 68.12 729 PHE A C 1
ATOM 5613 O O . PHE A 1 729 ? 28.423 4.552 -52.468 1.00 68.12 729 PHE A O 1
ATOM 5620 N N . SER A 1 730 ? 27.327 2.880 -53.476 1.00 65.62 730 SER A N 1
ATOM 5621 C CA . SER A 1 730 ? 26.295 3.748 -54.056 1.00 65.62 730 SER A CA 1
ATOM 5622 C C . SER A 1 730 ? 25.098 3.980 -53.128 1.00 65.62 730 SER A C 1
ATOM 5624 O O . SER A 1 730 ? 24.238 4.802 -53.444 1.00 65.62 730 SER A O 1
ATOM 5626 N N . VAL A 1 731 ? 25.030 3.274 -51.992 1.00 65.06 731 VAL A N 1
ATOM 5627 C CA . VAL A 1 731 ? 23.959 3.422 -51.001 1.00 65.06 731 VAL A CA 1
ATOM 5628 C C . VAL A 1 731 ? 24.253 4.653 -50.133 1.00 65.06 731 VAL A C 1
ATOM 5630 O O . VAL A 1 731 ? 25.286 4.681 -49.469 1.00 65.06 731 VAL A O 1
ATOM 5633 N N . PRO A 1 732 ? 23.379 5.679 -50.101 1.00 64.19 732 PRO A N 1
ATOM 5634 C CA . PRO A 1 732 ? 23.572 6.828 -49.220 1.00 64.19 732 PRO A CA 1
ATOM 5635 C C . PRO A 1 732 ? 23.458 6.404 -47.753 1.00 64.19 732 PRO A C 1
ATOM 5637 O O . PRO A 1 732 ? 22.435 5.847 -47.351 1.00 64.19 732 PRO A O 1
ATOM 5640 N N . ILE A 1 733 ? 24.478 6.704 -46.950 1.00 64.50 733 ILE A N 1
ATOM 5641 C CA . ILE A 1 733 ? 24.553 6.294 -45.542 1.00 64.50 733 ILE A CA 1
ATOM 5642 C C . ILE A 1 733 ? 24.250 7.491 -44.621 1.00 64.50 733 ILE A C 1
ATOM 5644 O O . ILE A 1 733 ? 25.114 8.001 -43.910 1.00 64.50 733 ILE A O 1
ATOM 5648 N N . SER A 1 734 ? 23.002 7.969 -44.690 1.00 72.25 734 SER A N 1
ATOM 5649 C CA . SER A 1 734 ? 22.444 9.044 -43.850 1.00 72.25 734 SER A CA 1
ATOM 5650 C C . SER A 1 734 ? 21.186 8.553 -43.135 1.00 72.25 734 SER A C 1
ATOM 5652 O O . SER A 1 734 ? 20.339 7.903 -43.759 1.00 72.25 734 SER A O 1
ATOM 5654 N N . THR A 1 735 ? 21.028 8.905 -41.852 1.00 72.00 735 THR A N 1
ATOM 5655 C CA . THR A 1 735 ? 19.872 8.506 -41.026 1.00 72.00 735 THR A CA 1
ATOM 5656 C C . THR A 1 735 ? 18.546 8.830 -41.700 1.00 72.00 735 THR A C 1
ATOM 5658 O O . THR A 1 735 ? 17.689 7.958 -41.847 1.00 72.00 735 THR A O 1
ATOM 5661 N N . MET A 1 736 ? 18.379 10.075 -42.155 1.00 73.31 736 MET A N 1
ATOM 5662 C CA . MET A 1 736 ? 17.125 10.546 -42.739 1.00 73.31 736 MET A CA 1
ATOM 5663 C C . MET A 1 736 ? 16.806 9.841 -44.064 1.00 73.31 736 MET A C 1
ATOM 5665 O O . MET A 1 736 ? 15.658 9.477 -44.324 1.00 73.31 736 MET A O 1
ATOM 5669 N N . VAL A 1 737 ? 17.815 9.600 -44.905 1.00 74.44 737 VAL A N 1
ATOM 5670 C CA . VAL A 1 737 ? 17.629 8.900 -46.187 1.00 74.44 737 VAL A CA 1
ATOM 5671 C C . VAL A 1 737 ? 17.224 7.442 -45.958 1.00 74.44 737 VAL A C 1
ATOM 5673 O O . VAL A 1 737 ? 16.287 6.964 -46.598 1.00 74.44 737 VAL A O 1
ATOM 5676 N N . ILE A 1 738 ? 17.872 6.753 -45.014 1.00 73.44 738 ILE A N 1
ATOM 5677 C CA . ILE A 1 738 ? 17.577 5.351 -44.685 1.00 73.44 738 ILE A CA 1
ATOM 5678 C C . ILE A 1 738 ? 16.162 5.214 -44.113 1.00 73.44 738 ILE A C 1
ATOM 5680 O O . ILE A 1 738 ? 15.383 4.410 -44.628 1.00 73.44 738 ILE A O 1
ATOM 5684 N N . ILE A 1 739 ? 15.792 6.034 -43.122 1.00 75.00 739 ILE A N 1
ATOM 5685 C CA . ILE A 1 739 ? 14.440 6.030 -42.536 1.00 75.00 739 ILE A CA 1
ATOM 5686 C C . ILE A 1 739 ? 13.377 6.219 -43.625 1.00 75.00 739 ILE A C 1
ATOM 5688 O O . ILE A 1 739 ? 12.418 5.450 -43.696 1.00 75.00 739 ILE A O 1
ATOM 5692 N N . ASN A 1 740 ? 13.560 7.196 -44.519 1.00 76.31 740 ASN A N 1
ATOM 5693 C CA . ASN A 1 740 ? 12.607 7.469 -45.597 1.00 76.31 740 ASN A CA 1
ATOM 5694 C C . ASN A 1 740 ? 12.542 6.348 -46.643 1.00 76.31 740 ASN A C 1
ATOM 5696 O O . ASN A 1 740 ? 11.462 6.054 -47.162 1.00 76.31 740 ASN A O 1
ATOM 5700 N N . ASN A 1 741 ? 13.668 5.713 -46.970 1.00 74.56 741 ASN A N 1
ATOM 5701 C CA . ASN A 1 741 ? 13.698 4.591 -47.909 1.00 74.56 741 ASN A CA 1
ATOM 5702 C C . ASN A 1 741 ? 12.950 3.372 -47.354 1.00 74.56 741 ASN A C 1
ATOM 5704 O O . ASN A 1 741 ? 12.167 2.767 -48.089 1.00 74.56 741 ASN A O 1
ATOM 5708 N N . ILE A 1 742 ? 13.129 3.065 -46.064 1.00 72.69 742 ILE A N 1
ATOM 5709 C CA . ILE A 1 742 ? 12.398 1.989 -45.379 1.00 72.69 742 ILE A CA 1
ATOM 5710 C C . ILE A 1 742 ? 10.904 2.331 -45.311 1.00 72.69 742 ILE A C 1
ATOM 5712 O O . ILE A 1 742 ? 10.072 1.542 -45.754 1.00 72.69 742 ILE A O 1
ATOM 5716 N N . ALA A 1 743 ? 10.563 3.538 -44.849 1.00 74.12 743 ALA A N 1
ATOM 5717 C CA . ALA A 1 743 ? 9.181 4.005 -44.730 1.00 74.12 743 ALA A CA 1
ATOM 5718 C C . ALA A 1 743 ? 8.417 3.997 -46.065 1.00 74.12 743 ALA A C 1
ATOM 5720 O O . ALA A 1 743 ? 7.250 3.617 -46.119 1.00 74.12 743 ALA A O 1
ATOM 5721 N N . SER A 1 744 ? 9.071 4.397 -47.159 1.00 71.00 744 SER A N 1
ATOM 5722 C CA . SER A 1 744 ? 8.458 4.444 -48.494 1.00 71.00 744 SER A CA 1
ATOM 5723 C C . SER A 1 744 ? 8.435 3.097 -49.220 1.00 71.00 744 SER A C 1
ATOM 5725 O O . SER A 1 744 ? 7.951 3.031 -50.352 1.00 71.00 744 SER A O 1
ATOM 5727 N N . GLY A 1 745 ? 8.975 2.032 -48.614 1.00 64.56 745 GLY A N 1
ATOM 5728 C CA . GLY A 1 745 ? 9.083 0.717 -49.246 1.00 64.56 745 GLY A CA 1
ATOM 5729 C C . GLY A 1 745 ? 9.885 0.739 -50.551 1.00 64.56 745 GLY A C 1
ATOM 5730 O O . GLY A 1 745 ? 9.705 -0.140 -51.394 1.00 64.56 745 GLY A O 1
ATOM 5731 N N . LYS A 1 746 ? 10.746 1.749 -50.762 1.00 60.78 746 LYS A N 1
ATOM 5732 C CA . LYS A 1 746 ? 11.599 1.867 -51.953 1.00 60.78 746 LYS A CA 1
ATOM 5733 C C . LYS A 1 746 ? 12.730 0.841 -51.879 1.00 60.78 746 LYS A C 1
ATOM 5735 O O . LYS A 1 746 ? 13.888 1.163 -51.650 1.00 60.78 746 LYS A O 1
ATOM 5740 N N . THR A 1 747 ? 12.388 -0.414 -52.137 1.00 52.28 747 THR A N 1
ATOM 5741 C CA . THR A 1 747 ? 13.297 -1.555 -52.310 1.00 52.28 747 THR A CA 1
ATOM 5742 C C . THR A 1 747 ? 13.796 -1.637 -53.759 1.00 52.28 747 THR A C 1
ATOM 5744 O O . THR A 1 747 ? 13.611 -2.643 -54.452 1.00 52.28 747 THR A O 1
ATOM 5747 N N . GLY A 1 748 ? 14.347 -0.535 -54.271 1.00 46.78 748 GLY A N 1
ATOM 5748 C CA . GLY A 1 748 ? 14.801 -0.406 -55.657 1.00 46.78 748 GLY A CA 1
ATOM 5749 C C . GLY A 1 748 ? 16.302 -0.160 -55.735 1.00 46.78 748 GLY A C 1
ATOM 5750 O O . GLY A 1 748 ? 16.718 0.983 -55.875 1.00 46.78 748 GLY A O 1
ATOM 5751 N N . GLY A 1 749 ? 17.106 -1.221 -55.637 1.00 58.50 749 GLY A N 1
ATOM 5752 C CA . GLY A 1 749 ? 18.569 -1.163 -55.701 1.00 58.50 749 GLY A CA 1
ATOM 5753 C C . GLY A 1 749 ? 19.226 -2.522 -55.429 1.00 58.50 749 GLY A C 1
ATOM 5754 O O . GLY A 1 749 ? 18.549 -3.552 -55.437 1.00 58.50 749 GLY A O 1
ATOM 5755 N N . VAL A 1 750 ? 20.542 -2.514 -55.180 1.00 58.09 750 VAL A N 1
ATOM 5756 C CA . VAL A 1 750 ? 21.352 -3.709 -54.844 1.00 58.09 750 VAL A CA 1
ATOM 5757 C C . VAL A 1 750 ? 21.093 -4.210 -53.412 1.00 58.09 750 VAL A C 1
ATOM 5759 O O . VAL A 1 750 ? 21.498 -5.310 -53.064 1.00 58.09 750 VAL A O 1
ATOM 5762 N N . VAL A 1 751 ? 20.346 -3.462 -52.595 1.00 65.38 751 VAL A N 1
ATOM 5763 C CA . VAL A 1 751 ? 19.990 -3.820 -51.214 1.00 65.38 751 VAL A CA 1
ATOM 5764 C C . VAL A 1 751 ? 18.477 -3.688 -51.014 1.00 65.38 751 VAL A C 1
ATOM 5766 O O . VAL A 1 751 ? 17.862 -2.740 -51.509 1.00 65.38 751 VAL A O 1
ATOM 5769 N N . ASN A 1 752 ? 17.872 -4.631 -50.295 1.00 66.81 752 ASN A N 1
ATOM 5770 C CA . ASN A 1 752 ? 16.480 -4.597 -49.851 1.00 66.81 752 ASN A CA 1
ATOM 5771 C C . ASN A 1 752 ? 16.402 -4.409 -48.337 1.00 66.81 752 ASN A C 1
ATOM 5773 O O . ASN A 1 752 ? 17.196 -4.989 -47.608 1.00 66.81 752 ASN A O 1
ATOM 5777 N N . TYR A 1 753 ? 15.377 -3.705 -47.857 1.00 64.69 753 TYR A N 1
ATOM 5778 C CA . TYR A 1 753 ? 15.024 -3.789 -46.444 1.00 64.69 753 TYR A CA 1
ATOM 5779 C C . TYR A 1 753 ? 14.392 -5.145 -46.138 1.00 64.69 753 TYR A C 1
ATOM 5781 O O . TYR A 1 753 ? 13.380 -5.513 -46.739 1.00 64.69 753 TYR A O 1
ATOM 5789 N N . ASN A 1 754 ? 15.001 -5.873 -45.211 1.00 66.69 754 ASN A N 1
ATOM 5790 C CA . ASN A 1 754 ? 14.476 -7.108 -44.663 1.00 66.69 754 ASN A CA 1
ATOM 5791 C C . ASN A 1 754 ? 14.767 -7.100 -43.155 1.00 66.69 754 ASN A C 1
ATOM 5793 O O . ASN A 1 754 ? 15.913 -7.314 -42.769 1.00 66.69 754 ASN A O 1
ATOM 5797 N N . PRO A 1 755 ? 13.762 -6.870 -42.294 1.00 60.31 755 PRO A N 1
ATOM 5798 C CA . PRO A 1 755 ? 13.973 -6.797 -40.851 1.00 60.31 755 PRO A CA 1
ATOM 5799 C C . PRO A 1 755 ? 14.448 -8.125 -40.241 1.00 60.31 755 PRO A C 1
ATOM 5801 O O . PRO A 1 755 ? 14.892 -8.115 -39.098 1.00 60.31 755 PRO A O 1
ATOM 5804 N N . ASP A 1 756 ? 14.349 -9.239 -40.976 1.00 62.03 756 ASP A N 1
ATOM 5805 C CA . ASP A 1 756 ? 14.851 -10.557 -40.576 1.00 62.03 756 ASP A CA 1
ATOM 5806 C C . ASP A 1 756 ? 16.269 -10.847 -41.118 1.00 62.03 756 ASP A C 1
ATOM 5808 O O . ASP A 1 756 ? 16.828 -11.908 -40.834 1.00 62.03 756 ASP A O 1
ATOM 5812 N N . ALA A 1 757 ? 16.856 -9.939 -41.910 1.00 68.25 757 ALA A N 1
ATOM 5813 C CA . ALA A 1 757 ? 18.237 -10.064 -42.376 1.00 68.25 757 ALA A CA 1
ATOM 5814 C C . ALA A 1 757 ? 19.230 -9.821 -41.232 1.00 68.25 757 ALA A C 1
ATOM 5816 O O . ALA A 1 757 ? 18.992 -8.992 -40.349 1.00 68.25 757 ALA A O 1
ATOM 5817 N N . GLY A 1 758 ? 20.340 -10.560 -41.257 1.00 66.88 758 GLY A N 1
ATOM 5818 C CA . GLY A 1 758 ? 21.394 -10.472 -40.258 1.00 66.88 758 GLY A CA 1
ATOM 5819 C C . GLY A 1 758 ? 22.319 -9.273 -40.468 1.00 66.88 758 GLY A C 1
ATOM 5820 O O . GLY A 1 758 ? 21.925 -8.201 -40.930 1.00 66.88 758 GLY A O 1
ATOM 5821 N N . LEU A 1 759 ? 23.577 -9.456 -40.078 1.00 73.88 759 LEU A N 1
ATOM 5822 C CA . LEU A 1 759 ? 24.611 -8.437 -40.189 1.00 73.88 759 LEU A CA 1
ATOM 5823 C C . LEU A 1 759 ? 25.153 -8.352 -41.623 1.00 73.88 759 LEU A C 1
ATOM 5825 O O . LEU A 1 759 ? 25.687 -9.338 -42.131 1.00 73.88 759 LEU A O 1
ATOM 5829 N N . LEU A 1 760 ? 25.110 -7.157 -42.216 1.00 76.06 760 LEU A N 1
ATOM 5830 C CA . LEU A 1 760 ? 25.822 -6.819 -43.446 1.00 76.06 760 LEU A CA 1
ATOM 5831 C C . LEU A 1 760 ? 27.050 -5.964 -43.109 1.00 76.06 760 LEU A C 1
ATOM 5833 O O . LEU A 1 760 ? 26.940 -4.797 -42.735 1.00 76.06 760 LEU A O 1
ATOM 5837 N N . PHE A 1 761 ? 28.231 -6.547 -43.258 1.00 77.94 761 PHE A N 1
ATOM 5838 C CA . PHE A 1 761 ? 29.538 -5.927 -43.083 1.00 77.94 761 PHE A CA 1
ATOM 5839 C C . PHE A 1 761 ? 30.315 -5.997 -44.395 1.00 77.94 761 PHE A C 1
ATOM 5841 O O . PHE A 1 761 ? 30.381 -7.040 -45.045 1.00 77.94 761 PHE A O 1
ATOM 5848 N N . TRP A 1 762 ? 30.999 -4.919 -44.753 1.00 79.00 762 TRP A N 1
ATOM 5849 C CA . TRP A 1 762 ? 31.994 -4.964 -45.814 1.00 79.00 762 TRP A CA 1
ATOM 5850 C C . TRP A 1 762 ? 33.204 -4.106 -45.484 1.00 79.00 762 TRP A C 1
ATOM 5852 O O . TRP A 1 762 ? 33.103 -3.099 -44.788 1.00 79.00 762 TRP A O 1
ATOM 5862 N N . LEU A 1 763 ? 34.356 -4.530 -45.990 1.00 78.12 763 LEU A N 1
ATOM 5863 C CA . LEU A 1 763 ? 35.655 -3.922 -45.752 1.00 78.12 763 LEU A CA 1
ATOM 5864 C C . LEU A 1 763 ? 36.434 -3.878 -47.062 1.00 78.12 763 LEU A C 1
ATOM 5866 O O . LEU A 1 763 ? 36.538 -4.882 -47.760 1.00 78.12 763 LEU A O 1
ATOM 5870 N N . GLU A 1 764 ? 37.035 -2.740 -47.367 1.00 79.12 764 GLU A N 1
ATOM 5871 C CA . GLU A 1 764 ? 38.003 -2.579 -48.446 1.00 79.12 764 GLU A CA 1
ATOM 5872 C C . GLU A 1 764 ? 39.240 -1.897 -47.879 1.00 79.12 764 GLU A C 1
ATOM 5874 O O . GLU A 1 764 ? 39.142 -0.824 -47.300 1.00 79.12 764 GLU A O 1
ATOM 5879 N N . ILE A 1 765 ? 40.405 -2.528 -48.000 1.00 74.62 765 ILE A N 1
ATOM 5880 C CA . ILE A 1 765 ? 41.675 -1.940 -47.594 1.00 74.62 765 ILE A CA 1
ATOM 5881 C C . ILE A 1 765 ? 42.665 -2.029 -48.744 1.00 74.62 765 ILE A C 1
ATOM 5883 O O . ILE A 1 765 ? 43.072 -3.119 -49.148 1.00 74.62 765 ILE A O 1
ATOM 5887 N N . ASP A 1 766 ? 43.116 -0.869 -49.209 1.00 72.62 766 ASP A N 1
ATOM 5888 C CA . ASP A 1 766 ? 44.165 -0.765 -50.217 1.00 72.62 766 ASP A CA 1
ATOM 5889 C C . ASP A 1 766 ? 45.500 -0.375 -49.580 1.00 72.62 766 ASP A C 1
ATOM 5891 O O . ASP A 1 766 ? 45.713 0.778 -49.211 1.00 72.62 766 ASP A O 1
ATOM 5895 N N . PHE A 1 767 ? 46.424 -1.331 -49.499 1.00 69.31 767 PHE A N 1
ATOM 5896 C CA . PHE A 1 767 ? 47.820 -1.154 -49.102 1.00 69.31 767 PHE A CA 1
ATOM 5897 C C . PHE A 1 767 ? 48.732 -1.308 -50.320 1.00 69.31 767 PHE A C 1
ATOM 5899 O O . PHE A 1 767 ? 49.311 -2.372 -50.504 1.00 69.31 767 PHE A O 1
ATOM 5906 N N . SER A 1 768 ? 48.894 -0.287 -51.168 1.00 66.44 768 SER A N 1
ATOM 5907 C CA . SER A 1 768 ? 49.707 -0.399 -52.400 1.00 66.44 768 SER A CA 1
ATOM 5908 C C . SER A 1 768 ? 51.029 -1.176 -52.171 1.00 66.44 768 SER A C 1
ATOM 5910 O O . SER A 1 768 ? 51.899 -0.660 -51.465 1.00 66.44 768 SER A O 1
ATOM 5912 N N . PRO A 1 769 ? 51.247 -2.352 -52.804 1.00 68.81 769 PRO A N 1
ATOM 5913 C CA . PRO A 1 769 ? 50.502 -2.907 -53.943 1.00 68.81 769 PRO A CA 1
ATOM 5914 C C . PRO A 1 769 ? 49.349 -3.881 -53.609 1.00 68.81 769 PRO A C 1
ATOM 5916 O O . PRO A 1 769 ? 48.697 -4.345 -54.530 1.00 68.81 769 PRO A O 1
ATOM 5919 N N . VAL A 1 770 ? 49.095 -4.247 -52.359 1.00 76.88 770 VAL A N 1
ATOM 5920 C CA . VAL A 1 770 ? 48.051 -5.199 -51.938 1.00 76.88 770 VAL A CA 1
ATOM 5921 C C . VAL A 1 770 ? 46.680 -4.522 -51.789 1.00 76.88 770 VAL A C 1
ATOM 5923 O O . VAL A 1 770 ? 46.586 -3.431 -51.245 1.00 76.88 770 VAL A O 1
ATOM 5926 N N . SER A 1 771 ? 45.609 -5.183 -52.221 1.00 81.31 771 SER A N 1
ATOM 5927 C CA . SER A 1 771 ? 44.213 -4.802 -51.974 1.00 81.31 771 SER A CA 1
ATOM 5928 C C . SER A 1 771 ? 43.481 -5.972 -51.321 1.00 81.31 771 SER A C 1
ATOM 5930 O O . SER A 1 771 ? 43.624 -7.114 -51.768 1.00 81.31 771 SER A O 1
ATOM 5932 N N . LEU A 1 772 ? 42.728 -5.699 -50.258 1.00 82.81 772 LEU A N 1
ATOM 5933 C CA . LEU A 1 772 ? 41.895 -6.654 -49.533 1.00 82.81 772 LEU A CA 1
ATOM 5934 C C . LEU A 1 772 ? 40.451 -6.162 -49.552 1.00 82.81 772 LEU A C 1
ATOM 5936 O O . LEU A 1 772 ? 40.164 -5.082 -49.051 1.00 82.81 772 LEU A O 1
ATOM 5940 N N . LYS A 1 773 ? 39.534 -6.980 -50.056 1.00 86.31 773 LYS A N 1
ATOM 5941 C CA . LYS A 1 773 ? 38.092 -6.756 -49.950 1.00 86.31 773 LYS A CA 1
ATOM 5942 C C . LYS A 1 773 ? 37.467 -7.900 -49.170 1.00 86.31 773 LYS A C 1
ATOM 5944 O O . LYS A 1 773 ? 37.751 -9.046 -49.495 1.00 86.31 773 LYS A O 1
ATOM 5949 N N . LEU A 1 774 ? 36.625 -7.619 -48.186 1.00 84.00 774 LEU A N 1
ATOM 5950 C CA . LEU A 1 774 ? 35.843 -8.609 -47.449 1.00 84.00 774 LEU A CA 1
ATOM 5951 C C . LEU A 1 774 ? 34.370 -8.198 -47.440 1.00 84.00 774 LEU A C 1
ATOM 5953 O O . LEU A 1 774 ? 34.057 -7.020 -47.296 1.00 84.00 774 LEU A O 1
ATOM 5957 N N . LEU A 1 775 ? 33.474 -9.169 -47.556 1.00 85.06 775 LEU A N 1
ATOM 5958 C CA . LEU A 1 775 ? 32.027 -8.992 -47.476 1.00 85.06 775 LEU A CA 1
ATOM 5959 C C . LEU A 1 775 ? 31.453 -10.100 -46.598 1.00 85.06 775 LEU A C 1
ATOM 5961 O O . LEU A 1 775 ? 31.801 -11.266 -46.765 1.00 85.06 775 LEU A O 1
ATOM 5965 N N . PHE A 1 776 ? 30.584 -9.730 -45.674 1.00 80.88 776 PHE A N 1
ATOM 5966 C CA . PHE A 1 776 ? 29.867 -10.619 -44.776 1.00 80.88 776 PHE A CA 1
ATOM 5967 C C . PHE A 1 776 ? 28.413 -10.153 -44.771 1.00 80.88 776 PHE A C 1
ATOM 5969 O O . PHE A 1 776 ? 28.130 -9.031 -44.384 1.00 80.88 776 PHE A O 1
ATOM 5976 N N . ASP A 1 777 ? 27.511 -10.994 -45.229 1.00 81.62 777 ASP A N 1
ATOM 5977 C CA . ASP A 1 777 ? 26.077 -10.765 -45.346 1.00 81.62 777 ASP A CA 1
ATOM 5978 C C . ASP A 1 777 ? 25.397 -11.988 -44.731 1.00 81.62 777 ASP A C 1
ATOM 5980 O O . ASP A 1 777 ? 25.284 -13.041 -45.357 1.00 81.62 777 ASP A O 1
ATOM 5984 N N . ASP A 1 778 ? 25.084 -11.910 -43.443 1.00 73.69 778 ASP A N 1
ATOM 5985 C CA . ASP A 1 778 ? 24.639 -13.055 -42.650 1.00 73.69 778 ASP A CA 1
ATOM 5986 C C . ASP A 1 778 ? 23.142 -13.366 -42.872 1.00 73.69 778 ASP A C 1
ATOM 5988 O O . ASP A 1 778 ? 22.312 -12.467 -42.718 1.00 73.69 778 ASP A O 1
ATOM 5992 N N . PRO A 1 779 ? 22.739 -14.626 -43.155 1.00 70.31 779 PRO A N 1
ATOM 5993 C CA . PRO A 1 779 ? 23.545 -15.834 -43.380 1.00 70.31 779 PRO A CA 1
ATOM 5994 C C . PRO A 1 779 ? 23.835 -16.138 -44.864 1.00 70.31 779 PRO A C 1
ATOM 5996 O O . PRO A 1 779 ? 24.214 -17.260 -45.211 1.00 70.31 779 PRO A O 1
ATOM 5999 N N . SER A 1 780 ? 23.555 -15.187 -45.749 1.00 78.12 780 SER A N 1
ATOM 6000 C CA . SER A 1 780 ? 23.445 -15.367 -47.196 1.00 78.12 780 SER A CA 1
ATOM 6001 C C . SER A 1 780 ? 24.790 -15.522 -47.916 1.00 78.12 780 SER A C 1
ATOM 6003 O O . SER A 1 780 ? 24.927 -16.412 -48.760 1.00 78.12 780 SER A O 1
ATOM 6005 N N . LEU A 1 781 ? 25.787 -14.689 -47.608 1.00 84.50 781 LEU A N 1
ATOM 6006 C CA . LEU A 1 781 ? 27.023 -14.571 -48.386 1.00 84.50 781 LEU A CA 1
ATOM 6007 C C . LEU A 1 781 ? 28.200 -14.098 -47.525 1.00 84.50 781 LEU A C 1
ATOM 6009 O O . LEU A 1 781 ? 28.109 -13.118 -46.805 1.00 84.50 781 LEU A O 1
ATOM 6013 N N . TYR A 1 782 ? 29.358 -14.739 -47.643 1.00 87.00 782 TYR A N 1
ATOM 6014 C CA . TYR A 1 782 ? 30.572 -14.340 -46.929 1.00 87.00 782 TYR A CA 1
ATOM 6015 C C . TYR A 1 782 ? 31.756 -14.553 -47.848 1.00 87.00 782 TYR A C 1
ATOM 6017 O O . TYR A 1 782 ? 31.836 -15.582 -48.500 1.00 87.00 782 TYR A O 1
ATOM 6025 N N . GLY A 1 783 ? 32.714 -13.647 -47.923 1.00 86.38 783 GLY A N 1
ATOM 6026 C CA . GLY A 1 783 ? 33.850 -13.867 -48.802 1.00 86.38 783 GLY A CA 1
ATOM 6027 C C . GLY A 1 783 ? 34.844 -12.735 -48.819 1.00 86.38 783 GLY A C 1
ATOM 6028 O O . GLY A 1 783 ? 34.667 -11.701 -48.178 1.00 86.38 783 GLY A O 1
ATOM 6029 N N . GLY A 1 784 ? 35.909 -12.944 -49.574 1.00 87.75 784 GLY A N 1
ATOM 6030 C CA . GLY A 1 784 ? 36.975 -11.982 -49.696 1.00 87.75 784 GLY A CA 1
ATOM 6031 C C . GLY A 1 784 ? 37.765 -12.116 -50.981 1.00 87.75 784 GLY A C 1
ATOM 6032 O O . GLY A 1 784 ? 37.782 -13.156 -51.638 1.00 87.75 784 GLY A O 1
ATOM 6033 N N . VAL A 1 785 ? 38.421 -11.019 -51.330 1.00 87.69 785 VAL A N 1
ATOM 6034 C CA . VAL A 1 785 ? 39.294 -10.892 -52.488 1.00 87.69 785 VAL A CA 1
ATOM 6035 C C . VAL A 1 785 ? 40.601 -10.268 -52.029 1.00 87.69 785 VAL A C 1
ATOM 6037 O O . VAL A 1 785 ? 40.605 -9.187 -51.447 1.00 87.69 785 VAL A O 1
ATOM 6040 N N . ILE A 1 786 ? 41.713 -10.936 -52.313 1.00 86.94 786 ILE A N 1
ATOM 6041 C CA . ILE A 1 786 ? 43.064 -10.423 -52.089 1.00 86.94 786 ILE A CA 1
ATOM 6042 C C . ILE A 1 786 ? 43.716 -10.252 -53.453 1.00 86.94 786 ILE A C 1
ATOM 6044 O O . ILE A 1 786 ? 43.824 -11.222 -54.202 1.00 86.94 786 ILE A O 1
ATOM 6048 N N . LYS A 1 787 ? 44.170 -9.041 -53.777 1.00 85.44 787 LYS A N 1
ATOM 6049 C CA . LYS A 1 787 ? 44.894 -8.746 -55.022 1.00 85.44 787 LYS A CA 1
ATOM 6050 C C . LYS A 1 787 ? 46.250 -8.136 -54.731 1.00 85.44 787 LYS A C 1
ATOM 6052 O O . LYS A 1 787 ? 46.373 -7.302 -53.843 1.00 85.44 787 LYS A O 1
ATOM 6057 N N . VAL A 1 788 ? 47.255 -8.489 -55.524 1.00 81.62 788 VAL A N 1
ATOM 6058 C CA . VAL A 1 788 ? 48.548 -7.791 -55.545 1.00 81.62 788 VAL A CA 1
ATOM 6059 C C . VAL A 1 788 ? 48.695 -7.078 -56.886 1.00 81.62 788 VAL A C 1
ATOM 6061 O O . VAL A 1 788 ? 48.773 -7.698 -57.947 1.00 81.62 788 VAL A O 1
ATOM 6064 N N . GLY A 1 789 ? 48.706 -5.752 -56.832 1.00 71.94 789 GLY A N 1
ATOM 6065 C CA . GLY A 1 789 ? 48.816 -4.847 -57.963 1.00 71.94 789 GLY A CA 1
ATOM 6066 C C . GLY A 1 789 ? 50.124 -5.008 -58.745 1.00 71.94 789 GLY A C 1
ATOM 6067 O O . GLY A 1 789 ? 51.117 -5.530 -58.228 1.00 71.94 789 GLY A O 1
ATOM 6068 N N . PRO A 1 790 ? 50.133 -4.578 -60.018 1.00 62.41 790 PRO A N 1
ATOM 6069 C CA . PRO A 1 790 ? 51.302 -4.691 -60.880 1.00 62.41 790 PRO A CA 1
ATOM 6070 C C . PRO A 1 790 ? 52.477 -3.838 -60.365 1.00 62.41 790 PRO A C 1
ATOM 6072 O O . PRO A 1 790 ? 52.267 -2.858 -59.646 1.00 62.41 790 PRO A O 1
ATOM 6075 N N . PRO A 1 791 ? 53.723 -4.170 -60.750 1.00 54.94 791 PRO A N 1
ATOM 6076 C CA . PRO A 1 791 ? 54.889 -3.366 -60.402 1.00 54.94 791 PRO A CA 1
ATOM 6077 C C . PRO A 1 791 ? 54.749 -1.935 -60.934 1.00 54.94 791 PRO A C 1
ATOM 6079 O O . PRO A 1 791 ? 54.388 -1.723 -62.095 1.00 54.94 791 PRO A O 1
ATOM 6082 N N . LYS A 1 792 ? 55.020 -0.939 -60.078 1.00 53.25 792 LYS A N 1
ATOM 6083 C CA . LYS A 1 792 ? 55.019 0.477 -60.478 1.00 53.25 792 LYS A CA 1
ATOM 6084 C C . LYS A 1 792 ? 56.098 0.679 -61.549 1.00 53.25 792 LYS A C 1
ATOM 6086 O O . LYS A 1 792 ? 57.275 0.441 -61.285 1.00 53.25 792 LYS A O 1
ATOM 6091 N N . LYS A 1 793 ? 55.723 1.116 -62.758 1.00 43.25 793 LYS A N 1
ATOM 6092 C CA . LYS A 1 793 ? 56.704 1.542 -63.771 1.00 43.25 793 LYS A CA 1
ATOM 6093 C C . LYS A 1 793 ? 57.450 2.769 -63.234 1.00 43.25 793 LYS A C 1
ATOM 6095 O O . LYS A 1 793 ? 56.806 3.725 -62.816 1.00 43.25 793 LYS A O 1
ATOM 6100 N N . LYS A 1 794 ? 58.788 2.747 -63.248 1.00 37.56 794 LYS A N 1
ATOM 6101 C CA . LYS A 1 794 ? 59.599 3.951 -63.010 1.00 37.56 794 LYS A CA 1
ATOM 6102 C C . LYS A 1 794 ? 59.277 4.956 -64.122 1.00 37.56 794 LYS A C 1
ATOM 6104 O O . LYS A 1 794 ? 59.511 4.650 -65.290 1.00 37.56 794 LYS A O 1
ATOM 6109 N N . GLU A 1 795 ? 58.712 6.108 -63.775 1.00 33.47 795 GLU A N 1
ATOM 6110 C CA . GLU A 1 795 ? 58.504 7.205 -64.722 1.00 33.47 795 GLU A CA 1
ATOM 6111 C C . GLU A 1 795 ? 59.864 7.694 -65.240 1.00 33.47 795 GLU A C 1
ATOM 6113 O O . GLU A 1 795 ? 60.757 8.044 -64.465 1.00 33.47 795 GLU A O 1
ATOM 6118 N N . GLN A 1 796 ? 60.039 7.677 -66.562 1.00 31.58 796 GLN A N 1
ATOM 6119 C CA . GLN A 1 796 ? 61.122 8.395 -67.225 1.00 31.58 796 GLN A CA 1
ATOM 6120 C C . GLN A 1 796 ? 60.840 9.893 -67.089 1.00 31.58 796 GLN A C 1
ATOM 6122 O O . GLN A 1 796 ? 59.759 10.352 -67.455 1.00 31.58 796 GLN A O 1
ATOM 6127 N N . LYS A 1 797 ? 61.809 10.648 -66.557 1.00 32.41 797 LYS A N 1
ATOM 6128 C CA . LYS A 1 797 ? 61.775 12.114 -66.595 1.00 32.41 797 LYS A CA 1
ATOM 6129 C C . LYS A 1 797 ? 61.652 12.570 -68.056 1.00 32.41 797 LYS A C 1
ATOM 6131 O O . LYS A 1 797 ? 62.412 12.060 -68.879 1.00 32.41 797 LYS A O 1
ATOM 6136 N N . PRO A 1 798 ? 60.759 13.517 -68.384 1.00 34.44 798 PRO A N 1
ATOM 6137 C CA . PRO A 1 798 ? 60.798 14.168 -69.682 1.00 34.44 798 PRO A CA 1
ATOM 6138 C C . PRO A 1 798 ? 62.051 15.046 -69.761 1.00 34.44 798 PRO A C 1
ATOM 6140 O O . PRO A 1 798 ? 62.309 15.841 -68.852 1.00 34.44 798 PRO A O 1
ATOM 6143 N N . ASP A 1 799 ? 62.814 14.878 -70.839 1.00 33.66 799 ASP A N 1
ATOM 6144 C CA . ASP A 1 799 ? 63.801 15.853 -71.297 1.00 33.66 799 ASP A CA 1
ATOM 6145 C C . ASP A 1 799 ? 63.116 17.201 -71.566 1.00 33.66 799 ASP A C 1
ATOM 6147 O O . ASP A 1 799 ? 61.947 17.258 -71.955 1.00 33.66 799 ASP A O 1
ATOM 6151 N N . GLY A 1 800 ? 63.840 18.280 -71.275 1.00 32.47 800 GLY A N 1
ATOM 6152 C CA . GLY A 1 800 ? 63.299 19.632 -71.212 1.00 32.47 800 GLY A CA 1
ATOM 6153 C C . GLY A 1 800 ? 62.881 20.233 -72.550 1.00 32.47 800 GLY A C 1
ATOM 6154 O O . GLY A 1 800 ? 63.307 19.793 -73.613 1.00 32.47 800 GLY A O 1
ATOM 6155 N N . ASP A 1 801 ? 62.107 21.312 -72.454 1.00 29.62 801 ASP A N 1
ATOM 6156 C CA . ASP A 1 801 ? 62.250 22.447 -73.356 1.00 29.62 801 ASP A CA 1
ATOM 6157 C C . ASP A 1 801 ? 61.819 23.745 -72.657 1.00 29.62 801 ASP A C 1
ATOM 6159 O O . ASP A 1 801 ? 61.038 23.747 -71.701 1.00 29.62 801 ASP A O 1
ATOM 6163 N N . GLU A 1 802 ? 62.442 24.820 -73.110 1.00 33.59 802 GLU A N 1
ATOM 6164 C CA . GLU A 1 802 ? 62.567 26.148 -72.527 1.00 33.59 802 GLU A CA 1
ATOM 6165 C C . GLU A 1 802 ? 61.283 26.996 -72.580 1.00 33.59 802 GLU A C 1
ATOM 6167 O O . GLU A 1 802 ? 60.452 26.859 -73.475 1.00 33.59 802 GLU A O 1
ATOM 6172 N N . GLY A 1 803 ? 61.202 27.992 -71.685 1.00 28.98 803 GLY A N 1
ATOM 6173 C CA . GLY A 1 803 ? 60.574 29.273 -72.026 1.00 28.98 803 GLY A CA 1
ATOM 6174 C C . GLY A 1 803 ? 59.638 29.895 -70.986 1.00 28.98 803 GLY A C 1
ATOM 6175 O O . GLY A 1 803 ? 58.472 29.532 -70.900 1.00 28.98 803 GLY A O 1
ATOM 6176 N N . GLY A 1 804 ? 60.120 30.963 -70.337 1.00 27.75 804 GLY A N 1
ATOM 6177 C CA . GLY A 1 804 ? 59.345 32.211 -70.270 1.00 27.75 804 GLY A CA 1
ATOM 6178 C C . GLY A 1 804 ? 58.620 32.570 -68.969 1.00 27.75 804 GLY A C 1
ATOM 6179 O O . GLY A 1 804 ? 57.435 32.313 -68.830 1.00 27.75 804 GLY A O 1
ATOM 6180 N N . GLU A 1 805 ? 59.356 33.276 -68.104 1.00 30.33 805 GLU A N 1
ATOM 6181 C CA . GLU A 1 805 ? 58.990 34.527 -67.405 1.00 30.33 805 GLU A CA 1
ATOM 6182 C C . GLU A 1 805 ? 57.692 34.657 -66.568 1.00 30.33 805 GLU A C 1
ATOM 6184 O O . GLU A 1 805 ? 56.581 34.670 -67.085 1.00 30.33 805 GLU A O 1
ATOM 6189 N N . GLY A 1 806 ? 57.882 35.046 -65.293 1.00 27.69 806 GLY A N 1
ATOM 6190 C CA . GLY A 1 806 ? 57.257 36.282 -64.789 1.00 27.69 806 GLY A CA 1
ATOM 6191 C C . GLY A 1 806 ? 56.587 36.262 -63.403 1.00 27.69 806 GLY A C 1
ATOM 6192 O O . GLY A 1 806 ? 55.443 35.843 -63.289 1.00 27.69 806 GLY A O 1
ATOM 6193 N N . GLY A 1 807 ? 57.256 36.878 -62.412 1.00 27.55 807 GLY A N 1
ATOM 6194 C CA . GLY A 1 807 ? 56.654 37.607 -61.268 1.00 27.55 807 GLY A CA 1
ATOM 6195 C C . GLY A 1 807 ? 56.432 36.806 -59.975 1.00 27.55 807 GLY A C 1
ATOM 6196 O O . GLY A 1 807 ? 55.554 35.958 -59.922 1.00 27.55 807 GLY A O 1
ATOM 6197 N N . GLU A 1 808 ? 57.301 36.925 -58.958 1.00 28.56 808 GLU A N 1
ATOM 6198 C CA . GLU A 1 808 ? 57.233 37.900 -57.832 1.00 28.56 808 GLU A CA 1
ATOM 6199 C C . GLU A 1 808 ? 55.943 37.789 -56.982 1.00 28.56 808 GLU A C 1
ATOM 6201 O O . GLU A 1 808 ? 54.848 37.913 -57.506 1.00 28.56 808 GLU A O 1
ATOM 6206 N N . GLY A 1 809 ? 55.948 37.619 -55.656 1.00 26.86 809 GLY A N 1
ATOM 6207 C CA . GLY A 1 809 ? 57.014 37.578 -54.659 1.00 26.86 809 GLY A CA 1
ATOM 6208 C C . GLY A 1 809 ? 56.431 37.572 -53.229 1.00 26.86 809 GLY A C 1
ATOM 6209 O O . GLY A 1 809 ? 55.269 37.913 -53.035 1.00 26.86 809 GLY A O 1
ATOM 6210 N N . GLY A 1 810 ? 57.282 37.230 -52.249 1.00 26.14 810 GLY A N 1
ATOM 6211 C CA . GLY A 1 810 ? 57.136 37.522 -50.809 1.00 26.14 810 GLY A CA 1
ATOM 6212 C C . GLY A 1 810 ? 56.166 36.629 -50.015 1.00 26.14 810 GLY A C 1
ATOM 6213 O O . GLY A 1 810 ? 55.029 36.434 -50.407 1.00 26.14 810 GLY A O 1
ATOM 6214 N N . GLY A 1 811 ? 56.501 36.071 -48.854 1.00 25.23 811 GLY A N 1
ATOM 6215 C CA . GLY A 1 811 ? 57.705 36.148 -48.031 1.00 25.23 811 GLY A CA 1
ATOM 6216 C C . GLY A 1 811 ? 57.349 35.756 -46.589 1.00 25.23 811 GLY A C 1
ATOM 6217 O O . GLY A 1 811 ? 56.332 36.220 -46.090 1.00 25.23 811 GLY A O 1
ATOM 6218 N N . GLY A 1 812 ? 58.210 34.951 -45.950 1.00 24.84 812 GLY A N 1
ATOM 6219 C CA . GLY A 1 812 ? 58.345 34.822 -44.488 1.00 24.84 812 GLY A CA 1
ATOM 6220 C C . GLY A 1 812 ? 57.227 34.069 -43.747 1.00 24.84 812 GLY A C 1
ATOM 6221 O O . GLY A 1 812 ? 56.063 34.167 -44.088 1.00 24.84 812 GLY A O 1
ATOM 6222 N N . GLU A 1 813 ? 57.453 33.293 -42.694 1.00 28.45 813 GLU A N 1
ATOM 6223 C CA . GLU A 1 813 ? 58.643 32.866 -41.963 1.00 28.45 813 GLU A CA 1
ATOM 6224 C C . GLU A 1 813 ? 58.248 31.553 -41.262 1.00 28.45 813 GLU A C 1
ATOM 6226 O O . GLU A 1 813 ? 57.163 31.450 -40.688 1.00 28.45 813 GLU A O 1
ATOM 6231 N N . ALA A 1 814 ? 59.127 30.555 -41.292 1.00 29.06 814 ALA A N 1
ATOM 6232 C CA . ALA A 1 814 ? 59.109 29.450 -40.340 1.00 29.06 814 ALA A CA 1
ATOM 6233 C C . ALA A 1 814 ? 60.105 29.774 -39.214 1.00 29.06 814 ALA A C 1
ATOM 6235 O O . ALA A 1 814 ? 61.191 30.278 -39.518 1.00 29.06 814 ALA A O 1
ATOM 6236 N N . PRO A 1 815 ? 59.828 29.449 -37.941 1.00 30.70 815 PRO A N 1
ATOM 6237 C CA . PRO A 1 815 ? 60.872 29.426 -36.937 1.00 30.70 815 PRO A CA 1
ATOM 6238 C C . PRO A 1 815 ? 61.684 28.129 -37.042 1.00 30.70 815 PRO A C 1
ATOM 6240 O O . PRO A 1 815 ? 61.162 27.018 -36.951 1.00 30.70 815 PRO A O 1
ATOM 6243 N N . MET A 1 816 ? 62.991 28.317 -37.219 1.00 25.69 816 MET A N 1
ATOM 6244 C CA . MET A 1 816 ? 64.046 27.342 -36.959 1.00 25.69 816 MET A CA 1
ATOM 6245 C C . MET A 1 816 ? 64.036 26.882 -35.495 1.00 25.69 816 MET A C 1
ATOM 6247 O O . MET A 1 816 ? 63.836 27.700 -34.600 1.00 25.69 816 MET A O 1
ATOM 6251 N N . ALA A 1 817 ? 64.391 25.617 -35.256 1.00 26.70 817 ALA A N 1
ATOM 6252 C CA . ALA A 1 817 ? 65.664 25.228 -34.625 1.00 26.70 817 ALA A CA 1
ATOM 6253 C C . ALA A 1 817 ? 65.569 23.810 -34.035 1.00 26.70 817 ALA A C 1
ATOM 6255 O O . ALA A 1 817 ? 64.789 23.561 -33.124 1.00 26.70 817 ALA A O 1
ATOM 6256 N N . MET A 1 818 ? 66.417 22.892 -34.494 1.00 27.75 818 MET A N 1
ATOM 6257 C CA . MET A 1 818 ? 67.662 22.561 -33.793 1.00 27.75 818 MET A CA 1
ATOM 6258 C C . MET A 1 818 ? 68.471 21.602 -34.663 1.00 27.75 818 MET A C 1
ATOM 6260 O O . MET A 1 818 ? 68.022 20.514 -35.012 1.00 27.75 818 MET A O 1
ATOM 6264 N N . ALA A 1 819 ? 69.655 22.075 -35.035 1.00 29.48 819 ALA A N 1
ATOM 6265 C CA . ALA A 1 819 ? 70.729 21.265 -35.563 1.00 29.48 819 ALA A CA 1
ATOM 6266 C C . ALA A 1 819 ? 71.368 20.488 -34.407 1.00 29.48 819 ALA A C 1
ATOM 6268 O O . ALA A 1 819 ? 71.582 21.061 -33.337 1.00 29.48 819 ALA A O 1
ATOM 6269 N N . ASP A 1 820 ? 71.715 19.231 -34.657 1.00 29.20 820 ASP A N 1
ATOM 6270 C CA . ASP A 1 820 ? 72.918 18.659 -34.071 1.00 29.20 820 ASP A CA 1
ATOM 6271 C C . ASP A 1 820 ? 73.784 18.131 -35.213 1.00 29.20 820 ASP A C 1
ATOM 6273 O O . ASP A 1 820 ? 73.296 17.533 -36.177 1.00 29.20 820 ASP A O 1
ATOM 6277 N N . ASP A 1 821 ? 75.048 18.502 -35.120 1.00 29.52 821 ASP A N 1
ATOM 6278 C CA . ASP A 1 821 ? 76.094 18.463 -36.127 1.00 29.52 821 ASP A CA 1
ATOM 6279 C C . ASP A 1 821 ? 77.058 17.329 -35.772 1.00 29.52 821 ASP A C 1
ATOM 6281 O O . ASP A 1 821 ? 77.323 17.064 -34.598 1.00 29.52 821 ASP A O 1
ATOM 6285 N N . GLY A 1 822 ? 77.609 16.660 -36.780 1.00 30.05 822 GLY A N 1
ATOM 6286 C CA . GLY A 1 822 ? 78.659 15.681 -36.544 1.00 30.05 822 GLY A CA 1
ATOM 6287 C C . GLY A 1 822 ? 78.899 14.711 -37.688 1.00 30.05 822 GLY A C 1
ATOM 6288 O O . GLY A 1 822 ? 78.329 13.624 -37.705 1.00 30.05 822 GLY A O 1
ATOM 6289 N N . GLY A 1 823 ? 79.858 15.044 -38.555 1.00 28.81 823 GLY A N 1
ATOM 6290 C CA . GLY A 1 823 ? 80.732 14.023 -39.143 1.00 28.81 823 GLY A CA 1
ATOM 6291 C C . GLY A 1 823 ? 80.932 14.100 -40.650 1.00 28.81 823 GLY A C 1
ATOM 6292 O O . GLY A 1 823 ? 80.192 13.503 -41.419 1.00 28.81 823 GLY A O 1
ATOM 6293 N N . ASP A 1 824 ? 81.994 14.802 -41.020 1.00 29.16 824 ASP A N 1
ATOM 6294 C CA . ASP A 1 824 ? 82.574 15.004 -42.344 1.00 29.16 824 ASP A CA 1
ATOM 6295 C C . ASP A 1 824 ? 83.161 13.722 -42.989 1.00 29.16 824 ASP A C 1
ATOM 6297 O O . ASP A 1 824 ? 83.746 12.885 -42.305 1.00 29.16 824 ASP A O 1
ATOM 6301 N N . GLY A 1 825 ? 83.047 13.648 -44.322 1.00 29.34 825 GLY A N 1
ATOM 6302 C CA . GLY A 1 825 ? 84.121 13.254 -45.245 1.00 29.34 825 GLY A CA 1
ATOM 6303 C C . GLY A 1 825 ? 84.543 11.783 -45.390 1.00 29.34 825 GLY A C 1
ATOM 6304 O O . GLY A 1 825 ? 85.194 11.220 -44.517 1.00 29.34 825 GLY A O 1
ATOM 6305 N N . GLY A 1 826 ? 84.376 11.237 -46.606 1.00 27.42 826 GLY A N 1
ATOM 6306 C CA . GLY A 1 826 ? 85.390 10.336 -47.179 1.00 27.42 826 GLY A CA 1
ATOM 6307 C C . GLY A 1 826 ? 84.912 9.126 -47.990 1.00 27.42 826 GLY A C 1
ATOM 6308 O O . GLY A 1 826 ? 84.630 8.079 -47.431 1.00 27.42 826 GLY A O 1
ATOM 6309 N N . GLU A 1 827 ? 84.973 9.282 -49.316 1.00 30.30 827 GLU A N 1
ATOM 6310 C CA . GLU A 1 827 ? 85.428 8.287 -50.307 1.00 30.30 827 GLU A CA 1
ATOM 6311 C C . GLU A 1 827 ? 84.611 7.004 -50.590 1.00 30.30 827 GLU A C 1
ATOM 6313 O O . GLU A 1 827 ? 84.636 6.010 -49.876 1.00 30.30 827 GLU A O 1
ATOM 6318 N N . GLY A 1 828 ? 83.982 7.020 -51.774 1.00 34.66 828 GLY A N 1
ATOM 6319 C CA . GLY A 1 828 ? 84.144 6.016 -52.834 1.00 34.66 828 GLY A CA 1
ATOM 6320 C C . GLY A 1 828 ? 84.218 4.537 -52.447 1.00 34.66 828 GLY A C 1
ATOM 6321 O O . GLY A 1 828 ? 85.303 3.995 -52.258 1.00 34.66 828 GLY A O 1
ATOM 6322 N N . GLY A 1 829 ? 83.074 3.856 -52.513 1.00 27.44 829 GLY A N 1
ATOM 6323 C CA . GLY A 1 829 ? 83.001 2.399 -52.587 1.00 27.44 829 GLY A CA 1
ATOM 6324 C C . GLY A 1 829 ? 81.975 1.962 -53.627 1.00 27.44 829 GLY A C 1
ATOM 6325 O O . GLY A 1 829 ? 80.773 2.051 -53.390 1.00 27.44 829 GLY A O 1
ATOM 6326 N N . GLU A 1 830 ? 82.450 1.487 -54.780 1.00 37.47 830 GLU A N 1
ATOM 6327 C CA . GLU A 1 830 ? 81.686 0.580 -55.638 1.00 37.47 830 GLU A CA 1
ATOM 6328 C C . GLU A 1 830 ? 81.346 -0.684 -54.834 1.00 37.47 830 GLU A C 1
ATOM 6330 O O . GLU A 1 830 ? 82.237 -1.331 -54.281 1.00 37.47 830 GLU A O 1
ATOM 6335 N N . GLY A 1 831 ? 80.066 -1.056 -54.772 1.00 27.61 831 GLY A N 1
ATOM 6336 C CA . GLY A 1 831 ? 79.658 -2.298 -54.122 1.00 27.61 831 GLY A CA 1
ATOM 6337 C C . GLY A 1 831 ? 78.149 -2.529 -54.110 1.00 27.61 831 GLY A C 1
ATOM 6338 O O . GLY A 1 831 ? 77.466 -2.048 -53.217 1.00 27.61 831 GLY A O 1
ATOM 6339 N N . GLY A 1 832 ? 77.669 -3.317 -55.077 1.00 28.98 832 GLY A N 1
ATOM 6340 C CA . GLY A 1 832 ? 76.503 -4.199 -54.933 1.00 28.98 832 GLY A CA 1
ATOM 6341 C C . GLY A 1 832 ? 75.118 -3.551 -54.870 1.00 28.98 832 GLY A C 1
ATOM 6342 O O . GLY A 1 832 ? 74.569 -3.349 -53.792 1.00 28.98 832 GLY A O 1
ATOM 6343 N N . ASP A 1 833 ? 74.494 -3.353 -56.035 1.00 35.22 833 ASP A N 1
ATOM 6344 C CA . ASP A 1 833 ? 73.031 -3.314 -56.148 1.00 35.22 833 ASP A CA 1
ATOM 6345 C C . ASP A 1 833 ? 72.491 -4.739 -55.917 1.00 35.22 833 ASP A C 1
ATOM 6347 O O . ASP A 1 833 ? 72.269 -5.514 -56.851 1.00 35.22 833 ASP A O 1
ATOM 6351 N N . ASP A 1 834 ? 72.357 -5.127 -54.647 1.00 34.84 834 ASP A N 1
ATOM 6352 C CA . ASP A 1 834 ? 71.635 -6.335 -54.256 1.00 34.84 834 ASP A CA 1
ATOM 6353 C C . ASP A 1 834 ? 70.141 -6.092 -54.495 1.00 34.84 834 ASP A C 1
ATOM 6355 O O . ASP A 1 834 ? 69.412 -5.564 -53.650 1.00 34.84 834 ASP A O 1
ATOM 6359 N N . GLY A 1 835 ? 69.691 -6.485 -55.688 1.00 43.69 835 GLY A N 1
ATOM 6360 C CA . GLY A 1 835 ? 68.307 -6.424 -56.134 1.00 43.69 835 GLY A CA 1
ATOM 6361 C C . GLY A 1 835 ? 67.339 -7.136 -55.187 1.00 43.69 835 GLY A C 1
ATOM 6362 O O . GLY A 1 835 ? 66.994 -8.304 -55.374 1.00 43.69 835 GLY A O 1
ATOM 6363 N N . LYS A 1 836 ? 66.809 -6.410 -54.200 1.00 40.34 836 LYS A N 1
ATOM 6364 C CA . LYS A 1 836 ? 65.576 -6.797 -53.511 1.00 40.34 836 LYS A CA 1
ATOM 6365 C C . LYS A 1 836 ? 64.417 -6.589 -54.481 1.00 40.34 836 LYS A C 1
ATOM 6367 O O . LYS A 1 836 ? 63.924 -5.475 -54.635 1.00 40.34 836 LYS A O 1
ATOM 6372 N N . LYS A 1 837 ? 63.983 -7.671 -55.138 1.00 53.66 837 LYS A N 1
ATOM 6373 C CA . LYS A 1 837 ? 62.719 -7.698 -55.890 1.00 53.66 837 LYS A CA 1
ATOM 6374 C C . LYS A 1 837 ? 61.601 -7.186 -54.983 1.00 53.66 837 LYS A C 1
ATOM 6376 O O . LYS A 1 837 ? 61.404 -7.722 -53.891 1.00 53.66 837 LYS A O 1
ATOM 6381 N N . SER A 1 838 ? 60.878 -6.163 -55.427 1.00 61.53 838 SER A N 1
ATOM 6382 C CA . SER A 1 838 ? 59.702 -5.670 -54.713 1.00 61.53 838 SER A CA 1
ATOM 6383 C C . SER A 1 838 ? 58.650 -6.782 -54.628 1.00 61.53 838 SER A C 1
ATOM 6385 O O . SER A 1 838 ? 58.573 -7.653 -55.502 1.00 61.53 838 SER A O 1
ATOM 6387 N N . LEU A 1 839 ? 57.795 -6.749 -53.598 1.00 62.09 839 LEU A N 1
ATOM 6388 C CA . LEU A 1 839 ? 56.643 -7.653 -53.476 1.00 62.09 839 LEU A CA 1
ATOM 6389 C C . LEU A 1 839 ? 55.809 -7.656 -54.772 1.00 62.09 839 LEU A C 1
ATOM 6391 O O . LEU A 1 839 ? 55.382 -8.712 -55.232 1.00 62.09 839 LEU A O 1
ATOM 6395 N N . SER A 1 840 ? 55.665 -6.489 -55.409 1.00 67.44 840 SER A N 1
ATOM 6396 C CA . SER A 1 840 ? 54.984 -6.312 -56.697 1.00 67.44 840 SER A CA 1
ATOM 6397 C C . SER A 1 840 ? 55.678 -7.000 -57.875 1.00 67.44 840 SER A C 1
ATOM 6399 O O . SER A 1 840 ? 55.010 -7.436 -58.807 1.00 67.44 840 SER A O 1
ATOM 6401 N N . ASP A 1 841 ? 57.006 -7.113 -57.845 1.00 66.75 841 ASP A N 1
ATOM 6402 C CA . ASP A 1 841 ? 57.794 -7.713 -58.930 1.00 66.75 841 ASP A CA 1
ATOM 6403 C C . ASP A 1 841 ? 57.673 -9.239 -58.921 1.00 66.75 841 ASP A C 1
ATOM 6405 O O . ASP A 1 841 ? 57.793 -9.891 -59.956 1.00 66.75 841 ASP A O 1
ATOM 6409 N N . THR A 1 842 ? 57.433 -9.810 -57.739 1.00 69.19 842 THR A N 1
ATOM 6410 C CA . THR A 1 842 ? 57.340 -11.261 -57.536 1.00 69.19 842 THR A CA 1
ATOM 6411 C C . THR A 1 842 ? 55.890 -11.746 -57.554 1.00 69.19 842 THR A C 1
ATOM 6413 O O . THR A 1 842 ? 55.600 -12.799 -58.118 1.00 69.19 842 THR A O 1
ATOM 6416 N N . TRP A 1 843 ? 54.969 -10.971 -56.978 1.00 75.25 843 TRP A N 1
ATOM 6417 C CA . TRP A 1 843 ? 53.575 -11.374 -56.764 1.00 75.25 843 TRP A CA 1
ATOM 6418 C C . TRP A 1 843 ? 52.558 -10.546 -57.557 1.00 75.25 843 TRP A C 1
ATOM 6420 O O . TRP A 1 843 ? 51.361 -10.789 -57.444 1.00 75.25 843 TRP A O 1
ATOM 6430 N N . GLY A 1 844 ? 52.999 -9.599 -58.390 1.00 75.69 844 GLY A N 1
ATOM 6431 C CA . GLY A 1 844 ? 52.110 -8.771 -59.205 1.00 75.69 844 GLY A CA 1
ATOM 6432 C C . GLY A 1 844 ? 51.190 -9.600 -60.109 1.00 75.69 844 GLY A C 1
ATOM 6433 O O . GLY A 1 844 ? 51.642 -10.440 -60.894 1.00 75.69 844 GLY A O 1
ATOM 6434 N N . GLY A 1 845 ? 49.885 -9.349 -60.008 1.00 72.94 845 GLY A N 1
ATOM 6435 C CA . GLY A 1 845 ? 48.835 -10.097 -60.705 1.00 72.94 845 GLY A CA 1
ATOM 6436 C C . GLY A 1 845 ? 48.270 -11.291 -59.931 1.00 72.94 845 GLY A C 1
ATOM 6437 O O . GLY A 1 845 ? 47.369 -11.939 -60.452 1.00 72.94 845 GLY A O 1
ATOM 6438 N N . LEU A 1 846 ? 48.762 -11.576 -58.717 1.00 82.44 846 LEU A N 1
ATOM 6439 C CA . LEU A 1 846 ? 48.133 -12.543 -57.816 1.00 82.44 846 LEU A CA 1
ATOM 6440 C C . LEU A 1 846 ? 46.721 -12.070 -57.452 1.00 82.44 846 LEU A C 1
ATOM 6442 O O . LEU A 1 846 ? 46.556 -10.944 -56.974 1.00 82.44 846 LEU A O 1
ATOM 6446 N N . GLU A 1 847 ? 45.735 -12.948 -57.611 1.00 85.56 847 GLU A N 1
ATOM 6447 C CA . GLU A 1 847 ? 44.374 -12.736 -57.119 1.00 85.56 847 GLU A CA 1
ATOM 6448 C C . GLU A 1 847 ? 43.841 -14.014 -56.467 1.00 85.56 847 GLU A C 1
ATOM 6450 O O . GLU A 1 847 ? 43.819 -15.078 -57.087 1.00 85.56 847 GLU A O 1
ATOM 6455 N N . LEU A 1 848 ? 43.419 -13.900 -55.210 1.00 86.50 848 LEU A N 1
ATOM 6456 C CA . LEU A 1 848 ? 42.740 -14.952 -54.461 1.00 86.50 848 LEU A CA 1
ATOM 6457 C C . LEU A 1 848 ? 41.323 -14.481 -54.148 1.00 86.50 848 LEU A C 1
ATOM 6459 O O . LEU A 1 848 ? 41.151 -13.438 -53.522 1.00 86.50 848 LEU A O 1
ATOM 6463 N N . VAL A 1 849 ? 40.331 -15.266 -54.547 1.00 87.69 849 VAL A N 1
ATOM 6464 C CA . VAL A 1 849 ? 38.918 -15.053 -54.225 1.00 87.69 849 VAL A CA 1
ATOM 6465 C C . VAL A 1 849 ? 38.439 -16.245 -53.417 1.00 87.69 849 VAL A C 1
ATOM 6467 O O . VAL A 1 849 ? 38.717 -17.385 -53.780 1.00 87.69 849 VAL A O 1
ATOM 6470 N N . PHE A 1 850 ? 37.716 -16.001 -52.336 1.00 89.44 850 PHE A N 1
ATOM 6471 C CA . PHE A 1 850 ? 37.016 -17.038 -51.589 1.00 89.44 850 PHE A CA 1
ATOM 6472 C C . PHE A 1 850 ? 35.624 -16.540 -51.230 1.00 89.44 850 PHE A C 1
ATOM 6474 O O . PHE A 1 850 ? 35.442 -15.369 -50.905 1.00 89.44 850 PHE A O 1
ATOM 6481 N N . VAL A 1 851 ? 34.635 -17.419 -51.301 1.00 89.31 851 VAL A N 1
ATOM 6482 C CA . VAL A 1 851 ? 33.244 -17.093 -51.021 1.00 89.31 851 VAL A CA 1
ATOM 6483 C C . VAL A 1 851 ? 32.537 -18.308 -50.435 1.00 89.31 851 VAL A C 1
ATOM 6485 O O . VAL A 1 851 ? 32.727 -19.427 -50.887 1.00 89.31 851 VAL A O 1
ATOM 6488 N N . TYR A 1 852 ? 31.726 -18.093 -49.417 1.00 87.38 852 TYR A N 1
ATOM 6489 C CA . TYR A 1 852 ? 30.692 -18.992 -48.956 1.00 87.38 852 TYR A CA 1
ATOM 6490 C C . TYR A 1 852 ? 29.341 -18.365 -49.295 1.00 87.38 852 TYR A C 1
ATOM 6492 O O . TYR A 1 852 ? 29.140 -17.172 -49.073 1.00 87.38 852 TYR A O 1
ATOM 6500 N N . ARG A 1 853 ? 28.415 -19.159 -49.822 1.00 86.19 853 ARG A N 1
ATOM 6501 C CA . ARG A 1 853 ? 27.054 -18.724 -50.144 1.00 86.19 853 ARG A CA 1
ATOM 6502 C C . ARG A 1 853 ? 26.033 -19.748 -49.682 1.00 86.19 853 ARG A C 1
ATOM 6504 O O . ARG A 1 853 ? 26.228 -20.953 -49.853 1.00 86.19 853 ARG A O 1
ATOM 6511 N N . LYS A 1 854 ? 24.924 -19.268 -49.127 1.00 83.75 854 LYS A N 1
ATOM 6512 C CA . LYS A 1 854 ? 23.767 -20.096 -48.787 1.00 83.75 854 LYS A CA 1
ATOM 6513 C C . LYS A 1 854 ? 22.917 -20.295 -50.043 1.00 83.75 854 LYS A C 1
ATOM 6515 O O . LYS A 1 854 ? 22.381 -19.338 -50.590 1.00 83.75 854 LYS A O 1
ATOM 6520 N N . ILE A 1 855 ? 22.788 -21.539 -50.504 1.00 81.19 855 ILE A N 1
ATOM 6521 C CA . ILE A 1 855 ? 21.958 -21.882 -51.672 1.00 81.19 855 ILE A CA 1
ATOM 6522 C C . ILE A 1 855 ? 20.499 -22.044 -51.243 1.00 81.19 855 ILE A C 1
ATOM 6524 O O . ILE A 1 855 ? 19.584 -21.567 -51.909 1.00 81.19 855 ILE A O 1
ATOM 6528 N N . ASN A 1 856 ? 20.277 -22.735 -50.126 1.00 80.56 856 ASN A N 1
ATOM 6529 C CA . ASN A 1 856 ? 18.982 -22.869 -49.464 1.00 80.56 856 ASN A CA 1
ATOM 6530 C C . ASN A 1 856 ? 19.197 -23.191 -47.974 1.00 80.56 856 ASN A C 1
ATOM 6532 O O . ASN A 1 856 ? 20.329 -23.211 -47.494 1.00 80.56 856 ASN A O 1
ATOM 6536 N N . ASP A 1 857 ? 18.125 -23.450 -47.227 1.00 79.12 857 ASP A N 1
ATOM 6537 C CA . ASP A 1 857 ? 18.207 -23.703 -45.780 1.00 79.12 857 ASP A CA 1
ATOM 6538 C C . ASP A 1 857 ? 19.049 -24.925 -45.383 1.00 79.12 857 ASP A C 1
ATOM 6540 O O . ASP A 1 857 ? 19.539 -24.973 -44.257 1.00 79.12 857 ASP A O 1
ATOM 6544 N N . ASN A 1 858 ? 19.272 -25.872 -46.298 1.00 83.00 858 ASN A N 1
ATOM 6545 C CA . ASN A 1 858 ? 19.990 -27.121 -46.035 1.00 83.00 858 ASN A CA 1
ATOM 6546 C C . ASN A 1 858 ? 21.301 -27.266 -46.827 1.00 83.00 858 ASN A C 1
ATOM 6548 O O . ASN A 1 858 ? 22.017 -28.252 -46.644 1.00 83.00 858 ASN A O 1
ATOM 6552 N N . LEU A 1 859 ? 21.611 -26.330 -47.726 1.00 83.56 859 LEU A N 1
ATOM 6553 C CA . LEU A 1 859 ? 22.748 -26.420 -48.637 1.00 83.56 859 LEU A CA 1
ATOM 6554 C C . LEU A 1 859 ? 23.463 -25.074 -48.742 1.00 83.56 859 LEU A C 1
ATOM 6556 O O . LEU A 1 859 ? 22.867 -24.067 -49.127 1.00 83.56 859 LEU A O 1
ATOM 6560 N N . GLY A 1 860 ? 24.758 -25.085 -48.454 1.00 85.06 860 GLY A N 1
ATOM 6561 C CA . GLY A 1 860 ? 25.677 -23.990 -48.726 1.00 85.06 860 GLY A CA 1
ATOM 6562 C C . GLY A 1 860 ? 26.819 -24.441 -49.631 1.00 85.06 860 GLY A C 1
ATOM 6563 O O . GLY A 1 860 ? 27.035 -25.637 -49.840 1.00 85.06 860 GLY A O 1
ATOM 6564 N N . GLU A 1 861 ? 27.558 -23.479 -50.161 1.00 87.56 861 GLU A N 1
ATOM 6565 C CA . GLU A 1 861 ? 28.691 -23.707 -51.054 1.00 87.56 861 GLU A CA 1
ATOM 6566 C C . GLU A 1 861 ? 29.864 -22.816 -50.667 1.00 87.56 861 GLU A C 1
ATOM 6568 O O . GLU A 1 861 ? 29.707 -21.606 -50.541 1.00 87.56 861 GLU A O 1
ATOM 6573 N N . TYR A 1 862 ? 31.041 -23.418 -50.530 1.00 87.06 862 TYR A N 1
ATOM 6574 C CA . TYR A 1 862 ? 32.334 -22.762 -50.403 1.00 87.06 862 TYR A CA 1
ATOM 6575 C C . TYR A 1 862 ? 33.049 -22.805 -51.750 1.00 87.06 862 TYR A C 1
ATOM 6577 O O . TYR A 1 862 ? 33.425 -23.877 -52.211 1.00 87.06 862 TYR A O 1
ATOM 6585 N N . ALA A 1 863 ? 33.284 -21.658 -52.370 1.00 86.75 863 ALA A N 1
ATOM 6586 C CA . ALA A 1 863 ? 34.023 -21.546 -53.614 1.00 86.75 863 ALA A CA 1
ATOM 6587 C C . ALA A 1 863 ? 35.305 -20.725 -53.428 1.00 86.75 863 ALA A C 1
ATOM 6589 O O . ALA A 1 863 ? 35.335 -19.735 -52.701 1.00 86.75 863 ALA A O 1
ATOM 6590 N N . GLY A 1 864 ? 36.380 -21.130 -54.094 1.00 86.69 864 GLY A N 1
ATOM 6591 C CA . GLY A 1 864 ? 37.654 -20.425 -54.110 1.00 86.69 864 GLY A CA 1
ATOM 6592 C C . GLY A 1 864 ? 38.220 -20.355 -55.519 1.00 86.69 864 GLY A C 1
ATOM 6593 O O . GLY A 1 864 ? 38.182 -21.346 -56.243 1.00 86.69 864 GLY A O 1
ATOM 6594 N N . GLN A 1 865 ? 38.756 -19.200 -55.909 1.00 86.38 865 GLN A N 1
ATOM 6595 C CA . GLN A 1 865 ? 39.479 -18.998 -57.160 1.00 86.38 865 GLN A CA 1
ATOM 6596 C C . GLN A 1 865 ? 40.881 -18.474 -56.873 1.00 86.38 865 GLN A C 1
ATOM 6598 O O . GLN A 1 865 ? 41.079 -17.565 -56.070 1.00 86.38 865 GLN A O 1
ATOM 6603 N N . PHE A 1 866 ? 41.853 -19.030 -57.580 1.00 85.19 866 PHE A N 1
ATOM 6604 C CA . PHE A 1 866 ? 43.250 -18.664 -57.485 1.00 85.19 866 PHE A CA 1
ATOM 6605 C C . PHE A 1 866 ? 43.799 -18.310 -58.867 1.00 85.19 866 PHE A C 1
ATOM 6607 O O . PHE A 1 866 ? 43.794 -19.127 -59.793 1.00 85.19 866 PHE A O 1
ATOM 6614 N N . THR A 1 867 ? 44.291 -17.081 -58.992 1.00 84.12 867 THR A N 1
ATOM 6615 C CA . THR A 1 867 ? 44.963 -16.561 -60.183 1.00 84.12 867 THR A CA 1
ATOM 6616 C C . THR A 1 867 ? 46.428 -16.327 -59.860 1.00 84.12 867 THR A C 1
ATOM 6618 O O . THR A 1 867 ? 46.770 -15.583 -58.941 1.00 84.12 867 THR A O 1
ATOM 6621 N N . LEU A 1 868 ? 47.298 -16.981 -60.625 1.00 79.62 868 LEU A N 1
ATOM 6622 C CA . LEU A 1 868 ? 48.742 -16.934 -60.438 1.00 79.62 868 LEU A CA 1
ATOM 6623 C C . LEU A 1 868 ? 49.327 -15.551 -60.811 1.00 79.62 868 LEU A C 1
ATOM 6625 O O . LEU A 1 868 ? 48.878 -14.942 -61.784 1.00 79.62 868 LEU A O 1
ATOM 6629 N N . PRO A 1 869 ? 50.386 -15.083 -60.117 1.00 80.25 869 PRO A N 1
ATOM 6630 C CA . PRO A 1 869 ? 51.154 -13.902 -60.509 1.00 80.25 869 PRO A CA 1
ATOM 6631 C C . PRO A 1 869 ? 51.620 -13.967 -61.966 1.00 80.25 869 PRO A C 1
ATOM 6633 O O . PRO A 1 869 ? 51.987 -15.036 -62.463 1.00 80.25 869 PRO A O 1
ATOM 6636 N N . LYS A 1 870 ? 51.709 -12.816 -62.643 1.00 71.56 870 LYS A N 1
ATOM 6637 C CA . LYS A 1 870 ? 52.185 -12.744 -64.041 1.00 71.56 870 LYS A CA 1
ATOM 6638 C C . LYS A 1 870 ? 53.601 -13.294 -64.215 1.00 71.56 870 LYS A C 1
ATOM 6640 O O . LYS A 1 870 ? 53.898 -13.922 -65.223 1.00 71.56 870 LYS A O 1
ATOM 6645 N N . ALA A 1 871 ? 54.444 -13.120 -63.197 1.00 68.75 871 ALA A N 1
ATOM 6646 C CA . ALA A 1 871 ? 55.821 -13.608 -63.182 1.00 68.75 871 ALA A CA 1
ATOM 6647 C C . ALA A 1 871 ? 55.949 -15.142 -63.276 1.00 68.75 871 ALA A C 1
ATOM 6649 O O . ALA A 1 871 ? 57.004 -15.627 -63.672 1.00 68.75 871 ALA A O 1
ATOM 6650 N N . ILE A 1 872 ? 54.906 -15.896 -62.904 1.00 72.69 872 ILE A N 1
ATOM 6651 C CA . ILE A 1 872 ? 54.915 -17.370 -62.910 1.00 72.69 872 ILE A CA 1
ATOM 6652 C C . ILE A 1 872 ? 53.806 -17.991 -63.764 1.00 72.69 872 ILE A C 1
ATOM 6654 O O . ILE A 1 872 ? 53.830 -19.194 -64.007 1.00 72.69 872 ILE A O 1
ATOM 6658 N N . SER A 1 873 ? 52.835 -17.194 -64.215 1.00 71.06 873 SER A N 1
ATOM 6659 C CA . SER A 1 873 ? 51.782 -17.654 -65.123 1.00 71.06 873 SER A CA 1
ATOM 6660 C C . SER A 1 873 ? 52.186 -17.550 -66.587 1.00 71.06 873 SER A C 1
ATOM 6662 O O . SER A 1 873 ? 51.688 -18.340 -67.376 1.00 71.06 873 SER A O 1
ATOM 6664 N N . THR A 1 874 ? 53.093 -16.649 -66.964 1.00 69.81 874 THR A N 1
ATOM 6665 C CA . THR A 1 874 ? 53.511 -16.476 -68.359 1.00 69.81 874 THR A CA 1
ATOM 6666 C C . THR A 1 874 ? 54.849 -17.162 -68.644 1.00 69.81 874 THR A C 1
ATOM 6668 O O . THR A 1 874 ? 55.878 -16.801 -68.074 1.00 69.81 874 THR A O 1
ATOM 6671 N N . PHE A 1 875 ? 54.856 -18.091 -69.601 1.00 73.06 875 PHE A N 1
ATOM 6672 C CA . PHE A 1 875 ? 56.062 -18.690 -70.170 1.00 73.06 875 PHE A CA 1
ATOM 6673 C C . PHE A 1 875 ? 56.294 -18.151 -71.577 1.00 73.06 875 PHE A C 1
ATOM 6675 O O . PHE A 1 875 ? 55.443 -18.285 -72.457 1.00 73.06 875 PHE A O 1
ATOM 6682 N N . ASN A 1 876 ? 57.465 -17.558 -71.790 1.00 66.31 876 ASN A N 1
ATOM 6683 C CA . ASN A 1 876 ? 57.847 -17.013 -73.083 1.00 66.31 876 ASN A CA 1
ATOM 6684 C C . ASN A 1 876 ? 58.742 -18.023 -73.819 1.00 66.31 876 ASN A C 1
ATOM 6686 O O . ASN A 1 876 ? 59.862 -18.289 -73.381 1.00 66.31 876 ASN A O 1
ATOM 6690 N N . LEU A 1 877 ? 58.233 -18.622 -74.900 1.00 73.81 877 LEU A N 1
ATOM 6691 C CA . LEU A 1 877 ? 58.914 -19.657 -75.694 1.00 73.81 877 LEU A CA 1
ATOM 6692 C C . LEU A 1 877 ? 59.398 -19.115 -77.054 1.00 73.81 877 LEU A C 1
ATOM 6694 O O . LEU A 1 877 ? 59.453 -19.852 -78.037 1.00 73.81 877 LEU A O 1
ATOM 6698 N N . GLY A 1 878 ? 59.745 -17.827 -77.132 1.00 71.38 878 GLY A N 1
ATOM 6699 C CA . GLY A 1 878 ? 60.194 -17.174 -78.367 1.00 71.38 878 GLY A CA 1
ATOM 6700 C C . GLY A 1 878 ? 59.052 -16.438 -79.068 1.00 71.38 878 GLY A C 1
ATOM 6701 O O . GLY A 1 878 ? 58.666 -15.366 -78.622 1.00 71.38 878 GLY A O 1
ATOM 6702 N N . GLU A 1 879 ? 58.508 -16.989 -80.158 1.00 62.38 879 GLU A N 1
ATOM 6703 C CA . GLU A 1 879 ? 57.385 -16.382 -80.911 1.00 62.38 879 GLU A CA 1
ATOM 6704 C C . GLU A 1 879 ? 55.997 -16.679 -80.302 1.00 62.38 879 GLU A C 1
ATOM 6706 O O . GLU A 1 879 ? 54.985 -16.182 -80.794 1.00 62.38 879 GLU A O 1
ATOM 6711 N N . VAL A 1 880 ? 55.935 -17.488 -79.235 1.00 52.72 880 VAL A N 1
ATOM 6712 C CA . VAL A 1 880 ? 54.691 -17.912 -78.573 1.00 52.72 880 VAL A CA 1
ATOM 6713 C C . VAL A 1 880 ? 54.767 -17.640 -77.072 1.00 52.72 880 VAL A C 1
ATOM 6715 O O . VAL A 1 880 ? 55.684 -18.096 -76.384 1.00 52.72 880 VAL A O 1
ATOM 6718 N N . GLU A 1 881 ? 53.760 -16.933 -76.567 1.00 72.56 881 GLU A N 1
ATOM 6719 C CA . GLU A 1 881 ? 53.535 -16.680 -75.146 1.00 72.56 881 GLU A CA 1
ATOM 6720 C C . GLU A 1 881 ? 52.423 -17.612 -74.639 1.00 72.56 881 GLU A C 1
ATOM 6722 O O . GLU A 1 881 ? 51.311 -17.609 -75.170 1.00 72.56 881 GLU A O 1
ATOM 6727 N N . ILE A 1 882 ? 52.721 -18.437 -73.630 1.00 68.38 882 ILE A N 1
ATOM 6728 C CA . ILE A 1 882 ? 51.739 -19.320 -72.982 1.00 68.38 882 ILE A CA 1
ATOM 6729 C C . ILE A 1 882 ? 51.457 -18.781 -71.583 1.00 68.38 882 ILE A C 1
ATOM 6731 O O . ILE A 1 882 ? 52.362 -18.720 -70.753 1.00 68.38 882 ILE A O 1
ATOM 6735 N N . THR A 1 883 ? 50.199 -18.443 -71.300 1.00 71.00 883 THR A N 1
ATOM 6736 C CA . THR A 1 883 ? 49.754 -18.024 -69.964 1.00 71.00 883 THR A CA 1
ATOM 6737 C C . THR A 1 883 ? 48.934 -19.129 -69.298 1.00 71.00 883 THR A C 1
ATOM 6739 O O . THR A 1 883 ? 47.966 -19.622 -69.880 1.00 71.00 883 THR A O 1
ATOM 6742 N N . LEU A 1 884 ? 49.312 -19.522 -68.079 1.00 74.69 884 LEU A N 1
ATOM 6743 C CA . LEU A 1 884 ? 48.572 -20.475 -67.255 1.00 74.69 884 LEU A CA 1
ATOM 6744 C C . LEU A 1 884 ? 47.189 -19.921 -66.877 1.00 74.69 884 LEU A C 1
ATOM 6746 O O . LEU A 1 884 ? 47.073 -18.733 -66.562 1.00 74.69 884 LEU A O 1
ATOM 6750 N N . PRO A 1 885 ? 46.149 -20.774 -66.869 1.00 68.31 885 PRO A N 1
ATOM 6751 C CA . PRO A 1 885 ? 44.805 -20.379 -66.473 1.00 68.31 885 PRO A CA 1
ATOM 6752 C C . PRO A 1 885 ? 44.686 -20.152 -64.962 1.00 68.31 885 PRO A C 1
ATOM 6754 O O . PRO A 1 885 ? 45.546 -20.542 -64.172 1.00 68.31 885 PRO A O 1
ATOM 6757 N N . SER A 1 886 ? 43.570 -19.551 -64.561 1.00 79.25 886 SER A N 1
ATOM 6758 C CA . SER A 1 886 ? 43.123 -19.541 -63.170 1.00 79.25 886 SER A CA 1
ATOM 6759 C C . SER A 1 886 ? 42.477 -20.880 -62.797 1.00 79.25 886 SER A C 1
ATOM 6761 O O . SER A 1 886 ? 41.888 -21.564 -63.643 1.00 79.25 886 SER A O 1
ATOM 6763 N N . PHE A 1 887 ? 42.579 -21.244 -61.521 1.00 80.38 887 PHE A N 1
ATOM 6764 C CA . PHE A 1 887 ? 42.010 -22.471 -60.965 1.00 80.38 887 PHE A CA 1
ATOM 6765 C C . PHE A 1 887 ? 40.912 -22.117 -59.966 1.00 80.38 887 PHE A C 1
ATOM 6767 O O . PHE A 1 887 ? 41.101 -21.230 -59.137 1.00 80.38 887 PHE A O 1
ATOM 6774 N N . GLY A 1 888 ? 39.777 -22.806 -60.035 1.00 82.12 888 GLY A N 1
ATOM 6775 C CA . GLY A 1 888 ? 38.655 -22.655 -59.117 1.00 82.12 888 GLY A CA 1
ATOM 6776 C C . GLY A 1 888 ? 38.225 -23.991 -58.513 1.00 82.12 888 GLY A C 1
ATOM 6777 O O . GLY A 1 888 ? 38.287 -25.022 -59.182 1.00 82.12 888 GLY A O 1
ATOM 6778 N N . MET A 1 889 ? 37.775 -23.976 -57.262 1.00 84.50 889 MET A N 1
ATOM 6779 C CA . MET A 1 889 ? 37.198 -25.126 -56.563 1.00 84.50 889 MET A CA 1
ATOM 6780 C C . MET A 1 889 ? 35.934 -24.692 -55.828 1.00 84.50 889 MET A C 1
ATOM 6782 O O . MET A 1 889 ? 35.949 -23.683 -55.137 1.00 84.50 889 MET A O 1
ATOM 6786 N N . GLU A 1 890 ? 34.868 -25.466 -55.962 1.00 86.56 890 GLU A N 1
ATOM 6787 C CA . GLU A 1 890 ? 33.571 -25.290 -55.310 1.00 86.56 890 GLU A CA 1
ATOM 6788 C C . GLU A 1 890 ? 33.314 -26.544 -54.459 1.00 86.56 890 GLU A C 1
ATOM 6790 O O . GLU A 1 890 ? 33.479 -27.662 -54.946 1.00 86.56 890 GLU A O 1
ATOM 6795 N N . TYR A 1 891 ? 32.952 -26.379 -53.191 1.00 88.44 891 TYR A N 1
ATOM 6796 C CA . TYR A 1 891 ? 32.674 -27.443 -52.229 1.00 88.44 891 TYR A CA 1
ATOM 6797 C C . TYR A 1 891 ? 31.327 -27.185 -51.558 1.00 88.44 891 TYR A C 1
ATOM 6799 O O . TYR A 1 891 ? 31.120 -26.146 -50.933 1.00 88.44 891 TYR A O 1
ATOM 6807 N N . PHE A 1 892 ? 30.412 -28.136 -51.660 1.00 87.06 892 PHE A N 1
ATOM 6808 C CA . PHE A 1 892 ? 29.057 -28.025 -51.142 1.00 87.06 892 PHE A CA 1
ATOM 6809 C C . PHE A 1 892 ? 28.955 -28.675 -49.761 1.00 87.06 892 PHE A C 1
ATOM 6811 O O . PHE A 1 892 ? 29.594 -29.687 -49.471 1.00 87.06 892 PHE A O 1
ATOM 6818 N N . THR A 1 893 ? 28.122 -28.122 -48.880 1.00 87.00 893 THR A N 1
ATOM 6819 C CA . THR A 1 893 ? 27.978 -28.616 -47.497 1.00 87.00 893 THR A CA 1
ATOM 6820 C C . THR A 1 893 ? 27.405 -30.033 -47.407 1.00 87.00 893 THR A C 1
ATOM 6822 O O . THR A 1 893 ? 27.526 -30.669 -46.363 1.00 87.00 893 THR A O 1
ATOM 6825 N N . ASN A 1 894 ? 26.804 -30.546 -48.484 1.00 86.81 894 ASN A N 1
ATOM 6826 C CA . ASN A 1 894 ? 26.358 -31.935 -48.611 1.00 86.81 894 ASN A CA 1
ATOM 6827 C C . ASN A 1 894 ? 27.495 -32.918 -48.978 1.00 86.81 894 ASN A C 1
ATOM 6829 O O . ASN A 1 894 ? 27.244 -34.119 -49.046 1.00 86.81 894 ASN A O 1
ATOM 6833 N N . GLY A 1 895 ? 28.721 -32.427 -49.194 1.00 81.81 895 GLY A N 1
ATOM 6834 C CA . GLY A 1 895 ? 29.904 -33.218 -49.539 1.00 81.81 895 GLY A CA 1
ATOM 6835 C C . GLY A 1 895 ? 30.261 -33.244 -51.029 1.00 81.81 895 GLY A C 1
ATOM 6836 O O . GLY A 1 895 ? 31.298 -33.813 -51.375 1.00 81.81 895 GLY A O 1
ATOM 6837 N N . ASP A 1 896 ? 29.458 -32.633 -51.907 1.00 88.19 896 ASP A N 1
ATOM 6838 C CA . ASP A 1 896 ? 29.773 -32.546 -53.337 1.00 88.19 896 ASP A CA 1
ATOM 6839 C C . ASP A 1 896 ? 30.894 -31.527 -53.601 1.00 88.19 896 ASP A C 1
ATOM 6841 O O . ASP A 1 896 ? 31.099 -30.584 -52.836 1.00 88.19 896 ASP A O 1
ATOM 6845 N N . PHE A 1 897 ? 31.621 -31.677 -54.711 1.00 85.81 897 PHE A N 1
ATOM 6846 C CA . PHE A 1 897 ? 32.622 -30.695 -55.131 1.00 85.81 897 PHE A CA 1
ATOM 6847 C C . PHE A 1 897 ? 32.718 -30.572 -56.653 1.00 85.81 897 PHE A C 1
ATOM 6849 O O . PHE A 1 897 ? 32.414 -31.505 -57.399 1.00 85.81 897 PHE A O 1
ATOM 6856 N N . LYS A 1 898 ? 33.190 -29.415 -57.116 1.00 83.00 898 LYS A N 1
ATOM 6857 C CA . LYS A 1 898 ? 33.444 -29.099 -58.522 1.00 83.00 898 LYS A CA 1
ATOM 6858 C C . LYS A 1 898 ? 34.776 -28.366 -58.657 1.00 83.00 898 LYS A C 1
ATOM 6860 O O . LYS A 1 898 ? 35.108 -27.501 -57.856 1.00 83.00 898 LYS A O 1
ATOM 6865 N N . VAL A 1 899 ? 35.555 -28.720 -59.677 1.00 79.75 899 VAL A N 1
ATOM 6866 C CA . VAL A 1 899 ? 36.826 -28.059 -60.008 1.00 79.75 899 VAL A CA 1
ATOM 6867 C C . VAL A 1 899 ? 36.694 -27.421 -61.381 1.00 79.75 899 VAL A C 1
ATOM 6869 O O . VAL A 1 899 ? 36.263 -28.069 -62.334 1.00 79.75 899 VAL A O 1
ATOM 6872 N N . THR A 1 900 ? 37.085 -26.156 -61.481 1.00 74.19 900 THR A N 1
ATOM 6873 C CA . THR A 1 900 ? 36.995 -25.351 -62.699 1.00 74.19 900 THR A CA 1
ATOM 6874 C C . THR A 1 900 ? 38.392 -24.862 -63.082 1.00 74.19 900 THR A C 1
ATOM 6876 O O . THR A 1 900 ? 39.142 -24.381 -62.237 1.00 74.19 900 THR A O 1
ATOM 6879 N N . VAL A 1 901 ? 38.759 -24.962 -64.360 1.00 73.50 901 VAL A N 1
ATOM 6880 C CA . VAL A 1 901 ? 40.030 -24.441 -64.895 1.00 73.50 901 VAL A CA 1
ATOM 6881 C C . VAL A 1 901 ? 39.703 -23.512 -66.060 1.00 73.50 901 VAL A C 1
ATOM 6883 O O . VAL A 1 901 ? 39.054 -23.945 -67.011 1.00 73.50 901 VAL A O 1
ATOM 6886 N N . GLY A 1 902 ? 40.101 -22.237 -65.988 1.00 62.78 902 GLY A N 1
ATOM 6887 C CA . GLY A 1 902 ? 39.666 -21.228 -66.963 1.00 62.78 902 GLY A CA 1
ATOM 6888 C C . GLY A 1 902 ? 40.536 -19.968 -67.043 1.00 62.78 902 GLY A C 1
ATOM 6889 O O . GLY A 1 902 ? 41.210 -19.583 -66.090 1.00 62.78 902 GLY A O 1
ATOM 6890 N N . TRP A 1 903 ? 40.508 -19.314 -68.204 1.00 56.00 903 TRP A N 1
ATOM 6891 C CA . TRP A 1 903 ? 41.133 -18.019 -68.494 1.00 56.00 903 TRP A CA 1
ATOM 6892 C C . TRP A 1 903 ? 40.205 -16.929 -67.936 1.00 56.00 903 TRP A C 1
ATOM 6894 O O . TRP A 1 903 ? 39.002 -17.183 -67.875 1.00 56.00 903 TRP A O 1
ATOM 6904 N N . PRO A 1 904 ? 40.709 -15.770 -67.466 1.00 44.69 904 PRO A N 1
ATOM 6905 C CA . PRO A 1 904 ? 39.928 -14.852 -66.635 1.00 44.69 904 PRO A CA 1
ATOM 6906 C C . PRO A 1 904 ? 38.561 -14.552 -67.258 1.00 44.69 904 PRO A C 1
ATOM 6908 O O . PRO A 1 904 ? 38.471 -14.031 -68.369 1.00 44.69 904 PRO A O 1
ATOM 6911 N N . PHE A 1 905 ? 37.503 -14.931 -66.539 1.00 44.53 905 PHE A N 1
ATOM 6912 C CA . PHE A 1 905 ? 36.123 -14.771 -66.974 1.00 44.53 905 PHE A CA 1
ATOM 6913 C C . PHE A 1 905 ? 35.784 -13.277 -67.016 1.00 44.53 905 PHE A C 1
ATOM 6915 O O . PHE A 1 905 ? 35.523 -12.668 -65.979 1.00 44.53 905 PHE A O 1
ATOM 6922 N N . SER A 1 906 ? 35.782 -12.669 -68.205 1.00 35.09 906 SER A N 1
ATOM 6923 C CA . SER A 1 906 ? 35.011 -11.445 -68.405 1.00 35.09 906 SER A CA 1
ATOM 6924 C C . SER A 1 906 ? 33.534 -11.831 -68.488 1.00 35.09 906 SER A C 1
ATOM 6926 O O . SER A 1 906 ? 33.173 -12.878 -69.027 1.00 35.09 906 SER A O 1
ATOM 6928 N N . SER A 1 907 ? 32.668 -11.001 -67.921 1.00 30.83 907 SER A N 1
ATOM 6929 C CA . SER A 1 907 ? 31.233 -11.241 -67.728 1.00 30.83 907 SER A CA 1
ATOM 6930 C C . SER A 1 907 ? 30.398 -11.337 -69.019 1.00 30.83 907 SER A C 1
ATOM 6932 O O . SER A 1 907 ? 29.194 -11.105 -68.984 1.00 30.83 907 SER A O 1
ATOM 6934 N N . THR A 1 908 ? 30.994 -11.637 -70.178 1.00 26.77 908 THR A N 1
ATOM 6935 C CA . THR A 1 908 ? 30.328 -11.478 -71.482 1.00 26.77 908 THR A CA 1
ATOM 6936 C C . THR A 1 908 ? 30.387 -12.670 -72.437 1.00 26.77 908 THR A C 1
ATOM 6938 O O . THR A 1 908 ? 29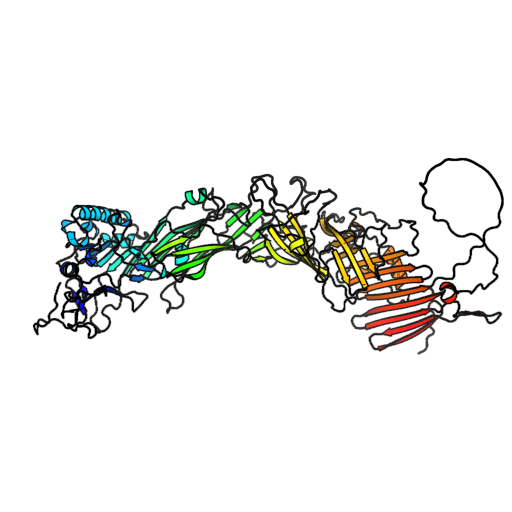.859 -12.553 -73.539 1.00 26.77 908 THR A O 1
ATOM 6941 N N . ALA A 1 909 ? 30.932 -13.833 -72.067 1.00 25.50 909 ALA A N 1
ATOM 6942 C CA . ALA A 1 909 ? 30.807 -15.015 -72.929 1.00 25.50 909 ALA A CA 1
ATOM 6943 C C . ALA A 1 909 ? 30.866 -16.338 -72.155 1.00 25.50 909 ALA A C 1
ATOM 6945 O O . ALA A 1 909 ? 31.905 -16.715 -71.622 1.00 25.50 909 ALA A O 1
ATOM 6946 N N . SER A 1 910 ? 29.756 -17.077 -72.152 1.00 26.44 910 SER A N 1
ATOM 6947 C CA . SER A 1 910 ? 29.707 -18.490 -71.768 1.00 26.44 910 SER A CA 1
ATOM 6948 C C . SER A 1 910 ? 29.586 -19.339 -73.036 1.00 26.44 910 SER A C 1
ATOM 6950 O O . SER A 1 910 ? 28.669 -19.140 -73.828 1.00 26.44 910 SER A O 1
ATOM 6952 N N . PHE A 1 911 ? 30.475 -20.315 -73.209 1.00 26.22 911 PHE A N 1
ATOM 6953 C CA . PHE A 1 911 ? 30.252 -21.457 -74.097 1.00 26.22 911 PHE A CA 1
ATOM 6954 C C . PHE A 1 911 ? 30.244 -22.720 -73.241 1.00 26.22 911 PHE A C 1
ATOM 6956 O O . PHE A 1 911 ? 31.220 -23.012 -72.555 1.00 26.22 911 PHE A O 1
ATOM 6963 N N . ALA A 1 912 ? 29.140 -23.462 -73.289 1.00 26.75 912 ALA A N 1
ATOM 6964 C CA . ALA A 1 912 ? 29.046 -24.806 -72.740 1.00 26.75 912 ALA A CA 1
ATOM 6965 C C . ALA A 1 912 ? 29.318 -25.821 -73.865 1.00 26.75 912 ALA A C 1
ATOM 6967 O O . ALA A 1 912 ? 28.558 -25.846 -74.837 1.00 26.75 912 ALA A O 1
ATOM 6968 N N . PRO A 1 913 ? 30.351 -26.674 -73.774 1.00 28.91 913 PRO A N 1
ATOM 6969 C CA . PRO A 1 913 ? 30.406 -27.897 -74.552 1.00 28.91 913 PRO A CA 1
ATOM 6970 C C . PRO A 1 913 ? 29.686 -28.996 -73.766 1.00 28.91 913 PRO A C 1
ATOM 6972 O O . PRO A 1 913 ? 30.117 -29.388 -72.684 1.00 28.91 913 PRO A O 1
ATOM 6975 N N . GLY A 1 914 ? 28.563 -29.467 -74.302 1.00 29.48 914 GLY A N 1
ATOM 6976 C CA . GLY A 1 914 ? 27.853 -30.617 -73.756 1.00 29.48 914 GLY A CA 1
ATOM 6977 C C . GLY A 1 914 ? 28.632 -31.921 -73.934 1.00 29.48 914 GLY A C 1
ATOM 6978 O O . GLY A 1 914 ? 29.296 -32.126 -74.949 1.00 29.48 914 GLY A O 1
ATOM 6979 N N . ALA A 1 915 ? 28.474 -32.825 -72.973 1.00 27.53 915 ALA A N 1
ATOM 6980 C CA . ALA A 1 915 ? 28.551 -34.268 -73.165 1.00 27.53 915 ALA A CA 1
ATOM 6981 C C . ALA A 1 915 ? 27.647 -34.938 -72.112 1.00 27.53 915 ALA A C 1
ATOM 6983 O O . ALA A 1 915 ? 27.510 -34.408 -71.013 1.00 27.53 915 ALA A O 1
ATOM 6984 N N . GLN A 1 916 ? 26.988 -36.019 -72.539 1.00 32.50 916 GLN A N 1
ATOM 6985 C CA . GLN A 1 916 ? 25.871 -36.747 -71.917 1.00 32.50 916 GLN A CA 1
ATOM 6986 C C . GLN A 1 916 ? 26.017 -37.116 -70.441 1.00 32.50 916 GLN A C 1
ATOM 6988 O O . GLN A 1 916 ? 27.145 -37.466 -70.030 1.00 32.50 916 GLN A O 1
#